Protein AF-0000000078710754 (afdb_homodimer)

Organism: Oryza nivara (NCBI:txid4536)

Radius of gyration: 40.89 Å; Cα contacts (8 Å, |Δi|>4): 1557; chains: 2; bounding box: 171×112×96 Å

Sequence (1038 aa):
MAELRHSTDAHRSSPLLPHHHKRLGLPSPLRSLLALEDPRSPSASSSYRILLALLAFLLLAAAFSATSVWSRLNAPYLCQKDGITLHCPETKEAPSLWENPRAATTSWKPYVPPENETSGYIFIHAEGGLNQQRIAICNAVAIAKIMKATLILPVLKQDQIWKDQTKFEDIFDVDHFINYLKDDVRIVRDIPDWFTEKDELFTSIKRTVKNIPKYASAQFYIDNVLPRIKEKKIMSIKPFVDRLGYDNVPMEINRLRCRVNYHALKFLPDIEEMADKLAARMRNRTGSVNPYMALHLRFEKGMVGLSFCDFAGTREEKEMMAAYRQKEWPRRYKNGSHLWPLALQKRKEGRCPLEPGEIAIILRALGYTRGTQIYVASGQVYGGKNRMAPLRNMFPNLVTKEELASAAEMAPFRKHVTSLAALDFLVCLRSDAFVMTHGGNFAKLIMGARRYGGRHRLKSIKPDKGLMSKSLGDPHMGWAAFSDDVVITHQTRAGLPEPTFPNYDLWENPLTPCMCPTAMAELRHSTDAHRSSPLLPHHHKRLGLPSPLRSLLALEDPRSPSASSSYRILLALLAFLLLAAAFSATSVWSRLNAPYLCQKDGITLHCPETKEAPSLWENPRAATTSWKPYVPPENETSGYIFIHAEGGLNQQRIAICNAVAIAKIMKATLILPVLKQDQIWKDQTKFEDIFDVDHFINYLKDDVRIVRDIPDWFTEKDELFTSIKRTVKNIPKYASAQFYIDNVLPRIKEKKIMSIKPFVDRLGYDNVPMEINRLRCRVNYHALKFLPDIEEMADKLAARMRNRTGSVNPYMALHLRFEKGMVGLSFCDFAGTREEKEMMAAYRQKEWPRRYKNGSHLWPLALQKRKEGRCPLEPGEIAIILRALGYTRGTQIYVASGQVYGGKNRMAPLRNMFPNLVTKEELASAAEMAPFRKHVTSLAALDFLVCLRSDAFVMTHGGNFAKLIMGARRYGGRHRLKSIKPDKGLMSKSLGDPHMGWAAFSDDVVITHQTRAGLPEPTFPNYDLWENPLTPCMCPTA

Structure (mmCIF, N/CA/C/O backbone):
data_AF-0000000078710754-model_v1
#
loop_
_entity.id
_entity.type
_entity.pdbx_description
1 polymer 'O-fucosyltransferase family protein'
#
loop_
_atom_site.group_PDB
_atom_site.id
_atom_site.type_symbol
_atom_site.label_atom_id
_atom_site.label_alt_id
_atom_site.label_comp_id
_atom_site.label_asym_id
_atom_site.label_entity_id
_atom_site.label_seq_id
_atom_site.pdbx_PDB_ins_code
_atom_site.Cartn_x
_atom_site.Cartn_y
_atom_site.Cartn_z
_atom_site.occupancy
_atom_site.B_iso_or_equiv
_atom_site.auth_seq_id
_atom_site.auth_comp_id
_atom_site.auth_asym_id
_atom_site.auth_atom_id
_atom_site.pdbx_PDB_model_num
ATOM 1 N N . MET A 1 1 ? 80.688 53.375 -30.078 1 18.19 1 MET A N 1
ATOM 2 C CA . MET A 1 1 ? 81.688 52.812 -29.188 1 18.19 1 MET A CA 1
ATOM 3 C C . MET A 1 1 ? 81.125 51.531 -28.547 1 18.19 1 MET A C 1
ATOM 5 O O . MET A 1 1 ? 81.812 50.5 -28.562 1 18.19 1 MET A O 1
ATOM 9 N N . ALA A 1 2 ? 80.438 51.594 -27.328 1 20.94 2 ALA A N 1
ATOM 10 C CA . ALA A 1 2 ? 80.812 50.75 -26.219 1 20.94 2 ALA A CA 1
ATOM 11 C C . ALA A 1 2 ? 80.312 49.312 -26.453 1 20.94 2 ALA A C 1
ATOM 13 O O . ALA A 1 2 ? 79.25 49.094 -27.031 1 20.94 2 ALA A O 1
ATOM 14 N N . GLU A 1 3 ? 81.25 48.375 -26.219 1 21.41 3 GLU A N 1
ATOM 15 C CA . GLU A 1 3 ? 81.688 47 -26.344 1 21.41 3 GLU A CA 1
ATOM 16 C C . GLU A 1 3 ? 80.812 46.031 -25.531 1 21.41 3 GLU A C 1
ATOM 18 O O . GLU A 1 3 ? 80.625 46.25 -24.328 1 21.41 3 GLU A O 1
ATOM 23 N N . LEU A 1 4 ? 79.812 45.438 -26.156 1 22.42 4 LEU A N 1
ATOM 24 C CA . LEU A 1 4 ? 78.75 44.5 -25.906 1 22.42 4 LEU A CA 1
ATOM 25 C C . LEU A 1 4 ? 79.25 43.25 -25.234 1 22.42 4 LEU A C 1
ATOM 27 O O . LEU A 1 4 ? 79.688 42.312 -25.906 1 22.42 4 LEU A O 1
ATOM 31 N N . ARG A 1 5 ? 80.125 43.469 -24.078 1 21.38 5 ARG A N 1
ATOM 32 C CA . ARG A 1 5 ? 81.062 42.438 -23.609 1 21.38 5 ARG A CA 1
ATOM 33 C C . ARG A 1 5 ? 80.312 41.188 -23.172 1 21.38 5 ARG A C 1
ATOM 35 O O . ARG A 1 5 ? 79.312 41.281 -22.406 1 21.38 5 ARG A O 1
ATOM 42 N N . HIS A 1 6 ? 80.312 40.125 -23.938 1 22.36 6 HIS A N 1
ATOM 43 C CA . HIS A 1 6 ? 79.688 38.812 -24.062 1 22.36 6 HIS A CA 1
ATOM 44 C C . HIS A 1 6 ? 79.938 37.938 -22.844 1 22.36 6 HIS A C 1
ATOM 46 O O . HIS A 1 6 ? 81.062 37.375 -22.719 1 22.36 6 HIS A O 1
ATOM 52 N N . SER A 1 7 ? 79.812 38.5 -21.578 1 22.91 7 SER A N 1
ATOM 53 C CA . SER A 1 7 ? 80.5 37.906 -20.438 1 22.91 7 SER A CA 1
ATOM 54 C C . SER A 1 7 ? 80.125 36.438 -20.281 1 22.91 7 SER A C 1
ATOM 56 O O . SER A 1 7 ? 79 36.031 -20.531 1 22.91 7 SER A O 1
ATOM 58 N N . THR A 1 8 ? 81.188 35.5 -20.344 1 22.81 8 THR A N 1
ATOM 59 C CA . THR A 1 8 ? 81.5 34.062 -20.359 1 22.81 8 THR A CA 1
ATOM 60 C C . THR A 1 8 ? 80.875 33.375 -19.125 1 22.81 8 THR A C 1
ATOM 62 O O . THR A 1 8 ? 81.312 33.656 -18 1 22.81 8 THR A O 1
ATOM 65 N N . ASP A 1 9 ? 79.562 33.094 -19.047 1 22 9 ASP A N 1
ATOM 66 C CA . ASP A 1 9 ? 78.688 32.625 -17.984 1 22 9 ASP A CA 1
ATOM 67 C C . ASP A 1 9 ? 79.125 31.266 -17.453 1 22 9 ASP A C 1
ATOM 69 O O . ASP A 1 9 ? 79.062 30.266 -18.172 1 22 9 ASP A O 1
ATOM 73 N N . ALA A 1 10 ? 80.375 31.203 -16.812 1 23.48 10 ALA A N 1
ATOM 74 C CA . ALA A 1 10 ? 81.062 29.953 -16.438 1 23.48 10 ALA A CA 1
ATOM 75 C C . ALA A 1 10 ? 80.125 29.078 -15.586 1 23.48 10 ALA A C 1
ATOM 77 O O . ALA A 1 10 ? 79.5 29.562 -14.664 1 23.48 10 ALA A O 1
ATOM 78 N N . HIS A 1 11 ? 79.562 27.953 -16.109 1 22.25 11 HIS A N 1
ATOM 79 C CA . HIS A 1 11 ? 78.625 26.922 -15.781 1 22.25 11 HIS A CA 1
ATOM 80 C C . HIS A 1 11 ? 79.062 26.125 -14.555 1 22.25 11 HIS A C 1
ATOM 82 O O . HIS A 1 11 ? 80.062 25.391 -14.602 1 22.25 11 HIS A O 1
ATOM 88 N N . ARG A 1 12 ? 79.125 26.781 -13.32 1 22.31 12 ARG A N 1
ATOM 89 C CA . ARG A 1 12 ? 79.75 26.172 -12.125 1 22.31 12 ARG A CA 1
ATOM 90 C C . ARG A 1 12 ? 79.062 24.859 -11.789 1 22.31 12 ARG A C 1
ATOM 92 O O . ARG A 1 12 ? 77.812 24.797 -11.719 1 22.31 12 ARG A O 1
ATOM 99 N N . SER A 1 13 ? 79.625 23.703 -12.102 1 23.59 13 SER A N 1
ATOM 100 C CA . SER A 1 13 ? 79.312 22.297 -11.984 1 23.59 13 SER A CA 1
ATOM 101 C C . SER A 1 13 ? 79.062 21.906 -10.531 1 23.59 13 SER A C 1
ATOM 103 O O . SER A 1 13 ? 79.938 21.938 -9.711 1 23.59 13 SER A O 1
ATOM 105 N N . SER A 1 14 ? 78 22.484 -9.883 1 24.83 14 SER A N 1
ATOM 106 C CA . SER A 1 14 ? 77.875 22.266 -8.445 1 24.83 14 SER A CA 1
ATOM 107 C C . SER A 1 14 ? 77.875 20.781 -8.109 1 24.83 14 SER A C 1
ATOM 109 O O . SER A 1 14 ? 77.25 19.969 -8.805 1 24.83 14 SER A O 1
ATOM 111 N N . PRO A 1 15 ? 78.938 20.281 -7.398 1 28.83 15 PRO A N 1
ATOM 112 C CA . PRO A 1 15 ? 79.188 18.891 -7.02 1 28.83 15 PRO A CA 1
ATOM 113 C C . PRO A 1 15 ? 78.062 18.25 -6.25 1 28.83 15 PRO A C 1
ATOM 115 O O . PRO A 1 15 ? 77.438 18.906 -5.406 1 28.83 15 PRO A O 1
ATOM 118 N N . LEU A 1 16 ? 77.25 17.359 -6.879 1 25.81 16 LEU A N 1
ATOM 119 C CA . LEU A 1 16 ? 76.062 16.578 -6.48 1 25.81 16 LEU A CA 1
ATOM 120 C C . LEU A 1 16 ? 76.312 15.789 -5.207 1 25.81 16 LEU A C 1
ATOM 122 O O . LEU A 1 16 ? 77.25 14.93 -5.188 1 25.81 16 LEU A O 1
ATOM 126 N N . LEU A 1 17 ? 76.375 16.484 -4.035 1 27.08 17 LEU A N 1
ATOM 127 C CA . LEU A 1 17 ? 76.688 15.836 -2.777 1 27.08 17 LEU A CA 1
ATOM 128 C C . LEU A 1 17 ? 75.875 14.594 -2.553 1 27.08 17 LEU A C 1
ATOM 130 O O . LEU A 1 17 ? 74.625 14.602 -2.83 1 27.08 17 LEU A O 1
ATOM 134 N N . PRO A 1 18 ? 76.438 13.328 -2.408 1 29.17 18 PRO A N 1
ATOM 135 C CA . PRO A 1 18 ? 75.812 12 -2.311 1 29.17 18 PRO A CA 1
ATOM 136 C C . PRO A 1 18 ? 74.938 11.852 -1.091 1 29.17 18 PRO A C 1
ATOM 138 O O . PRO A 1 18 ? 75.312 12.242 0.017 1 29.17 18 PRO A O 1
ATOM 141 N N . HIS A 1 19 ? 73.688 12.336 -1.139 1 26.75 19 HIS A N 1
ATOM 142 C CA . HIS A 1 19 ? 72.75 12.25 -0.012 1 26.75 19 HIS A CA 1
ATOM 143 C C . HIS A 1 19 ? 72.688 10.82 0.514 1 26.75 19 HIS A C 1
ATOM 145 O O . HIS A 1 19 ? 72.375 9.891 -0.25 1 26.75 19 HIS A O 1
ATOM 151 N N . HIS A 1 20 ? 73.5 10.422 1.547 1 27.75 20 HIS A N 1
ATOM 152 C CA . HIS A 1 20 ? 73.5 9.156 2.277 1 27.75 20 HIS A CA 1
ATOM 153 C C . HIS A 1 20 ? 72.125 8.828 2.846 1 27.75 20 HIS A C 1
ATOM 155 O O . HIS A 1 20 ? 71.562 9.617 3.602 1 27.75 20 HIS A O 1
ATOM 161 N N . HIS A 1 21 ? 71.25 8.195 2.09 1 25.75 21 HIS A N 1
ATOM 162 C CA . HIS A 1 21 ? 69.938 7.742 2.471 1 25.75 21 HIS A CA 1
ATOM 163 C C . HIS A 1 21 ? 70 6.84 3.697 1 25.75 21 HIS A C 1
ATOM 165 O O . HIS A 1 21 ? 70.625 5.805 3.68 1 25.75 21 HIS A O 1
ATOM 171 N N . LYS A 1 22 ? 69.938 7.391 4.918 1 28.55 22 LYS A N 1
ATOM 172 C CA . LYS A 1 22 ? 69.875 6.621 6.156 1 28.55 22 LYS A CA 1
ATOM 173 C C . LYS A 1 22 ? 68.75 5.621 6.109 1 28.55 22 LYS A C 1
ATOM 175 O O . LYS A 1 22 ? 67.562 6.008 5.941 1 28.55 22 LYS A O 1
ATOM 180 N N . ARG A 1 23 ? 69 4.359 5.703 1 32.34 23 ARG A N 1
ATOM 181 C CA . ARG A 1 23 ? 68.125 3.209 5.734 1 32.34 23 ARG A CA 1
ATOM 182 C C . ARG A 1 23 ? 67.438 3.086 7.09 1 32.34 23 ARG A C 1
ATOM 184 O O . ARG A 1 23 ? 68.125 3.021 8.125 1 32.34 23 ARG A O 1
ATOM 191 N N . LEU A 1 24 ? 66.312 3.766 7.254 1 32.66 24 LEU A N 1
ATOM 192 C CA . LEU A 1 24 ? 65.5 3.623 8.453 1 32.66 24 LEU A CA 1
ATOM 193 C C . LEU A 1 24 ? 65.375 2.156 8.844 1 32.66 24 LEU A C 1
ATOM 195 O O . LEU A 1 24 ? 64.812 1.348 8.07 1 32.66 24 LEU A O 1
ATOM 199 N N . GLY A 1 25 ? 66.438 1.593 9.562 1 34.31 25 GLY A N 1
ATOM 200 C CA . GLY A 1 25 ? 66.438 0.254 10.133 1 34.31 25 GLY A CA 1
ATOM 201 C C . GLY A 1 25 ? 65.188 -0.118 10.875 1 34.31 25 GLY A C 1
ATOM 202 O O . GLY A 1 25 ? 64.812 0.524 11.859 1 34.31 25 GLY A O 1
ATOM 203 N N . LEU A 1 26 ? 64.25 -0.663 10.156 1 39.75 26 LEU A N 1
ATOM 204 C CA . LEU A 1 26 ? 63.094 -1.231 10.828 1 39.75 26 LEU A CA 1
ATOM 205 C C . LEU A 1 26 ? 63.5 -2.055 12.039 1 39.75 26 LEU A C 1
ATOM 207 O O . LEU A 1 26 ? 64.562 -2.715 12.016 1 39.75 26 LEU A O 1
ATOM 211 N N . PRO A 1 27 ? 63.094 -1.651 13.234 1 47.09 27 PRO A N 1
ATOM 212 C CA . PRO A 1 27 ? 63.531 -2.365 14.445 1 47.09 27 PRO A CA 1
ATOM 213 C C . PRO A 1 27 ? 63.438 -3.883 14.289 1 47.09 27 PRO A C 1
ATOM 215 O O . PRO A 1 27 ? 62.688 -4.383 13.461 1 47.09 27 PRO A O 1
ATOM 218 N N . SER A 1 28 ? 64.5 -4.609 14.844 1 49.34 28 SER A N 1
ATOM 219 C CA . SER A 1 28 ? 64.875 -6.027 14.742 1 49.34 28 SER A CA 1
ATOM 220 C C . SER A 1 28 ? 63.625 -6.906 14.992 1 49.34 28 SER A C 1
ATOM 222 O O . SER A 1 28 ? 63.469 -7.941 14.344 1 49.34 28 SER A O 1
ATOM 224 N N . PRO A 1 29 ? 62.906 -6.59 16.109 1 50.31 29 PRO A N 1
ATOM 225 C CA . PRO A 1 29 ? 61.844 -7.574 16.375 1 50.31 29 PRO A CA 1
ATOM 226 C C . PRO A 1 29 ? 60.844 -7.676 15.219 1 50.31 29 PRO A C 1
ATOM 228 O O . PRO A 1 29 ? 60.25 -8.742 15 1 50.31 29 PRO A O 1
ATOM 231 N N . LEU A 1 30 ? 60.562 -6.602 14.609 1 47.03 30 LEU A N 1
ATOM 232 C CA . LEU A 1 30 ? 59.594 -6.656 13.508 1 47.03 30 LEU A CA 1
ATOM 233 C C . LEU A 1 30 ? 60.188 -7.371 12.305 1 47.03 30 LEU A C 1
ATOM 235 O O . LEU A 1 30 ? 59.469 -7.973 11.508 1 47.03 30 LEU A O 1
ATOM 239 N N . ARG A 1 31 ? 61.5 -7.207 12.094 1 48.91 31 ARG A N 1
ATOM 240 C CA . ARG A 1 31 ? 62.188 -7.938 11.016 1 48.91 31 ARG A CA 1
ATOM 241 C C . ARG A 1 31 ? 62.094 -9.445 11.242 1 48.91 31 ARG A C 1
ATOM 243 O O . ARG A 1 31 ? 61.938 -10.211 10.297 1 48.91 31 ARG A O 1
ATOM 250 N N . SER A 1 32 ? 62.438 -9.789 12.469 1 48.66 32 SER A N 1
ATOM 251 C CA . SER A 1 32 ? 62.312 -11.211 12.781 1 48.66 32 SER A CA 1
ATOM 252 C C . SER A 1 32 ? 60.906 -11.727 12.555 1 48.66 32 SER A C 1
ATOM 254 O O . SER A 1 32 ? 60.688 -12.906 12.273 1 48.66 32 SER A O 1
ATOM 256 N N . LEU A 1 33 ? 59.938 -10.875 12.922 1 45.53 33 LEU A N 1
ATOM 257 C CA . LEU A 1 33 ? 58.562 -11.281 12.695 1 45.53 33 LEU A CA 1
ATOM 258 C C . LEU A 1 33 ? 58.281 -11.406 11.195 1 45.53 33 LEU A C 1
ATOM 260 O O . LEU A 1 33 ? 57.5 -12.273 10.781 1 45.53 33 LEU A O 1
ATOM 264 N N . LEU A 1 34 ? 58.875 -10.438 10.406 1 46.72 34 LEU A N 1
ATOM 265 C CA . LEU A 1 34 ? 58.688 -10.5 8.961 1 46.72 34 LEU A CA 1
ATOM 266 C C . LEU A 1 34 ? 59.688 -11.492 8.336 1 46.72 34 LEU A C 1
ATOM 268 O O . LEU A 1 34 ? 59.688 -11.672 7.117 1 46.72 34 LEU A O 1
ATOM 272 N N . ALA A 1 35 ? 60.875 -11.734 8.984 1 42.84 35 ALA A N 1
ATOM 273 C CA . ALA A 1 35 ? 61.719 -12.773 8.398 1 42.84 35 ALA A CA 1
ATOM 274 C C . ALA A 1 35 ? 60.938 -14.062 8.18 1 42.84 35 ALA A C 1
ATOM 276 O O . ALA A 1 35 ? 60.594 -14.758 9.141 1 42.84 35 ALA A O 1
ATOM 277 N N . LEU A 1 36 ? 60.062 -13.984 7.203 1 41.47 36 LEU A N 1
ATOM 278 C CA . LEU A 1 36 ? 59.344 -15.148 6.668 1 41.47 36 LEU A CA 1
ATOM 279 C C . LEU A 1 36 ? 60.281 -16.344 6.566 1 41.47 36 LEU A C 1
ATOM 281 O O . LEU A 1 36 ? 61.219 -16.344 5.758 1 41.47 36 LEU A O 1
ATOM 285 N N . GLU A 1 37 ? 60.875 -16.844 7.734 1 43.56 37 GLU A N 1
ATOM 286 C CA . GLU A 1 37 ? 61.5 -18.141 7.602 1 43.56 37 GLU A CA 1
ATOM 287 C C . GLU A 1 37 ? 60.75 -19.016 6.582 1 43.56 37 GLU A C 1
ATOM 289 O O . GLU A 1 37 ? 59.594 -18.75 6.254 1 43.56 37 GLU A O 1
ATOM 294 N N . ASP A 1 38 ? 61.531 -19.953 5.949 1 48.25 38 ASP A N 1
ATOM 295 C CA . ASP A 1 38 ? 61.125 -20.953 4.98 1 48.25 38 ASP A CA 1
ATOM 296 C C . ASP A 1 38 ? 59.75 -21.547 5.344 1 48.25 38 ASP A C 1
ATOM 298 O O . ASP A 1 38 ? 59.562 -22.031 6.461 1 48.25 38 ASP A O 1
ATOM 302 N N . PRO A 1 39 ? 58.656 -21.125 4.668 1 48.19 39 PRO A N 1
ATOM 303 C CA . PRO A 1 39 ? 57.281 -21.531 4.938 1 48.19 39 PRO A CA 1
ATOM 304 C C . PRO A 1 39 ? 57.156 -23.047 5.172 1 48.19 39 PRO A C 1
ATOM 306 O O . PRO A 1 39 ? 56.062 -23.531 5.488 1 48.19 39 PRO A O 1
ATOM 309 N N . ARG A 1 40 ? 58.219 -23.938 4.844 1 52.38 40 ARG A N 1
ATOM 310 C CA . ARG A 1 40 ? 58.094 -25.375 5.012 1 52.38 40 ARG A CA 1
ATOM 311 C C . ARG A 1 40 ? 58.25 -25.781 6.473 1 52.38 40 ARG A C 1
ATOM 313 O O . ARG A 1 40 ? 58.25 -26.969 6.805 1 52.38 40 ARG A O 1
ATOM 320 N N . SER A 1 41 ? 58.812 -24.891 7.387 1 51.38 41 SER A N 1
ATOM 321 C CA . SER A 1 41 ? 58.938 -25.391 8.75 1 51.38 41 SER A CA 1
ATOM 322 C C . SER A 1 41 ? 57.594 -25.266 9.492 1 51.38 41 SER A C 1
ATOM 324 O O . SER A 1 41 ? 56.875 -24.312 9.281 1 51.38 41 SER A O 1
ATOM 326 N N . PRO A 1 42 ? 57.062 -26.391 10.117 1 60.72 42 PRO A N 1
ATOM 327 C CA . PRO A 1 42 ? 55.781 -26.469 10.781 1 60.72 42 PRO A CA 1
ATOM 328 C C . PRO A 1 42 ? 55.469 -25.266 11.656 1 60.72 42 PRO A C 1
ATOM 330 O O . PRO A 1 42 ? 54.312 -24.859 11.781 1 60.72 42 PRO A O 1
ATOM 333 N N . SER A 1 43 ? 56.5 -24.656 12.305 1 58.06 43 SER A N 1
ATOM 334 C CA . SER A 1 43 ? 56.281 -23.516 13.188 1 58.06 43 SER A CA 1
ATOM 335 C C . SER A 1 43 ? 55.969 -22.25 12.391 1 58.06 43 SER A C 1
ATOM 337 O O . SER A 1 43 ? 55.188 -21.406 12.828 1 58.06 43 SER A O 1
ATOM 339 N N . ALA A 1 44 ? 56.562 -22.094 11.273 1 60.31 44 ALA A N 1
ATOM 340 C CA . ALA A 1 44 ? 56.375 -20.938 10.414 1 60.31 44 ALA A CA 1
ATOM 341 C C . ALA A 1 44 ? 54.969 -20.953 9.789 1 60.31 44 ALA A C 1
ATOM 343 O O . ALA A 1 44 ? 54.344 -19.891 9.609 1 60.31 44 ALA A O 1
ATOM 344 N N . SER A 1 45 ? 54.469 -22.203 9.609 1 63.84 45 SER A N 1
ATOM 345 C CA . SER A 1 45 ? 53.125 -22.328 9.031 1 63.84 45 SER A CA 1
ATOM 346 C C . SER A 1 45 ? 52.062 -21.844 10 1 63.84 45 SER A C 1
ATOM 348 O O . SER A 1 45 ? 51.125 -21.156 9.594 1 63.84 45 SER A O 1
ATOM 350 N N . SER A 1 46 ? 52.375 -22.078 11.281 1 69.69 46 SER A N 1
ATOM 351 C CA . SER A 1 46 ? 51.406 -21.625 12.281 1 69.69 46 SER A CA 1
ATOM 352 C C . SER A 1 46 ? 51.438 -20.109 12.438 1 69.69 46 SER A C 1
ATOM 354 O O . SER A 1 46 ? 50.406 -19.469 12.57 1 69.69 46 SER A O 1
ATOM 356 N N . SER A 1 47 ? 52.656 -19.625 12.336 1 65.94 47 SER A N 1
ATOM 357 C CA . SER A 1 47 ? 52.812 -18.172 12.477 1 65.94 47 SER A CA 1
ATOM 358 C C . SER A 1 47 ? 52.219 -17.438 11.281 1 65.94 47 SER A C 1
ATOM 360 O O . SER A 1 47 ? 51.656 -16.359 11.438 1 65.94 47 SER A O 1
ATOM 362 N N . TYR A 1 48 ? 52.344 -18.016 10.18 1 69.25 48 TYR A N 1
ATOM 363 C CA . TYR A 1 48 ? 51.781 -17.438 8.969 1 69.25 48 TYR A CA 1
ATOM 364 C C . TYR A 1 48 ? 50.25 -17.484 9.023 1 69.25 48 TYR A C 1
ATOM 366 O O . TYR A 1 48 ? 49.594 -16.516 8.641 1 69.25 48 TYR A O 1
ATOM 374 N N . ARG A 1 49 ? 49.75 -18.547 9.555 1 75.31 49 ARG A N 1
ATOM 375 C CA . ARG A 1 49 ? 48.312 -18.672 9.695 1 75.31 49 ARG A CA 1
ATOM 376 C C . ARG A 1 49 ? 47.781 -17.656 10.695 1 75.31 49 ARG A C 1
ATOM 378 O O . ARG A 1 49 ? 46.719 -17.047 10.477 1 75.31 49 ARG A O 1
ATOM 385 N N . ILE A 1 50 ? 48.531 -17.516 11.695 1 76.88 50 ILE A N 1
ATOM 386 C CA . ILE A 1 50 ? 48.156 -16.531 12.711 1 76.88 50 ILE A CA 1
ATOM 387 C C . ILE A 1 50 ? 48.219 -15.125 12.125 1 76.88 50 ILE A C 1
ATOM 389 O O . ILE A 1 50 ? 47.312 -14.312 12.336 1 76.88 50 ILE A O 1
ATOM 393 N N . LEU A 1 51 ? 49.219 -14.883 11.328 1 76.06 51 LEU A N 1
ATOM 394 C CA . LEU A 1 51 ? 49.375 -13.578 10.695 1 76.06 51 LEU A CA 1
ATOM 395 C C . LEU A 1 51 ? 48.25 -13.344 9.688 1 76.06 51 LEU A C 1
ATOM 397 O O . LEU A 1 51 ? 47.688 -12.25 9.625 1 76.06 51 LEU A O 1
ATOM 401 N N . LEU A 1 52 ? 47.938 -14.391 9.008 1 77.69 52 LEU A N 1
ATOM 402 C CA . LEU A 1 52 ? 46.844 -14.273 8.031 1 77.69 52 LEU A CA 1
ATOM 403 C C . LEU A 1 52 ? 45.5 -14.086 8.734 1 77.69 52 LEU A C 1
ATOM 405 O O . LEU A 1 52 ? 44.656 -13.32 8.273 1 77.69 52 LEU A O 1
ATOM 409 N N . ALA A 1 53 ? 45.375 -14.781 9.852 1 80.5 53 ALA A N 1
ATOM 410 C CA . ALA A 1 53 ? 44.156 -14.625 10.641 1 80.5 53 ALA A CA 1
ATOM 411 C C . ALA A 1 53 ? 44.062 -13.219 11.227 1 80.5 53 ALA A C 1
ATOM 413 O O . ALA A 1 53 ? 43 -12.617 11.234 1 80.5 53 ALA A O 1
ATOM 414 N N . LEU A 1 54 ? 45.188 -12.711 11.648 1 79.62 54 LEU A N 1
ATOM 415 C CA . LEU A 1 54 ? 45.219 -11.359 12.203 1 79.62 54 LEU A CA 1
ATOM 416 C C . LEU A 1 54 ? 44.938 -10.328 11.109 1 79.62 54 LEU A C 1
ATOM 418 O O . LEU A 1 54 ? 44.219 -9.359 11.336 1 79.62 54 LEU A O 1
ATOM 422 N N . LEU A 1 55 ? 45.5 -10.547 9.969 1 79.19 55 LEU A N 1
ATOM 423 C CA . LEU A 1 55 ? 45.25 -9.641 8.852 1 79.19 55 LEU A CA 1
ATOM 424 C C . LEU A 1 55 ? 43.781 -9.703 8.414 1 79.19 55 LEU A C 1
ATOM 426 O O . LEU A 1 55 ? 43.188 -8.672 8.102 1 79.19 55 LEU A O 1
ATOM 430 N N . ALA A 1 56 ? 43.25 -10.883 8.438 1 80.06 56 ALA A N 1
ATOM 431 C CA . ALA A 1 56 ? 41.844 -11.047 8.117 1 80.06 56 ALA A CA 1
ATOM 432 C C . ALA A 1 56 ? 40.938 -10.367 9.148 1 80.06 56 ALA A C 1
ATOM 434 O O . ALA A 1 56 ? 39.969 -9.719 8.797 1 80.06 56 ALA A O 1
ATOM 435 N N . PHE A 1 57 ? 41.312 -10.484 10.367 1 80.81 57 PHE A N 1
ATOM 436 C CA . PHE A 1 57 ? 40.562 -9.836 11.445 1 80.81 57 PHE A CA 1
ATOM 437 C C . PHE A 1 57 ? 40.656 -8.32 11.32 1 80.81 57 PHE A C 1
ATOM 439 O O . PHE A 1 57 ? 39.656 -7.617 11.516 1 80.81 57 PHE A O 1
ATOM 446 N N . LEU A 1 58 ? 41.812 -7.812 10.977 1 79.12 58 LEU A N 1
ATOM 447 C CA . LEU A 1 58 ? 42 -6.375 10.805 1 79.12 58 LEU A CA 1
ATOM 448 C C . LEU A 1 58 ? 41.219 -5.875 9.586 1 79.12 58 LEU A C 1
ATOM 450 O O . LEU A 1 58 ? 40.625 -4.793 9.617 1 79.12 58 LEU A O 1
ATOM 454 N N . LEU A 1 59 ? 41.156 -6.68 8.578 1 78.88 59 LEU A N 1
ATOM 455 C CA . LEU A 1 59 ? 40.375 -6.332 7.395 1 78.88 59 LEU A CA 1
ATOM 456 C C . LEU A 1 59 ? 38.875 -6.352 7.691 1 78.88 59 LEU A C 1
ATOM 458 O O . LEU A 1 59 ? 38.125 -5.484 7.227 1 78.88 59 LEU A O 1
ATOM 462 N N . LEU A 1 60 ? 38.469 -7.285 8.477 1 77.19 60 LEU A N 1
ATOM 463 C CA . LEU A 1 60 ? 37.062 -7.352 8.875 1 77.19 60 LEU A CA 1
ATOM 464 C C . LEU A 1 60 ? 36.688 -6.184 9.781 1 77.19 60 LEU A C 1
ATOM 466 O O . LEU A 1 60 ? 35.625 -5.586 9.633 1 77.19 60 LEU A O 1
ATOM 470 N N . ALA A 1 61 ? 37.531 -5.938 10.664 1 77.75 61 ALA A N 1
ATOM 471 C CA . ALA A 1 61 ? 37.312 -4.789 11.547 1 77.75 61 ALA A CA 1
ATOM 472 C C . ALA A 1 61 ? 37.312 -3.484 10.758 1 77.75 61 ALA A C 1
ATOM 474 O O . ALA A 1 61 ? 36.469 -2.604 11.016 1 77.75 61 ALA A O 1
ATOM 475 N N . ALA A 1 62 ? 38.094 -3.408 9.82 1 77.12 62 ALA A N 1
ATOM 476 C CA . ALA A 1 62 ? 38.125 -2.24 8.945 1 77.12 62 ALA A CA 1
ATOM 477 C C . ALA A 1 62 ? 36.875 -2.156 8.086 1 77.12 62 ALA A C 1
ATOM 479 O O . ALA A 1 62 ? 36.312 -1.071 7.883 1 77.12 62 ALA A O 1
ATOM 480 N N . ALA A 1 63 ? 36.438 -3.223 7.664 1 74.75 63 ALA A N 1
ATOM 481 C CA . ALA A 1 63 ? 35.219 -3.262 6.855 1 74.75 63 ALA A CA 1
ATOM 482 C C . ALA A 1 63 ? 34 -2.883 7.684 1 74.75 63 ALA A C 1
ATOM 484 O O . ALA A 1 63 ? 33.125 -2.15 7.211 1 74.75 63 ALA A O 1
ATOM 485 N N . PHE A 1 64 ? 33.938 -3.365 8.812 1 71.56 64 PHE A N 1
ATOM 486 C CA . PHE A 1 64 ? 32.844 -3.02 9.711 1 71.56 64 PHE A CA 1
ATOM 487 C C . PHE A 1 64 ? 32.938 -1.55 10.109 1 71.56 64 PHE A C 1
ATOM 489 O O . PHE A 1 64 ? 31.891 -0.877 10.203 1 71.56 64 PHE A O 1
ATOM 496 N N . SER A 1 65 ? 34.031 -1.094 10.32 1 71.38 65 SER A N 1
ATOM 497 C CA . SER A 1 65 ? 34.219 0.303 10.695 1 71.38 65 SER A CA 1
ATOM 498 C C . SER A 1 65 ? 34 1.232 9.508 1 71.38 65 SER A C 1
ATOM 500 O O . SER A 1 65 ? 33.719 2.416 9.688 1 71.38 65 SER A O 1
ATOM 502 N N . ALA A 1 66 ? 34.312 0.674 8.422 1 70.06 66 ALA A N 1
ATOM 503 C CA . ALA A 1 66 ? 34.125 1.486 7.219 1 70.06 66 ALA A CA 1
ATOM 504 C C . ALA A 1 66 ? 32.656 1.858 7.012 1 70.06 66 ALA A C 1
ATOM 506 O O . ALA A 1 66 ? 32.344 2.996 6.652 1 70.06 66 ALA A O 1
ATOM 507 N N . THR A 1 67 ? 31.797 0.974 7.195 1 64.06 67 THR A N 1
ATOM 508 C CA . THR A 1 67 ? 30.375 1.269 7.035 1 64.06 67 THR A CA 1
ATOM 509 C C . THR A 1 67 ? 29.906 2.281 8.078 1 64.06 67 THR A C 1
ATOM 511 O O . THR A 1 67 ? 29.125 3.182 7.773 1 64.06 67 THR A O 1
ATOM 514 N N . SER A 1 68 ? 30.391 2.092 9.234 1 63.94 68 SER A N 1
ATOM 515 C CA . SER A 1 68 ? 30.062 3.035 10.297 1 63.94 68 SER A CA 1
ATOM 516 C C . SER A 1 68 ? 30.656 4.41 10.016 1 63.94 68 SER A C 1
ATOM 518 O O . SER A 1 68 ? 30 5.43 10.219 1 63.94 68 SER A O 1
ATOM 520 N N . VAL A 1 69 ? 31.938 4.324 9.617 1 64.31 69 VAL A N 1
ATOM 521 C CA . VAL A 1 69 ? 32.594 5.586 9.281 1 64.31 69 VAL A CA 1
ATOM 522 C C . VAL A 1 69 ? 31.906 6.215 8.07 1 64.31 69 VAL A C 1
ATOM 524 O O . VAL A 1 69 ? 31.672 7.426 8.047 1 64.31 69 VAL A O 1
ATOM 527 N N . TRP A 1 70 ? 31.625 5.422 7.105 1 62.72 70 TRP A N 1
ATOM 528 C CA . TRP A 1 70 ? 30.922 5.91 5.926 1 62.72 70 TRP A CA 1
ATOM 529 C C . TRP A 1 70 ? 29.547 6.48 6.305 1 62.72 70 TRP A C 1
ATOM 531 O O . TRP A 1 70 ? 29.172 7.551 5.832 1 62.72 70 TRP A O 1
ATOM 541 N N . SER A 1 71 ? 28.875 5.816 7.102 1 62.22 71 SER A N 1
ATOM 542 C CA . SER A 1 71 ? 27.578 6.297 7.551 1 62.22 71 SER A CA 1
ATOM 543 C C . SER A 1 71 ? 27.703 7.609 8.32 1 62.22 71 SER A C 1
ATOM 545 O O . SER A 1 71 ? 26.875 8.5 8.172 1 62.22 71 SER A O 1
ATOM 547 N N . ARG A 1 72 ? 28.734 7.617 9.078 1 63.03 72 ARG A N 1
ATOM 548 C CA . ARG A 1 72 ? 28.969 8.836 9.844 1 63.03 72 ARG A CA 1
ATOM 549 C C . ARG A 1 72 ? 29.359 9.992 8.93 1 63.03 72 ARG A C 1
ATOM 551 O O . ARG A 1 72 ? 28.953 11.133 9.156 1 63.03 72 ARG A O 1
ATOM 558 N N . LEU A 1 73 ? 30.188 9.57 7.93 1 61.88 73 LEU A N 1
ATOM 559 C CA . LEU A 1 73 ? 30.656 10.602 7.016 1 61.88 73 LEU A CA 1
ATOM 560 C C . LEU A 1 73 ? 29.531 11.062 6.094 1 61.88 73 LEU A C 1
ATOM 562 O O . LEU A 1 73 ? 29.531 12.211 5.637 1 61.88 73 LEU A O 1
ATOM 566 N N . ASN A 1 74 ? 28.734 10.133 5.871 1 59.94 74 ASN A N 1
ATOM 567 C CA . ASN A 1 74 ? 27.672 10.461 4.922 1 59.94 74 ASN A CA 1
ATOM 568 C C . ASN A 1 74 ? 26.328 10.609 5.617 1 59.94 74 ASN A C 1
ATOM 570 O O . ASN A 1 74 ? 25.281 10.492 4.977 1 59.94 74 ASN A O 1
ATOM 574 N N . ALA A 1 75 ? 26.516 10.719 6.902 1 63.38 75 ALA A N 1
ATOM 575 C CA . ALA A 1 75 ? 25.266 10.852 7.625 1 63.38 75 ALA A CA 1
ATOM 576 C C . ALA A 1 75 ? 24.609 12.195 7.336 1 63.38 75 ALA A C 1
ATOM 578 O O . ALA A 1 75 ? 25.281 13.227 7.254 1 63.38 75 ALA A O 1
ATOM 579 N N . PRO A 1 76 ? 23.359 12.148 7.066 1 67.25 76 PRO A N 1
ATOM 580 C CA . PRO A 1 76 ? 22.688 13.438 6.906 1 67.25 76 PRO A CA 1
ATOM 581 C C . PRO A 1 76 ? 22.766 14.312 8.156 1 67.25 76 PRO A C 1
ATOM 583 O O . PRO A 1 76 ? 23 13.805 9.25 1 67.25 76 PRO A O 1
ATOM 586 N N . TYR A 1 77 ? 22.984 15.562 7.809 1 72.81 77 TYR A N 1
ATOM 587 C CA . TYR A 1 77 ? 22.953 16.484 8.938 1 72.81 77 TYR A CA 1
ATOM 588 C C . TYR A 1 77 ? 21.609 16.406 9.664 1 72.81 77 TYR A C 1
ATOM 590 O O . TYR A 1 77 ? 20.656 17.094 9.289 1 72.81 77 TYR A O 1
ATOM 598 N N . LEU A 1 78 ? 21.5 15.5 10.586 1 77.88 78 LEU A N 1
ATOM 599 C CA . LEU A 1 78 ? 20.266 15.352 11.352 1 77.88 78 LEU A CA 1
ATOM 600 C C . LEU A 1 78 ? 20.531 15.578 12.836 1 77.88 78 LEU A C 1
ATOM 602 O O . LEU A 1 78 ? 21.469 15.016 13.406 1 77.88 78 LEU A O 1
ATOM 606 N N . CYS A 1 79 ? 19.719 16.547 13.289 1 79 79 CYS A N 1
ATOM 607 C CA . CYS A 1 79 ? 19.75 16.703 14.734 1 79 79 CYS A CA 1
ATOM 608 C C . CYS A 1 79 ? 19.062 15.523 15.422 1 79 79 CYS A C 1
ATOM 610 O O . CYS A 1 79 ? 18.141 14.93 14.875 1 79 79 CYS A O 1
ATOM 612 N N . GLN A 1 80 ? 19.609 15.102 16.578 1 77.31 80 GLN A N 1
ATOM 613 C CA . GLN A 1 80 ? 19.031 14.031 17.375 1 77.31 80 GLN A CA 1
ATOM 614 C C . GLN A 1 80 ? 18.453 14.57 18.672 1 77.31 80 GLN A C 1
ATOM 616 O O . GLN A 1 80 ? 19.062 15.414 19.328 1 77.31 80 GLN A O 1
ATOM 621 N N . LYS A 1 81 ? 17.25 14.156 18.922 1 73.31 81 LYS A N 1
ATOM 622 C CA . LYS A 1 81 ? 16.609 14.594 20.141 1 73.31 81 LYS A CA 1
ATOM 623 C C . LYS A 1 81 ? 16.875 13.617 21.281 1 73.31 81 LYS A C 1
ATOM 625 O O . LYS A 1 81 ? 16.719 12.406 21.125 1 73.31 81 LYS A O 1
ATOM 630 N N . ASP A 1 82 ? 17.391 14.094 22.359 1 72.75 82 ASP A N 1
ATOM 631 C CA . ASP A 1 82 ? 17.578 13.367 23.609 1 72.75 82 ASP A CA 1
ATOM 632 C C . ASP A 1 82 ? 16.781 14.016 24.734 1 72.75 82 ASP A C 1
ATOM 634 O O . ASP A 1 82 ? 17.25 14.969 25.359 1 72.75 82 ASP A O 1
ATOM 638 N N . GLY A 1 83 ? 15.664 13.492 25.078 1 63.56 83 GLY A N 1
ATOM 639 C CA . GLY A 1 83 ? 14.766 14.188 25.984 1 63.56 83 GLY A CA 1
ATOM 640 C C . GLY A 1 83 ? 14.258 15.508 25.438 1 63.56 83 GLY A C 1
ATOM 641 O O . GLY A 1 83 ? 13.609 15.531 24.391 1 63.56 83 GLY A O 1
ATOM 642 N N . ILE A 1 84 ? 14.68 16.562 26.109 1 63.62 84 ILE A N 1
ATOM 643 C CA . ILE A 1 84 ? 14.25 17.891 25.672 1 63.62 84 ILE A CA 1
ATOM 644 C C . ILE A 1 84 ? 15.398 18.578 24.938 1 63.62 84 ILE A C 1
ATOM 646 O O . ILE A 1 84 ? 15.203 19.625 24.312 1 63.62 84 ILE A O 1
ATOM 650 N N . THR A 1 85 ? 16.531 17.875 24.984 1 70.56 85 THR A N 1
ATOM 651 C CA . THR A 1 85 ? 17.734 18.484 24.422 1 70.56 85 THR A CA 1
ATOM 652 C C . THR A 1 85 ? 17.953 18 22.984 1 70.56 85 THR A C 1
ATOM 654 O O . THR A 1 85 ? 17.797 16.812 22.688 1 70.56 85 THR A O 1
ATOM 657 N N . LEU A 1 86 ? 18.188 19.031 22.109 1 77.19 86 LEU A N 1
ATOM 658 C CA . LEU A 1 86 ? 18.516 18.734 20.719 1 77.19 86 LEU A CA 1
ATOM 659 C C . LEU A 1 86 ? 20.031 18.828 20.5 1 77.19 86 LEU A C 1
ATOM 661 O O . LEU A 1 86 ? 20.656 19.828 20.875 1 77.19 86 LEU A O 1
ATOM 665 N N . HIS A 1 87 ? 20.609 17.672 20.047 1 79.06 87 HIS A N 1
ATOM 666 C CA . HIS A 1 87 ? 22.031 17.625 19.688 1 79.06 87 HIS A CA 1
ATOM 667 C C . HIS A 1 87 ? 22.219 17.641 18.188 1 79.06 87 HIS A C 1
ATOM 669 O O . HIS A 1 87 ? 21.781 16.719 17.484 1 79.06 87 HIS A O 1
ATOM 675 N N . CYS A 1 88 ? 22.766 18.781 17.688 1 80 88 CYS A N 1
ATOM 676 C CA . CYS A 1 88 ? 23 18.875 16.25 1 80 88 CYS A CA 1
ATOM 677 C C . CYS A 1 88 ? 24.484 18.797 15.945 1 80 88 CYS A C 1
ATOM 679 O O . CYS A 1 88 ? 25.312 19.266 16.734 1 80 88 CYS A O 1
ATOM 681 N N . PRO A 1 89 ? 24.844 18.125 14.836 1 78.19 89 PRO A N 1
ATOM 682 C CA . PRO A 1 89 ? 26.25 18.109 14.414 1 78.19 89 PRO A CA 1
ATOM 683 C C . PRO A 1 89 ? 26.797 19.516 14.164 1 78.19 89 PRO A C 1
ATOM 685 O O . PRO A 1 89 ? 26.031 20.438 13.898 1 78.19 89 PRO A O 1
ATOM 688 N N . GLU A 1 90 ? 28.141 19.672 14.352 1 75.75 90 GLU A N 1
ATOM 689 C CA . GLU A 1 90 ? 28.781 20.969 14.188 1 75.75 90 GLU A CA 1
ATOM 690 C C . GLU A 1 90 ? 28.75 21.438 12.734 1 75.75 90 GLU A C 1
ATOM 692 O O . GLU A 1 90 ? 28.906 20.625 11.82 1 75.75 90 GLU A O 1
ATOM 697 N N . THR A 1 91 ? 28.375 22.688 12.727 1 73.38 91 THR A N 1
ATOM 698 C CA . THR A 1 91 ? 28.328 23.234 11.383 1 73.38 91 THR A CA 1
ATOM 699 C C . THR A 1 91 ? 29.594 24.031 11.086 1 73.38 91 THR A C 1
ATOM 701 O O . THR A 1 91 ? 30.234 24.547 12 1 73.38 91 THR A O 1
ATOM 704 N N . LYS A 1 92 ? 30.031 23.953 9.812 1 71.06 92 LYS A N 1
ATOM 705 C CA . LYS A 1 92 ? 31.203 24.719 9.375 1 71.06 92 LYS A CA 1
ATOM 706 C C . LYS A 1 92 ? 30.891 26.203 9.32 1 71.06 92 LYS A C 1
ATOM 708 O O . LYS A 1 92 ? 31.766 27.031 9.594 1 71.06 92 LYS A O 1
ATOM 713 N N . GLU A 1 93 ? 29.688 26.609 9.109 1 78.06 93 GLU A N 1
ATOM 714 C CA . GLU A 1 93 ? 29.328 28.016 8.938 1 78.06 93 GLU A CA 1
ATOM 715 C C . GLU A 1 93 ? 28.984 28.656 10.273 1 78.06 93 GLU A C 1
ATOM 717 O O . GLU A 1 93 ? 28.469 28 11.18 1 78.06 93 GLU A O 1
ATOM 722 N N . ALA A 1 94 ? 29.422 29.969 10.328 1 75.5 94 ALA A N 1
ATOM 723 C CA . ALA A 1 94 ? 29.094 30.734 11.523 1 75.5 94 ALA A CA 1
ATOM 724 C C . ALA A 1 94 ? 27.578 30.844 11.695 1 75.5 94 ALA A C 1
ATOM 726 O O . ALA A 1 94 ? 26.844 30.953 10.719 1 75.5 94 ALA A O 1
ATOM 727 N N . PRO A 1 95 ? 27.188 30.828 12.945 1 77.19 95 PRO A N 1
ATOM 728 C CA . PRO A 1 95 ? 25.75 30.969 13.203 1 77.19 95 PRO A CA 1
ATOM 729 C C . PRO A 1 95 ? 25.188 32.312 12.766 1 77.19 95 PRO A C 1
ATOM 731 O O . PRO A 1 95 ? 25.875 33.344 12.867 1 77.19 95 PRO A O 1
ATOM 734 N N . SER A 1 96 ? 24.109 32.281 12.008 1 83.19 96 SER A N 1
ATOM 735 C CA . SER A 1 96 ? 23.391 33.469 11.578 1 83.19 96 SER A CA 1
ATOM 736 C C . SER A 1 96 ? 22.062 33.594 12.328 1 83.19 96 SER A C 1
ATOM 738 O O . SER A 1 96 ? 21.453 32.594 12.711 1 83.19 96 SER A O 1
ATOM 740 N N . LEU A 1 97 ? 21.719 34.906 12.602 1 87.56 97 LEU A N 1
ATOM 741 C CA . LEU A 1 97 ? 20.453 35.156 13.266 1 87.56 97 LEU A CA 1
ATOM 742 C C . LEU A 1 97 ? 19.281 34.875 12.328 1 87.56 97 LEU A C 1
ATOM 744 O O . LEU A 1 97 ? 18.156 34.688 12.781 1 87.56 97 LEU A O 1
ATOM 748 N N . TRP A 1 98 ? 19.609 34.906 11.086 1 88.06 98 TRP A N 1
ATOM 749 C CA . TRP A 1 98 ? 18.5 34.938 10.125 1 88.06 98 TRP A CA 1
ATOM 750 C C . TRP A 1 98 ? 18.453 33.625 9.312 1 88.06 98 TRP A C 1
ATOM 752 O O . TRP A 1 98 ? 17.453 33.344 8.656 1 88.06 98 TRP A O 1
ATOM 762 N N . GLU A 1 99 ? 19.531 32.875 9.305 1 87.31 99 GLU A N 1
ATOM 763 C CA . GLU A 1 99 ? 19.594 31.672 8.477 1 87.31 99 GLU A CA 1
ATOM 764 C C . GLU A 1 99 ? 20.234 30.5 9.219 1 87.31 99 GLU A C 1
ATOM 766 O O . GLU A 1 99 ? 21.109 30.719 10.07 1 87.31 99 GLU A O 1
ATOM 771 N N . ASN A 1 100 ? 19.609 29.375 8.906 1 83.75 100 ASN A N 1
ATOM 772 C CA . ASN A 1 100 ? 20.312 28.156 9.305 1 83.75 100 ASN A CA 1
ATOM 773 C C . ASN A 1 100 ? 21.547 27.922 8.438 1 83.75 100 ASN A C 1
ATOM 775 O O . ASN A 1 100 ? 21.594 28.359 7.289 1 83.75 100 ASN A O 1
ATOM 779 N N . PRO A 1 101 ? 22.469 27.266 9.023 1 76.5 101 PRO A N 1
ATOM 780 C CA . PRO A 1 101 ? 23.641 26.969 8.211 1 76.5 101 PRO A CA 1
ATOM 781 C C . PRO A 1 101 ? 23.328 26.094 7 1 76.5 101 PRO A C 1
ATOM 783 O O . PRO A 1 101 ? 22.453 25.219 7.074 1 76.5 101 PRO A O 1
ATOM 786 N N . ARG A 1 102 ? 23.906 26.344 5.812 1 70.88 102 ARG A N 1
ATOM 787 C CA . ARG A 1 102 ? 23.672 25.641 4.555 1 70.88 102 ARG A CA 1
ATOM 788 C C . ARG A 1 102 ? 23.953 24.156 4.707 1 70.88 102 ARG A C 1
ATOM 790 O O . ARG A 1 102 ? 23.312 23.328 4.062 1 70.88 102 ARG A O 1
ATOM 797 N N . ALA A 1 103 ? 24.984 23.75 5.367 1 62.38 103 ALA A N 1
ATOM 798 C CA . ALA A 1 103 ? 25.422 22.359 5.492 1 62.38 103 ALA A CA 1
ATOM 799 C C . ALA A 1 103 ? 24.312 21.484 6.055 1 62.38 103 ALA A C 1
ATOM 801 O O . ALA A 1 103 ? 24.281 20.281 5.824 1 62.38 103 ALA A O 1
ATOM 802 N N . ALA A 1 104 ? 23.328 21.969 6.676 1 61.38 104 ALA A N 1
ATOM 803 C CA . ALA A 1 104 ? 22.328 21.203 7.402 1 61.38 104 ALA A CA 1
ATOM 804 C C . ALA A 1 104 ? 21.188 20.766 6.484 1 61.38 104 ALA A C 1
ATOM 806 O O . ALA A 1 104 ? 20.422 19.859 6.812 1 61.38 104 ALA A O 1
ATOM 807 N N . THR A 1 105 ? 20.969 21.328 5.324 1 58 105 THR A N 1
ATOM 808 C CA . THR A 1 105 ? 19.672 21.281 4.656 1 58 105 THR A CA 1
ATOM 809 C C . THR A 1 105 ? 19.75 20.484 3.357 1 58 105 THR A C 1
ATOM 811 O O . THR A 1 105 ? 18.719 20.125 2.781 1 58 105 THR A O 1
ATOM 814 N N . THR A 1 106 ? 20.828 20.203 2.836 1 62.06 106 THR A N 1
ATOM 815 C CA . THR A 1 106 ? 20.953 19.875 1.423 1 62.06 106 THR A CA 1
ATOM 816 C C . THR A 1 106 ? 20.734 18.375 1.201 1 62.06 106 THR A C 1
ATOM 818 O O . THR A 1 106 ? 20.625 17.922 0.06 1 62.06 106 THR A O 1
ATOM 821 N N . SER A 1 107 ? 20.344 17.75 2.275 1 66.69 107 SER A N 1
ATOM 822 C CA . SER A 1 107 ? 20.469 16.328 1.992 1 66.69 107 SER A CA 1
ATOM 823 C C . SER A 1 107 ? 19.109 15.68 1.785 1 66.69 107 SER A C 1
ATOM 825 O O . SER A 1 107 ? 19.016 14.492 1.475 1 66.69 107 SER A O 1
ATOM 827 N N . TRP A 1 108 ? 17.969 16.531 1.819 1 70.81 108 TRP A N 1
ATOM 828 C CA . TRP A 1 108 ? 16.672 15.867 1.688 1 70.81 108 TRP A CA 1
ATOM 829 C C . TRP A 1 108 ? 15.781 16.609 0.699 1 70.81 108 TRP A C 1
ATOM 831 O O . TRP A 1 108 ? 15.883 17.828 0.558 1 70.81 108 TRP A O 1
ATOM 841 N N . LYS A 1 109 ? 15.023 15.938 -0.109 1 71.31 109 LYS A N 1
ATOM 842 C CA . LYS A 1 109 ? 14.023 16.5 -1.004 1 71.31 109 LYS A CA 1
ATOM 843 C C . LYS A 1 109 ? 12.672 15.812 -0.823 1 71.31 109 LYS A C 1
ATOM 845 O O . LYS A 1 109 ? 12.609 14.664 -0.385 1 71.31 109 LYS A O 1
ATOM 850 N N . PRO A 1 110 ? 11.578 16.656 -1.023 1 66.62 110 PRO A N 1
ATOM 851 C CA . PRO A 1 110 ? 10.258 16.016 -0.952 1 66.62 110 PRO A CA 1
ATOM 852 C C . PRO A 1 110 ? 10.148 14.781 -1.853 1 66.62 110 PRO A C 1
ATOM 854 O O . PRO A 1 110 ? 10.688 14.781 -2.965 1 66.62 110 PRO A O 1
ATOM 857 N N . TYR A 1 111 ? 9.539 13.836 -1.206 1 58.44 111 TYR A N 1
ATOM 858 C CA . TYR A 1 111 ? 9.305 12.664 -2.045 1 58.44 111 TYR A CA 1
ATOM 859 C C . TYR A 1 111 ? 8.188 12.93 -3.045 1 58.44 111 TYR A C 1
ATOM 861 O O . TYR A 1 111 ? 7.078 13.305 -2.658 1 58.44 111 TYR A O 1
ATOM 869 N N . VAL A 1 112 ? 8.312 13.398 -4.133 1 51.31 112 VAL A N 1
ATOM 870 C CA . VAL A 1 112 ? 7.297 13.508 -5.172 1 51.31 112 VAL A CA 1
ATOM 871 C C . VAL A 1 112 ? 7.105 12.164 -5.859 1 51.31 112 VAL A C 1
ATOM 873 O O . VAL A 1 112 ? 8.055 11.594 -6.406 1 51.31 112 VAL A O 1
ATOM 876 N N . PRO A 1 113 ? 5.871 11.672 -5.297 1 47.84 113 PRO A N 1
ATOM 877 C CA . PRO A 1 113 ? 5.711 10.445 -6.086 1 47.84 113 PRO A CA 1
ATOM 878 C C . PRO A 1 113 ? 5.945 10.672 -7.578 1 47.84 113 PRO A C 1
ATOM 880 O O . PRO A 1 113 ? 5.574 11.719 -8.117 1 47.84 113 PRO A O 1
ATOM 883 N N . PRO A 1 114 ? 6.91 10.258 -8 1 40.66 114 PRO A N 1
ATOM 884 C CA . PRO A 1 114 ? 7.121 10.539 -9.422 1 40.66 114 PRO A CA 1
ATOM 885 C C . PRO A 1 114 ? 5.812 10.648 -10.203 1 40.66 114 PRO A C 1
ATOM 887 O O . PRO A 1 114 ? 4.82 10.008 -9.852 1 40.66 114 PRO A O 1
ATOM 890 N N . GLU A 1 115 ? 5.363 12.039 -10.477 1 40.97 115 GLU A N 1
ATOM 891 C CA . GLU A 1 115 ? 4.406 12.031 -11.578 1 40.97 115 GLU A CA 1
ATOM 892 C C . GLU A 1 115 ? 4.312 10.641 -12.211 1 40.97 115 GLU A C 1
ATOM 894 O O . GLU A 1 115 ? 5.203 9.805 -12.023 1 40.97 115 GLU A O 1
ATOM 899 N N . ASN A 1 116 ? 3.154 10.352 -12.648 1 46.62 116 ASN A N 1
ATOM 900 C CA . ASN A 1 116 ? 3.1 9.188 -13.531 1 46.62 116 ASN A CA 1
ATOM 901 C C . ASN A 1 116 ? 4.48 8.836 -14.078 1 46.62 116 ASN A C 1
ATOM 903 O O . ASN A 1 116 ? 4.594 8.305 -15.18 1 46.62 116 ASN A O 1
ATOM 907 N N . GLU A 1 117 ? 5.422 9.508 -13.406 1 57.59 117 GLU A N 1
ATOM 908 C CA . GLU A 1 117 ? 6.73 9.273 -14.008 1 57.59 117 GLU A CA 1
ATOM 909 C C . GLU A 1 117 ? 7.348 7.973 -13.5 1 57.59 117 GLU A C 1
ATOM 911 O O . GLU A 1 117 ? 7.305 7.688 -12.305 1 57.59 117 GLU A O 1
ATOM 916 N N . THR A 1 118 ? 7.578 7.105 -14.164 1 71.94 118 THR A N 1
ATOM 917 C CA . THR A 1 118 ? 8.172 5.793 -13.945 1 71.94 118 THR A CA 1
ATOM 918 C C . THR A 1 118 ? 9.539 5.922 -13.273 1 71.94 118 THR A C 1
ATOM 920 O O . THR A 1 118 ? 10.289 6.855 -13.562 1 71.94 118 THR A O 1
ATOM 923 N N . SER A 1 119 ? 9.703 5.301 -12.062 1 80.19 119 SER A N 1
ATOM 924 C CA . SER A 1 119 ? 11.023 5.207 -11.453 1 80.19 119 SER A CA 1
ATOM 925 C C . SER A 1 119 ? 12.047 4.637 -12.438 1 80.19 119 SER A C 1
ATOM 927 O O . SER A 1 119 ? 13.25 4.773 -12.234 1 80.19 119 SER A O 1
ATOM 929 N N . GLY A 1 120 ? 11.656 4.148 -13.398 1 90.5 120 GLY A N 1
ATOM 930 C CA . GLY A 1 120 ? 12.43 3.467 -14.422 1 90.5 120 GLY A CA 1
ATOM 931 C C . GLY A 1 120 ? 11.68 2.314 -15.07 1 90.5 120 GLY A C 1
ATOM 932 O O . GLY A 1 120 ? 10.469 2.18 -14.898 1 90.5 120 GLY A O 1
ATOM 933 N N . TYR A 1 121 ? 12.492 1.651 -15.891 1 93.5 121 TYR A N 1
ATOM 934 C CA . TYR A 1 121 ? 11.898 0.545 -16.625 1 93.5 121 TYR A CA 1
ATOM 935 C C . TYR A 1 121 ? 12.508 -0.786 -16.203 1 93.5 121 TYR A C 1
ATOM 937 O O . TYR A 1 121 ? 13.719 -0.879 -15.984 1 93.5 121 TYR A O 1
ATOM 945 N N . ILE A 1 122 ? 11.656 -1.718 -16.062 1 95.25 122 ILE A N 1
ATOM 946 C CA . ILE A 1 122 ? 12.164 -3.053 -15.758 1 95.25 122 ILE A CA 1
ATOM 947 C C . ILE A 1 122 ? 11.789 -4.016 -16.875 1 95.25 122 ILE A C 1
ATOM 949 O O . ILE A 1 122 ? 10.703 -3.928 -17.453 1 95.25 122 ILE A O 1
ATOM 953 N N . PHE A 1 123 ? 12.758 -4.84 -17.203 1 94.19 123 PHE A N 1
ATOM 954 C CA . PHE A 1 123 ? 12.625 -5.863 -18.234 1 94.19 123 PHE A CA 1
ATOM 955 C C . PHE A 1 123 ? 12.93 -7.242 -17.656 1 94.19 123 PHE A C 1
ATOM 957 O O . PHE A 1 123 ? 13.922 -7.422 -16.953 1 94.19 123 PHE A O 1
ATOM 964 N N . ILE A 1 124 ? 12.039 -8.227 -17.922 1 93.69 124 ILE A N 1
ATOM 965 C CA . ILE A 1 124 ? 12.281 -9.562 -17.391 1 93.69 124 ILE A CA 1
ATOM 966 C C . ILE A 1 124 ? 12.125 -10.602 -18.484 1 93.69 124 ILE A C 1
ATOM 968 O O . ILE A 1 124 ? 11.422 -10.367 -19.469 1 93.69 124 ILE A O 1
ATOM 972 N N . HIS A 1 125 ? 12.82 -11.68 -18.25 1 89.81 125 HIS A N 1
ATOM 973 C CA . HIS A 1 125 ? 12.609 -12.906 -19 1 89.81 125 HIS A CA 1
ATOM 974 C C . HIS A 1 125 ? 11.836 -13.938 -18.188 1 89.81 125 HIS A C 1
ATOM 976 O O . HIS A 1 125 ? 12.297 -14.375 -17.125 1 89.81 125 HIS A O 1
ATOM 982 N N . ALA A 1 126 ? 10.688 -14.148 -18.672 1 91.12 126 ALA A N 1
ATOM 983 C CA . ALA A 1 126 ? 9.922 -15.211 -18.031 1 91.12 126 ALA A CA 1
ATOM 984 C C . ALA A 1 126 ? 10.375 -16.594 -18.516 1 91.12 126 ALA A C 1
ATOM 986 O O . ALA A 1 126 ? 10.031 -17.016 -19.609 1 91.12 126 ALA A O 1
ATOM 987 N N . GLU A 1 127 ? 11.047 -17.234 -17.688 1 86.75 127 GLU A N 1
ATOM 988 C CA . GLU A 1 127 ? 11.656 -18.516 -18.047 1 86.75 127 GLU A CA 1
ATOM 989 C C . GLU A 1 127 ? 10.742 -19.688 -17.703 1 86.75 127 GLU A C 1
ATOM 991 O O . GLU A 1 127 ? 9.82 -19.547 -16.891 1 86.75 127 GLU A O 1
ATOM 996 N N . GLY A 1 128 ? 11 -20.875 -18.484 1 85 128 GLY A N 1
ATOM 997 C CA . GLY A 1 128 ? 10.289 -22.109 -18.172 1 85 128 GLY A CA 1
ATOM 998 C C . GLY A 1 128 ? 9.055 -22.312 -19.031 1 85 128 GLY A C 1
ATOM 999 O O . GLY A 1 128 ? 8.992 -21.828 -20.172 1 85 128 GLY A O 1
ATOM 1000 N N . GLY A 1 129 ? 8.18 -23.172 -18.469 1 86.62 129 GLY A N 1
ATOM 1001 C CA . GLY A 1 129 ? 6.938 -23.438 -19.172 1 86.62 129 GLY A CA 1
ATOM 1002 C C . GLY A 1 129 ? 5.883 -22.359 -18.938 1 86.62 129 GLY A C 1
ATOM 1003 O O . GLY A 1 129 ? 6.102 -21.422 -18.188 1 86.62 129 GLY A O 1
ATOM 1004 N N . LEU A 1 130 ? 4.824 -22.578 -19.562 1 89.81 130 LEU A N 1
ATOM 1005 C CA . LEU A 1 130 ? 3.75 -21.594 -19.578 1 89.81 130 LEU A CA 1
ATOM 1006 C C . LEU A 1 130 ? 3.373 -21.172 -18.172 1 89.81 130 LEU A C 1
ATOM 1008 O O . LEU A 1 130 ? 3.262 -19.969 -17.891 1 89.81 130 LEU A O 1
ATOM 1012 N N . ASN A 1 131 ? 3.178 -22.141 -17.328 1 92.31 131 ASN A N 1
ATOM 1013 C CA . ASN A 1 131 ? 2.678 -21.812 -15.992 1 92.31 131 ASN A CA 1
ATOM 1014 C C . ASN A 1 131 ? 3.748 -21.141 -15.141 1 92.31 131 ASN A C 1
ATOM 1016 O O . ASN A 1 131 ? 3.439 -20.297 -14.297 1 92.31 131 ASN A O 1
ATOM 1020 N N . GLN A 1 132 ? 4.934 -21.562 -15.328 1 91.81 132 GLN A N 1
ATOM 1021 C CA . GLN A 1 132 ? 6.027 -20.844 -14.688 1 91.81 132 GLN A CA 1
ATOM 1022 C C . GLN A 1 132 ? 6.133 -19.422 -15.227 1 91.81 132 GLN A C 1
ATOM 1024 O O . GLN A 1 132 ? 6.398 -18.484 -14.469 1 91.81 132 GLN A O 1
ATOM 1029 N N . GLN A 1 133 ? 5.988 -19.266 -16.469 1 92.75 133 GLN A N 1
ATOM 1030 C CA . GLN A 1 133 ? 6.012 -17.953 -17.094 1 92.75 133 GLN A CA 1
ATOM 1031 C C . GLN A 1 133 ? 4.887 -17.062 -16.562 1 92.75 133 GLN A C 1
ATOM 1033 O O . GLN A 1 133 ? 5.09 -15.883 -16.297 1 92.75 133 GLN A O 1
ATOM 1038 N N . ARG A 1 134 ? 3.746 -17.609 -16.422 1 95 134 ARG A N 1
ATOM 1039 C CA . ARG A 1 134 ? 2.611 -16.875 -15.867 1 95 134 ARG A CA 1
ATOM 1040 C C . ARG A 1 134 ? 2.932 -16.328 -14.477 1 95 134 ARG A C 1
ATOM 1042 O O . ARG A 1 134 ? 2.666 -15.164 -14.188 1 95 134 ARG A O 1
ATOM 1049 N N . ILE A 1 135 ? 3.469 -17.156 -13.688 1 95.06 135 ILE A N 1
ATOM 1050 C CA . ILE A 1 135 ? 3.836 -16.75 -12.336 1 95.06 135 ILE A CA 1
ATOM 1051 C C . ILE A 1 135 ? 4.887 -15.641 -12.398 1 95.06 135 ILE A C 1
ATOM 1053 O O . ILE A 1 135 ? 4.809 -14.656 -11.656 1 95.06 135 ILE A O 1
ATOM 1057 N N . ALA A 1 136 ? 5.816 -15.828 -13.312 1 95.06 136 ALA A N 1
ATOM 1058 C CA . ALA A 1 136 ? 6.852 -14.82 -13.484 1 95.06 136 ALA A CA 1
ATOM 1059 C C . ALA A 1 136 ? 6.25 -13.477 -13.898 1 95.06 136 ALA A C 1
ATOM 1061 O O . ALA A 1 136 ? 6.668 -12.43 -13.406 1 95.06 136 ALA A O 1
ATOM 1062 N N . ILE A 1 137 ? 5.344 -13.508 -14.789 1 96.75 137 ILE A N 1
ATOM 1063 C CA . ILE A 1 137 ? 4.688 -12.289 -15.25 1 96.75 137 ILE A CA 1
ATOM 1064 C C . ILE A 1 137 ? 3.949 -11.625 -14.094 1 96.75 137 ILE A C 1
ATOM 1066 O O . ILE A 1 137 ? 4.039 -10.414 -13.906 1 96.75 137 ILE A O 1
ATOM 1070 N N . CYS A 1 138 ? 3.207 -12.438 -13.352 1 96.69 138 CYS A N 1
ATOM 1071 C CA . CYS A 1 138 ? 2.504 -11.914 -12.18 1 96.69 138 CYS A CA 1
ATOM 1072 C C . CYS A 1 138 ? 3.471 -11.234 -11.227 1 96.69 138 CYS A C 1
ATOM 1074 O O . CYS A 1 138 ? 3.188 -10.141 -10.727 1 96.69 138 CYS A O 1
ATOM 1076 N N . ASN A 1 139 ? 4.516 -11.859 -10.984 1 96.38 139 ASN A N 1
ATOM 1077 C CA . ASN A 1 139 ? 5.523 -11.297 -10.094 1 96.38 139 ASN A CA 1
ATOM 1078 C C . ASN A 1 139 ? 6.137 -10.023 -10.672 1 96.38 139 ASN A C 1
ATOM 1080 O O . ASN A 1 139 ? 6.445 -9.086 -9.93 1 96.38 139 ASN A O 1
ATOM 1084 N N . ALA A 1 140 ? 6.352 -10.031 -11.945 1 97.44 140 ALA A N 1
ATOM 1085 C CA . ALA A 1 140 ? 6.918 -8.852 -12.594 1 97.44 140 ALA A CA 1
ATOM 1086 C C . ALA A 1 140 ? 6.023 -7.633 -12.406 1 97.44 140 ALA A C 1
ATOM 1088 O O . ALA A 1 140 ? 6.508 -6.535 -12.109 1 97.44 140 ALA A O 1
ATOM 1089 N N . VAL A 1 141 ? 4.762 -7.848 -12.586 1 96.88 141 VAL A N 1
ATOM 1090 C CA . VAL A 1 141 ? 3.801 -6.766 -12.398 1 96.88 141 VAL A CA 1
ATOM 1091 C C . VAL A 1 141 ? 3.842 -6.285 -10.945 1 96.88 141 VAL A C 1
ATOM 1093 O O . VAL A 1 141 ? 3.859 -5.082 -10.688 1 96.88 141 VAL A O 1
ATOM 1096 N N . ALA A 1 142 ? 3.814 -7.199 -10.047 1 96.06 142 ALA A N 1
ATOM 1097 C CA . ALA A 1 142 ? 3.867 -6.871 -8.625 1 96.06 142 ALA A CA 1
ATOM 1098 C C . ALA A 1 142 ? 5.121 -6.066 -8.289 1 96.06 142 ALA A C 1
ATOM 1100 O O . ALA A 1 142 ? 5.047 -5.055 -7.59 1 96.06 142 ALA A O 1
ATOM 1101 N N . ILE A 1 143 ? 6.207 -6.512 -8.789 1 96.06 143 ILE A N 1
ATOM 1102 C CA . ILE A 1 143 ? 7.484 -5.863 -8.508 1 96.06 143 ILE A CA 1
ATOM 1103 C C . ILE A 1 143 ? 7.492 -4.457 -9.102 1 96.06 143 ILE A C 1
ATOM 1105 O O . ILE A 1 143 ? 7.98 -3.514 -8.477 1 96.06 143 ILE A O 1
ATOM 1109 N N . ALA A 1 144 ? 6.984 -4.352 -10.305 1 95.44 144 ALA A N 1
ATOM 1110 C CA . ALA A 1 144 ? 6.867 -3.031 -10.922 1 95.44 144 ALA A CA 1
ATOM 1111 C C . ALA A 1 144 ? 6.035 -2.094 -10.047 1 95.44 144 ALA A C 1
ATOM 1113 O O . ALA A 1 144 ? 6.383 -0.921 -9.883 1 95.44 144 ALA A O 1
ATOM 1114 N N . LYS A 1 145 ? 4.977 -2.598 -9.547 1 91.5 145 LYS A N 1
ATOM 1115 C CA . LYS A 1 145 ? 4.125 -1.799 -8.672 1 91.5 145 LYS A CA 1
ATOM 1116 C C . LYS A 1 145 ? 4.863 -1.402 -7.398 1 91.5 145 LYS A C 1
ATOM 1118 O O . LYS A 1 145 ? 4.793 -0.25 -6.969 1 91.5 145 LYS A O 1
ATOM 1123 N N . ILE A 1 146 ? 5.516 -2.354 -6.789 1 89.06 146 ILE A N 1
ATOM 1124 C CA . ILE A 1 146 ? 6.266 -2.135 -5.555 1 89.06 146 ILE A CA 1
ATOM 1125 C C . ILE A 1 146 ? 7.27 -1.001 -5.758 1 89.06 146 ILE A C 1
ATOM 1127 O O . ILE A 1 146 ? 7.43 -0.146 -4.883 1 89.06 146 ILE A O 1
ATOM 1131 N N . MET A 1 147 ? 7.895 -1.015 -6.922 1 90.06 147 MET A N 1
ATOM 1132 C CA . MET A 1 147 ? 8.969 -0.058 -7.176 1 90.06 147 MET A CA 1
ATOM 1133 C C . MET A 1 147 ? 8.453 1.146 -7.957 1 90.06 147 MET A C 1
ATOM 1135 O O . MET A 1 147 ? 9.234 2.023 -8.336 1 90.06 147 MET A O 1
ATOM 1139 N N . LYS A 1 148 ? 7.207 1.133 -8.266 1 85.44 148 LYS A N 1
ATOM 1140 C CA . LYS A 1 148 ? 6.613 2.174 -9.094 1 85.44 148 LYS A CA 1
ATOM 1141 C C . LYS A 1 148 ? 7.363 2.318 -10.414 1 85.44 148 LYS A C 1
ATOM 1143 O O . LYS A 1 148 ? 7.676 3.434 -10.844 1 85.44 148 LYS A O 1
ATOM 1148 N N . ALA A 1 149 ? 7.734 1.243 -10.953 1 92.38 149 ALA A N 1
ATOM 1149 C CA . ALA A 1 149 ? 8.453 1.196 -12.219 1 92.38 149 ALA A CA 1
ATOM 1150 C C . ALA A 1 149 ? 7.512 0.858 -13.375 1 92.38 149 ALA A C 1
ATOM 1152 O O . ALA A 1 149 ? 6.391 0.391 -13.148 1 92.38 149 ALA A O 1
ATOM 1153 N N . THR A 1 150 ? 7.93 1.25 -14.539 1 93.12 150 THR A N 1
ATOM 1154 C CA . THR A 1 150 ? 7.234 0.824 -15.75 1 93.12 150 THR A CA 1
ATOM 1155 C C . THR A 1 150 ? 7.715 -0.557 -16.188 1 93.12 150 THR A C 1
ATOM 1157 O O . THR A 1 150 ? 8.914 -0.809 -16.25 1 93.12 150 THR A O 1
ATOM 1160 N N . LEU A 1 151 ? 6.762 -1.396 -16.422 1 96.56 151 LEU A N 1
ATOM 1161 C CA . LEU A 1 151 ? 7.098 -2.744 -16.859 1 96.56 151 LEU A CA 1
ATOM 1162 C C . LEU A 1 151 ? 7.113 -2.828 -18.391 1 96.56 151 LEU A C 1
ATOM 1164 O O . LEU A 1 151 ? 6.152 -2.414 -19.047 1 96.56 151 LEU A O 1
ATOM 1168 N N . ILE A 1 152 ? 8.25 -3.248 -18.891 1 95.56 152 ILE A N 1
ATOM 1169 C CA . ILE A 1 152 ? 8.281 -3.621 -20.297 1 95.56 152 ILE A CA 1
ATOM 1170 C C . ILE A 1 152 ? 7.711 -5.027 -20.469 1 95.56 152 ILE A C 1
ATOM 1172 O O . ILE A 1 152 ? 8.016 -5.93 -19.688 1 95.56 152 ILE A O 1
ATOM 1176 N N . LEU A 1 153 ? 6.902 -5.156 -21.5 1 95.69 153 LEU A N 1
ATOM 1177 C CA . LEU A 1 153 ? 6.262 -6.445 -21.734 1 95.69 153 LEU A CA 1
ATOM 1178 C C . LEU A 1 153 ? 7.273 -7.582 -21.641 1 95.69 153 LEU A C 1
ATOM 1180 O O . LEU A 1 153 ? 8.266 -7.594 -22.375 1 95.69 153 LEU A O 1
ATOM 1184 N N . PRO A 1 154 ? 7.051 -8.531 -20.688 1 94.19 154 PRO A N 1
ATOM 1185 C CA . PRO A 1 154 ? 8.008 -9.625 -20.484 1 94.19 154 PRO A CA 1
ATOM 1186 C C . PRO A 1 154 ? 8.195 -10.469 -21.75 1 94.19 154 PRO A C 1
ATOM 1188 O O . PRO A 1 154 ? 7.254 -10.664 -22.516 1 94.19 154 PRO A O 1
ATOM 1191 N N . VAL A 1 155 ? 9.398 -10.914 -21.844 1 91.31 155 VAL A N 1
ATOM 1192 C CA . VAL A 1 155 ? 9.703 -11.852 -22.922 1 91.31 155 VAL A CA 1
ATOM 1193 C C . VAL A 1 155 ? 9.68 -13.281 -22.391 1 91.31 155 VAL A C 1
ATOM 1195 O O . VAL A 1 155 ? 10.172 -13.547 -21.297 1 91.31 155 VAL A O 1
ATOM 1198 N N . LEU A 1 156 ? 9.016 -14.109 -23.156 1 88.88 156 LEU A N 1
ATOM 1199 C CA . LEU A 1 156 ? 8.945 -15.508 -22.766 1 88.88 156 LEU A CA 1
ATOM 1200 C C . LEU A 1 156 ? 10.164 -16.281 -23.25 1 88.88 156 LEU A C 1
ATOM 1202 O O . LEU A 1 156 ? 10.484 -16.266 -24.453 1 88.88 156 LEU A O 1
ATOM 1206 N N . LYS A 1 157 ? 10.914 -16.641 -22.281 1 81.06 157 LYS A N 1
ATOM 1207 C CA . LYS A 1 157 ? 12.102 -17.422 -22.625 1 81.06 157 LYS A CA 1
ATOM 1208 C C . LYS A 1 157 ? 11.93 -18.891 -22.219 1 81.06 157 LYS A C 1
ATOM 1210 O O . LYS A 1 157 ? 11.75 -19.188 -21.031 1 81.06 157 LYS A O 1
ATOM 1215 N N . GLN A 1 158 ? 11.891 -19.656 -23.125 1 66.69 158 GLN A N 1
ATOM 1216 C CA . GLN A 1 158 ? 11.742 -21.078 -22.812 1 66.69 158 GLN A CA 1
ATOM 1217 C C . GLN A 1 158 ? 13.102 -21.75 -22.688 1 66.69 158 GLN A C 1
ATOM 1219 O O . GLN A 1 158 ? 14.055 -21.391 -23.391 1 66.69 158 GLN A O 1
ATOM 1224 N N . ASP A 1 159 ? 13.273 -22.375 -21.609 1 60.12 159 ASP A N 1
ATOM 1225 C CA . ASP A 1 159 ? 14.516 -23.078 -21.312 1 60.12 159 ASP A CA 1
ATOM 1226 C C . ASP A 1 159 ? 14.812 -24.125 -22.391 1 60.12 159 ASP A C 1
ATOM 1228 O O . ASP A 1 159 ? 14.016 -24.328 -23.312 1 60.12 159 ASP A O 1
ATOM 1232 N N . GLN A 1 160 ? 15.992 -24.609 -22.266 1 51.19 160 GLN A N 1
ATOM 1233 C CA . GLN A 1 160 ? 16.578 -25.625 -23.141 1 51.19 160 GLN A CA 1
ATOM 1234 C C . GLN A 1 160 ? 15.633 -26.812 -23.328 1 51.19 160 GLN A C 1
ATOM 1236 O O . GLN A 1 160 ? 15.688 -27.5 -24.344 1 51.19 160 GLN A O 1
ATOM 1241 N N . ILE A 1 161 ? 14.781 -26.953 -22.406 1 49.34 161 ILE A N 1
ATOM 1242 C CA . ILE A 1 161 ? 13.906 -28.109 -22.484 1 49.34 161 ILE A CA 1
ATOM 1243 C C . ILE A 1 161 ? 12.742 -27.812 -23.438 1 49.34 161 ILE A C 1
ATOM 1245 O O . ILE A 1 161 ? 12.344 -28.672 -24.219 1 49.34 161 ILE A O 1
ATOM 1249 N N . TRP A 1 162 ? 12.266 -26.625 -23.438 1 55 162 TRP A N 1
ATOM 1250 C CA . TRP A 1 162 ? 11.039 -26.328 -24.188 1 55 162 TRP A CA 1
ATOM 1251 C C . TRP A 1 162 ? 11.359 -25.688 -25.531 1 55 162 TRP A C 1
ATOM 1253 O O . TRP A 1 162 ? 10.602 -25.828 -26.5 1 55 162 TRP A O 1
ATOM 1263 N N . LYS A 1 163 ? 12.523 -25.547 -25.984 1 59.34 163 LYS A N 1
ATOM 1264 C CA . LYS A 1 163 ? 13.047 -24.938 -27.203 1 59.34 163 LYS A CA 1
ATOM 1265 C C . LYS A 1 163 ? 11.938 -24.25 -27.984 1 59.34 163 LYS A C 1
ATOM 1267 O O . LYS A 1 163 ? 11.484 -24.766 -29.016 1 59.34 163 LYS A O 1
ATOM 1272 N N . ASP A 1 164 ? 11.133 -23.344 -27.406 1 67.94 164 ASP A N 1
ATOM 1273 C CA . ASP A 1 164 ? 9.992 -22.688 -28.031 1 67.94 164 ASP A CA 1
ATOM 1274 C C . ASP A 1 164 ? 10.219 -21.188 -28.156 1 67.94 164 ASP A C 1
ATOM 1276 O O . ASP A 1 164 ? 10.922 -20.594 -27.328 1 67.94 164 ASP A O 1
ATOM 1280 N N . GLN A 1 165 ? 9.992 -20.625 -29.391 1 77 165 GLN A N 1
ATOM 1281 C CA . GLN A 1 165 ? 10.133 -19.188 -29.641 1 77 165 GLN A CA 1
ATOM 1282 C C . GLN A 1 165 ? 8.812 -18.453 -29.422 1 77 165 GLN A C 1
ATOM 1284 O O . GLN A 1 165 ? 8.516 -17.484 -30.125 1 77 165 GLN A O 1
ATOM 1289 N N . THR A 1 166 ? 8.086 -18.875 -28.469 1 85.5 166 THR A N 1
ATOM 1290 C CA . THR A 1 166 ? 6.773 -18.297 -28.203 1 85.5 166 THR A CA 1
ATOM 1291 C C . THR A 1 166 ? 6.918 -16.891 -27.609 1 85.5 166 THR A C 1
ATOM 1293 O O . THR A 1 166 ? 7.777 -16.656 -26.75 1 85.5 166 THR A O 1
ATOM 1296 N N . LYS A 1 167 ? 6.141 -15.992 -28.234 1 87.88 167 LYS A N 1
ATOM 1297 C CA . LYS A 1 167 ? 6.07 -14.641 -27.688 1 87.88 167 LYS A CA 1
ATOM 1298 C C . LYS A 1 167 ? 4.82 -14.461 -26.828 1 87.88 167 LYS A C 1
ATOM 1300 O O . LYS A 1 167 ? 3.877 -15.25 -26.922 1 87.88 167 LYS A O 1
ATOM 1305 N N . PHE A 1 168 ? 4.863 -13.422 -26.078 1 93.44 168 PHE A N 1
ATOM 1306 C CA . PHE A 1 168 ? 3.746 -13.086 -25.203 1 93.44 168 PHE A CA 1
ATOM 1307 C C . PHE A 1 168 ? 2.449 -12.984 -26 1 93.44 168 PHE A C 1
ATOM 1309 O O . PHE A 1 168 ? 1.417 -13.516 -25.578 1 93.44 168 PHE A O 1
ATOM 1316 N N . GLU A 1 169 ? 2.537 -12.359 -27.172 1 91.38 169 GLU A N 1
ATOM 1317 C CA . GLU A 1 169 ? 1.367 -12.047 -27.984 1 91.38 169 GLU A CA 1
ATOM 1318 C C . GLU A 1 169 ? 0.826 -13.305 -28.672 1 91.38 169 GLU A C 1
ATOM 1320 O O . GLU A 1 169 ? -0.296 -13.305 -29.188 1 91.38 169 GLU A O 1
ATOM 1325 N N . ASP A 1 170 ? 1.591 -14.32 -28.625 1 91.06 170 ASP A N 1
ATOM 1326 C CA . ASP A 1 170 ? 1.152 -15.57 -29.234 1 91.06 170 ASP A CA 1
ATOM 1327 C C . ASP A 1 170 ? 0.222 -16.344 -28.297 1 91.06 170 ASP A C 1
ATOM 1329 O O . ASP A 1 170 ? -0.478 -17.266 -28.734 1 91.06 170 ASP A O 1
ATOM 1333 N N . ILE A 1 171 ? 0.222 -15.961 -27.031 1 93.56 171 ILE A N 1
ATOM 1334 C CA . ILE A 1 171 ? -0.499 -16.75 -26.047 1 93.56 171 ILE A CA 1
ATOM 1335 C C . ILE A 1 171 ? -1.561 -15.891 -25.359 1 93.56 171 ILE A C 1
ATOM 1337 O O . ILE A 1 171 ? -2.676 -16.344 -25.109 1 93.56 171 ILE A O 1
ATOM 1341 N N . PHE A 1 172 ? -1.171 -14.672 -25.062 1 95.62 172 PHE A N 1
ATOM 1342 C CA . PHE A 1 172 ? -2.047 -13.82 -24.281 1 95.62 172 PHE A CA 1
ATOM 1343 C C . PHE A 1 172 ? -2.469 -12.594 -25.062 1 95.62 172 PHE A C 1
ATOM 1345 O O . PHE A 1 172 ? -1.772 -12.18 -26 1 95.62 172 PHE A O 1
ATOM 1352 N N . ASP A 1 173 ? -3.629 -12.047 -24.688 1 92.62 173 ASP A N 1
ATOM 1353 C CA . ASP A 1 173 ? -4.117 -10.781 -25.234 1 92.62 173 ASP A CA 1
ATOM 1354 C C . ASP A 1 173 ? -3.359 -9.602 -24.625 1 92.62 173 ASP A C 1
ATOM 1356 O O . ASP A 1 173 ? -3.689 -9.141 -23.531 1 92.62 173 ASP A O 1
ATOM 1360 N N . VAL A 1 174 ? -2.432 -9.07 -25.406 1 94.44 174 VAL A N 1
ATOM 1361 C CA . VAL A 1 174 ? -1.523 -8.039 -24.922 1 94.44 174 VAL A CA 1
ATOM 1362 C C . VAL A 1 174 ? -2.305 -6.762 -24.625 1 94.44 174 VAL A C 1
ATOM 1364 O O . VAL A 1 174 ? -2.074 -6.113 -23.594 1 94.44 174 VAL A O 1
ATOM 1367 N N . ASP A 1 175 ? -3.193 -6.383 -25.438 1 87.5 175 ASP A N 1
ATOM 1368 C CA . ASP A 1 175 ? -3.963 -5.156 -25.25 1 87.5 175 ASP A CA 1
ATOM 1369 C C . ASP A 1 175 ? -4.816 -5.238 -23.984 1 87.5 175 ASP A C 1
ATOM 1371 O O . ASP A 1 175 ? -4.875 -4.281 -23.203 1 87.5 175 ASP A O 1
ATOM 1375 N N . HIS A 1 176 ? -5.445 -6.309 -23.844 1 87.94 176 HIS A N 1
ATOM 1376 C CA . HIS A 1 176 ? -6.227 -6.496 -22.641 1 87.94 176 HIS A CA 1
ATOM 1377 C C . HIS A 1 176 ? -5.344 -6.422 -21.391 1 87.94 176 HIS A C 1
ATOM 1379 O O . HIS A 1 176 ? -5.719 -5.801 -20.391 1 87.94 176 HIS A O 1
ATOM 1385 N N . PHE A 1 177 ? -4.215 -7.02 -21.484 1 96.06 177 PHE A N 1
ATOM 1386 C CA . PHE A 1 177 ? -3.27 -7.07 -20.375 1 96.06 177 PHE A CA 1
ATOM 1387 C C . PHE A 1 177 ? -2.854 -5.664 -19.953 1 96.06 177 PHE A C 1
ATOM 1389 O O . PHE A 1 177 ? -2.93 -5.316 -18.766 1 96.06 177 PHE A O 1
ATOM 1396 N N . ILE A 1 178 ? -2.469 -4.895 -20.891 1 92.12 178 ILE A N 1
ATOM 1397 C CA . ILE A 1 178 ? -1.973 -3.547 -20.625 1 92.12 178 ILE A CA 1
ATOM 1398 C C . ILE A 1 178 ? -3.117 -2.662 -20.141 1 92.12 178 ILE A C 1
ATOM 1400 O O . ILE A 1 178 ? -2.979 -1.947 -19.156 1 92.12 178 ILE A O 1
ATOM 1404 N N . ASN A 1 179 ? -4.234 -2.764 -20.75 1 80.88 179 ASN A N 1
ATOM 1405 C CA . ASN A 1 179 ? -5.363 -1.898 -20.438 1 80.88 179 ASN A CA 1
ATOM 1406 C C . ASN A 1 179 ? -5.965 -2.244 -19.078 1 80.88 179 ASN A C 1
ATOM 1408 O O . ASN A 1 179 ? -6.367 -1.354 -18.328 1 80.88 179 ASN A O 1
ATOM 1412 N N . TYR A 1 180 ? -6.047 -3.506 -18.828 1 84.75 180 TYR A N 1
ATOM 1413 C CA . TYR A 1 180 ? -6.629 -3.945 -17.562 1 84.75 180 TYR A CA 1
ATOM 1414 C C . TYR A 1 180 ? -5.816 -3.439 -16.375 1 84.75 180 TYR A C 1
ATOM 1416 O O . TYR A 1 180 ? -6.371 -3.121 -15.328 1 84.75 180 TYR A O 1
ATOM 1424 N N . LEU A 1 181 ? -4.496 -3.352 -16.562 1 89.81 181 LEU A N 1
ATOM 1425 C CA . LEU A 1 181 ? -3.598 -3.051 -15.461 1 89.81 181 LEU A CA 1
ATOM 1426 C C . LEU A 1 181 ? -3.164 -1.589 -15.492 1 89.81 181 LEU A C 1
ATOM 1428 O O . LEU A 1 181 ? -2.307 -1.174 -14.703 1 89.81 181 LEU A O 1
ATOM 1432 N N . LYS A 1 182 ? -3.711 -0.772 -16.281 1 81.62 182 LYS A N 1
ATOM 1433 C CA . LYS A 1 182 ? -3.252 0.587 -16.562 1 81.62 182 LYS A CA 1
ATOM 1434 C C . LYS A 1 182 ? -3.264 1.435 -15.289 1 81.62 182 LYS A C 1
ATOM 1436 O O . LYS A 1 182 ? -2.432 2.328 -15.125 1 81.62 182 LYS A O 1
ATOM 1441 N N . ASP A 1 183 ? -4.176 1.099 -14.43 1 74.19 183 ASP A N 1
ATOM 1442 C CA . ASP A 1 183 ? -4.32 1.906 -13.219 1 74.19 183 ASP A CA 1
ATOM 1443 C C . ASP A 1 183 ? -3.422 1.386 -12.102 1 74.19 183 ASP A C 1
ATOM 1445 O O . ASP A 1 183 ? -3.23 2.061 -11.086 1 74.19 183 ASP A O 1
ATOM 1449 N N . ASP A 1 184 ? -2.924 0.283 -12.227 1 81.44 184 ASP A N 1
ATOM 1450 C CA . ASP A 1 184 ? -2.061 -0.32 -11.219 1 81.44 184 ASP A CA 1
ATOM 1451 C C . ASP A 1 184 ? -0.587 -0.11 -11.562 1 81.44 184 ASP A C 1
ATOM 1453 O O . ASP A 1 184 ? 0.202 0.302 -10.711 1 81.44 184 ASP A O 1
ATOM 1457 N N . VAL A 1 185 ? -0.253 -0.471 -12.773 1 88.12 185 VAL A N 1
ATOM 1458 C CA . VAL A 1 185 ? 1.13 -0.435 -13.234 1 88.12 185 VAL A CA 1
ATOM 1459 C C . VAL A 1 185 ? 1.174 -0.008 -14.695 1 88.12 185 VAL A C 1
ATOM 1461 O O . VAL A 1 185 ? 0.344 -0.439 -15.5 1 88.12 185 VAL A O 1
ATOM 1464 N N . ARG A 1 186 ? 2.119 0.887 -14.977 1 89.62 186 ARG A N 1
ATOM 1465 C CA . ARG A 1 186 ? 2.35 1.233 -16.375 1 89.62 186 ARG A CA 1
ATOM 1466 C C . ARG A 1 186 ? 3.129 0.136 -17.094 1 89.62 186 ARG A C 1
ATOM 1468 O O . ARG A 1 186 ? 4.203 -0.265 -16.641 1 89.62 186 ARG A O 1
ATOM 1475 N N . ILE A 1 187 ? 2.582 -0.418 -18.188 1 93.94 187 ILE A N 1
ATOM 1476 C CA . ILE A 1 187 ? 3.207 -1.465 -18.984 1 93.94 187 ILE A CA 1
ATOM 1477 C C . ILE A 1 187 ? 3.369 -0.985 -20.422 1 93.94 187 ILE A C 1
ATOM 1479 O O . ILE A 1 187 ? 2.422 -0.475 -21.031 1 93.94 187 ILE A O 1
ATOM 1483 N N . VAL A 1 188 ? 4.562 -1.077 -20.891 1 92.62 188 VAL A N 1
ATOM 1484 C CA . VAL A 1 188 ? 4.809 -0.699 -22.281 1 92.62 188 VAL A CA 1
ATOM 1485 C C . VAL A 1 188 ? 5.152 -1.939 -23.109 1 92.62 188 VAL A C 1
ATOM 1487 O O . VAL A 1 188 ? 5.758 -2.883 -22.594 1 92.62 188 VAL A O 1
ATOM 1490 N N . ARG A 1 189 ? 4.797 -1.952 -24.344 1 90.88 189 ARG A N 1
ATOM 1491 C CA . ARG A 1 189 ? 4.941 -3.117 -25.219 1 90.88 189 ARG A CA 1
ATOM 1492 C C . ARG A 1 189 ? 6.402 -3.336 -25.594 1 90.88 189 ARG A C 1
ATOM 1494 O O . ARG A 1 189 ? 6.867 -4.477 -25.672 1 90.88 189 ARG A O 1
ATOM 1501 N N . ASP A 1 190 ? 6.977 -2.135 -25.828 1 89.56 190 ASP A N 1
ATOM 1502 C CA . ASP A 1 190 ? 8.328 -2.23 -26.359 1 89.56 190 ASP A CA 1
ATOM 1503 C C . ASP A 1 190 ? 9.312 -1.443 -25.5 1 89.56 190 ASP A C 1
ATOM 1505 O O . ASP A 1 190 ? 8.914 -0.546 -24.75 1 89.56 190 ASP A O 1
ATOM 1509 N N . ILE A 1 191 ? 10.523 -1.917 -25.641 1 91.25 191 ILE A N 1
ATOM 1510 C CA . ILE A 1 191 ? 11.594 -1.121 -25.047 1 91.25 191 ILE A CA 1
ATOM 1511 C C . ILE A 1 191 ? 11.547 0.301 -25.609 1 91.25 191 ILE A C 1
ATOM 1513 O O . ILE A 1 191 ? 11.438 0.497 -26.812 1 91.25 191 ILE A O 1
ATOM 1517 N N . PRO A 1 192 ? 11.617 1.253 -24.703 1 88.19 192 PRO A N 1
ATOM 1518 C CA . PRO A 1 192 ? 11.531 2.635 -25.172 1 88.19 192 PRO A CA 1
ATOM 1519 C C . PRO A 1 192 ? 12.578 2.967 -26.234 1 88.19 192 PRO A C 1
ATOM 1521 O O . PRO A 1 192 ? 13.719 2.506 -26.141 1 88.19 192 PRO A O 1
ATOM 1524 N N . ASP A 1 193 ? 12.266 3.93 -27.141 1 85.75 193 ASP A N 1
ATOM 1525 C CA . ASP A 1 193 ? 13.086 4.246 -28.297 1 85.75 193 ASP A CA 1
ATOM 1526 C C . ASP A 1 193 ? 14.367 4.977 -27.891 1 85.75 193 ASP A C 1
ATOM 1528 O O . ASP A 1 193 ? 15.391 4.887 -28.578 1 85.75 193 ASP A O 1
ATOM 1532 N N . TRP A 1 194 ? 14.227 5.684 -26.828 1 86.69 194 TRP A N 1
ATOM 1533 C CA . TRP A 1 194 ? 15.391 6.449 -26.391 1 86.69 194 TRP A CA 1
ATOM 1534 C C . TRP A 1 194 ? 16.516 5.52 -25.969 1 86.69 194 TRP A C 1
ATOM 1536 O O . TRP A 1 194 ? 17.672 5.938 -25.875 1 86.69 194 TRP A O 1
ATOM 1546 N N . PHE A 1 195 ? 16.141 4.336 -25.609 1 89.12 195 PHE A N 1
ATOM 1547 C CA . PHE A 1 195 ? 17.156 3.354 -25.25 1 89.12 195 PHE A CA 1
ATOM 1548 C C . PHE A 1 195 ? 17.625 2.596 -26.484 1 89.12 195 PHE A C 1
ATOM 1550 O O . PHE A 1 195 ? 17 1.612 -26.891 1 89.12 195 PHE A O 1
ATOM 1557 N N . THR A 1 196 ? 18.734 2.926 -27 1 83.19 196 THR A N 1
ATOM 1558 C CA . THR A 1 196 ? 19.188 2.426 -28.297 1 83.19 196 THR A CA 1
ATOM 1559 C C . THR A 1 196 ? 19.891 1.085 -28.141 1 83.19 196 THR A C 1
ATOM 1561 O O . THR A 1 196 ? 19.906 0.27 -29.078 1 83.19 196 THR A O 1
ATOM 1564 N N . GLU A 1 197 ? 20.469 0.857 -27.031 1 85.25 197 GLU A N 1
ATOM 1565 C CA . GLU A 1 197 ? 21.172 -0.399 -26.812 1 85.25 197 GLU A CA 1
ATOM 1566 C C . GLU A 1 197 ? 20.25 -1.479 -26.281 1 85.25 197 GLU A C 1
ATOM 1568 O O . GLU A 1 197 ? 20.516 -2.072 -25.234 1 85.25 197 GLU A O 1
ATOM 1573 N N . LYS A 1 198 ? 19.359 -1.867 -27.094 1 84.5 198 LYS A N 1
ATOM 1574 C CA . LYS A 1 198 ? 18.312 -2.783 -26.656 1 84.5 198 LYS A CA 1
ATOM 1575 C C . LYS A 1 198 ? 18.891 -4.176 -26.375 1 84.5 198 LYS A C 1
ATOM 1577 O O . LYS A 1 198 ? 18.453 -4.859 -25.453 1 84.5 198 LYS A O 1
ATOM 1582 N N . ASP A 1 199 ? 19.875 -4.547 -27.078 1 83.5 199 ASP A N 1
ATOM 1583 C CA . ASP A 1 199 ? 20.484 -5.867 -26.938 1 83.5 199 ASP A CA 1
ATOM 1584 C C . ASP A 1 199 ? 21.156 -6.027 -25.578 1 83.5 199 ASP A C 1
ATOM 1586 O O . ASP A 1 199 ? 21.312 -7.145 -25.094 1 83.5 199 ASP A O 1
ATOM 1590 N N . GLU A 1 200 ? 21.438 -4.926 -25.031 1 83.38 200 GLU A N 1
ATOM 1591 C CA . GLU A 1 200 ? 22.109 -4.957 -23.734 1 83.38 200 GLU A CA 1
ATOM 1592 C C . GLU A 1 200 ? 21.188 -5.488 -22.641 1 83.38 200 GLU A C 1
ATOM 1594 O O . GLU A 1 200 ? 21.656 -6.027 -21.641 1 83.38 200 GLU A O 1
ATOM 1599 N N . LEU A 1 201 ? 19.984 -5.367 -22.844 1 86.62 201 LEU A N 1
ATOM 1600 C CA . LEU A 1 201 ? 19.047 -5.848 -21.844 1 86.62 201 LEU A CA 1
ATOM 1601 C C . LEU A 1 201 ? 18.984 -7.371 -21.844 1 86.62 201 LEU A C 1
ATOM 1603 O O . LEU A 1 201 ? 18.5 -7.973 -20.875 1 86.62 201 LEU A O 1
ATOM 1607 N N . PHE A 1 202 ? 19.547 -7.945 -22.938 1 81.06 202 PHE A N 1
ATOM 1608 C CA . PHE A 1 202 ? 19.5 -9.398 -23.062 1 81.06 202 PHE A CA 1
ATOM 1609 C C . PHE A 1 202 ? 20.844 -10.016 -22.703 1 81.06 202 PHE A C 1
ATOM 1611 O O . PHE A 1 202 ? 20.906 -11.164 -22.266 1 81.06 202 PHE A O 1
ATOM 1618 N N . THR A 1 203 ? 21.875 -9.203 -22.797 1 77.56 203 THR A N 1
ATOM 1619 C CA . THR A 1 203 ? 23.188 -9.859 -22.734 1 77.56 203 THR A CA 1
ATOM 1620 C C . THR A 1 203 ? 24.078 -9.148 -21.719 1 77.56 203 THR A C 1
ATOM 1622 O O . THR A 1 203 ? 25 -9.758 -21.172 1 77.56 203 THR A O 1
ATOM 1625 N N . SER A 1 204 ? 23.75 -7.961 -21.422 1 78.12 204 SER A N 1
ATOM 1626 C CA . SER A 1 204 ? 24.719 -7.16 -20.672 1 78.12 204 SER A CA 1
ATOM 1627 C C . SER A 1 204 ? 24.562 -7.387 -19.172 1 78.12 204 SER A C 1
ATOM 1629 O O . SER A 1 204 ? 23.453 -7.391 -18.641 1 78.12 204 SER A O 1
ATOM 1631 N N . ILE A 1 205 ? 25.688 -7.551 -18.547 1 78.88 205 ILE A N 1
ATOM 1632 C CA . ILE A 1 205 ? 25.719 -7.703 -17.109 1 78.88 205 ILE A CA 1
ATOM 1633 C C . ILE A 1 205 ? 25.5 -6.344 -16.438 1 78.88 205 ILE A C 1
ATOM 1635 O O . ILE A 1 205 ? 24.906 -6.266 -15.352 1 78.88 205 ILE A O 1
ATOM 1639 N N . LYS A 1 206 ? 25.891 -5.281 -17.125 1 80.5 206 LYS A N 1
ATOM 1640 C CA . LYS A 1 206 ? 25.797 -3.934 -16.578 1 80.5 206 LYS A CA 1
ATOM 1641 C C . LYS A 1 206 ? 24.344 -3.492 -16.438 1 80.5 206 LYS A C 1
ATOM 1643 O O . LYS A 1 206 ? 24.031 -2.652 -15.586 1 80.5 206 LYS A O 1
ATOM 1648 N N . ARG A 1 207 ? 23.516 -4.109 -17.203 1 89.12 207 ARG A N 1
ATOM 1649 C CA . ARG A 1 207 ? 22.109 -3.711 -17.203 1 89.12 207 ARG A CA 1
ATOM 1650 C C . ARG A 1 207 ? 21.25 -4.781 -16.547 1 89.12 207 ARG A C 1
ATOM 1652 O O . ARG A 1 207 ? 20.031 -4.812 -16.766 1 89.12 207 ARG A O 1
ATOM 1659 N N . THR A 1 208 ? 21.844 -5.652 -15.867 1 90.88 208 THR A N 1
ATOM 1660 C CA . THR A 1 208 ? 21.094 -6.754 -15.266 1 90.88 208 THR A CA 1
ATOM 1661 C C . THR A 1 208 ? 21.25 -6.746 -13.75 1 90.88 208 THR A C 1
ATOM 1663 O O . THR A 1 208 ? 22.359 -6.68 -13.234 1 90.88 208 THR A O 1
ATOM 1666 N N . VAL A 1 209 ? 20.094 -6.609 -13.078 1 90 209 VAL A N 1
ATOM 1667 C CA . VAL A 1 209 ? 20.109 -6.832 -11.641 1 90 209 VAL A CA 1
ATOM 1668 C C . VAL A 1 209 ? 20.188 -8.328 -11.352 1 90 209 VAL A C 1
ATOM 1670 O O . VAL A 1 209 ? 19.297 -9.086 -11.727 1 90 209 VAL A O 1
ATOM 1673 N N . LYS A 1 210 ? 21.297 -8.641 -10.703 1 85.31 210 LYS A N 1
ATOM 1674 C CA . LYS A 1 210 ? 21.516 -10.047 -10.367 1 85.31 210 LYS A CA 1
ATOM 1675 C C . LYS A 1 210 ? 21.406 -10.273 -8.859 1 85.31 210 LYS A C 1
ATOM 1677 O O . LYS A 1 210 ? 21.188 -9.336 -8.102 1 85.31 210 LYS A O 1
ATOM 1682 N N . ASN A 1 211 ? 21.266 -11.453 -8.391 1 81 211 ASN A N 1
ATOM 1683 C CA . ASN A 1 211 ? 21.406 -11.914 -7.02 1 81 211 ASN A CA 1
ATOM 1684 C C . ASN A 1 211 ? 20.203 -11.516 -6.164 1 81 211 ASN A C 1
ATOM 1686 O O . ASN A 1 211 ? 20.359 -11.062 -5.035 1 81 211 ASN A O 1
ATOM 1690 N N . ILE A 1 212 ? 19.109 -11.477 -6.75 1 89.19 212 ILE A N 1
ATOM 1691 C CA . ILE A 1 212 ? 17.906 -11.32 -5.938 1 89.19 212 ILE A CA 1
ATOM 1692 C C . ILE A 1 212 ? 17.594 -12.633 -5.223 1 89.19 212 ILE A C 1
ATOM 1694 O O . ILE A 1 212 ? 17.5 -13.688 -5.859 1 89.19 212 ILE A O 1
ATOM 1698 N N . PRO A 1 213 ? 17.484 -12.609 -3.906 1 87.06 213 PRO A N 1
ATOM 1699 C CA . PRO A 1 213 ? 17.172 -13.844 -3.182 1 87.06 213 PRO A CA 1
ATOM 1700 C C . PRO A 1 213 ? 15.836 -14.445 -3.598 1 87.06 213 PRO A C 1
ATOM 1702 O O . PRO A 1 213 ? 14.914 -13.711 -3.961 1 87.06 213 PRO A O 1
ATOM 1705 N N . LYS A 1 214 ? 15.844 -15.797 -3.553 1 88.31 214 LYS A N 1
ATOM 1706 C CA . LYS A 1 214 ? 14.562 -16.453 -3.77 1 88.31 214 LYS A CA 1
ATOM 1707 C C . LYS A 1 214 ? 13.531 -16 -2.738 1 88.31 214 LYS A C 1
ATOM 1709 O O . LYS A 1 214 ? 13.852 -15.859 -1.557 1 88.31 214 LYS A O 1
ATOM 1714 N N . TYR A 1 215 ? 12.328 -15.688 -3.215 1 89.69 215 TYR A N 1
ATOM 1715 C CA . TYR A 1 215 ? 11.203 -15.273 -2.381 1 89.69 215 TYR A CA 1
ATOM 1716 C C . TYR A 1 215 ? 11.555 -14.031 -1.569 1 89.69 215 TYR A C 1
ATOM 1718 O O . TYR A 1 215 ? 11.312 -13.984 -0.361 1 89.69 215 TYR A O 1
ATOM 1726 N N . ALA A 1 216 ? 12.172 -13.117 -2.271 1 91.94 216 ALA A N 1
ATOM 1727 C CA . ALA A 1 216 ? 12.555 -11.844 -1.672 1 91.94 216 ALA A CA 1
ATOM 1728 C C . ALA A 1 216 ? 11.328 -11.07 -1.198 1 91.94 216 ALA A C 1
ATOM 1730 O O . ALA A 1 216 ? 10.234 -11.227 -1.744 1 91.94 216 ALA A O 1
ATOM 1731 N N . SER A 1 217 ? 11.547 -10.242 -0.185 1 87.94 217 SER A N 1
ATOM 1732 C CA . SER A 1 217 ? 10.484 -9.383 0.336 1 87.94 217 SER A CA 1
ATOM 1733 C C . SER A 1 217 ? 10.305 -8.141 -0.523 1 87.94 217 SER A C 1
ATOM 1735 O O . SER A 1 217 ? 11.18 -7.801 -1.326 1 87.94 217 SER A O 1
ATOM 1737 N N . ALA A 1 218 ? 9.086 -7.48 -0.379 1 88.44 218 ALA A N 1
ATOM 1738 C CA . ALA A 1 218 ? 8.867 -6.199 -1.046 1 88.44 218 ALA A CA 1
ATOM 1739 C C . ALA A 1 218 ? 9.93 -5.18 -0.638 1 88.44 218 ALA A C 1
ATOM 1741 O O . ALA A 1 218 ? 10.43 -4.426 -1.477 1 88.44 218 ALA A O 1
ATOM 1742 N N . GLN A 1 219 ? 10.305 -5.227 0.575 1 81.75 219 GLN A N 1
ATOM 1743 C CA . GLN A 1 219 ? 11.289 -4.281 1.102 1 81.75 219 GLN A CA 1
ATOM 1744 C C . GLN A 1 219 ? 12.656 -4.492 0.461 1 81.75 219 GLN A C 1
ATOM 1746 O O . GLN A 1 219 ? 13.406 -3.535 0.256 1 81.75 219 GLN A O 1
ATOM 1751 N N . PHE A 1 220 ? 13.031 -5.715 0.184 1 87.44 220 PHE A N 1
ATOM 1752 C CA . PHE A 1 220 ? 14.297 -6.004 -0.485 1 87.44 220 PHE A CA 1
ATOM 1753 C C . PHE A 1 220 ? 14.391 -5.262 -1.812 1 87.44 220 PHE A C 1
ATOM 1755 O O . PHE A 1 220 ? 15.43 -4.695 -2.139 1 87.44 220 PHE A O 1
ATOM 1762 N N . TYR A 1 221 ? 13.359 -5.27 -2.559 1 92.56 221 TYR A N 1
ATOM 1763 C CA . TYR A 1 221 ? 13.344 -4.609 -3.859 1 92.56 221 TYR A CA 1
ATOM 1764 C C . TYR A 1 221 ? 13.469 -3.1 -3.705 1 92.56 221 TYR A C 1
ATOM 1766 O O . TYR A 1 221 ? 14.156 -2.443 -4.484 1 92.56 221 TYR A O 1
ATOM 1774 N N . ILE A 1 222 ? 12.773 -2.578 -2.754 1 85.94 222 ILE A N 1
ATOM 1775 C CA . ILE A 1 222 ? 12.812 -1.14 -2.508 1 85.94 222 ILE A CA 1
ATOM 1776 C C . ILE A 1 222 ? 14.227 -0.723 -2.105 1 85.94 222 ILE A C 1
ATOM 1778 O O . ILE A 1 222 ? 14.742 0.285 -2.592 1 85.94 222 ILE A O 1
ATOM 1782 N N . ASP A 1 223 ? 14.844 -1.567 -1.335 1 80.5 223 ASP A N 1
ATOM 1783 C CA . ASP A 1 223 ? 16.141 -1.213 -0.756 1 80.5 223 ASP A CA 1
ATOM 1784 C C . ASP A 1 223 ? 17.266 -1.499 -1.735 1 80.5 223 ASP A C 1
ATOM 1786 O O . ASP A 1 223 ? 18.266 -0.76 -1.783 1 80.5 223 ASP A O 1
ATOM 1790 N N . ASN A 1 224 ? 17.156 -2.564 -2.502 1 85.69 224 ASN A N 1
ATOM 1791 C CA . ASN A 1 224 ? 18.328 -3.066 -3.213 1 85.69 224 ASN A CA 1
ATOM 1792 C C . ASN A 1 224 ? 18.172 -2.939 -4.723 1 85.69 224 ASN A C 1
ATOM 1794 O O . ASN A 1 224 ? 19.156 -2.877 -5.457 1 85.69 224 ASN A O 1
ATOM 1798 N N . VAL A 1 225 ? 17.047 -2.912 -5.188 1 92.25 225 VAL A N 1
ATOM 1799 C CA . VAL A 1 225 ? 16.844 -2.951 -6.629 1 92.25 225 VAL A CA 1
ATOM 1800 C C . VAL A 1 225 ? 16.422 -1.57 -7.129 1 92.25 225 VAL A C 1
ATOM 1802 O O . VAL A 1 225 ? 16.938 -1.082 -8.133 1 92.25 225 VAL A O 1
ATOM 1805 N N . LEU A 1 226 ? 15.523 -0.922 -6.43 1 89.62 226 LEU A N 1
ATOM 1806 C CA . LEU A 1 226 ? 14.93 0.351 -6.828 1 89.62 226 LEU A CA 1
ATOM 1807 C C . LEU A 1 226 ? 16.016 1.407 -7.039 1 89.62 226 LEU A C 1
ATOM 1809 O O . LEU A 1 226 ? 16 2.123 -8.039 1 89.62 226 LEU A O 1
ATOM 1813 N N . PRO A 1 227 ? 16.953 1.536 -6.145 1 85.69 227 PRO A N 1
ATOM 1814 C CA . PRO A 1 227 ? 18 2.549 -6.371 1 85.69 227 PRO A CA 1
ATOM 1815 C C . PRO A 1 227 ? 18.75 2.338 -7.684 1 85.69 227 PRO A C 1
ATOM 1817 O O . PRO A 1 227 ? 19.094 3.309 -8.359 1 85.69 227 PRO A O 1
ATOM 1820 N N . ARG A 1 228 ? 18.938 1.095 -8.078 1 89 228 ARG A N 1
ATOM 1821 C CA . ARG A 1 228 ? 19.625 0.786 -9.328 1 89 228 ARG A CA 1
ATOM 1822 C C . ARG A 1 228 ? 18.781 1.153 -10.539 1 89 228 ARG A C 1
ATOM 1824 O O . ARG A 1 228 ? 19.297 1.676 -11.531 1 89 228 ARG A O 1
ATOM 1831 N N . ILE A 1 229 ? 17.562 0.905 -10.438 1 91.19 229 ILE A N 1
ATOM 1832 C CA . ILE A 1 229 ? 16.625 1.22 -11.516 1 91.19 229 ILE A CA 1
ATOM 1833 C C . ILE A 1 229 ? 16.547 2.732 -11.703 1 91.19 229 ILE A C 1
ATOM 1835 O O . ILE A 1 229 ? 16.5 3.221 -12.836 1 91.19 229 ILE A O 1
ATOM 1839 N N . LYS A 1 230 ? 16.562 3.412 -10.648 1 85.94 230 LYS A N 1
ATOM 1840 C CA . LYS A 1 230 ? 16.516 4.867 -10.719 1 85.94 230 LYS A CA 1
ATOM 1841 C C . LYS A 1 230 ? 17.766 5.434 -11.367 1 85.94 230 LYS A C 1
ATOM 1843 O O . LYS A 1 230 ? 17.703 6.398 -12.133 1 85.94 230 LYS A O 1
ATOM 1848 N N . GLU A 1 231 ? 18.828 4.859 -11.055 1 86.06 231 GLU A N 1
ATOM 1849 C CA . GLU A 1 231 ? 20.109 5.305 -11.57 1 86.06 231 GLU A CA 1
ATOM 1850 C C . GLU A 1 231 ? 20.266 4.973 -13.047 1 86.06 231 GLU A C 1
ATOM 1852 O O . GLU A 1 231 ? 20.625 5.832 -13.852 1 86.06 231 GLU A O 1
ATOM 1857 N N . LYS A 1 232 ? 20 3.76 -13.453 1 89.88 232 LYS A N 1
ATOM 1858 C CA . LYS A 1 232 ? 20.266 3.285 -14.805 1 89.88 232 LYS A CA 1
ATOM 1859 C C . LYS A 1 232 ? 19.047 3.469 -15.703 1 89.88 232 LYS A C 1
ATOM 1861 O O . LYS A 1 232 ? 19.141 3.316 -16.922 1 89.88 232 LYS A O 1
ATOM 1866 N N . LYS A 1 233 ? 17.875 3.729 -15.117 1 88.56 233 LYS A N 1
ATOM 1867 C CA . LYS A 1 233 ? 16.625 4.055 -15.797 1 88.56 233 LYS A CA 1
ATOM 1868 C C . LYS A 1 233 ? 15.969 2.799 -16.359 1 88.56 233 LYS A C 1
ATOM 1870 O O . LYS A 1 233 ? 14.742 2.689 -16.375 1 88.56 233 LYS A O 1
ATOM 1875 N N . ILE A 1 234 ? 16.797 1.913 -17 1 93.12 234 ILE A N 1
ATOM 1876 C CA . ILE A 1 234 ? 16.25 0.668 -17.531 1 93.12 234 ILE A CA 1
ATOM 1877 C C . ILE A 1 234 ? 17.172 -0.496 -17.156 1 93.12 234 ILE A C 1
ATOM 1879 O O . ILE A 1 234 ? 18.375 -0.431 -17.344 1 93.12 234 ILE A O 1
ATOM 1883 N N . MET A 1 235 ? 16.594 -1.479 -16.578 1 93.88 235 MET A N 1
ATOM 1884 C CA . MET A 1 235 ? 17.375 -2.643 -16.172 1 93.88 235 MET A CA 1
ATOM 1885 C C . MET A 1 235 ? 16.578 -3.93 -16.391 1 93.88 235 MET A C 1
ATOM 1887 O O . MET A 1 235 ? 15.344 -3.914 -16.406 1 93.88 235 MET A O 1
ATOM 1891 N N . SER A 1 236 ? 17.359 -5 -16.531 1 93.81 236 SER A N 1
ATOM 1892 C CA . SER A 1 236 ? 16.781 -6.34 -16.578 1 93.81 236 SER A CA 1
ATOM 1893 C C . SER A 1 236 ? 17.016 -7.078 -15.258 1 93.81 236 SER A C 1
ATOM 1895 O O . SER A 1 236 ? 18.016 -6.828 -14.57 1 93.81 236 SER A O 1
ATOM 1897 N N . ILE A 1 237 ? 16.031 -7.859 -14.906 1 92.56 237 ILE A N 1
ATOM 1898 C CA . ILE A 1 237 ? 16.203 -8.688 -13.719 1 92.56 237 ILE A CA 1
ATOM 1899 C C . ILE A 1 237 ? 16.312 -10.156 -14.125 1 92.56 237 ILE A C 1
ATOM 1901 O O . ILE A 1 237 ? 15.398 -10.703 -14.75 1 92.56 237 ILE A O 1
ATOM 1905 N N . LYS A 1 238 ? 17.453 -10.797 -13.766 1 87.56 238 LYS A N 1
ATOM 1906 C CA . LYS A 1 238 ? 17.734 -12.188 -14.102 1 87.56 238 LYS A CA 1
ATOM 1907 C C . LYS A 1 238 ? 18.578 -12.859 -13.016 1 87.56 238 LYS A C 1
ATOM 1909 O O . LYS A 1 238 ? 19.516 -12.266 -12.492 1 87.56 238 LYS A O 1
ATOM 1914 N N . PRO A 1 239 ? 18.281 -14.219 -12.742 1 87.44 239 PRO A N 1
ATOM 1915 C CA . PRO A 1 239 ? 17.078 -14.992 -13.039 1 87.44 239 PRO A CA 1
ATOM 1916 C C . PRO A 1 239 ? 15.828 -14.453 -12.344 1 87.44 239 PRO A C 1
ATOM 1918 O O . PRO A 1 239 ? 15.945 -13.719 -11.359 1 87.44 239 PRO A O 1
ATOM 1921 N N . PHE A 1 240 ? 14.688 -14.734 -12.867 1 91.44 240 PHE A N 1
ATOM 1922 C CA . PHE A 1 240 ? 13.492 -14.094 -12.344 1 91.44 240 PHE A CA 1
ATOM 1923 C C . PHE A 1 240 ? 12.562 -15.117 -11.703 1 91.44 240 PHE A C 1
ATOM 1925 O O . PHE A 1 240 ? 11.57 -14.758 -11.062 1 91.44 240 PHE A O 1
ATOM 1932 N N . VAL A 1 241 ? 12.906 -16.328 -11.75 1 88.31 241 VAL A N 1
ATOM 1933 C CA . VAL A 1 241 ? 12.039 -17.375 -11.234 1 88.31 241 VAL A CA 1
ATOM 1934 C C . VAL A 1 241 ? 12.016 -17.328 -9.703 1 88.31 241 VAL A C 1
ATOM 1936 O O . VAL A 1 241 ? 13.07 -17.344 -9.062 1 88.31 241 VAL A O 1
ATOM 1939 N N . ASP A 1 242 ? 10.844 -17.203 -9.117 1 88 242 ASP A N 1
ATOM 1940 C CA . ASP A 1 242 ? 10.609 -17.297 -7.676 1 88 242 ASP A CA 1
ATOM 1941 C C . ASP A 1 242 ? 11.367 -16.203 -6.926 1 88 242 ASP A C 1
ATOM 1943 O O . ASP A 1 242 ? 11.977 -16.469 -5.887 1 88 242 ASP A O 1
ATOM 1947 N N . ARG A 1 243 ? 11.234 -15.07 -7.449 1 91.69 243 ARG A N 1
ATOM 1948 C CA . ARG A 1 243 ? 12.055 -14.023 -6.848 1 91.69 243 ARG A CA 1
ATOM 1949 C C . ARG A 1 243 ? 11.211 -13.078 -6.008 1 91.69 243 ARG A C 1
ATOM 1951 O O . ARG A 1 243 ? 11.688 -12.031 -5.555 1 91.69 243 ARG A O 1
ATOM 1958 N N . LEU A 1 244 ? 10.016 -13.352 -5.832 1 92.75 244 LEU A N 1
ATOM 1959 C CA . LEU A 1 244 ? 9.156 -12.578 -4.938 1 92.75 244 LEU A CA 1
ATOM 1960 C C . LEU A 1 244 ? 8.406 -13.492 -3.979 1 92.75 244 LEU A C 1
ATOM 1962 O O . LEU A 1 244 ? 7.766 -14.453 -4.406 1 92.75 244 LEU A O 1
ATOM 1966 N N . GLY A 1 245 ? 8.461 -13.133 -2.75 1 87.94 245 GLY A N 1
ATOM 1967 C CA . GLY A 1 245 ? 7.82 -13.961 -1.737 1 87.94 245 GLY A CA 1
ATOM 1968 C C . GLY A 1 245 ? 6.332 -13.695 -1.61 1 87.94 245 GLY A C 1
ATOM 1969 O O . GLY A 1 245 ? 5.758 -12.945 -2.4 1 87.94 245 GLY A O 1
ATOM 1970 N N . TYR A 1 246 ? 5.703 -14.383 -0.626 1 84.06 246 TYR A N 1
ATOM 1971 C CA . TYR A 1 246 ? 4.258 -14.305 -0.445 1 84.06 246 TYR A CA 1
ATOM 1972 C C . TYR A 1 246 ? 3.908 -13.625 0.874 1 84.06 246 TYR A C 1
ATOM 1974 O O . TYR A 1 246 ? 3.275 -12.57 0.885 1 84.06 246 TYR A O 1
ATOM 1982 N N . ASP A 1 247 ? 4.395 -14.117 1.974 1 75.62 247 ASP A N 1
ATOM 1983 C CA . ASP A 1 247 ? 4.055 -13.656 3.316 1 75.62 247 ASP A CA 1
ATOM 1984 C C . ASP A 1 247 ? 4.707 -12.312 3.619 1 75.62 247 ASP A C 1
ATOM 1986 O O . ASP A 1 247 ? 4.188 -11.523 4.418 1 75.62 247 ASP A O 1
ATOM 1990 N N . ASN A 1 248 ? 5.746 -12.094 2.994 1 78.62 248 ASN A N 1
ATOM 1991 C CA . ASN A 1 248 ? 6.523 -10.883 3.25 1 78.62 248 ASN A CA 1
ATOM 1992 C C . ASN A 1 248 ? 6.207 -9.789 2.236 1 78.62 248 ASN A C 1
ATOM 1994 O O . ASN A 1 248 ? 7.023 -8.898 2.002 1 78.62 248 ASN A O 1
ATOM 1998 N N . VAL A 1 249 ? 5.113 -9.945 1.647 1 83.44 249 VAL A N 1
ATOM 1999 C CA . VAL A 1 249 ? 4.598 -8.969 0.694 1 83.44 249 VAL A CA 1
ATOM 2000 C C . VAL A 1 249 ? 3.229 -8.477 1.15 1 83.44 249 VAL A C 1
ATOM 2002 O O . VAL A 1 249 ? 2.426 -9.25 1.679 1 83.44 249 VAL A O 1
ATOM 2005 N N . PRO A 1 250 ? 3.008 -7.188 1.015 1 76.38 250 PRO A N 1
ATOM 2006 C CA . PRO A 1 250 ? 1.707 -6.66 1.434 1 76.38 250 PRO A CA 1
ATOM 2007 C C . PRO A 1 250 ? 0.537 -7.363 0.75 1 76.38 250 PRO A C 1
ATOM 2009 O O . PRO A 1 250 ? 0.649 -7.773 -0.408 1 76.38 250 PRO A O 1
ATOM 2012 N N . MET A 1 251 ? -0.555 -7.363 1.423 1 76.12 251 MET A N 1
ATOM 2013 C CA . MET A 1 251 ? -1.743 -8.07 0.957 1 76.12 251 MET A CA 1
ATOM 2014 C C . MET A 1 251 ? -2.252 -7.48 -0.353 1 76.12 251 MET A C 1
ATOM 2016 O O . MET A 1 251 ? -2.713 -8.211 -1.232 1 76.12 251 MET A O 1
ATOM 2020 N N . GLU A 1 252 ? -2.094 -6.211 -0.48 1 76.31 252 GLU A N 1
ATOM 2021 C CA . GLU A 1 252 ? -2.562 -5.547 -1.691 1 76.31 252 GLU A CA 1
ATOM 2022 C C . GLU A 1 252 ? -1.785 -6.016 -2.916 1 76.31 252 GLU A C 1
ATOM 2024 O O . GLU A 1 252 ? -2.336 -6.094 -4.016 1 76.31 252 GLU A O 1
ATOM 2029 N N . ILE A 1 253 ? -0.568 -6.301 -2.705 1 88.19 253 ILE A N 1
ATOM 2030 C CA . ILE A 1 253 ? 0.28 -6.773 -3.793 1 88.19 253 ILE A CA 1
ATOM 2031 C C . ILE A 1 253 ? -0.1 -8.203 -4.16 1 88.19 253 ILE A C 1
ATOM 2033 O O . ILE A 1 253 ? -0.128 -8.57 -5.336 1 88.19 253 ILE A O 1
ATOM 2037 N N . ASN A 1 254 ? -0.369 -8.992 -3.197 1 88 254 ASN A N 1
ATOM 2038 C CA . ASN A 1 254 ? -0.825 -10.352 -3.471 1 88 254 ASN A CA 1
ATOM 2039 C C . ASN A 1 254 ? -2.172 -10.352 -4.188 1 88 254 ASN A C 1
ATOM 2041 O O . ASN A 1 254 ? -2.396 -11.164 -5.094 1 88 254 ASN A O 1
ATOM 2045 N N . ARG A 1 255 ? -3.002 -9.477 -3.789 1 84.38 255 ARG A N 1
ATOM 2046 C CA . ARG A 1 255 ? -4.281 -9.352 -4.48 1 84.38 255 ARG A CA 1
ATOM 2047 C C . ARG A 1 255 ? -4.078 -8.945 -5.938 1 84.38 255 ARG A C 1
ATOM 2049 O O . ARG A 1 255 ? -4.785 -9.43 -6.828 1 84.38 255 ARG A O 1
ATOM 2056 N N . LEU A 1 256 ? -3.121 -8.055 -6.137 1 89.75 256 LEU A N 1
ATOM 2057 C CA . LEU A 1 256 ? -2.791 -7.668 -7.504 1 89.75 256 LEU A CA 1
ATOM 2058 C C . LEU A 1 256 ? -2.268 -8.859 -8.297 1 89.75 256 LEU A C 1
ATOM 2060 O O . LEU A 1 256 ? -2.66 -9.07 -9.445 1 89.75 256 LEU A O 1
ATOM 2064 N N . ARG A 1 257 ? -1.431 -9.672 -7.75 1 94.06 257 ARG A N 1
ATOM 2065 C CA . ARG A 1 257 ? -0.903 -10.859 -8.422 1 94.06 257 ARG A CA 1
ATOM 2066 C C . ARG A 1 257 ? -2.031 -11.781 -8.859 1 94.06 257 ARG A C 1
ATOM 2068 O O . ARG A 1 257 ? -2 -12.32 -9.969 1 94.06 257 ARG A O 1
ATOM 2075 N N . CYS A 1 258 ? -2.947 -11.953 -7.977 1 91.44 258 CYS A N 1
ATOM 2076 C CA . CYS A 1 258 ? -4.082 -12.797 -8.328 1 91.44 258 CYS A CA 1
ATOM 2077 C C . CYS A 1 258 ? -4.914 -12.164 -9.43 1 91.44 258 CYS A C 1
ATOM 2079 O O . CYS A 1 258 ? -5.383 -12.859 -10.336 1 91.44 258 CYS A O 1
ATOM 2081 N N . ARG A 1 259 ? -5.07 -10.875 -9.398 1 90.31 259 ARG A N 1
ATOM 2082 C CA . ARG A 1 259 ? -5.809 -10.203 -10.461 1 90.31 259 ARG A CA 1
ATOM 2083 C C . ARG A 1 259 ? -5.086 -10.328 -11.797 1 90.31 259 ARG A C 1
ATOM 2085 O O . ARG A 1 259 ? -5.723 -10.461 -12.844 1 90.31 259 ARG A O 1
ATOM 2092 N N . VAL A 1 260 ? -3.818 -10.227 -11.727 1 95.06 260 VAL A N 1
ATOM 2093 C CA . VAL A 1 260 ? -3.035 -10.414 -12.945 1 95.06 260 VAL A CA 1
ATOM 2094 C C . VAL A 1 260 ? -3.248 -11.82 -13.484 1 95.06 260 VAL A C 1
ATOM 2096 O O . VAL A 1 260 ? -3.58 -12 -14.656 1 95.06 260 VAL A O 1
ATOM 2099 N N . ASN A 1 261 ? -3.135 -12.758 -12.664 1 94.69 261 ASN A N 1
ATOM 2100 C CA . ASN A 1 261 ? -3.184 -14.164 -13.062 1 94.69 261 ASN A CA 1
ATOM 2101 C C . ASN A 1 261 ? -4.555 -14.539 -13.609 1 94.69 261 ASN A C 1
ATOM 2103 O O . ASN A 1 261 ? -4.656 -15.281 -14.586 1 94.69 261 ASN A O 1
ATOM 2107 N N . TYR A 1 262 ? -5.562 -14.047 -12.977 1 90.44 262 TYR A N 1
ATOM 2108 C CA . TYR A 1 262 ? -6.871 -14.633 -13.258 1 90.44 262 TYR A CA 1
ATOM 2109 C C . TYR A 1 262 ? -7.707 -13.695 -14.125 1 90.44 262 TYR A C 1
ATOM 2111 O O . TYR A 1 262 ? -8.719 -14.109 -14.695 1 90.44 262 TYR A O 1
ATOM 2119 N N . HIS A 1 263 ? -7.289 -12.469 -14.188 1 88.62 263 HIS A N 1
ATOM 2120 C CA . HIS A 1 263 ? -8.086 -11.523 -14.961 1 88.62 263 HIS A CA 1
ATOM 2121 C C . HIS A 1 263 ? -7.258 -10.891 -16.078 1 88.62 263 HIS A C 1
ATOM 2123 O O . HIS A 1 263 ? -7.684 -10.852 -17.234 1 88.62 263 HIS A O 1
ATOM 2129 N N . ALA A 1 264 ? -6.117 -10.414 -15.766 1 93.31 264 ALA A N 1
ATOM 2130 C CA . ALA A 1 264 ? -5.328 -9.664 -16.734 1 93.31 264 ALA A CA 1
ATOM 2131 C C . ALA A 1 264 ? -4.723 -10.586 -17.797 1 93.31 264 ALA A C 1
ATOM 2133 O O . ALA A 1 264 ? -4.625 -10.227 -18.969 1 93.31 264 ALA A O 1
ATOM 2134 N N . LEU A 1 265 ? -4.242 -11.75 -17.391 1 96 265 LEU A N 1
ATOM 2135 C CA . LEU A 1 265 ? -3.668 -12.711 -18.328 1 96 265 LEU A CA 1
ATOM 2136 C C . LEU A 1 265 ? -4.762 -13.539 -19 1 96 265 LEU A C 1
ATOM 2138 O O . LEU A 1 265 ? -5.027 -14.672 -18.594 1 96 265 LEU A O 1
ATOM 2142 N N . LYS A 1 266 ? -5.258 -12.93 -20 1 92.81 266 LYS A N 1
ATOM 2143 C CA . LYS A 1 266 ? -6.277 -13.609 -20.797 1 92.81 266 LYS A CA 1
ATOM 2144 C C . LYS A 1 266 ? -5.664 -14.289 -22.016 1 92.81 266 LYS A C 1
ATOM 2146 O O . LYS A 1 266 ? -4.898 -13.672 -22.75 1 92.81 266 LYS A O 1
ATOM 2151 N N . PHE A 1 267 ? -5.988 -15.547 -22.172 1 95.38 267 PHE A N 1
ATOM 2152 C CA . PHE A 1 267 ? -5.52 -16.266 -23.359 1 95.38 267 PHE A CA 1
ATOM 2153 C C . PHE A 1 267 ? -6.164 -15.688 -24.609 1 95.38 267 PHE A C 1
ATOM 2155 O O . PHE A 1 267 ? -7.25 -15.109 -24.562 1 95.38 267 PHE A O 1
ATOM 2162 N N . LEU A 1 268 ? -5.508 -15.852 -25.688 1 92.12 268 LEU A N 1
ATOM 2163 C CA . LEU A 1 268 ? -6.055 -15.43 -26.969 1 92.12 268 LEU A CA 1
ATOM 2164 C C . LEU A 1 268 ? -7.379 -16.125 -27.25 1 92.12 268 LEU A C 1
ATOM 2166 O O . LEU A 1 268 ? -7.57 -17.281 -26.859 1 92.12 268 LEU A O 1
ATOM 2170 N N . PRO A 1 269 ? -8.289 -15.469 -27.969 1 87.75 269 PRO A N 1
ATOM 2171 C CA . PRO A 1 269 ? -9.633 -16.016 -28.203 1 87.75 269 PRO A CA 1
ATOM 2172 C C . PRO A 1 269 ? -9.594 -17.359 -28.938 1 87.75 269 PRO A C 1
ATOM 2174 O O . PRO A 1 269 ? -10.406 -18.25 -28.641 1 87.75 269 PRO A O 1
ATOM 2177 N N . ASP A 1 270 ? -8.688 -17.484 -29.844 1 92.44 270 ASP A N 1
ATOM 2178 C CA . ASP A 1 270 ? -8.625 -18.734 -30.578 1 92.44 270 ASP A CA 1
ATOM 2179 C C . ASP A 1 270 ? -8.266 -19.906 -29.656 1 92.44 270 ASP A C 1
ATOM 2181 O O . ASP A 1 270 ? -8.742 -21.031 -29.859 1 92.44 270 ASP A O 1
ATOM 2185 N N . ILE A 1 271 ? -7.406 -19.656 -28.734 1 94.31 271 ILE A N 1
ATOM 2186 C CA . ILE A 1 271 ? -7.02 -20.688 -27.781 1 94.31 271 ILE A CA 1
ATOM 2187 C C . ILE A 1 271 ? -8.219 -21.031 -26.891 1 94.31 271 ILE A C 1
ATOM 2189 O O . ILE A 1 271 ? -8.5 -22.219 -26.656 1 94.31 271 ILE A O 1
ATOM 2193 N N . GLU A 1 272 ? -8.945 -20.062 -26.516 1 93 272 GLU A N 1
ATOM 2194 C CA . GLU A 1 272 ? -10.125 -20.266 -25.672 1 93 272 GLU A CA 1
ATOM 2195 C C . GLU A 1 272 ? -11.203 -21.047 -26.422 1 93 272 GLU A C 1
ATOM 2197 O O . GLU A 1 272 ? -11.805 -21.969 -25.859 1 93 272 GLU A O 1
ATOM 2202 N N . GLU A 1 273 ? -11.406 -20.672 -27.609 1 91.75 273 GLU A N 1
ATOM 2203 C CA . GLU A 1 273 ? -12.43 -21.328 -28.422 1 91.75 273 GLU A CA 1
ATOM 2204 C C . GLU A 1 273 ? -12.086 -22.797 -28.641 1 91.75 273 GLU A C 1
ATOM 2206 O O . GLU A 1 273 ? -12.961 -23.672 -28.547 1 91.75 273 GLU A O 1
ATOM 2211 N N . MET A 1 274 ? -10.859 -23.016 -28.969 1 96.25 274 MET A N 1
ATOM 2212 C CA . MET A 1 274 ? -10.445 -24.391 -29.188 1 96.25 274 MET A CA 1
ATOM 2213 C C . MET A 1 274 ? -10.578 -25.219 -27.906 1 96.25 274 MET A C 1
ATOM 2215 O O . MET A 1 274 ? -10.992 -26.375 -27.938 1 96.25 274 MET A O 1
ATOM 2219 N N . ALA A 1 275 ? -10.211 -24.656 -26.812 1 95.75 275 ALA A N 1
ATOM 2220 C CA . ALA A 1 275 ? -10.352 -25.344 -25.531 1 95.75 275 ALA A CA 1
ATOM 2221 C C . ALA A 1 275 ? -11.82 -25.672 -25.234 1 95.75 275 ALA A C 1
ATOM 2223 O O . ALA A 1 275 ? -12.133 -26.75 -24.75 1 95.75 275 ALA A O 1
ATOM 2224 N N . ASP A 1 276 ? -12.695 -24.781 -25.578 1 92.75 276 ASP A N 1
ATOM 2225 C CA . ASP A 1 276 ? -14.125 -25 -25.391 1 92.75 276 ASP A CA 1
ATOM 2226 C C . ASP A 1 276 ? -14.617 -26.172 -26.25 1 92.75 276 ASP A C 1
ATOM 2228 O O . ASP A 1 276 ? -15.422 -26.984 -25.797 1 92.75 276 ASP A O 1
ATOM 2232 N N . LYS A 1 277 ? -14.125 -26.172 -27.391 1 95.25 277 LYS A N 1
ATOM 2233 C CA . LYS A 1 277 ? -14.484 -27.266 -28.297 1 95.25 277 LYS A CA 1
ATOM 2234 C C . LYS A 1 277 ? -14.023 -28.609 -27.734 1 95.25 277 LYS A C 1
ATOM 2236 O O . LYS A 1 277 ? -14.781 -29.594 -27.75 1 95.25 277 LYS A O 1
ATOM 2241 N N . LEU A 1 278 ? -12.82 -28.609 -27.281 1 96.62 278 LEU A N 1
ATOM 2242 C CA . LEU A 1 278 ? -12.281 -29.844 -26.734 1 96.62 278 LEU A CA 1
ATOM 2243 C C . LEU A 1 278 ? -13.062 -30.281 -25.5 1 96.62 278 LEU A C 1
ATOM 2245 O O . LEU A 1 278 ? -13.383 -31.453 -25.344 1 96.62 278 LEU A O 1
ATOM 2249 N N . ALA A 1 279 ? -13.383 -29.391 -24.672 1 95 279 ALA A N 1
ATOM 2250 C CA . ALA A 1 279 ? -14.141 -29.703 -23.469 1 95 279 ALA A CA 1
ATOM 2251 C C . ALA A 1 279 ? -15.539 -30.203 -23.812 1 95 279 ALA A C 1
ATOM 2253 O O . ALA A 1 279 ? -16.047 -31.141 -23.188 1 95 279 ALA A O 1
ATOM 2254 N N . ALA A 1 280 ? -16.141 -29.578 -24.766 1 92.12 280 ALA A N 1
ATOM 2255 C CA . ALA A 1 280 ? -17.469 -30.016 -25.203 1 92.12 280 ALA A CA 1
ATOM 2256 C C . ALA A 1 280 ? -17.422 -31.422 -25.766 1 92.12 280 ALA A C 1
ATOM 2258 O O . ALA A 1 280 ? -18.328 -32.219 -25.531 1 92.12 280 ALA A O 1
ATOM 2259 N N . ARG A 1 281 ? -16.422 -31.719 -26.531 1 95.06 281 ARG A N 1
ATOM 2260 C CA . ARG A 1 281 ? -16.25 -33.062 -27.094 1 95.06 281 ARG A CA 1
ATOM 2261 C C . ARG A 1 281 ? -16.062 -34.094 -25.984 1 95.06 281 ARG A C 1
ATOM 2263 O O . ARG A 1 281 ? -16.562 -35.219 -26.078 1 95.06 281 ARG A O 1
ATOM 2270 N N . MET A 1 282 ? -15.312 -33.688 -24.953 1 95.19 282 MET A N 1
ATOM 2271 C CA . MET A 1 282 ? -15.125 -34.562 -23.812 1 95.19 282 MET A CA 1
ATOM 2272 C C . MET A 1 282 ? -16.469 -34.906 -23.156 1 95.19 282 MET A C 1
ATOM 2274 O O . MET A 1 282 ? -16.703 -36.062 -22.766 1 95.19 282 MET A O 1
ATOM 2278 N N . ARG A 1 283 ? -17.281 -33.969 -23.109 1 91 283 ARG A N 1
ATOM 2279 C CA . ARG A 1 283 ? -18.562 -34.125 -22.422 1 91 283 ARG A CA 1
ATOM 2280 C C . ARG A 1 283 ? -19.547 -34.906 -23.297 1 91 283 ARG A C 1
ATOM 2282 O O . ARG A 1 283 ? -20.453 -35.594 -22.781 1 91 283 ARG A O 1
ATOM 2289 N N . ASN A 1 284 ? -19.375 -34.875 -24.562 1 88.62 284 ASN A N 1
ATOM 2290 C CA . ASN A 1 284 ? -20.344 -35.469 -25.484 1 88.62 284 ASN A CA 1
ATOM 2291 C C . ASN A 1 284 ? -19.797 -36.75 -26.141 1 88.62 284 ASN A C 1
ATOM 2293 O O . ASN A 1 284 ? -20.297 -37.188 -27.156 1 88.62 284 ASN A O 1
ATOM 2297 N N . ARG A 1 285 ? -18.797 -37.281 -25.641 1 87 285 ARG A N 1
ATOM 2298 C CA . ARG A 1 285 ? -18.141 -38.406 -26.266 1 87 285 ARG A CA 1
ATOM 2299 C C . ARG A 1 285 ? -19.078 -39.625 -26.344 1 87 285 ARG A C 1
ATOM 2301 O O . ARG A 1 285 ? -18.953 -40.438 -27.266 1 87 285 ARG A O 1
ATOM 2308 N N . THR A 1 286 ? -19.938 -39.812 -25.359 1 80.56 286 THR A N 1
ATOM 2309 C CA . THR A 1 286 ? -20.797 -40.969 -25.328 1 80.56 286 THR A CA 1
ATOM 2310 C C . THR A 1 286 ? -22.219 -40.625 -25.75 1 80.56 286 THR A C 1
ATOM 2312 O O . THR A 1 286 ? -23.156 -41.406 -25.562 1 80.56 286 THR A O 1
ATOM 2315 N N . GLY A 1 287 ? -22.484 -39.5 -26.375 1 70.75 287 GLY A N 1
ATOM 2316 C CA . GLY A 1 287 ? -23.812 -39.094 -26.797 1 70.75 287 GLY A CA 1
ATOM 2317 C C . GLY A 1 287 ? -24.594 -38.406 -25.703 1 70.75 287 GLY A C 1
ATOM 2318 O O . GLY A 1 287 ? -25.5 -37.625 -25.984 1 70.75 287 GLY A O 1
ATOM 2319 N N . SER A 1 288 ? -24.375 -38.75 -24.422 1 71.75 288 SER A N 1
ATOM 2320 C CA . SER A 1 288 ? -24.984 -38.062 -23.297 1 71.75 288 SER A CA 1
ATOM 2321 C C . SER A 1 288 ? -23.969 -37.188 -22.562 1 71.75 288 SER A C 1
ATOM 2323 O O . SER A 1 288 ? -22.766 -37.469 -22.609 1 71.75 288 SER A O 1
ATOM 2325 N N . VAL A 1 289 ? -24.484 -36.094 -22.016 1 74.12 289 VAL A N 1
ATOM 2326 C CA . VAL A 1 289 ? -23.609 -35.188 -21.281 1 74.12 289 VAL A CA 1
ATOM 2327 C C . VAL A 1 289 ? -23.125 -35.875 -20.016 1 74.12 289 VAL A C 1
ATOM 2329 O O . VAL A 1 289 ? -23.906 -36.188 -19.125 1 74.12 289 VAL A O 1
ATOM 2332 N N . ASN A 1 290 ? -21.844 -36.156 -20.078 1 85.06 290 ASN A N 1
ATOM 2333 C CA . ASN A 1 290 ? -21.219 -36.812 -18.953 1 85.06 290 ASN A CA 1
ATOM 2334 C C . ASN A 1 290 ? -20.078 -36 -18.359 1 85.06 290 ASN A C 1
ATOM 2336 O O . ASN A 1 290 ? -19.438 -35.219 -19.078 1 85.06 290 ASN A O 1
ATOM 2340 N N . PRO A 1 291 ? -19.953 -36.125 -17.062 1 92.06 291 PRO A N 1
ATOM 2341 C CA . PRO A 1 291 ? -18.766 -35.5 -16.453 1 92.06 291 PRO A CA 1
ATOM 2342 C C . PRO A 1 291 ? -17.469 -36.156 -16.906 1 92.06 291 PRO A C 1
ATOM 2344 O O . PRO A 1 291 ? -17.484 -37.312 -17.344 1 92.06 291 PRO A O 1
ATOM 2347 N N . TYR A 1 292 ? -16.422 -35.406 -17 1 95.06 292 TYR A N 1
ATOM 2348 C CA . TYR A 1 292 ? -15.133 -36 -17.328 1 95.06 292 TYR A CA 1
ATOM 2349 C C . TYR A 1 292 ? -14.055 -35.562 -16.359 1 95.06 292 TYR A C 1
ATOM 2351 O O . TYR A 1 292 ? -14.195 -34.531 -15.688 1 95.06 292 TYR A O 1
ATOM 2359 N N . MET A 1 293 ? -13.039 -36.438 -16.266 1 96.5 293 MET A N 1
ATOM 2360 C CA . MET A 1 293 ? -11.875 -36.188 -15.43 1 96.5 293 MET A CA 1
ATOM 2361 C C . MET A 1 293 ? -10.68 -35.75 -16.266 1 96.5 293 MET A C 1
ATOM 2363 O O . MET A 1 293 ? -10.453 -36.25 -17.359 1 96.5 293 MET A O 1
ATOM 2367 N N . ALA A 1 294 ? -10.055 -34.688 -15.797 1 97.69 294 ALA A N 1
ATOM 2368 C CA . ALA A 1 294 ? -8.766 -34.344 -16.375 1 97.69 294 ALA A CA 1
ATOM 2369 C C . ALA A 1 294 ? -7.613 -34.875 -15.516 1 97.69 294 ALA A C 1
ATOM 2371 O O . ALA A 1 294 ? -7.559 -34.625 -14.312 1 97.69 294 ALA A O 1
ATOM 2372 N N . LEU A 1 295 ? -6.766 -35.594 -16.125 1 97.75 295 LEU A N 1
ATOM 2373 C CA . LEU A 1 295 ? -5.633 -36.219 -15.453 1 97.75 295 LEU A CA 1
ATOM 2374 C C . LEU A 1 295 ? -4.316 -35.625 -15.93 1 97.75 295 LEU A C 1
ATOM 2376 O O . LEU A 1 295 ? -3.975 -35.719 -17.109 1 97.75 295 LEU A O 1
ATOM 2380 N N . HIS A 1 296 ? -3.688 -35.031 -15.031 1 96.44 296 HIS A N 1
ATOM 2381 C CA . HIS A 1 296 ? -2.346 -34.562 -15.32 1 96.44 296 HIS A CA 1
ATOM 2382 C C . HIS A 1 296 ? -1.286 -35.562 -14.906 1 96.44 296 HIS A C 1
ATOM 2384 O O . HIS A 1 296 ? -0.838 -35.562 -13.758 1 96.44 296 HIS A O 1
ATOM 2390 N N . LEU A 1 297 ? -0.812 -36.469 -15.734 1 91.94 297 LEU A N 1
ATOM 2391 C CA . LEU A 1 297 ? 0.019 -37.656 -15.469 1 91.94 297 LEU A CA 1
ATOM 2392 C C . LEU A 1 297 ? 1.469 -37.219 -15.227 1 91.94 297 LEU A C 1
ATOM 2394 O O . LEU A 1 297 ? 2.195 -37.906 -14.492 1 91.94 297 LEU A O 1
ATOM 2398 N N . ARG A 1 298 ? 1.99 -36.156 -15.344 1 90.69 298 ARG A N 1
ATOM 2399 C CA . ARG A 1 298 ? 3.34 -35.625 -15.195 1 90.69 298 ARG A CA 1
ATOM 2400 C C . ARG A 1 298 ? 4.367 -36.75 -15.117 1 90.69 298 ARG A C 1
ATOM 2402 O O . ARG A 1 298 ? 5.16 -36.812 -14.172 1 90.69 298 ARG A O 1
ATOM 2409 N N . PHE A 1 299 ? 4.441 -37.625 -16.062 1 92.69 299 PHE A N 1
ATOM 2410 C CA . PHE A 1 299 ? 5.352 -38.75 -16.125 1 92.69 299 PHE A CA 1
ATOM 2411 C C . PHE A 1 299 ? 6.145 -38.719 -17.422 1 92.69 299 PHE A C 1
ATOM 2413 O O . PHE A 1 299 ? 6.27 -39.75 -18.094 1 92.69 299 PHE A O 1
ATOM 2420 N N . GLU A 1 300 ? 6.566 -37.562 -17.75 1 89.06 300 GLU A N 1
ATOM 2421 C CA . GLU A 1 300 ? 7.438 -37.375 -18.906 1 89.06 300 GLU A CA 1
ATOM 2422 C C . GLU A 1 300 ? 8.891 -37.656 -18.562 1 89.06 300 GLU A C 1
ATOM 2424 O O . GLU A 1 300 ? 9.273 -37.656 -17.391 1 89.06 300 GLU A O 1
ATOM 2429 N N . LYS A 1 301 ? 9.633 -37.844 -19.594 1 87.69 301 LYS A N 1
ATOM 2430 C CA . LYS A 1 301 ? 11.039 -38.188 -19.422 1 87.69 301 LYS A CA 1
ATOM 2431 C C . LYS A 1 301 ? 11.75 -37.188 -18.547 1 87.69 301 LYS A C 1
ATOM 2433 O O . LYS A 1 301 ? 12.516 -37.531 -17.641 1 87.69 301 LYS A O 1
ATOM 2438 N N . GLY A 1 302 ? 11.445 -36 -18.797 1 85.5 302 GLY A N 1
ATOM 2439 C CA . GLY A 1 302 ? 12.078 -34.938 -18.031 1 85.5 302 GLY A CA 1
ATOM 2440 C C . GLY A 1 302 ? 11.734 -35 -16.547 1 85.5 302 GLY A C 1
ATOM 2441 O O . GLY A 1 302 ? 12.609 -34.844 -15.695 1 85.5 302 GLY A O 1
ATOM 2442 N N . MET A 1 303 ? 10.562 -35.156 -16.25 1 88.12 303 MET A N 1
ATOM 2443 C CA . MET A 1 303 ? 10.109 -35.219 -14.859 1 88.12 303 MET A CA 1
ATOM 2444 C C . MET A 1 303 ? 10.641 -36.469 -14.164 1 88.12 303 MET A C 1
ATOM 2446 O O . MET A 1 303 ? 11.062 -36.406 -13.008 1 88.12 303 MET A O 1
ATOM 2450 N N . VAL A 1 304 ? 10.594 -37.5 -14.844 1 90 304 VAL A N 1
ATOM 2451 C CA . VAL A 1 304 ? 11.109 -38.781 -14.297 1 90 304 VAL A CA 1
ATOM 2452 C C . VAL A 1 304 ? 12.594 -38.625 -13.992 1 90 304 VAL A C 1
ATOM 2454 O O . VAL A 1 304 ? 13.062 -39.062 -12.938 1 90 304 VAL A O 1
ATOM 2457 N N . GLY A 1 305 ? 13.234 -38.062 -14.914 1 88.56 305 GLY A N 1
ATOM 2458 C CA . GLY A 1 305 ? 14.656 -37.844 -14.711 1 88.56 305 GLY A CA 1
ATOM 2459 C C . GLY A 1 305 ? 14.945 -36.938 -13.539 1 88.56 305 GLY A C 1
ATOM 2460 O O . GLY A 1 305 ? 15.781 -37.25 -12.688 1 88.56 305 GLY A O 1
ATOM 2461 N N . LEU A 1 306 ? 14.258 -35.875 -13.453 1 88.19 306 LEU A N 1
ATOM 2462 C CA . LEU A 1 306 ? 14.484 -34.844 -12.461 1 88.19 306 LEU A CA 1
ATOM 2463 C C . LEU A 1 306 ? 14.109 -35.344 -11.062 1 88.19 306 LEU A C 1
ATOM 2465 O O . LEU A 1 306 ? 14.672 -34.875 -10.07 1 88.19 306 LEU A O 1
ATOM 2469 N N . SER A 1 307 ? 13.203 -36.188 -10.969 1 89.06 307 SER A N 1
ATOM 2470 C CA . SER A 1 307 ? 12.711 -36.656 -9.672 1 89.06 307 SER A CA 1
ATOM 2471 C C . SER A 1 307 ? 13.758 -37.5 -8.945 1 89.06 307 SER A C 1
ATOM 2473 O O . SER A 1 307 ? 13.711 -37.625 -7.723 1 89.06 307 SER A O 1
ATOM 2475 N N . PHE A 1 308 ? 14.602 -38.125 -9.672 1 89.31 308 PHE A N 1
ATOM 2476 C CA . PHE A 1 308 ? 15.609 -39.031 -9.141 1 89.31 308 PHE A CA 1
ATOM 2477 C C . PHE A 1 308 ? 14.969 -40.125 -8.336 1 89.31 308 PHE A C 1
ATOM 2479 O O . PHE A 1 308 ? 15.555 -40.625 -7.367 1 89.31 308 PHE A O 1
ATOM 2486 N N . CYS A 1 309 ? 13.742 -40.375 -8.703 1 88.88 309 CYS A N 1
ATOM 2487 C CA . CYS A 1 309 ? 13.055 -41.562 -8.164 1 88.88 309 CYS A CA 1
ATOM 2488 C C . CYS A 1 309 ? 13.328 -42.781 -9.023 1 88.88 309 CYS A C 1
ATOM 2490 O O . CYS A 1 309 ? 13.805 -42.688 -10.148 1 88.88 309 CYS A O 1
ATOM 2492 N N . ASP A 1 310 ? 13.078 -43.938 -8.336 1 84.38 310 ASP A N 1
ATOM 2493 C CA . ASP A 1 310 ? 13.227 -45.188 -9.07 1 84.38 310 ASP A CA 1
ATOM 2494 C C . ASP A 1 310 ? 11.859 -45.719 -9.492 1 84.38 310 ASP A C 1
ATOM 2496 O O . ASP A 1 310 ? 10.938 -45.812 -8.672 1 84.38 310 ASP A O 1
ATOM 2500 N N . PHE A 1 311 ? 11.781 -45.969 -10.773 1 84.81 311 PHE A N 1
ATOM 2501 C CA . PHE A 1 311 ? 10.531 -46.5 -11.305 1 84.81 311 PHE A CA 1
ATOM 2502 C C . PHE A 1 311 ? 10.758 -47.875 -11.938 1 84.81 311 PHE A C 1
ATOM 2504 O O . PHE A 1 311 ? 11.891 -48.25 -12.242 1 84.81 311 PHE A O 1
ATOM 2511 N N . ALA A 1 312 ? 9.617 -48.656 -11.984 1 75.12 312 ALA A N 1
ATOM 2512 C CA . ALA A 1 312 ? 9.719 -49.969 -12.594 1 75.12 312 ALA A CA 1
ATOM 2513 C C . ALA A 1 312 ? 10.141 -49.875 -14.055 1 75.12 312 ALA A C 1
ATOM 2515 O O . ALA A 1 312 ? 9.773 -48.938 -14.75 1 75.12 312 ALA A O 1
ATOM 2516 N N . GLY A 1 313 ? 11.156 -50.812 -14.469 1 79.69 313 GLY A N 1
ATOM 2517 C CA . GLY A 1 313 ? 11.641 -50.812 -15.844 1 79.69 313 GLY A CA 1
ATOM 2518 C C . GLY A 1 313 ? 12.703 -51.875 -16.094 1 79.69 313 GLY A C 1
ATOM 2519 O O . GLY A 1 313 ? 13.211 -52.469 -15.156 1 79.69 313 GLY A O 1
ATOM 2520 N N . THR A 1 314 ? 12.883 -52 -17.375 1 83.44 314 THR A N 1
ATOM 2521 C CA . THR A 1 314 ? 13.914 -52.969 -17.766 1 83.44 314 THR A CA 1
ATOM 2522 C C . THR A 1 314 ? 15.305 -52.438 -17.422 1 83.44 314 THR A C 1
ATOM 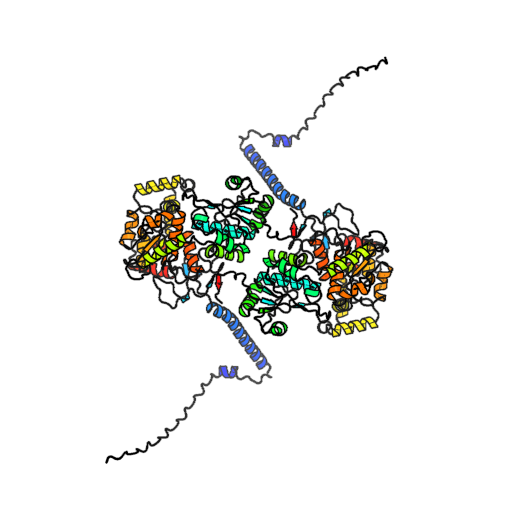2524 O O . THR A 1 314 ? 15.453 -51.25 -17.078 1 83.44 314 THR A O 1
ATOM 2527 N N . ARG A 1 315 ? 16.203 -53.375 -17.438 1 87.25 315 ARG A N 1
ATOM 2528 C CA . ARG A 1 315 ? 17.594 -52.969 -17.188 1 87.25 315 ARG A CA 1
ATOM 2529 C C . ARG A 1 315 ? 18.047 -51.938 -18.188 1 87.25 315 ARG A C 1
ATOM 2531 O O . ARG A 1 315 ? 18.766 -51 -17.812 1 87.25 315 ARG A O 1
ATOM 2538 N N . GLU A 1 316 ? 17.656 -52.125 -19.359 1 88.12 316 GLU A N 1
ATOM 2539 C CA . GLU A 1 316 ? 18.016 -51.188 -20.422 1 88.12 316 GLU A CA 1
ATOM 2540 C C . GLU A 1 316 ? 17.422 -49.781 -20.156 1 88.12 316 GLU A C 1
ATOM 2542 O O . GLU A 1 316 ? 18.094 -48.781 -20.344 1 88.12 316 GLU A O 1
ATOM 2547 N N . GLU A 1 317 ? 16.219 -49.75 -19.734 1 87.19 317 GLU A N 1
ATOM 2548 C CA . GLU A 1 317 ? 15.531 -48.5 -19.438 1 87.19 317 GLU A CA 1
ATOM 2549 C C . GLU A 1 317 ? 16.203 -47.75 -18.281 1 87.19 317 GLU A C 1
ATOM 2551 O O . GLU A 1 317 ? 16.328 -46.531 -18.312 1 87.19 317 GLU A O 1
ATOM 2556 N N . LYS A 1 318 ? 16.609 -48.5 -17.359 1 87.38 318 LYS A N 1
ATOM 2557 C CA . LYS A 1 318 ? 17.266 -47.906 -16.188 1 87.38 318 LYS A CA 1
ATOM 2558 C C . LYS A 1 318 ? 18.625 -47.344 -16.547 1 87.38 318 LYS A C 1
ATOM 2560 O O . LYS A 1 318 ? 19.016 -46.281 -16.016 1 87.38 318 LYS A O 1
ATOM 2565 N N . GLU A 1 319 ? 19.312 -48.062 -17.375 1 88.5 319 GLU A N 1
ATOM 2566 C CA . GLU A 1 319 ? 20.609 -47.562 -17.828 1 88.5 319 GLU A CA 1
ATOM 2567 C C . GLU A 1 319 ? 20.438 -46.281 -18.641 1 88.5 319 GLU A C 1
ATOM 2569 O O . GLU A 1 319 ? 21.234 -45.344 -18.516 1 88.5 319 GLU A O 1
ATOM 2574 N N . MET A 1 320 ? 19.453 -46.281 -19.438 1 90.75 320 MET A N 1
ATOM 2575 C CA . MET A 1 320 ? 19.172 -45.094 -20.25 1 90.75 320 MET A CA 1
ATOM 2576 C C . MET A 1 320 ? 18.844 -43.906 -19.359 1 90.75 320 MET A C 1
ATOM 2578 O O . MET A 1 320 ? 19.281 -42.781 -19.641 1 90.75 320 MET A O 1
ATOM 2582 N N . MET A 1 321 ? 18.094 -44.094 -18.375 1 90.19 321 MET A N 1
ATOM 2583 C CA . MET A 1 321 ? 17.719 -43 -17.453 1 90.19 321 MET A CA 1
ATOM 2584 C C . MET A 1 321 ? 18.922 -42.531 -16.656 1 90.19 321 MET A C 1
ATOM 2586 O O . MET A 1 321 ? 19.047 -41.344 -16.375 1 90.19 321 MET A O 1
ATOM 2590 N N . ALA A 1 322 ? 19.719 -43.438 -16.297 1 89.31 322 ALA A N 1
ATOM 2591 C CA . ALA A 1 322 ? 20.938 -43.062 -15.602 1 89.31 322 ALA A CA 1
ATOM 2592 C C . ALA A 1 322 ? 21.812 -42.156 -16.469 1 89.31 322 ALA A C 1
ATOM 2594 O O . ALA A 1 322 ? 22.359 -41.156 -15.992 1 89.31 322 ALA A O 1
ATOM 2595 N N . ALA A 1 323 ? 21.906 -42.562 -17.688 1 91.56 323 ALA A N 1
ATOM 2596 C CA . ALA A 1 323 ? 22.688 -41.75 -18.625 1 91.56 323 ALA A CA 1
ATOM 2597 C C . ALA A 1 323 ? 22.062 -40.375 -18.828 1 91.56 323 ALA A C 1
ATOM 2599 O O . ALA A 1 323 ? 22.781 -39.375 -18.938 1 91.56 323 ALA A O 1
ATOM 2600 N N . TYR A 1 324 ? 20.812 -40.375 -18.938 1 90.25 324 TYR A N 1
ATOM 2601 C CA . TYR A 1 324 ? 20.078 -39.125 -19.109 1 90.25 324 TYR A CA 1
ATOM 2602 C C . TYR A 1 324 ? 20.297 -38.219 -17.906 1 90.25 324 TYR A C 1
ATOM 2604 O O . TYR A 1 324 ? 20.516 -37 -18.062 1 90.25 324 TYR A O 1
ATOM 2612 N N . ARG A 1 325 ? 20.234 -38.656 -16.703 1 89.5 325 ARG A N 1
ATOM 2613 C CA . ARG A 1 325 ? 20.438 -37.906 -15.461 1 89.5 325 ARG A CA 1
ATOM 2614 C C . ARG A 1 325 ? 21.859 -37.375 -15.367 1 89.5 325 ARG A C 1
ATOM 2616 O O . ARG A 1 325 ? 22.094 -36.25 -14.93 1 89.5 325 ARG A O 1
ATOM 2623 N N . GLN A 1 326 ? 22.75 -38.188 -15.734 1 90.25 326 GLN A N 1
ATOM 2624 C CA . GLN A 1 326 ? 24.141 -37.781 -15.711 1 90.25 326 GLN A CA 1
ATOM 2625 C C . GLN A 1 326 ? 24.391 -36.625 -16.656 1 90.25 326 GLN A C 1
ATOM 2627 O O . GLN A 1 326 ? 25.172 -35.719 -16.359 1 90.25 326 GLN A O 1
ATOM 2632 N N . LYS A 1 327 ? 23.75 -36.688 -17.688 1 88.44 327 LYS A N 1
ATOM 2633 C CA . LYS A 1 327 ? 23.938 -35.656 -18.703 1 88.44 327 LYS A CA 1
ATOM 2634 C C . LYS A 1 327 ? 23.266 -34.344 -18.281 1 88.44 327 LYS A C 1
ATOM 2636 O O . LYS A 1 327 ? 23.859 -33.281 -18.375 1 88.44 327 LYS A O 1
ATOM 2641 N N . GLU A 1 328 ? 22.016 -34.469 -17.859 1 84.94 328 GLU A N 1
ATOM 2642 C CA . GLU A 1 328 ? 21.219 -33.25 -17.625 1 84.94 328 GLU A CA 1
ATOM 2643 C C . GLU A 1 328 ? 21.516 -32.688 -16.25 1 84.94 328 GLU A C 1
ATOM 2645 O O . GLU A 1 328 ? 21.422 -31.453 -16.047 1 84.94 328 GLU A O 1
ATOM 2650 N N . TRP A 1 329 ? 21.797 -33.531 -15.273 1 86.62 329 TRP A N 1
ATOM 2651 C CA . TRP A 1 329 ? 22.047 -33.062 -13.906 1 86.62 329 TRP A CA 1
ATOM 2652 C C . TRP A 1 329 ? 23.297 -33.719 -13.336 1 86.62 329 TRP A C 1
ATOM 2654 O O . TRP A 1 329 ? 23.234 -34.406 -12.305 1 86.62 329 TRP A O 1
ATOM 2664 N N . PRO A 1 330 ? 24.344 -33.312 -13.859 1 87.69 330 PRO A N 1
ATOM 2665 C CA . PRO A 1 330 ? 25.578 -34 -13.453 1 87.69 330 PRO A CA 1
ATOM 2666 C C . PRO A 1 330 ? 25.953 -33.719 -12 1 87.69 330 PRO A C 1
ATOM 2668 O O . PRO A 1 330 ? 26.453 -34.625 -11.312 1 87.69 330 PRO A O 1
ATOM 2671 N N . ARG A 1 331 ? 25.672 -32.594 -11.492 1 85.56 331 ARG A N 1
ATOM 2672 C CA . ARG A 1 331 ? 26.047 -32.25 -10.125 1 85.56 331 ARG A CA 1
ATOM 2673 C C . ARG A 1 331 ? 25.219 -33.031 -9.109 1 85.56 331 ARG A C 1
ATOM 2675 O O . ARG A 1 331 ? 25.719 -33.375 -8.039 1 85.56 331 ARG A O 1
ATOM 2682 N N . ARG A 1 332 ? 24.016 -33.219 -9.477 1 82.56 332 ARG A N 1
ATOM 2683 C CA . ARG A 1 332 ? 23.141 -33.938 -8.555 1 82.56 332 ARG A CA 1
ATOM 2684 C C . ARG A 1 332 ? 23.312 -35.469 -8.688 1 82.56 332 ARG A C 1
ATOM 2686 O O . ARG A 1 332 ? 23.188 -36.188 -7.703 1 82.56 332 ARG A O 1
ATOM 2693 N N . TYR A 1 333 ? 23.562 -35.844 -9.922 1 86.88 333 TYR A N 1
ATOM 2694 C CA . TYR A 1 333 ? 23.703 -37.25 -10.188 1 86.88 333 TYR A CA 1
ATOM 2695 C C . TYR A 1 333 ? 24.984 -37.812 -9.586 1 86.88 333 TYR A C 1
ATOM 2697 O O . TYR A 1 333 ? 25.016 -38.938 -9.086 1 86.88 333 TYR A O 1
ATOM 2705 N N . LYS A 1 334 ? 25.953 -37 -9.578 1 81.44 334 LYS A N 1
ATOM 2706 C CA . LYS A 1 334 ? 27.281 -37.438 -9.141 1 81.44 334 LYS A CA 1
ATOM 2707 C C . LYS A 1 334 ? 27.672 -38.75 -9.773 1 81.44 334 LYS A C 1
ATOM 2709 O O . LYS A 1 334 ? 27.891 -38.844 -10.984 1 81.44 334 LYS A O 1
ATOM 2714 N N . ASN A 1 335 ? 27.859 -39.906 -8.938 1 78.25 335 ASN A N 1
ATOM 2715 C CA . ASN A 1 335 ? 28.156 -41.219 -9.5 1 78.25 335 ASN A CA 1
ATOM 2716 C C . ASN A 1 335 ? 26.953 -42.156 -9.414 1 78.25 335 ASN A C 1
ATOM 2718 O O . ASN A 1 335 ? 27.062 -43.344 -9.781 1 78.25 335 ASN A O 1
ATOM 2722 N N . GLY A 1 336 ? 25.906 -41.656 -9.023 1 78.19 336 GLY A N 1
ATOM 2723 C CA . GLY A 1 336 ? 24.656 -42.406 -8.992 1 78.19 336 GLY A CA 1
ATOM 2724 C C . GLY A 1 336 ? 24.547 -43.375 -7.824 1 78.19 336 GLY A C 1
ATOM 2725 O O . GLY A 1 336 ? 23.516 -44 -7.637 1 78.19 336 GLY A O 1
ATOM 2726 N N . SER A 1 337 ? 25.531 -43.562 -7.059 1 72.56 337 SER A N 1
ATOM 2727 C CA . SER A 1 337 ? 25.562 -44.594 -6.012 1 72.56 337 SER A CA 1
ATOM 2728 C C . SER A 1 337 ? 24.578 -44.281 -4.898 1 72.56 337 SER A C 1
ATOM 2730 O O . SER A 1 337 ? 24.047 -45.188 -4.258 1 72.56 337 SER A O 1
ATOM 2732 N N . HIS A 1 338 ? 24.375 -43.094 -4.648 1 72.44 338 HIS A N 1
ATOM 2733 C CA . HIS A 1 338 ? 23.5 -42.688 -3.545 1 72.44 338 HIS A CA 1
ATOM 2734 C C . HIS A 1 338 ? 22.047 -42.656 -3.977 1 72.44 338 HIS A C 1
ATOM 2736 O O . HIS A 1 338 ? 21.156 -42.469 -3.145 1 72.44 338 HIS A O 1
ATOM 2742 N N . LEU A 1 339 ? 21.812 -42.938 -5.164 1 76.12 339 LEU A N 1
ATOM 2743 C CA . LEU A 1 339 ? 20.5 -42.656 -5.746 1 76.12 339 LEU A CA 1
ATOM 2744 C C . LEU A 1 339 ? 19.453 -43.656 -5.281 1 76.12 339 LEU A C 1
ATOM 2746 O O . LEU A 1 339 ? 18.312 -43.281 -5.004 1 76.12 339 LEU A O 1
ATOM 2750 N N . TRP A 1 340 ? 19.938 -44.875 -5.121 1 77.19 340 TRP A N 1
ATOM 2751 C CA . TRP A 1 340 ? 18.953 -45.906 -4.789 1 77.19 340 TRP A CA 1
ATOM 2752 C C . TRP A 1 340 ? 18.375 -45.656 -3.391 1 77.19 340 TRP A C 1
ATOM 2754 O O . TRP A 1 340 ? 17.156 -45.594 -3.213 1 77.19 340 TRP A O 1
ATOM 2764 N N . PRO A 1 341 ? 19.156 -45.562 -2.352 1 78.69 341 PRO A N 1
ATOM 2765 C CA . PRO A 1 341 ? 18.609 -45.312 -1.019 1 78.69 341 PRO A CA 1
ATOM 2766 C C . PRO A 1 341 ? 17.781 -44.031 -0.964 1 78.69 341 PRO A C 1
ATOM 2768 O O . PRO A 1 341 ? 16.766 -43.969 -0.273 1 78.69 341 PRO A O 1
ATOM 2771 N N . LEU A 1 342 ? 18.203 -43.094 -1.709 1 84.25 342 LEU A N 1
ATOM 2772 C CA . LEU A 1 342 ? 17.484 -41.844 -1.738 1 84.25 342 LEU A CA 1
ATOM 2773 C C . LEU A 1 342 ? 16.141 -41.969 -2.436 1 84.25 342 LEU A C 1
ATOM 2775 O O . LEU A 1 342 ? 15.148 -41.375 -2.014 1 84.25 342 LEU A O 1
ATOM 2779 N N . ALA A 1 343 ? 16.188 -42.75 -3.418 1 85.31 343 ALA A N 1
ATOM 2780 C CA . ALA A 1 343 ? 14.953 -42.969 -4.156 1 85.31 343 ALA A CA 1
ATOM 2781 C C . ALA A 1 343 ? 13.914 -43.688 -3.289 1 85.31 343 ALA A C 1
ATOM 2783 O O . ALA A 1 343 ? 12.727 -43.375 -3.34 1 85.31 343 ALA A O 1
ATOM 2784 N N . LEU A 1 344 ? 14.383 -44.625 -2.541 1 81.62 344 LEU A N 1
ATOM 2785 C CA . LEU A 1 344 ? 13.484 -45.375 -1.65 1 81.62 344 LEU A CA 1
ATOM 2786 C C . LEU A 1 344 ? 12.914 -44.438 -0.583 1 81.62 344 LEU A C 1
ATOM 2788 O O . LEU A 1 344 ? 11.727 -44.531 -0.255 1 81.62 344 LEU A O 1
ATOM 2792 N N . GLN A 1 345 ? 13.75 -43.688 -0.066 1 84.12 345 GLN A N 1
ATOM 2793 C CA . GLN A 1 345 ? 13.312 -42.75 0.943 1 84.12 345 GLN A CA 1
ATOM 2794 C C . GLN A 1 345 ? 12.312 -41.75 0.362 1 84.12 345 GLN A C 1
ATOM 2796 O O . GLN A 1 345 ? 11.297 -41.438 0.99 1 84.12 345 GLN A O 1
ATOM 2801 N N . LYS A 1 346 ? 12.578 -41.312 -0.819 1 86.94 346 LYS A N 1
ATOM 2802 C CA . LYS A 1 346 ? 11.695 -40.344 -1.479 1 86.94 346 LYS A CA 1
ATOM 2803 C C . LYS A 1 346 ? 10.32 -40.969 -1.731 1 86.94 346 LYS A C 1
ATOM 2805 O O . LYS A 1 346 ? 9.297 -40.281 -1.578 1 86.94 346 LYS A O 1
ATOM 2810 N N . ARG A 1 347 ? 10.367 -42.125 -2.096 1 84.94 347 ARG A N 1
ATOM 2811 C CA . ARG A 1 347 ? 9.109 -42.844 -2.357 1 84.94 347 ARG A CA 1
ATOM 2812 C C . ARG A 1 347 ? 8.289 -42.969 -1.082 1 84.94 347 ARG A C 1
ATOM 2814 O O . ARG A 1 347 ? 7.07 -42.75 -1.097 1 84.94 347 ARG A O 1
ATOM 2821 N N . LYS A 1 348 ? 8.875 -43.25 -0.031 1 80.44 348 LYS A N 1
ATOM 2822 C CA . LYS A 1 348 ? 8.195 -43.406 1.256 1 80.44 348 LYS A CA 1
ATOM 2823 C C . LYS A 1 348 ? 7.617 -42.062 1.736 1 80.44 348 LYS A C 1
ATOM 2825 O O . LYS A 1 348 ? 6.57 -42.062 2.393 1 80.44 348 LYS A O 1
ATOM 2830 N N . GLU A 1 349 ? 8.289 -41.094 1.316 1 82.5 349 GLU A N 1
ATOM 2831 C CA . GLU A 1 349 ? 7.879 -39.781 1.753 1 82.5 349 GLU A CA 1
ATOM 2832 C C . GLU A 1 349 ? 6.844 -39.188 0.805 1 82.5 349 GLU A C 1
ATOM 2834 O O . GLU A 1 349 ? 6.367 -38.062 1.021 1 82.5 349 GLU A O 1
ATOM 2839 N N . GLY A 1 350 ? 6.543 -39.906 -0.221 1 83.06 350 GLY A N 1
ATOM 2840 C CA . GLY A 1 350 ? 5.543 -39.438 -1.16 1 83.06 350 GLY A CA 1
ATOM 2841 C C . GLY A 1 350 ? 6.059 -38.344 -2.074 1 83.06 350 GLY A C 1
ATOM 2842 O O . GLY A 1 350 ? 5.293 -37.469 -2.506 1 83.06 350 GLY A O 1
ATOM 2843 N N . ARG A 1 351 ? 7.324 -38.344 -2.389 1 87.5 351 ARG A N 1
ATOM 2844 C CA . ARG A 1 351 ? 7.938 -37.281 -3.176 1 87.5 351 ARG A CA 1
ATOM 2845 C C . ARG A 1 351 ? 8.148 -37.719 -4.621 1 87.5 351 ARG A C 1
ATOM 2847 O O . ARG A 1 351 ? 8.703 -36.969 -5.426 1 87.5 351 ARG A O 1
ATOM 2854 N N . CYS A 1 352 ? 7.75 -38.906 -4.957 1 88.69 352 CYS A N 1
ATOM 2855 C CA . CYS A 1 352 ? 7.906 -39.406 -6.316 1 88.69 352 CYS A CA 1
ATOM 2856 C C . CYS A 1 352 ? 6.602 -39.281 -7.094 1 88.69 352 CYS A C 1
ATOM 2858 O O . CYS A 1 352 ? 5.52 -39.5 -6.539 1 88.69 352 CYS A O 1
ATOM 2860 N N . PRO A 1 353 ? 6.715 -38.969 -8.406 1 90.94 353 PRO A N 1
ATOM 2861 C CA . PRO A 1 353 ? 5.504 -38.969 -9.227 1 90.94 353 PRO A CA 1
ATOM 2862 C C . PRO A 1 353 ? 4.859 -40.375 -9.297 1 90.94 353 PRO A C 1
ATOM 2864 O O . PRO A 1 353 ? 5.562 -41.375 -9.242 1 90.94 353 PRO A O 1
ATOM 2867 N N . LEU A 1 354 ? 3.539 -40.344 -9.422 1 92.06 354 LEU A N 1
ATOM 2868 C CA . LEU A 1 354 ? 2.834 -41.625 -9.57 1 92.06 354 LEU A CA 1
ATOM 2869 C C . LEU A 1 354 ? 2.957 -42.156 -11 1 92.06 354 LEU A C 1
ATOM 2871 O O . LEU A 1 354 ? 2.877 -41.375 -11.961 1 92.06 354 LEU A O 1
ATOM 2875 N N . GLU A 1 355 ? 3.23 -43.438 -11.117 1 90.75 355 GLU A N 1
ATOM 2876 C CA . GLU A 1 355 ? 3.174 -44.094 -12.422 1 90.75 355 GLU A CA 1
ATOM 2877 C C . GLU A 1 355 ? 1.736 -44.188 -12.922 1 90.75 355 GLU A C 1
ATOM 2879 O O . GLU A 1 355 ? 0.796 -44.219 -12.125 1 90.75 355 GLU A O 1
ATOM 2884 N N . PRO A 1 356 ? 1.613 -44.344 -14.258 1 93.06 356 PRO A N 1
ATOM 2885 C CA . PRO A 1 356 ? 0.262 -44.5 -14.797 1 93.06 356 PRO A CA 1
ATOM 2886 C C . PRO A 1 356 ? -0.495 -45.656 -14.164 1 93.06 356 PRO A C 1
ATOM 2888 O O . PRO A 1 356 ? -1.691 -45.531 -13.883 1 93.06 356 PRO A O 1
ATOM 2891 N N . GLY A 1 357 ? 0.142 -46.688 -13.906 1 91.31 357 GLY A N 1
ATOM 2892 C CA . GLY A 1 357 ? -0.517 -47.812 -13.258 1 91.31 357 GLY A CA 1
ATOM 2893 C C . GLY A 1 357 ? -0.939 -47.531 -11.828 1 91.31 357 GLY A C 1
ATOM 2894 O O . GLY A 1 357 ? -1.988 -48 -11.383 1 91.31 357 GLY A O 1
ATOM 2895 N N . GLU A 1 358 ? -0.165 -46.781 -11.141 1 90.19 358 GLU A N 1
ATOM 2896 C CA . GLU A 1 358 ? -0.447 -46.469 -9.742 1 90.19 358 GLU A CA 1
ATOM 2897 C C . GLU A 1 358 ? -1.671 -45.562 -9.625 1 90.19 358 GLU A C 1
ATOM 2899 O O . GLU A 1 358 ? -2.523 -45.781 -8.758 1 90.19 358 GLU A O 1
ATOM 2904 N N . ILE A 1 359 ? -1.749 -44.625 -10.484 1 93.56 359 ILE A N 1
ATOM 2905 C CA . ILE A 1 359 ? -2.887 -43.688 -10.406 1 93.56 359 ILE A CA 1
ATOM 2906 C C . ILE A 1 359 ? -4.16 -44.438 -10.844 1 93.56 359 ILE A C 1
ATOM 2908 O O . ILE A 1 359 ? -5.242 -44.156 -10.305 1 93.56 359 ILE A O 1
ATOM 2912 N N . ALA A 1 360 ? -3.98 -45.375 -11.727 1 93.94 360 ALA A N 1
ATOM 2913 C CA . ALA A 1 360 ? -5.133 -46.156 -12.141 1 93.94 360 ALA A CA 1
ATOM 2914 C C . ALA A 1 360 ? -5.742 -46.906 -10.953 1 93.94 360 ALA A C 1
ATOM 2916 O O . ALA A 1 360 ? -6.961 -46.906 -10.781 1 93.94 360 ALA A O 1
ATOM 2917 N N . ILE A 1 361 ? -4.918 -47.469 -10.172 1 90.81 361 ILE A N 1
ATOM 2918 C CA . ILE A 1 361 ? -5.359 -48.25 -9.016 1 90.81 361 ILE A CA 1
ATOM 2919 C C . ILE A 1 361 ? -6.004 -47.344 -7.988 1 90.81 361 ILE A C 1
ATOM 2921 O O . ILE A 1 361 ? -7.008 -47.688 -7.367 1 90.81 361 ILE A O 1
ATOM 2925 N N . ILE A 1 362 ? -5.473 -46.219 -7.793 1 91.38 362 ILE A N 1
ATOM 2926 C CA . ILE A 1 362 ? -6.004 -45.25 -6.824 1 91.38 362 ILE A CA 1
ATOM 2927 C C . ILE A 1 362 ? -7.387 -44.781 -7.273 1 91.38 362 ILE A C 1
ATOM 2929 O O . ILE A 1 362 ? -8.32 -44.719 -6.469 1 91.38 362 ILE A O 1
ATOM 2933 N N . LEU A 1 363 ? -7.477 -44.469 -8.531 1 94.12 363 LEU A N 1
ATOM 2934 C CA . LEU A 1 363 ? -8.75 -44 -9.055 1 94.12 363 LEU A CA 1
ATOM 2935 C C . LEU A 1 363 ? -9.82 -45.094 -8.938 1 94.12 363 LEU A C 1
ATOM 2937 O O . LEU A 1 363 ? -10.969 -44.781 -8.578 1 94.12 363 LEU A O 1
ATOM 2941 N N . ARG A 1 364 ? -9.43 -46.281 -9.195 1 93.56 364 ARG A N 1
ATOM 2942 C CA . ARG A 1 364 ? -10.367 -47.375 -9.023 1 93.56 364 ARG A CA 1
ATOM 2943 C C . ARG A 1 364 ? -10.789 -47.5 -7.566 1 93.56 364 ARG A C 1
ATOM 2945 O O . ARG A 1 364 ? -11.961 -47.781 -7.277 1 93.56 364 ARG A O 1
ATOM 2952 N N . ALA A 1 365 ? -9.859 -47.406 -6.723 1 90.94 365 ALA A N 1
ATOM 2953 C CA . ALA A 1 365 ? -10.141 -47.5 -5.293 1 90.94 365 ALA A CA 1
ATOM 2954 C C . ALA A 1 365 ? -11.086 -46.406 -4.836 1 90.94 365 ALA A C 1
ATOM 2956 O O . ALA A 1 365 ? -11.898 -46.594 -3.926 1 90.94 365 ALA A O 1
ATOM 2957 N N . LEU A 1 366 ? -10.992 -45.25 -5.434 1 91.31 366 LEU A N 1
ATOM 2958 C CA . LEU A 1 366 ? -11.836 -44.125 -5.078 1 91.31 366 LEU A CA 1
ATOM 2959 C C . LEU A 1 366 ? -13.266 -44.312 -5.559 1 91.31 366 LEU A C 1
ATOM 2961 O O . LEU A 1 366 ? -14.188 -43.656 -5.086 1 91.31 366 LEU A O 1
ATOM 2965 N N . GLY A 1 367 ? -13.445 -45.188 -6.559 1 91.5 367 GLY A N 1
ATOM 2966 C CA . GLY A 1 367 ? -14.797 -45.531 -6.988 1 91.5 367 GLY A CA 1
ATOM 2967 C C . GLY A 1 367 ? -15.055 -45.188 -8.445 1 91.5 367 GLY A C 1
ATOM 2968 O O . GLY A 1 367 ? -16.172 -45.406 -8.938 1 91.5 367 GLY A O 1
ATOM 2969 N N . TYR A 1 368 ? -14.039 -44.75 -9.133 1 94.31 368 TYR A N 1
ATOM 2970 C CA . TYR A 1 368 ? -14.227 -44.469 -10.555 1 94.31 368 TYR A CA 1
ATOM 2971 C C . TYR A 1 368 ? -14.297 -45.781 -11.344 1 94.31 368 TYR A C 1
ATOM 2973 O O . TYR A 1 368 ? -13.562 -46.719 -11.07 1 94.31 368 TYR A O 1
ATOM 2981 N N . THR A 1 369 ? -15.141 -45.75 -12.359 1 94.56 369 THR A N 1
ATOM 2982 C CA . THR A 1 369 ? -15.406 -47 -13.078 1 94.56 369 THR A CA 1
ATOM 2983 C C . THR A 1 369 ? -14.703 -47 -14.438 1 94.56 369 THR A C 1
ATOM 2985 O O . THR A 1 369 ? -14.156 -45.969 -14.859 1 94.56 369 THR A O 1
ATOM 2988 N N . ARG A 1 370 ? -14.805 -48.125 -15.07 1 94.19 370 ARG A N 1
ATOM 2989 C CA . ARG A 1 370 ? -14.195 -48.312 -16.375 1 94.19 370 ARG A CA 1
ATOM 2990 C C . ARG A 1 370 ? -14.781 -47.375 -17.422 1 94.19 370 ARG A C 1
ATOM 2992 O O . ARG A 1 370 ? -14.125 -47.062 -18.406 1 94.19 370 ARG A O 1
ATOM 2999 N N . GLY A 1 371 ? -15.992 -46.938 -17.188 1 91.31 371 GLY A N 1
ATOM 3000 C CA . GLY A 1 371 ? -16.672 -46.062 -18.125 1 91.31 371 GLY A CA 1
ATOM 3001 C C . GLY A 1 371 ? -16.312 -44.594 -17.938 1 91.31 371 GLY A C 1
ATOM 3002 O O . GLY A 1 371 ? -16.75 -43.75 -18.719 1 91.31 371 GLY A O 1
ATOM 3003 N N . THR A 1 372 ? -15.445 -44.312 -17 1 94.19 372 THR A N 1
ATOM 3004 C CA . THR A 1 372 ? -15.062 -42.938 -16.703 1 94.19 372 THR A CA 1
ATOM 3005 C C . THR A 1 372 ? -14.336 -42.312 -17.891 1 94.19 372 THR A C 1
ATOM 3007 O O . THR A 1 372 ? -13.445 -42.906 -18.484 1 94.19 372 THR A O 1
ATOM 3010 N N . GLN A 1 373 ? -14.789 -41.094 -18.312 1 95.06 373 GLN A N 1
ATOM 3011 C CA . GLN A 1 373 ? -14.117 -40.344 -19.359 1 95.06 373 GLN A CA 1
ATOM 3012 C C . GLN A 1 373 ? -12.945 -39.562 -18.797 1 95.06 373 GLN A C 1
ATOM 3014 O O . GLN A 1 373 ? -13.125 -38.719 -17.891 1 95.06 373 GLN A O 1
ATOM 3019 N N . ILE A 1 374 ? -11.727 -39.812 -19.391 1 96.38 374 ILE A N 1
ATOM 3020 C CA . ILE A 1 374 ? -10.539 -39.188 -18.828 1 96.38 374 ILE A CA 1
ATOM 3021 C C . ILE A 1 374 ? -9.781 -38.438 -19.922 1 96.38 374 ILE A C 1
ATOM 3023 O O . ILE A 1 374 ? -9.445 -39 -20.953 1 96.38 374 ILE A O 1
ATOM 3027 N N . TYR A 1 375 ? -9.609 -37.125 -19.766 1 97.38 375 TYR A N 1
ATOM 3028 C CA . TYR A 1 375 ? -8.703 -36.312 -20.562 1 97.38 375 TYR A CA 1
ATOM 3029 C C . TYR A 1 375 ? -7.297 -36.344 -19.984 1 97.38 375 TYR A C 1
ATOM 3031 O O . TYR A 1 375 ? -7.082 -35.969 -18.828 1 97.38 375 TYR A O 1
ATOM 3039 N N . VAL A 1 376 ? -6.352 -36.781 -20.734 1 96.25 376 VAL A N 1
ATOM 3040 C CA . VAL A 1 376 ? -4.977 -36.875 -20.25 1 96.25 376 VAL A CA 1
ATOM 3041 C C . VAL A 1 376 ? -4.18 -35.656 -20.734 1 96.25 376 VAL A C 1
ATOM 3043 O O . VAL A 1 376 ? -3.953 -35.5 -21.922 1 96.25 376 VAL A O 1
ATOM 3046 N N . ALA A 1 377 ? -3.861 -34.875 -19.75 1 95.19 377 ALA A N 1
ATOM 3047 C CA . ALA A 1 377 ? -2.982 -33.75 -20.031 1 95.19 377 ALA A CA 1
ATOM 3048 C C . ALA A 1 377 ? -1.524 -34.094 -19.75 1 95.19 377 ALA A C 1
ATOM 3050 O O . ALA A 1 377 ? -1.084 -34.094 -18.594 1 95.19 377 ALA A O 1
ATOM 3051 N N . SER A 1 378 ? -0.814 -34.406 -20.719 1 87.31 378 SER A N 1
ATOM 3052 C CA . SER A 1 378 ? 0.577 -34.812 -20.562 1 87.31 378 SER A CA 1
ATOM 3053 C C . SER A 1 378 ? 1.332 -34.719 -21.891 1 87.31 378 SER A C 1
ATOM 3055 O O . SER A 1 378 ? 0.721 -34.719 -22.953 1 87.31 378 SER A O 1
ATOM 3057 N N . GLY A 1 379 ? 2.572 -34.531 -21.719 1 81.81 379 GLY A N 1
ATOM 3058 C CA . GLY A 1 379 ? 3.428 -34.781 -22.875 1 81.81 379 GLY A CA 1
ATOM 3059 C C . GLY A 1 379 ? 3.664 -36.25 -23.156 1 81.81 379 GLY A C 1
ATOM 3060 O O . GLY A 1 379 ? 2.824 -37.094 -22.828 1 81.81 379 GLY A O 1
ATOM 3061 N N . GLN A 1 380 ? 4.77 -36.469 -23.812 1 84.69 380 GLN A N 1
ATOM 3062 C CA . GLN A 1 380 ? 5.105 -37.875 -24.078 1 84.69 380 GLN A CA 1
ATOM 3063 C C . GLN A 1 380 ? 5.477 -38.625 -22.797 1 84.69 380 GLN A C 1
ATOM 3065 O O . GLN A 1 380 ? 6.418 -38.219 -22.109 1 84.69 380 GLN A O 1
ATOM 3070 N N . VAL A 1 381 ? 4.73 -39.656 -22.547 1 90.12 381 VAL A N 1
ATOM 3071 C CA . VAL A 1 381 ? 4.914 -40.406 -21.312 1 90.12 381 VAL A CA 1
ATOM 3072 C C . VAL A 1 381 ? 6.176 -41.25 -21.406 1 90.12 381 VAL A C 1
ATOM 3074 O O . VAL A 1 381 ? 6.445 -41.844 -22.453 1 90.12 381 VAL A O 1
ATOM 3077 N N . TYR A 1 382 ? 6.918 -41.219 -20.359 1 90.88 382 TYR A N 1
ATOM 3078 C CA . TYR A 1 382 ? 8.094 -42.094 -20.281 1 90.88 382 TYR A CA 1
ATOM 3079 C C . TYR A 1 382 ? 7.699 -43.562 -20.297 1 90.88 382 TYR A C 1
ATOM 3081 O O . TYR A 1 382 ? 6.848 -44 -19.516 1 90.88 382 TYR A O 1
ATOM 3089 N N . GLY A 1 383 ? 8.258 -44.281 -21.234 1 88.31 383 GLY A N 1
ATOM 3090 C CA . GLY A 1 383 ? 7.93 -45.688 -21.391 1 88.31 383 GLY A CA 1
ATOM 3091 C C . GLY A 1 383 ? 6.859 -45.938 -22.438 1 88.31 383 GLY A C 1
ATOM 3092 O O . GLY A 1 383 ? 6.566 -47.094 -22.766 1 88.31 383 GLY A O 1
ATOM 3093 N N . GLY A 1 384 ? 6.246 -44.969 -22.828 1 87.38 384 GLY A N 1
ATOM 3094 C CA . GLY A 1 384 ? 5.336 -45.031 -23.969 1 87.38 384 GLY A CA 1
ATOM 3095 C C . GLY A 1 384 ? 4.078 -45.812 -23.688 1 87.38 384 GLY A C 1
ATOM 3096 O O . GLY A 1 384 ? 3.504 -45.719 -22.609 1 87.38 384 GLY A O 1
ATOM 3097 N N . LYS A 1 385 ? 3.736 -46.594 -24.625 1 89 385 LYS A N 1
ATOM 3098 C CA . LYS A 1 385 ? 2.479 -47.344 -24.594 1 89 385 LYS A CA 1
ATOM 3099 C C . LYS A 1 385 ? 2.523 -48.438 -23.531 1 89 385 LYS A C 1
ATOM 3101 O O . LYS A 1 385 ? 1.512 -48.719 -22.891 1 89 385 LYS A O 1
ATOM 3106 N N . ASN A 1 386 ? 3.646 -48.969 -23.359 1 88.62 386 ASN A N 1
ATOM 3107 C CA . ASN A 1 386 ? 3.771 -50.031 -22.375 1 88.62 386 ASN A CA 1
ATOM 3108 C C . ASN A 1 386 ? 3.523 -49.531 -20.969 1 88.62 386 ASN A C 1
ATOM 3110 O O . ASN A 1 386 ? 2.877 -50.188 -20.156 1 88.62 386 ASN A O 1
ATOM 3114 N N . ARG A 1 387 ? 4.023 -48.406 -20.766 1 90.62 387 ARG A N 1
ATOM 3115 C CA . ARG A 1 387 ? 3.861 -47.812 -19.438 1 90.62 387 ARG A CA 1
ATOM 3116 C C . ARG A 1 387 ? 2.428 -47.344 -19.219 1 90.62 387 ARG A C 1
ATOM 3118 O O . ARG A 1 387 ? 1.925 -47.375 -18.094 1 90.62 387 ARG A O 1
ATOM 3125 N N . MET A 1 388 ? 1.789 -47 -20.297 1 93.94 388 MET A N 1
ATOM 3126 C CA . MET A 1 388 ? 0.427 -46.5 -20.234 1 93.94 388 MET A CA 1
ATOM 3127 C C . MET A 1 388 ? -0.592 -47.625 -20.188 1 93.94 388 MET A C 1
ATOM 3129 O O . MET A 1 388 ? -1.75 -47.406 -19.828 1 93.94 388 MET A O 1
ATOM 3133 N N . ALA A 1 389 ? -0.166 -48.781 -20.469 1 94.56 389 ALA A N 1
ATOM 3134 C CA . ALA A 1 389 ? -1.064 -49.906 -20.688 1 94.56 389 ALA A CA 1
ATOM 3135 C C . ALA A 1 389 ? -1.916 -50.188 -19.453 1 94.56 389 ALA A C 1
ATOM 3137 O O . ALA A 1 389 ? -3.133 -50.375 -19.562 1 94.56 389 ALA A O 1
ATOM 3138 N N . PRO A 1 390 ? -1.305 -50.219 -18.266 1 92.81 390 PRO A N 1
ATOM 3139 C CA . PRO A 1 390 ? -2.141 -50.5 -17.094 1 92.81 390 PRO A CA 1
ATOM 3140 C C . PRO A 1 390 ? -3.256 -49.469 -16.922 1 92.81 390 PRO A C 1
ATOM 3142 O O . PRO A 1 390 ? -4.383 -49.812 -16.578 1 92.81 390 PRO A O 1
ATOM 3145 N N . LEU A 1 391 ? -2.979 -48.25 -17.156 1 95.88 391 LEU A N 1
ATOM 3146 C CA . LEU A 1 391 ? -3.975 -47.188 -17.047 1 95.88 391 LEU A CA 1
ATOM 3147 C C . LEU A 1 391 ? -5.043 -47.344 -18.125 1 95.88 391 LEU A C 1
ATOM 3149 O O . LEU A 1 391 ? -6.238 -47.219 -17.844 1 95.88 391 LEU A O 1
ATOM 3153 N N . ARG A 1 392 ? -4.617 -47.625 -19.297 1 95.94 392 ARG A N 1
ATOM 3154 C CA . ARG A 1 392 ? -5.547 -47.781 -20.406 1 95.94 392 ARG A CA 1
ATOM 3155 C C . ARG A 1 392 ? -6.445 -49 -20.203 1 95.94 392 ARG A C 1
ATOM 3157 O O . ARG A 1 392 ? -7.613 -48.969 -20.609 1 95.94 392 ARG A O 1
ATOM 3164 N N . ASN A 1 393 ? -5.887 -49.969 -19.656 1 96.06 393 ASN A N 1
ATOM 3165 C CA . ASN A 1 393 ? -6.656 -51.188 -19.406 1 96.06 393 ASN A CA 1
ATOM 3166 C C . ASN A 1 393 ? -7.746 -50.969 -18.359 1 96.06 393 ASN A C 1
ATOM 3168 O O . ASN A 1 393 ? -8.852 -51.5 -18.484 1 96.06 393 ASN A O 1
ATOM 3172 N N . MET A 1 394 ? -7.449 -50.25 -17.375 1 95.69 394 MET A N 1
ATOM 3173 C CA . MET A 1 394 ? -8.414 -50 -16.312 1 95.69 394 MET A CA 1
ATOM 3174 C C . MET A 1 394 ? -9.406 -48.906 -16.719 1 95.69 394 MET A C 1
ATOM 3176 O O . MET A 1 394 ? -10.562 -48.906 -16.297 1 95.69 394 MET A O 1
ATOM 3180 N N . PHE A 1 395 ? -8.922 -48 -17.516 1 96.44 395 PHE A N 1
ATOM 3181 C CA . PHE A 1 395 ? -9.75 -46.906 -18.016 1 96.44 395 PHE A CA 1
ATOM 3182 C C . PHE A 1 395 ? -9.586 -46.75 -19.516 1 96.44 395 PHE A C 1
ATOM 3184 O O . PHE A 1 395 ? -8.812 -45.906 -19.984 1 96.44 395 PHE A O 1
ATOM 3191 N N . PRO A 1 396 ? -10.344 -47.406 -20.297 1 95.12 396 PRO A N 1
ATOM 3192 C CA . PRO A 1 396 ? -10.156 -47.438 -21.75 1 95.12 396 PRO A CA 1
ATOM 3193 C C . PRO A 1 396 ? -10.578 -46.125 -22.406 1 95.12 396 PRO A C 1
ATOM 3195 O O . PRO A 1 396 ? -10.195 -45.844 -23.562 1 95.12 396 PRO A O 1
ATOM 3198 N N . ASN A 1 397 ? -11.383 -45.312 -21.734 1 93.81 397 ASN A N 1
ATOM 3199 C CA . ASN A 1 397 ? -11.852 -44.062 -22.312 1 93.81 397 ASN A CA 1
ATOM 3200 C C . ASN A 1 397 ? -10.906 -42.906 -22 1 93.81 397 ASN A C 1
ATOM 3202 O O . ASN A 1 397 ? -11.336 -41.844 -21.547 1 93.81 397 ASN A O 1
ATOM 3206 N N . LEU A 1 398 ? -9.625 -43.188 -22.281 1 94.12 398 LEU A N 1
ATOM 3207 C CA . LEU A 1 398 ? -8.57 -42.156 -22.156 1 94.12 398 LEU A CA 1
ATOM 3208 C C . LEU A 1 398 ? -8.336 -41.469 -23.484 1 94.12 398 LEU A C 1
ATOM 3210 O O . LEU A 1 398 ? -8.195 -42.094 -24.531 1 94.12 398 LEU A O 1
ATOM 3214 N N . VAL A 1 399 ? -8.344 -40.125 -23.406 1 94.44 399 VAL A N 1
ATOM 3215 C CA . VAL A 1 399 ? -8.125 -39.406 -24.656 1 94.44 399 VAL A CA 1
ATOM 3216 C C . VAL A 1 399 ? -7.211 -38.219 -24.406 1 94.44 399 VAL A C 1
ATOM 3218 O O . VAL A 1 399 ? -7.172 -37.688 -23.297 1 94.44 399 VAL A O 1
ATOM 3221 N N . THR A 1 400 ? -6.41 -37.906 -25.359 1 92.5 400 THR A N 1
ATOM 3222 C CA . THR A 1 400 ? -5.574 -36.688 -25.359 1 92.5 400 THR A CA 1
ATOM 3223 C C . THR A 1 400 ? -6.133 -35.656 -26.328 1 92.5 400 THR A C 1
ATOM 3225 O O . THR A 1 400 ? -7.086 -35.938 -27.062 1 92.5 400 THR A O 1
ATOM 3228 N N . LYS A 1 401 ? -5.547 -34.5 -26.312 1 92.75 401 LYS A N 1
ATOM 3229 C CA . LYS A 1 401 ? -6.008 -33.438 -27.203 1 92.75 401 LYS A CA 1
ATOM 3230 C C . LYS A 1 401 ? -5.82 -33.812 -28.672 1 92.75 401 LYS A C 1
ATOM 3232 O O . LYS A 1 401 ? -6.637 -33.438 -29.516 1 92.75 401 LYS A O 1
ATOM 3237 N N . GLU A 1 402 ? -4.816 -34.594 -28.938 1 90.75 402 GLU A N 1
ATOM 3238 C CA . GLU A 1 402 ? -4.535 -34.969 -30.328 1 90.75 402 GLU A CA 1
ATOM 3239 C C . GLU A 1 402 ? -5.57 -36 -30.828 1 90.75 402 GLU A C 1
ATOM 3241 O O . GLU A 1 402 ? -5.766 -36.125 -32.031 1 90.75 402 GLU A O 1
ATOM 3246 N N . GLU A 1 403 ? -6.211 -36.625 -29.906 1 91.56 403 GLU A N 1
ATOM 3247 C CA . GLU A 1 403 ? -7.23 -37.594 -30.281 1 91.56 403 GLU A CA 1
ATOM 3248 C C . GLU A 1 403 ? -8.609 -36.938 -30.375 1 91.56 403 GLU A C 1
ATOM 3250 O O . GLU A 1 403 ? -9.5 -37.469 -31.047 1 91.56 403 GLU A O 1
ATOM 3255 N N . LEU A 1 404 ? -8.82 -35.906 -29.656 1 93.75 404 LEU A N 1
ATOM 3256 C CA . LEU A 1 404 ? -10.109 -35.219 -29.609 1 93.75 404 LEU A CA 1
ATOM 3257 C C . LEU A 1 404 ? -10.266 -34.25 -30.797 1 93.75 404 LEU A C 1
ATOM 3259 O O . LEU A 1 404 ? -11.383 -33.875 -31.156 1 93.75 404 LEU A O 1
ATOM 3263 N N . ALA A 1 405 ? -9.148 -33.844 -31.344 1 93.94 405 ALA A N 1
ATOM 3264 C CA . ALA A 1 405 ? -9.188 -32.875 -32.438 1 93.94 405 ALA A CA 1
ATOM 3265 C C . ALA A 1 405 ? -8.422 -33.375 -33.656 1 93.94 405 ALA A C 1
ATOM 3267 O O . ALA A 1 405 ? -7.453 -34.125 -33.531 1 93.94 405 ALA A O 1
ATOM 3268 N N . SER A 1 406 ? -8.836 -32.906 -34.812 1 93.88 406 SER A N 1
ATOM 3269 C CA . SER A 1 406 ? -8.148 -33.281 -36.062 1 93.88 406 SER A CA 1
ATOM 3270 C C . SER A 1 406 ? -6.809 -32.562 -36.156 1 93.88 406 SER A C 1
ATOM 3272 O O . SER A 1 406 ? -6.566 -31.578 -35.469 1 93.88 406 SER A O 1
ATOM 3274 N N . ALA A 1 407 ? -6.043 -33.125 -37 1 92.94 407 ALA A N 1
ATOM 3275 C CA . ALA A 1 407 ? -4.742 -32.5 -37.25 1 92.94 407 ALA A CA 1
ATOM 3276 C C . ALA A 1 407 ? -4.898 -31.094 -37.812 1 92.94 407 ALA A C 1
ATOM 3278 O O . ALA A 1 407 ? -4.105 -30.203 -37.469 1 92.94 407 ALA A O 1
ATOM 3279 N N . ALA A 1 408 ? -5.906 -30.891 -38.594 1 92.75 408 ALA A N 1
ATOM 3280 C CA . ALA A 1 408 ? -6.168 -29.594 -39.188 1 92.75 408 ALA A CA 1
ATOM 3281 C C . ALA A 1 408 ? -6.586 -28.578 -38.125 1 92.75 408 ALA A C 1
ATOM 3283 O O . ALA A 1 408 ? -6.176 -27.406 -38.188 1 92.75 408 ALA A O 1
ATOM 3284 N N . GLU A 1 409 ? -7.363 -29.016 -37.188 1 93.5 409 GLU A N 1
ATOM 3285 C CA . GLU A 1 409 ? -7.82 -28.141 -36.094 1 93.5 409 GLU A CA 1
ATOM 3286 C C . GLU A 1 409 ? -6.668 -27.75 -35.188 1 93.5 409 GLU A C 1
ATOM 3288 O O . GLU A 1 409 ? -6.648 -26.641 -34.625 1 93.5 409 GLU A O 1
ATOM 3293 N N . MET 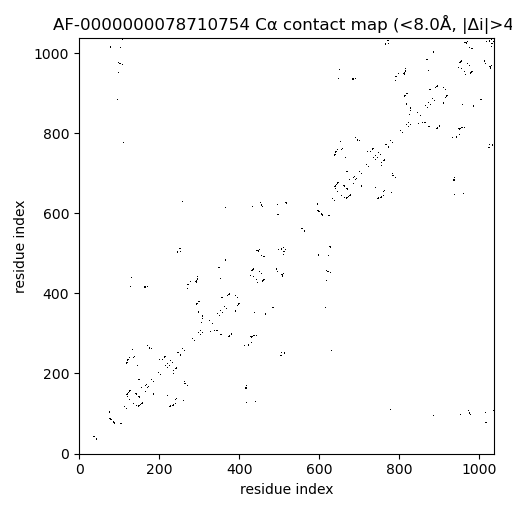A 1 410 ? -5.684 -28.672 -35.062 1 93.88 410 MET A N 1
ATOM 3294 C CA . MET A 1 410 ? -4.605 -28.484 -34.094 1 93.88 410 MET A CA 1
ATOM 3295 C C . MET A 1 410 ? -3.43 -27.75 -34.719 1 93.88 410 MET A C 1
ATOM 3297 O O . MET A 1 410 ? -2.572 -27.219 -34 1 93.88 410 MET A O 1
ATOM 3301 N N . ALA A 1 411 ? -3.393 -27.641 -35.969 1 92.31 411 ALA A N 1
ATOM 3302 C CA . ALA A 1 411 ? -2.25 -27.141 -36.719 1 92.31 411 ALA A CA 1
ATOM 3303 C C . ALA A 1 411 ? -1.854 -25.734 -36.25 1 92.31 411 ALA A C 1
ATOM 3305 O O . ALA A 1 411 ? -0.672 -25.469 -36.031 1 92.31 411 ALA A O 1
ATOM 3306 N N . PRO A 1 412 ? -2.773 -24.875 -36.094 1 88.06 412 PRO A N 1
ATOM 3307 C CA . PRO A 1 412 ? -2.385 -23.531 -35.656 1 88.06 412 PRO A CA 1
ATOM 3308 C C . PRO A 1 412 ? -1.734 -23.5 -34.281 1 88.06 412 PRO A C 1
ATOM 3310 O O . PRO A 1 412 ? -0.967 -22.594 -33.969 1 88.06 412 PRO A O 1
ATOM 3313 N N . PHE A 1 413 ? -1.983 -24.453 -33.5 1 90.94 413 PHE A N 1
ATOM 3314 C CA . PHE A 1 413 ? -1.523 -24.453 -32.125 1 90.94 413 PHE A CA 1
ATOM 3315 C C . PHE A 1 413 ? -0.22 -25.234 -31.984 1 90.94 413 PHE A C 1
ATOM 3317 O O . PHE A 1 413 ? 0.486 -25.094 -30.984 1 90.94 413 PHE A O 1
ATOM 3324 N N . ARG A 1 414 ? 0.101 -26 -32.969 1 87.5 414 ARG A N 1
ATOM 3325 C CA . ARG A 1 414 ? 1.289 -26.844 -32.906 1 87.5 414 ARG A CA 1
ATOM 3326 C C . ARG A 1 414 ? 2.551 -26.031 -33.188 1 87.5 414 ARG A C 1
ATOM 3328 O O . ARG A 1 414 ? 3.662 -26.484 -32.906 1 87.5 414 ARG A O 1
ATOM 3335 N N . LYS A 1 415 ? 2.332 -24.844 -33.562 1 80 415 LYS A N 1
ATOM 3336 C CA . LYS A 1 415 ? 3.479 -23.984 -33.812 1 80 415 LYS A CA 1
ATOM 3337 C C . LYS A 1 415 ? 4.246 -23.688 -32.531 1 80 415 LYS A C 1
ATOM 3339 O O . LYS A 1 415 ? 5.461 -23.484 -32.562 1 80 415 LYS A O 1
ATOM 3344 N N . HIS A 1 416 ? 3.516 -23.656 -31.453 1 81.81 416 HIS A N 1
ATOM 3345 C CA . HIS A 1 416 ? 4.105 -23.328 -30.156 1 81.81 416 HIS A CA 1
ATOM 3346 C C . HIS A 1 416 ? 3.705 -24.344 -29.094 1 81.81 416 HIS A C 1
ATOM 3348 O O . HIS A 1 416 ? 2.516 -24.562 -28.859 1 81.81 416 HIS A O 1
ATOM 3354 N N . VAL A 1 417 ? 4.723 -24.891 -28.5 1 83.38 417 VAL A N 1
ATOM 3355 C CA . VAL A 1 417 ? 4.477 -25.844 -27.422 1 83.38 417 VAL A CA 1
ATOM 3356 C C . VAL A 1 417 ? 3.68 -25.188 -26.312 1 83.38 417 VAL A C 1
ATOM 3358 O O . VAL A 1 417 ? 2.844 -25.812 -25.672 1 83.38 417 VAL A O 1
ATOM 3361 N N . THR A 1 418 ? 3.842 -23.984 -26.188 1 88.12 418 THR A N 1
ATOM 3362 C CA . THR A 1 418 ? 3.168 -23.234 -25.141 1 88.12 418 THR A CA 1
ATOM 3363 C C . THR A 1 418 ? 1.674 -23.125 -25.438 1 88.12 418 THR A C 1
ATOM 3365 O O . THR A 1 418 ? 0.856 -23.094 -24.516 1 88.12 418 THR A O 1
ATOM 3368 N N . SER A 1 419 ? 1.369 -23.031 -26.672 1 89.31 419 SER A N 1
ATOM 3369 C CA . SER A 1 419 ? -0.045 -23 -27.031 1 89.31 419 SER A CA 1
ATOM 3370 C C . SER A 1 419 ? -0.733 -24.312 -26.688 1 89.31 419 SER A C 1
ATOM 3372 O O . SER A 1 419 ? -1.887 -24.328 -26.266 1 89.31 419 SER A O 1
ATOM 3374 N N . LEU A 1 420 ? -0.027 -25.344 -26.906 1 91.44 420 LEU A N 1
ATOM 3375 C CA . LEU A 1 420 ? -0.563 -26.656 -26.562 1 91.44 420 LEU A CA 1
ATOM 3376 C C . LEU A 1 420 ? -0.747 -26.797 -25.047 1 91.44 420 LEU A C 1
ATOM 3378 O O . LEU A 1 420 ? -1.733 -27.359 -24.594 1 91.44 420 LEU A O 1
ATOM 3382 N N . ALA A 1 421 ? 0.202 -26.266 -24.359 1 91.88 421 ALA A N 1
ATOM 3383 C CA . ALA A 1 421 ? 0.1 -26.266 -22.906 1 91.88 421 ALA A CA 1
ATOM 3384 C C . ALA A 1 421 ? -1.096 -25.438 -22.438 1 91.88 421 ALA A C 1
ATOM 3386 O O . ALA A 1 421 ? -1.758 -25.781 -21.469 1 91.88 421 ALA A O 1
ATOM 3387 N N . ALA A 1 422 ? -1.325 -24.359 -23.141 1 94.56 422 ALA A N 1
ATOM 3388 C CA . ALA A 1 422 ? -2.471 -23.516 -22.812 1 94.56 422 ALA A CA 1
ATOM 3389 C C . ALA A 1 422 ? -3.783 -24.266 -23.016 1 94.56 422 ALA A C 1
ATOM 3391 O O . ALA A 1 422 ? -4.707 -24.156 -22.219 1 94.56 422 ALA A O 1
ATOM 3392 N N . LEU A 1 423 ? -3.854 -25 -24.078 1 95.75 423 LEU A N 1
ATOM 3393 C CA . LEU A 1 423 ? -5.039 -25.812 -24.344 1 95.75 423 LEU A CA 1
ATOM 3394 C C . LEU A 1 423 ? -5.25 -26.844 -23.234 1 95.75 423 LEU A C 1
ATOM 3396 O O . LEU A 1 423 ? -6.359 -26.969 -22.703 1 95.75 423 LEU A O 1
ATOM 3400 N N . ASP A 1 424 ? -4.219 -27.516 -22.875 1 96.06 424 ASP A N 1
ATOM 3401 C CA . ASP A 1 424 ? -4.316 -28.484 -21.797 1 96.06 424 ASP A CA 1
ATOM 3402 C C . ASP A 1 424 ? -4.809 -27.812 -20.516 1 96.06 424 ASP A C 1
ATOM 3404 O O . ASP A 1 424 ? -5.66 -28.359 -19.812 1 96.06 424 ASP A O 1
ATOM 3408 N N . PHE A 1 425 ? -4.25 -26.719 -20.266 1 96.5 425 PHE A N 1
ATOM 3409 C CA . PHE A 1 425 ? -4.621 -26 -19.062 1 96.5 425 PHE A CA 1
ATOM 3410 C C . PHE A 1 425 ? -6.117 -25.719 -19.031 1 96.5 425 PHE A C 1
ATOM 3412 O O . PHE A 1 425 ? -6.797 -25.984 -18.047 1 96.5 425 PHE A O 1
ATOM 3419 N N . LEU A 1 426 ? -6.594 -25.141 -20.094 1 96.12 426 LEU A N 1
ATOM 3420 C CA . LEU A 1 426 ? -7.98 -24.688 -20.156 1 96.12 426 LEU A CA 1
ATOM 3421 C C . LEU A 1 426 ? -8.93 -25.891 -20.141 1 96.12 426 LEU A C 1
ATOM 3423 O O . LEU A 1 426 ? -9.984 -25.844 -19.5 1 96.12 426 LEU A O 1
ATOM 3427 N N . VAL A 1 427 ? -8.57 -26.938 -20.781 1 97.06 427 VAL A N 1
ATOM 3428 C CA . VAL A 1 427 ? -9.414 -28.125 -20.812 1 97.06 427 VAL A CA 1
ATOM 3429 C C . VAL A 1 427 ? -9.469 -28.75 -19.422 1 97.06 427 VAL A C 1
ATOM 3431 O O . VAL A 1 427 ? -10.516 -29.234 -18.984 1 97.06 427 VAL A O 1
ATOM 3434 N N . CYS A 1 428 ? -8.32 -28.75 -18.75 1 97.19 428 CYS A N 1
ATOM 3435 C CA . CYS A 1 428 ? -8.281 -29.25 -17.375 1 97.19 428 CYS A CA 1
ATOM 3436 C C . CYS A 1 428 ? -9.117 -28.375 -16.453 1 97.19 428 CYS A C 1
ATOM 3438 O O . CYS A 1 428 ? -9.82 -28.891 -15.586 1 97.19 428 CYS A O 1
ATOM 3440 N N . LEU A 1 429 ? -9.047 -27.156 -16.656 1 94.94 429 LEU A N 1
ATOM 3441 C CA . LEU A 1 429 ? -9.781 -26.203 -15.828 1 94.94 429 LEU A CA 1
ATOM 3442 C C . LEU A 1 429 ? -11.289 -26.438 -15.953 1 94.94 429 LEU A C 1
ATOM 3444 O O . LEU A 1 429 ? -12.031 -26.25 -14.984 1 94.94 429 LEU A O 1
ATOM 3448 N N . ARG A 1 430 ? -11.727 -26.859 -17.062 1 92.38 430 ARG A N 1
ATOM 3449 C CA . ARG A 1 430 ? -13.148 -27 -17.359 1 92.38 430 ARG A CA 1
ATOM 3450 C C . ARG A 1 430 ? -13.641 -28.391 -16.953 1 92.38 430 ARG A C 1
ATOM 3452 O O . ARG A 1 430 ? -14.844 -28.672 -17.016 1 92.38 430 ARG A O 1
ATOM 3459 N N . SER A 1 431 ? -12.797 -29.219 -16.484 1 95.88 431 SER A N 1
ATOM 3460 C CA . SER A 1 431 ? -13.164 -30.578 -16.109 1 95.88 431 SER A CA 1
ATOM 3461 C C . SER A 1 431 ? -13.961 -30.594 -14.805 1 95.88 431 SER A C 1
ATOM 3463 O O . SER A 1 431 ? -13.938 -29.641 -14.039 1 95.88 431 SER A O 1
ATOM 3465 N N . ASP A 1 432 ? -14.633 -31.641 -14.594 1 93.44 432 ASP A N 1
ATOM 3466 C CA . ASP A 1 432 ? -15.383 -31.828 -13.359 1 93.44 432 ASP A CA 1
ATOM 3467 C C . ASP A 1 432 ? -14.477 -32.281 -12.227 1 93.44 432 ASP A C 1
ATOM 3469 O O . ASP A 1 432 ? -14.648 -31.859 -11.078 1 93.44 432 ASP A O 1
ATOM 3473 N N . ALA A 1 433 ? -13.625 -33.125 -12.562 1 94.56 433 ALA A N 1
ATOM 3474 C CA . ALA A 1 433 ? -12.609 -33.562 -11.609 1 94.56 433 ALA A CA 1
ATOM 3475 C C . ALA A 1 433 ? -11.211 -33.438 -12.203 1 94.56 433 ALA A C 1
ATOM 3477 O O . ALA A 1 433 ? -10.953 -33.906 -13.32 1 94.56 433 ALA A O 1
ATOM 3478 N N . PHE A 1 434 ? -10.359 -32.812 -11.484 1 96.12 434 PHE A N 1
ATOM 3479 C CA . PHE A 1 434 ? -8.961 -32.688 -11.875 1 96.12 434 PHE A CA 1
ATOM 3480 C C . PHE A 1 434 ? -8.062 -33.5 -10.961 1 96.12 434 PHE A C 1
ATOM 3482 O O . PHE A 1 434 ? -8.141 -33.375 -9.734 1 96.12 434 PHE A O 1
ATOM 3489 N N . VAL A 1 435 ? -7.246 -34.312 -11.57 1 95.75 435 VAL A N 1
ATOM 3490 C CA . VAL A 1 435 ? -6.348 -35.188 -10.812 1 95.75 435 VAL A CA 1
ATOM 3491 C C . VAL A 1 435 ? -4.898 -34.875 -11.195 1 95.75 435 VAL A C 1
ATOM 3493 O O . VAL A 1 435 ? -4.566 -34.844 -12.383 1 95.75 435 VAL A O 1
ATOM 3496 N N . MET A 1 436 ? -4.168 -34.688 -10.211 1 93.94 436 MET A N 1
ATOM 3497 C CA . MET A 1 436 ? -2.736 -34.531 -10.453 1 93.94 436 MET A CA 1
ATOM 3498 C C . MET A 1 436 ? -1.959 -35.719 -9.922 1 93.94 436 MET A C 1
ATOM 3500 O O . MET A 1 436 ? -2.307 -36.281 -8.875 1 93.94 436 MET A O 1
ATOM 3504 N N . THR A 1 437 ? -0.947 -36.094 -10.633 1 93.31 437 THR A N 1
ATOM 3505 C CA . THR A 1 437 ? -0.146 -37.219 -10.18 1 93.31 437 THR A CA 1
ATOM 3506 C C . THR A 1 437 ? 1.093 -36.75 -9.43 1 93.31 437 THR A C 1
ATOM 3508 O O . THR A 1 437 ? 1.736 -37.5 -8.719 1 93.31 437 THR A O 1
ATOM 3511 N N . HIS A 1 438 ? 1.424 -35.531 -9.711 1 91.38 438 HIS A N 1
ATOM 3512 C CA . HIS A 1 438 ? 2.547 -34.906 -9.039 1 91.38 438 HIS A CA 1
ATOM 3513 C C . HIS A 1 438 ? 2.375 -33.375 -8.992 1 91.38 438 HIS A C 1
ATOM 3515 O O . HIS A 1 438 ? 1.727 -32.812 -9.867 1 91.38 438 HIS A O 1
ATOM 3521 N N . GLY A 1 439 ? 2.953 -32.875 -7.973 1 86.94 439 GLY A N 1
ATOM 3522 C CA . GLY A 1 439 ? 2.822 -31.422 -7.797 1 86.94 439 GLY A CA 1
ATOM 3523 C C . GLY A 1 439 ? 3.562 -30.625 -8.852 1 86.94 439 GLY A C 1
ATOM 3524 O O . GLY A 1 439 ? 4.422 -31.156 -9.555 1 86.94 439 GLY A O 1
ATOM 3525 N N . GLY A 1 440 ? 3.252 -29.328 -8.992 1 89.31 440 GLY A N 1
ATOM 3526 C CA . GLY A 1 440 ? 3.836 -28.375 -9.922 1 89.31 440 GLY A CA 1
ATOM 3527 C C . GLY A 1 440 ? 2.977 -27.141 -10.125 1 89.31 440 GLY A C 1
ATOM 3528 O O . GLY A 1 440 ? 1.86 -27.062 -9.609 1 89.31 440 GLY A O 1
ATOM 3529 N N . ASN A 1 441 ? 3.562 -26.297 -10.945 1 91.5 441 ASN A N 1
ATOM 3530 C CA . ASN A 1 441 ? 2.871 -25.031 -11.141 1 91.5 441 ASN A CA 1
ATOM 3531 C C . ASN A 1 441 ? 1.565 -25.219 -11.914 1 91.5 441 ASN A C 1
ATOM 3533 O O . ASN A 1 441 ? 0.585 -24.516 -11.656 1 91.5 441 ASN A O 1
ATOM 3537 N N . PHE A 1 442 ? 1.562 -26.203 -12.789 1 94 442 PHE A N 1
ATOM 3538 C CA . PHE A 1 442 ? 0.359 -26.5 -13.555 1 94 442 PHE A CA 1
ATOM 3539 C C . PHE A 1 442 ? -0.801 -26.844 -12.633 1 94 442 PHE A C 1
ATOM 3541 O O . PHE A 1 442 ? -1.862 -26.219 -12.695 1 94 442 PHE A O 1
ATOM 3548 N N . ALA A 1 443 ? -0.577 -27.766 -11.844 1 93.38 443 ALA A N 1
ATOM 3549 C CA . ALA A 1 443 ? -1.613 -28.219 -10.93 1 93.38 443 ALA A CA 1
ATOM 3550 C C . ALA A 1 443 ? -1.994 -27.125 -9.93 1 93.38 443 ALA A C 1
ATOM 3552 O O . ALA A 1 443 ? -3.174 -26.953 -9.625 1 93.38 443 ALA A O 1
ATOM 3553 N N . LYS A 1 444 ? -1.025 -26.438 -9.508 1 91.44 444 LYS A N 1
ATOM 3554 C CA . LYS A 1 444 ? -1.275 -25.359 -8.555 1 91.44 444 LYS A CA 1
ATOM 3555 C C . LYS A 1 444 ? -2.217 -24.312 -9.141 1 91.44 444 LYS A C 1
ATOM 3557 O O . LYS A 1 444 ? -3.164 -23.891 -8.484 1 91.44 444 LYS A O 1
ATOM 3562 N N . LEU A 1 445 ? -1.904 -23.969 -10.305 1 94.38 445 LEU A N 1
ATOM 3563 C CA . LEU A 1 445 ? -2.674 -22.891 -10.93 1 94.38 445 LEU A CA 1
ATOM 3564 C C . LEU A 1 445 ? -4.086 -23.359 -11.266 1 94.38 445 LEU A C 1
ATOM 3566 O O . LEU A 1 445 ? -5.035 -22.578 -11.203 1 94.38 445 LEU A O 1
ATOM 3570 N N . ILE A 1 446 ? -4.242 -24.625 -11.594 1 94 446 ILE A N 1
ATOM 3571 C CA . ILE A 1 446 ? -5.574 -25.156 -11.852 1 94 446 ILE A CA 1
ATOM 3572 C C . ILE A 1 446 ? -6.395 -25.125 -10.562 1 94 446 ILE A C 1
ATOM 3574 O O . ILE A 1 446 ? -7.523 -24.625 -10.547 1 94 446 ILE A O 1
ATOM 3578 N N . MET A 1 447 ? -5.84 -25.625 -9.539 1 89.94 447 MET A N 1
ATOM 3579 C CA . MET A 1 447 ? -6.539 -25.672 -8.258 1 89.94 447 MET A CA 1
ATOM 3580 C C . MET A 1 447 ? -6.84 -24.25 -7.762 1 89.94 447 MET A C 1
ATOM 3582 O O . MET A 1 447 ? -7.945 -23.984 -7.285 1 89.94 447 MET A O 1
ATOM 3586 N N . GLY A 1 448 ? -5.84 -23.469 -7.898 1 90.06 448 GLY A N 1
ATOM 3587 C CA . GLY A 1 448 ? -6.047 -22.078 -7.5 1 90.06 448 GLY A CA 1
ATOM 3588 C C . GLY A 1 448 ? -7.133 -21.375 -8.297 1 90.06 448 GLY A C 1
ATOM 3589 O O . GLY A 1 448 ? -7.926 -20.625 -7.746 1 90.06 448 GLY A O 1
ATOM 3590 N N . ALA A 1 449 ? -7.133 -21.578 -9.578 1 90.31 449 ALA A N 1
ATOM 3591 C CA . ALA A 1 449 ? -8.141 -20.969 -10.445 1 90.31 449 ALA A CA 1
ATOM 3592 C C . ALA A 1 449 ? -9.547 -21.438 -10.062 1 90.31 449 ALA A C 1
ATOM 3594 O O . ALA A 1 449 ? -10.484 -20.641 -10.055 1 90.31 449 ALA A O 1
ATOM 3595 N N . ARG A 1 450 ? -9.648 -22.641 -9.781 1 88.88 450 ARG A N 1
ATOM 3596 C CA . ARG A 1 450 ? -10.938 -23.188 -9.375 1 88.88 450 ARG A CA 1
ATOM 3597 C C . ARG A 1 450 ? -11.406 -22.578 -8.062 1 88.88 450 ARG A C 1
ATOM 3599 O O . ARG A 1 450 ? -12.586 -22.266 -7.902 1 88.88 450 ARG A O 1
ATOM 3606 N N . ARG A 1 451 ? -10.492 -22.422 -7.211 1 83.75 451 ARG A N 1
ATOM 3607 C CA . ARG A 1 451 ? -10.828 -21.828 -5.922 1 83.75 451 ARG A CA 1
ATOM 3608 C C . ARG A 1 451 ? -11.156 -20.344 -6.074 1 83.75 451 ARG A C 1
ATOM 3610 O O . ARG A 1 451 ? -12.148 -19.859 -5.527 1 83.75 451 ARG A O 1
ATOM 3617 N N . TYR A 1 452 ? -10.375 -19.641 -6.797 1 85.56 452 TYR A N 1
ATOM 3618 C CA . TYR A 1 452 ? -10.531 -18.203 -6.98 1 85.56 452 TYR A CA 1
ATOM 3619 C C . TYR A 1 452 ? -11.805 -17.891 -7.758 1 85.56 452 TYR A C 1
ATOM 3621 O O . TYR A 1 452 ? -12.5 -16.922 -7.461 1 85.56 452 TYR A O 1
ATOM 3629 N N . GLY A 1 453 ? -12.062 -18.672 -8.711 1 78.5 453 GLY A N 1
ATOM 3630 C CA . GLY A 1 453 ? -13.188 -18.422 -9.594 1 78.5 453 GLY A CA 1
ATOM 3631 C C . GLY A 1 453 ? -14.516 -18.875 -9.008 1 78.5 453 GLY A C 1
ATOM 3632 O O . GLY A 1 453 ? -15.555 -18.797 -9.672 1 78.5 453 GLY A O 1
ATOM 3633 N N . GLY A 1 454 ? -14.531 -19.312 -7.828 1 71.44 454 GLY A N 1
ATOM 3634 C CA . GLY A 1 454 ? -15.766 -19.734 -7.176 1 71.44 454 GLY A CA 1
ATOM 3635 C C . GLY A 1 454 ? -16.281 -21.062 -7.672 1 71.44 454 GLY A C 1
ATOM 3636 O O . GLY A 1 454 ? -17.484 -21.344 -7.574 1 71.44 454 GLY A O 1
ATOM 3637 N N . ARG A 1 455 ? -15.453 -21.734 -8.328 1 75.44 455 ARG A N 1
ATOM 3638 C CA . ARG A 1 455 ? -15.828 -23.062 -8.812 1 75.44 455 ARG A CA 1
ATOM 3639 C C . ARG A 1 455 ? -15.406 -24.141 -7.832 1 75.44 455 ARG A C 1
ATOM 3641 O O . ARG A 1 455 ? -14.773 -25.125 -8.219 1 75.44 455 ARG A O 1
ATOM 3648 N N . HIS A 1 456 ? -15.805 -23.906 -6.613 1 71.31 456 HIS A N 1
ATOM 3649 C CA . HIS A 1 456 ? -15.359 -24.734 -5.504 1 71.31 456 HIS A CA 1
ATOM 3650 C C . HIS A 1 456 ? -16 -26.125 -5.574 1 71.31 456 HIS A C 1
ATOM 3652 O O . HIS A 1 456 ? -15.508 -27.062 -4.957 1 71.31 456 HIS A O 1
ATOM 3658 N N . ARG A 1 457 ? -17 -26.156 -6.422 1 77.69 457 ARG A N 1
ATOM 3659 C CA . ARG A 1 457 ? -17.672 -27.438 -6.523 1 77.69 457 ARG A CA 1
ATOM 3660 C C . ARG A 1 457 ? -16.875 -28.406 -7.395 1 77.69 457 ARG A C 1
ATOM 3662 O O . ARG A 1 457 ? -17.047 -29.625 -7.281 1 77.69 457 ARG A O 1
ATOM 3669 N N . LEU A 1 458 ? -16.062 -27.812 -8.188 1 86.12 458 LEU A N 1
ATOM 3670 C CA . LEU A 1 458 ? -15.219 -28.672 -9.016 1 86.12 458 LEU A CA 1
ATOM 3671 C C . LEU A 1 458 ? -14.156 -29.359 -8.18 1 86.12 458 LEU A C 1
ATOM 3673 O O . LEU A 1 458 ? -13.484 -28.719 -7.363 1 86.12 458 LEU A O 1
ATOM 3677 N N . LYS A 1 459 ? -14.047 -30.594 -8.398 1 89.44 459 LYS A N 1
ATOM 3678 C CA . LYS A 1 459 ? -13.195 -31.422 -7.551 1 89.44 459 LYS A CA 1
ATOM 3679 C C . LYS A 1 459 ? -11.758 -31.438 -8.07 1 89.44 459 LYS A C 1
ATOM 3681 O O . LYS A 1 459 ? -11.531 -31.516 -9.281 1 89.44 459 LYS A O 1
ATOM 3686 N N . SER A 1 460 ? -10.852 -31.328 -7.141 1 90.06 460 SER A N 1
ATOM 3687 C CA . SER A 1 460 ? -9.43 -31.5 -7.398 1 90.06 460 SER A CA 1
ATOM 3688 C C . SER A 1 460 ? -8.828 -32.562 -6.469 1 90.06 460 SER A C 1
ATOM 3690 O O . SER A 1 460 ? -8.891 -32.406 -5.246 1 90.06 460 SER A O 1
ATOM 3692 N N . ILE A 1 461 ? -8.258 -33.562 -7.047 1 91.06 461 ILE A N 1
ATOM 3693 C CA . ILE A 1 461 ? -7.762 -34.688 -6.262 1 91.06 461 ILE A CA 1
ATOM 3694 C C . ILE A 1 461 ? -6.234 -34.688 -6.27 1 91.06 461 ILE A C 1
ATOM 3696 O O . ILE A 1 461 ? -5.613 -34.75 -7.332 1 91.06 461 ILE A O 1
ATOM 3700 N N . LYS A 1 462 ? -5.758 -34.625 -5.082 1 87.81 462 LYS A N 1
ATOM 3701 C CA . LYS A 1 462 ? -4.328 -34.812 -4.855 1 87.81 462 LYS A CA 1
ATOM 3702 C C . LYS A 1 462 ? -4.062 -36.156 -4.164 1 87.81 462 LYS A C 1
ATOM 3704 O O . LYS A 1 462 ? -4.152 -36.25 -2.939 1 87.81 462 LYS A O 1
ATOM 3709 N N . PRO A 1 463 ? -3.66 -37 -4.93 1 88.56 463 PRO A N 1
ATOM 3710 C CA . PRO A 1 463 ? -3.463 -38.312 -4.316 1 88.56 463 PRO A CA 1
ATOM 3711 C C . PRO A 1 463 ? -2.361 -38.312 -3.26 1 88.56 463 PRO A C 1
ATOM 3713 O O . PRO A 1 463 ? -1.352 -37.625 -3.416 1 88.56 463 PRO A O 1
ATOM 3716 N N . ASP A 1 464 ? -2.627 -39.062 -2.25 1 83.19 464 ASP A N 1
ATOM 3717 C CA . ASP A 1 464 ? -1.577 -39.312 -1.266 1 83.19 464 ASP A CA 1
ATOM 3718 C C . ASP A 1 464 ? -0.552 -40.312 -1.796 1 83.19 464 ASP A C 1
ATOM 3720 O O . ASP A 1 464 ? -0.773 -41.531 -1.743 1 83.19 464 ASP A O 1
ATOM 3724 N N . LYS A 1 465 ? 0.559 -39.875 -2.082 1 85 465 LYS A N 1
ATOM 3725 C CA . LYS A 1 465 ? 1.567 -40.688 -2.74 1 85 465 LYS A CA 1
ATOM 3726 C C . LYS A 1 465 ? 2.264 -41.594 -1.739 1 85 465 LYS A C 1
ATOM 3728 O O . LYS A 1 465 ? 2.861 -42.625 -2.125 1 85 465 LYS A O 1
ATOM 3733 N N . GLY A 1 466 ? 2.199 -41.25 -0.477 1 78.12 466 GLY A N 1
ATOM 3734 C CA . GLY A 1 466 ? 2.791 -42.094 0.548 1 78.12 466 GLY A CA 1
ATOM 3735 C C . GLY A 1 466 ? 2.021 -43.375 0.779 1 78.12 466 GLY A C 1
ATOM 3736 O O . GLY A 1 466 ? 2.596 -44.375 1.197 1 78.12 466 GLY A O 1
ATOM 3737 N N . LEU A 1 467 ? 0.751 -43.312 0.524 1 76 467 LEU A N 1
ATOM 3738 C CA . LEU A 1 467 ? -0.09 -44.469 0.699 1 76 467 LEU A CA 1
ATOM 3739 C C . LEU A 1 467 ? 0.319 -45.594 -0.267 1 76 467 LEU A C 1
ATOM 3741 O O . LEU A 1 467 ? 0.267 -46.781 0.079 1 76 467 LEU A O 1
ATOM 3745 N N . MET A 1 468 ? 0.673 -45.156 -1.466 1 75.75 468 MET A N 1
ATOM 3746 C CA . MET A 1 468 ? 1.083 -46.156 -2.451 1 75.75 468 MET A CA 1
ATOM 3747 C C . MET A 1 468 ? 2.34 -46.906 -1.992 1 75.75 468 MET A C 1
ATOM 3749 O O . MET A 1 468 ? 2.459 -48.094 -2.18 1 75.75 468 MET A O 1
ATOM 3753 N N . SER A 1 469 ? 3.168 -46.062 -1.379 1 73.06 469 SER A N 1
ATOM 3754 C CA . SER A 1 469 ? 4.387 -46.719 -0.886 1 73.06 469 SER A CA 1
ATOM 3755 C C . SER A 1 469 ? 4.07 -47.75 0.188 1 73.06 469 SER A C 1
ATOM 3757 O O . SER A 1 469 ? 4.695 -48.812 0.234 1 73.06 469 SER A O 1
ATOM 3759 N N . LYS A 1 470 ? 3.166 -47.406 1.043 1 72.5 470 LYS A N 1
ATOM 3760 C CA . LYS A 1 470 ? 2.777 -48.312 2.105 1 72.5 470 LYS A CA 1
ATOM 3761 C C . LYS A 1 470 ? 2.1 -49.562 1.535 1 72.5 470 LYS A C 1
ATOM 3763 O O . LYS A 1 470 ? 2.365 -50.688 1.979 1 72.5 470 LYS A O 1
ATOM 3768 N N . SER A 1 471 ? 1.306 -49.375 0.579 1 70.81 471 SER A N 1
ATOM 3769 C CA . SER A 1 471 ? 0.547 -50.469 0.001 1 70.81 471 SER A CA 1
ATOM 3770 C C . SER A 1 471 ? 1.444 -51.375 -0.828 1 70.81 471 SER A C 1
ATOM 3772 O O . SER A 1 471 ? 1.281 -52.594 -0.811 1 70.81 471 SER A O 1
ATOM 3774 N N . LEU A 1 472 ? 2.314 -50.719 -1.544 1 63.81 472 LEU A N 1
ATOM 3775 C CA . LEU A 1 472 ? 3.225 -51.5 -2.367 1 63.81 472 LEU A CA 1
ATOM 3776 C C . LEU A 1 472 ? 4.207 -52.281 -1.497 1 63.81 472 LEU A C 1
ATOM 3778 O O . LEU A 1 472 ? 4.688 -53.344 -1.896 1 63.81 472 LEU A O 1
ATOM 3782 N N . GLY A 1 473 ? 4.426 -51.75 -0.366 1 60.47 473 GLY A N 1
ATOM 3783 C CA . GLY A 1 473 ? 5.375 -52.406 0.528 1 60.47 473 GLY A CA 1
ATOM 3784 C C . GLY A 1 473 ? 4.762 -53.5 1.354 1 60.47 473 GLY A C 1
ATOM 3785 O O . GLY A 1 473 ? 5.477 -54.312 1.956 1 60.47 473 GLY A O 1
ATOM 3786 N N . ASP A 1 474 ? 3.432 -53.5 1.421 1 67.69 474 ASP A N 1
ATOM 3787 C CA . ASP A 1 474 ? 2.787 -54.531 2.213 1 67.69 474 ASP A CA 1
ATOM 3788 C C . ASP A 1 474 ? 2.143 -55.594 1.312 1 67.69 474 ASP A C 1
ATOM 3790 O O . ASP A 1 47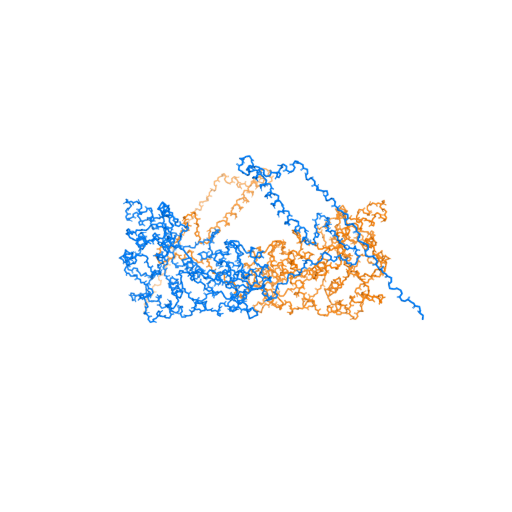4 ? 1.023 -55.406 0.833 1 67.69 474 ASP A O 1
ATOM 3794 N N . PRO A 1 475 ? 2.902 -56.656 1.035 1 67.31 475 PRO A N 1
ATOM 3795 C CA . PRO A 1 475 ? 2.383 -57.688 0.143 1 67.31 475 PRO A CA 1
ATOM 3796 C C . PRO A 1 475 ? 1.102 -58.344 0.668 1 67.31 475 PRO A C 1
ATOM 3798 O O . PRO A 1 475 ? 0.393 -59.031 -0.082 1 67.31 475 PRO A O 1
ATOM 3801 N N . HIS A 1 476 ? 0.814 -58.125 1.913 1 74.31 476 HIS A N 1
ATOM 3802 C CA . HIS A 1 476 ? -0.34 -58.781 2.514 1 74.31 476 HIS A CA 1
ATOM 3803 C C . HIS A 1 476 ? -1.564 -57.875 2.498 1 74.31 476 HIS A C 1
ATOM 3805 O O . HIS A 1 476 ? -2.65 -58.281 2.916 1 74.31 476 HIS A O 1
ATOM 3811 N N . MET A 1 477 ? -1.403 -56.75 1.955 1 78.06 477 MET A N 1
ATOM 3812 C CA . MET A 1 477 ? -2.551 -55.875 1.934 1 78.06 477 MET A CA 1
ATOM 3813 C C . MET A 1 477 ? -3.516 -56.219 0.813 1 78.06 477 MET A C 1
ATOM 3815 O O . MET A 1 477 ? -3.143 -56.219 -0.361 1 78.06 477 MET A O 1
ATOM 3819 N N . GLY A 1 478 ? -4.75 -56.688 1.262 1 80.69 478 GLY A N 1
ATOM 3820 C CA . GLY A 1 478 ? -5.785 -57 0.289 1 80.69 478 GLY A CA 1
ATOM 3821 C C . GLY A 1 478 ? -6.422 -55.781 -0.326 1 80.69 478 GLY A C 1
ATOM 3822 O O . GLY A 1 478 ? -6.246 -54.656 0.179 1 80.69 478 GLY A O 1
ATOM 3823 N N . TRP A 1 479 ? -7.051 -55.969 -1.466 1 86.06 479 TRP A N 1
ATOM 3824 C CA . TRP A 1 479 ? -7.688 -54.875 -2.205 1 86.06 479 TRP A CA 1
ATOM 3825 C C . TRP A 1 479 ? -8.672 -54.125 -1.318 1 86.06 479 TRP A C 1
ATOM 3827 O O . TRP A 1 479 ? -8.711 -52.875 -1.333 1 86.06 479 TRP A O 1
ATOM 3837 N N . ALA A 1 480 ? -9.484 -54.812 -0.575 1 87.88 480 ALA A N 1
ATOM 3838 C CA . ALA A 1 480 ? -10.516 -54.188 0.256 1 87.88 480 ALA A CA 1
ATOM 3839 C C . ALA A 1 480 ? -9.898 -53.25 1.278 1 87.88 480 ALA A C 1
ATOM 3841 O O . ALA A 1 480 ? -10.398 -52.125 1.482 1 87.88 480 ALA A O 1
ATOM 3842 N N . ALA A 1 481 ? -8.867 -53.719 1.866 1 85.19 481 ALA A N 1
ATOM 3843 C CA . ALA A 1 481 ? -8.188 -52.875 2.857 1 85.19 481 ALA A CA 1
ATOM 3844 C C . ALA A 1 481 ? -7.543 -51.656 2.203 1 85.19 481 ALA A C 1
ATOM 3846 O O . ALA A 1 481 ? -7.609 -50.562 2.744 1 85.19 481 ALA A O 1
ATOM 3847 N N . PHE A 1 482 ? -6.918 -51.875 1.065 1 87.25 482 PHE A N 1
ATOM 3848 C CA . PHE A 1 482 ? -6.297 -50.781 0.334 1 87.25 482 PHE A CA 1
ATOM 3849 C C . PHE A 1 482 ? -7.336 -49.75 -0.077 1 87.25 482 PHE A C 1
ATOM 3851 O O . PHE A 1 482 ? -7.129 -48.562 0.102 1 87.25 482 PHE A O 1
ATOM 3858 N N . SER A 1 483 ? -8.375 -50.25 -0.609 1 89.12 483 SER A N 1
ATOM 3859 C CA . SER A 1 483 ? -9.445 -49.375 -1.072 1 89.12 483 SER A CA 1
ATOM 3860 C C . SER A 1 483 ? -10.016 -48.531 0.075 1 89.12 483 SER A C 1
ATOM 3862 O O . SER A 1 483 ? -10.266 -47.344 -0.08 1 89.12 483 SER A O 1
ATOM 3864 N N . ASP A 1 484 ? -10.188 -49.156 1.16 1 86.88 484 ASP A N 1
ATOM 3865 C CA . ASP A 1 484 ? -10.695 -48.438 2.332 1 86.88 484 ASP A CA 1
ATOM 3866 C C . ASP A 1 484 ? -9.727 -47.344 2.77 1 86.88 484 ASP A C 1
ATOM 3868 O O . ASP A 1 484 ? -10.148 -46.25 3.113 1 86.88 484 ASP A O 1
ATOM 3872 N N . ASP A 1 485 ? -8.492 -47.688 2.705 1 84.75 485 ASP A N 1
ATOM 3873 C CA . ASP A 1 485 ? -7.477 -46.719 3.09 1 84.75 485 ASP A CA 1
ATOM 3874 C C . ASP A 1 485 ? -7.477 -45.531 2.143 1 84.75 485 ASP A C 1
ATOM 3876 O O . ASP A 1 485 ? -7.324 -44.375 2.58 1 84.75 485 ASP A O 1
ATOM 3880 N N . VAL A 1 486 ? -7.562 -45.781 0.85 1 88.12 486 VAL A N 1
ATOM 3881 C CA . VAL A 1 486 ? -7.562 -44.75 -0.16 1 88.12 486 VAL A CA 1
ATOM 3882 C C . VAL A 1 486 ? -8.766 -43.812 0.05 1 88.12 486 VAL A C 1
ATOM 3884 O O . VAL A 1 486 ? -8.633 -42.594 0.042 1 88.12 486 VAL A O 1
ATOM 3887 N N . VAL A 1 487 ? -9.883 -44.375 0.271 1 86.06 487 VAL A N 1
ATOM 3888 C CA . VAL A 1 487 ? -11.117 -43.625 0.429 1 86.06 487 VAL A CA 1
ATOM 3889 C C . VAL A 1 487 ? -11.039 -42.75 1.686 1 86.06 487 VAL A C 1
ATOM 3891 O O . VAL A 1 487 ? -11.352 -41.562 1.649 1 86.06 487 VAL A O 1
ATOM 3894 N N . ILE A 1 488 ? -10.602 -43.25 2.74 1 79.88 488 ILE A N 1
ATOM 3895 C CA . ILE A 1 488 ? -10.523 -42.562 4.016 1 79.88 488 ILE A CA 1
ATOM 3896 C C . ILE A 1 488 ? -9.516 -41.406 3.912 1 79.88 488 ILE A C 1
ATOM 3898 O O . ILE A 1 488 ? -9.789 -40.281 4.355 1 79.88 488 ILE A O 1
ATOM 3902 N N . THR A 1 489 ? -8.43 -41.688 3.256 1 79 489 THR A N 1
ATOM 3903 C CA . THR A 1 489 ? -7.359 -40.719 3.174 1 79 489 THR A CA 1
ATOM 3904 C C . THR A 1 489 ? -7.762 -39.531 2.268 1 79 489 THR A C 1
ATOM 3906 O O . THR A 1 489 ? -7.387 -38.406 2.516 1 79 489 THR A O 1
ATOM 3909 N N . HIS A 1 490 ? -8.523 -39.812 1.229 1 82.88 490 HIS A N 1
ATOM 3910 C CA . HIS A 1 490 ? -8.781 -38.781 0.215 1 82.88 490 HIS A CA 1
ATOM 3911 C C . HIS A 1 490 ? -10.102 -38.062 0.482 1 82.88 490 HIS A C 1
ATOM 3913 O O . HIS A 1 490 ? -10.484 -37.156 -0.261 1 82.88 490 HIS A O 1
ATOM 3919 N N . GLN A 1 491 ? -10.758 -38.438 1.509 1 75.06 491 GLN A N 1
ATOM 3920 C CA . GLN A 1 491 ? -12.008 -37.781 1.869 1 75.06 491 GLN A CA 1
ATOM 3921 C C . GLN A 1 491 ? -11.805 -36.281 2.049 1 75.06 491 GLN A C 1
ATOM 3923 O O . GLN A 1 491 ? -12.656 -35.469 1.648 1 75.06 491 GLN A O 1
ATOM 3928 N N . THR A 1 492 ? -10.625 -35.938 2.527 1 71.25 492 THR A N 1
ATOM 3929 C CA . THR A 1 492 ? -10.375 -34.531 2.836 1 71.25 492 THR A CA 1
ATOM 3930 C C . THR A 1 492 ? -9.406 -33.938 1.828 1 71.25 492 THR A C 1
ATOM 3932 O O . THR A 1 492 ? -9.141 -32.719 1.866 1 71.25 492 THR A O 1
ATOM 3935 N N . ARG A 1 493 ? -8.922 -34.719 0.897 1 72.44 493 ARG A N 1
ATOM 3936 C CA . ARG A 1 493 ? -7.879 -34.25 -0.01 1 72.44 493 ARG A CA 1
ATOM 3937 C C . ARG A 1 493 ? -8.445 -33.969 -1.398 1 72.44 493 ARG A C 1
ATOM 3939 O O . ARG A 1 493 ? -7.707 -33.969 -2.385 1 72.44 493 ARG A O 1
ATOM 3946 N N . ALA A 1 494 ? -9.734 -33.812 -1.439 1 76.44 494 ALA A N 1
ATOM 3947 C CA . ALA A 1 494 ? -10.383 -33.688 -2.738 1 76.44 494 ALA A CA 1
ATOM 3948 C C . ALA A 1 494 ? -10.648 -32.219 -3.053 1 76.44 494 ALA A C 1
ATOM 3950 O O . ALA A 1 494 ? -11.703 -31.859 -3.586 1 76.44 494 ALA A O 1
ATOM 3951 N N . GLY A 1 495 ? -9.602 -31.359 -2.666 1 74.62 495 GLY A N 1
ATOM 3952 C CA . GLY A 1 495 ? -9.609 -29.984 -3.115 1 74.62 495 GLY A CA 1
ATOM 3953 C C . GLY A 1 495 ? -10.492 -29.078 -2.27 1 74.62 495 GLY A C 1
ATOM 3954 O O . GLY A 1 495 ? -10.883 -28 -2.703 1 74.62 495 GLY A O 1
ATOM 3955 N N . LEU A 1 496 ? -10.82 -29.453 -1.122 1 78 496 LEU A N 1
ATOM 3956 C CA . LEU A 1 496 ? -11.602 -28.625 -0.219 1 78 496 LEU A CA 1
ATOM 3957 C C . LEU A 1 496 ? -10.836 -27.375 0.17 1 78 496 LEU A C 1
ATOM 3959 O O . LEU A 1 496 ? -9.602 -27.359 0.141 1 78 496 LEU A O 1
ATOM 3963 N N . PRO A 1 497 ? -11.625 -26.328 0.402 1 76.19 497 PRO A N 1
ATOM 3964 C CA . PRO A 1 497 ? -10.969 -25.047 0.691 1 76.19 497 PRO A CA 1
ATOM 3965 C C . PRO A 1 497 ? -10.062 -25.125 1.923 1 76.19 497 PRO A C 1
ATOM 3967 O O . PRO A 1 497 ? -10.422 -25.766 2.918 1 76.19 497 PRO A O 1
ATOM 3970 N N . GLU A 1 498 ? -8.883 -24.578 1.654 1 76.81 498 GLU A N 1
ATOM 3971 C CA . GLU A 1 498 ? -7.898 -24.484 2.734 1 76.81 498 GLU A CA 1
ATOM 3972 C C . GLU A 1 498 ? -7.398 -23.062 2.908 1 76.81 498 GLU A C 1
ATOM 3974 O O . GLU A 1 498 ? -7.336 -22.297 1.941 1 76.81 498 GLU A O 1
ATOM 3979 N N . PRO A 1 499 ? -7.16 -22.672 4.176 1 71.69 499 PRO A N 1
ATOM 3980 C CA . PRO A 1 499 ? -6.465 -21.406 4.336 1 71.69 499 PRO A CA 1
ATOM 3981 C C . PRO A 1 499 ? -5.008 -21.453 3.883 1 71.69 499 PRO A C 1
ATOM 3983 O O . PRO A 1 499 ? -4.402 -22.531 3.883 1 71.69 499 PRO A O 1
ATOM 3986 N N . THR A 1 500 ? -4.668 -20.297 3.354 1 69.94 500 THR A N 1
ATOM 3987 C CA . THR A 1 500 ? -3.242 -20.25 3.057 1 69.94 500 THR A CA 1
ATOM 3988 C C . THR A 1 500 ? -2.42 -20.312 4.34 1 69.94 500 THR A C 1
ATOM 3990 O O . THR A 1 500 ? -2.768 -19.672 5.336 1 69.94 500 THR A O 1
ATOM 3993 N N . PHE A 1 501 ? -1.533 -21.234 4.391 1 67.69 501 PHE A N 1
ATOM 3994 C CA . PHE A 1 501 ? -0.638 -21.328 5.535 1 67.69 501 PHE A CA 1
ATOM 3995 C C . PHE A 1 501 ? 0.662 -20.578 5.277 1 67.69 501 PHE A C 1
ATOM 3997 O O . PHE A 1 501 ? 0.993 -20.281 4.129 1 67.69 501 PHE A O 1
ATOM 4004 N N . PRO A 1 502 ? 1.266 -20.203 6.402 1 61.38 502 PRO A N 1
ATOM 4005 C CA . PRO A 1 502 ? 2.553 -19.547 6.203 1 61.38 502 PRO A CA 1
ATOM 4006 C C . PRO A 1 502 ? 3.48 -20.312 5.266 1 61.38 502 PRO A C 1
ATOM 4008 O O . PRO A 1 502 ? 3.535 -21.547 5.316 1 61.38 502 PRO A O 1
ATOM 4011 N N . ASN A 1 503 ? 4.078 -19.641 4.352 1 60.19 503 ASN A N 1
ATOM 4012 C CA . ASN A 1 503 ? 5.051 -20.156 3.395 1 60.19 503 ASN A CA 1
ATOM 4013 C C . ASN A 1 503 ? 4.371 -20.922 2.266 1 60.19 503 ASN A C 1
ATOM 4015 O O . ASN A 1 503 ? 5.027 -21.672 1.535 1 60.19 503 ASN A O 1
ATOM 4019 N N . TYR A 1 504 ? 3.078 -20.75 2.355 1 67.31 504 TYR A N 1
ATOM 4020 C CA . TYR A 1 504 ? 2.348 -21.406 1.275 1 67.31 504 TYR A CA 1
ATOM 4021 C C . TYR A 1 504 ? 2.148 -20.469 0.099 1 67.31 504 TYR A C 1
ATOM 4023 O O . TYR A 1 504 ? 1.947 -19.266 0.291 1 67.31 504 TYR A O 1
ATOM 4031 N N . ASP A 1 505 ? 2.229 -21.062 -1.008 1 78.31 505 ASP A N 1
ATOM 4032 C CA . ASP A 1 505 ? 2.135 -20.25 -2.215 1 78.31 505 ASP A CA 1
ATOM 4033 C C . ASP A 1 505 ? 0.699 -19.781 -2.459 1 78.31 505 ASP A C 1
ATOM 4035 O O . ASP A 1 505 ? -0.249 -20.516 -2.178 1 78.31 505 ASP A O 1
ATOM 4039 N N . LEU A 1 506 ? 0.449 -18.688 -2.828 1 86.94 506 LEU A N 1
ATOM 4040 C CA . LEU A 1 506 ? -0.858 -18.078 -3.055 1 86.94 506 LEU A CA 1
ATOM 4041 C C . LEU A 1 506 ? -1.5 -18.641 -4.324 1 86.94 506 LEU A C 1
ATOM 4043 O O . LEU A 1 506 ? -2.701 -18.469 -4.539 1 86.94 506 LEU A O 1
ATOM 4047 N N . TRP A 1 507 ? -0.717 -19.422 -5.129 1 90.38 507 TRP A N 1
ATOM 4048 C CA . TRP A 1 507 ? -1.208 -19.891 -6.422 1 90.38 507 TRP A CA 1
ATOM 4049 C C . TRP A 1 507 ? -2.148 -21.078 -6.258 1 90.38 507 TRP A C 1
ATOM 4051 O O . TRP A 1 507 ? -3.158 -21.188 -6.957 1 90.38 507 TRP A O 1
ATOM 4061 N N . GLU A 1 508 ? -1.812 -21.906 -5.312 1 87.75 508 GLU A N 1
ATOM 4062 C CA . GLU A 1 508 ? -2.662 -23.062 -5.051 1 87.75 508 GLU A CA 1
ATOM 4063 C C . GLU A 1 508 ? -3.834 -22.703 -4.145 1 87.75 508 GLU A C 1
ATOM 4065 O O . GLU A 1 508 ? -4.926 -23.25 -4.273 1 87.75 508 GLU A O 1
ATOM 4070 N N . ASN A 1 509 ? -3.555 -21.859 -3.203 1 84.25 509 ASN A N 1
ATOM 4071 C CA . ASN A 1 509 ? -4.578 -21.469 -2.236 1 84.25 509 ASN A CA 1
ATOM 4072 C C . ASN A 1 509 ? -4.688 -19.953 -2.111 1 84.25 509 ASN A C 1
ATOM 4074 O O . ASN A 1 509 ? -4.238 -19.375 -1.119 1 84.25 509 ASN A O 1
ATOM 4078 N N . PRO A 1 510 ? -5.418 -19.391 -3.008 1 85.44 510 PRO A N 1
ATOM 4079 C CA . PRO A 1 510 ? -5.535 -17.922 -3.012 1 85.44 510 PRO A CA 1
ATOM 4080 C C . PRO A 1 510 ? -6.559 -17.422 -2.002 1 85.44 510 PRO A C 1
ATOM 4082 O O . PRO A 1 510 ? -6.812 -16.203 -1.937 1 85.44 510 PRO A O 1
ATOM 4085 N N . LEU A 1 511 ? -7.125 -18.109 -1.184 1 78.5 511 LEU A N 1
ATOM 4086 C CA . LEU A 1 511 ? -8.258 -17.734 -0.349 1 78.5 511 LEU A CA 1
ATOM 4087 C C . LEU A 1 511 ? -7.883 -16.578 0.583 1 78.5 511 LEU A C 1
ATOM 4089 O O . LEU A 1 511 ? -8.414 -15.477 0.458 1 78.5 511 LEU A O 1
ATOM 4093 N N . THR A 1 512 ? -6.941 -16.641 1.425 1 73.25 512 THR A N 1
ATOM 4094 C CA . THR A 1 512 ? -6.641 -15.633 2.441 1 73.25 512 THR A CA 1
ATOM 4095 C C . THR A 1 512 ? -5.859 -14.469 1.841 1 73.25 512 THR A C 1
ATOM 4097 O O . THR A 1 512 ? -6.094 -13.312 2.193 1 73.25 512 THR A O 1
ATOM 4100 N N . PRO A 1 513 ? -5.078 -14.852 0.878 1 76.25 513 PRO A N 1
ATOM 4101 C CA . PRO A 1 513 ? -4.293 -13.727 0.372 1 76.25 513 PRO A CA 1
ATOM 4102 C C . PRO A 1 513 ? -5.023 -12.938 -0.712 1 76.25 513 PRO A C 1
ATOM 4104 O O . PRO A 1 513 ? -4.727 -11.758 -0.926 1 76.25 513 PRO A O 1
ATOM 4107 N N . CYS A 1 514 ? -5.914 -13.594 -1.386 1 81.44 514 CYS A N 1
ATOM 4108 C CA . CYS A 1 514 ? -6.43 -12.961 -2.598 1 81.44 514 CYS A CA 1
ATOM 4109 C C . CYS A 1 514 ? -7.941 -12.773 -2.512 1 81.44 514 CYS A C 1
ATOM 4111 O O . CYS A 1 514 ? -8.516 -12.008 -3.283 1 81.44 514 CYS A O 1
ATOM 4113 N N . MET A 1 515 ? -8.562 -13.531 -1.686 1 75.19 515 MET A N 1
ATOM 4114 C CA . MET A 1 515 ? -10.016 -13.562 -1.654 1 75.19 515 MET A CA 1
ATOM 4115 C C . MET A 1 515 ? -10.547 -12.953 -0.36 1 75.19 515 MET A C 1
ATOM 4117 O O . MET A 1 515 ? -9.773 -12.68 0.562 1 75.19 515 MET A O 1
ATOM 4121 N N . CYS A 1 516 ? -11.789 -12.469 -0.374 1 66 516 CYS A N 1
ATOM 4122 C CA . CYS A 1 516 ? -12.469 -11.938 0.798 1 66 516 CYS A CA 1
ATOM 4123 C C . CYS A 1 516 ? -13.758 -12.711 1.078 1 66 516 CYS A C 1
ATOM 4125 O O . CYS A 1 516 ? -14.305 -13.352 0.183 1 66 516 CYS A O 1
ATOM 4127 N N . PRO A 1 517 ? -14.109 -12.797 2.389 1 63.44 517 PRO A N 1
ATOM 4128 C CA . PRO A 1 517 ? -15.367 -13.484 2.701 1 63.44 517 PRO A CA 1
ATOM 4129 C C . PRO A 1 517 ? -16.562 -12.844 2.01 1 63.44 517 PRO A C 1
ATOM 4131 O O . PRO A 1 517 ? -16.609 -11.625 1.835 1 63.44 517 PRO A O 1
ATOM 4134 N N . THR A 1 518 ? -17.312 -13.75 1.454 1 56.22 518 THR A N 1
ATOM 4135 C CA . THR A 1 518 ? -18.547 -13.242 0.865 1 56.22 518 THR A CA 1
ATOM 4136 C C . THR A 1 518 ? -19.422 -12.594 1.93 1 56.22 518 THR A C 1
ATOM 4138 O O . THR A 1 518 ? -19.594 -13.141 3.023 1 56.22 518 THR A O 1
ATOM 4141 N N . ALA A 1 519 ? -19.578 -11.258 1.985 1 50.19 519 ALA A N 1
ATOM 4142 C CA . ALA A 1 519 ? -20.484 -10.602 2.926 1 50.19 519 ALA A CA 1
ATOM 4143 C C . ALA A 1 519 ? -21.875 -11.242 2.896 1 50.19 519 ALA A C 1
ATOM 4145 O O . ALA A 1 519 ? -22.312 -11.711 1.852 1 50.19 519 ALA A O 1
ATOM 4146 N N . MET B 1 1 ? -89.5 -30.453 -2.844 1 19.53 1 MET B N 1
ATOM 4147 C CA . MET B 1 1 ? -89.188 -29.531 -1.768 1 19.53 1 MET B CA 1
ATOM 4148 C C . MET B 1 1 ? -88.062 -30.078 -0.902 1 19.53 1 MET B C 1
ATOM 4150 O O . MET B 1 1 ? -88.25 -30.531 0.222 1 19.53 1 MET B O 1
ATOM 4154 N N . ALA B 1 2 ? -87.062 -30.812 -1.385 1 21.02 2 ALA B N 1
ATOM 4155 C CA . ALA B 1 2 ? -86.625 -31.844 -0.44 1 21.02 2 ALA B CA 1
ATOM 4156 C C . ALA B 1 2 ? -86 -31.219 0.814 1 21.02 2 ALA B C 1
ATOM 4158 O O . ALA B 1 2 ? -85.438 -30.125 0.762 1 21.02 2 ALA B O 1
ATOM 4159 N N . GLU B 1 3 ? -86.438 -31.719 1.95 1 21.31 3 GLU B N 1
ATOM 4160 C CA . GLU B 1 3 ? -86.562 -31.375 3.363 1 21.31 3 GLU B CA 1
ATOM 4161 C C . GLU B 1 3 ? -85.188 -31.391 4.059 1 21.31 3 GLU B C 1
ATOM 4163 O O . GLU B 1 3 ? -84.562 -32.469 4.215 1 21.31 3 GLU B O 1
ATOM 4168 N N . LEU B 1 4 ? -84.25 -30.484 3.568 1 23.7 4 LEU B N 1
ATOM 4169 C CA . LEU B 1 4 ? -82.812 -30.328 3.828 1 23.7 4 LEU B CA 1
ATOM 4170 C C . LEU B 1 4 ? -82.5 -30.203 5.324 1 23.7 4 LEU B C 1
ATOM 4172 O O . LEU B 1 4 ? -82.938 -29.219 5.949 1 23.7 4 LEU B O 1
ATOM 4176 N N . ARG B 1 5 ? -82.688 -31.344 6.062 1 22.7 5 ARG B N 1
ATOM 4177 C CA . ARG B 1 5 ? -82.875 -31.625 7.484 1 22.7 5 ARG B CA 1
ATOM 4178 C C . ARG B 1 5 ? -81.688 -31.094 8.297 1 22.7 5 ARG B C 1
ATOM 4180 O O . ARG B 1 5 ? -80.562 -31.5 8.062 1 22.7 5 ARG B O 1
ATOM 4187 N N . HIS B 1 6 ? -81.625 -29.797 8.57 1 22.19 6 HIS B N 1
ATOM 4188 C CA . HIS B 1 6 ? -80.625 -28.891 9.148 1 22.19 6 HIS B CA 1
ATOM 4189 C C . HIS B 1 6 ? -80.25 -29.328 10.547 1 22.19 6 HIS B C 1
ATOM 4191 O O . HIS B 1 6 ? -81 -29.172 11.5 1 22.19 6 HIS B O 1
ATOM 4197 N N . SER B 1 7 ? -79.75 -30.594 10.648 1 23.38 7 SER B N 1
ATOM 4198 C CA . SER B 1 7 ? -79.688 -31.234 11.953 1 23.38 7 SER B CA 1
ATOM 4199 C C . SER B 1 7 ? -78.812 -30.422 12.914 1 23.38 7 SER B C 1
ATOM 4201 O O . SER B 1 7 ? -77.812 -29.844 12.508 1 23.38 7 SER B O 1
ATOM 4203 N N . THR B 1 8 ? -79.375 -29.828 13.992 1 23.27 8 THR B N 1
ATOM 4204 C CA . THR B 1 8 ? -79.125 -28.922 15.109 1 23.27 8 THR B CA 1
ATOM 4205 C C . THR B 1 8 ? -78 -29.469 15.977 1 23.27 8 THR B C 1
ATOM 4207 O O . THR B 1 8 ? -78.125 -30.5 16.625 1 23.27 8 THR B O 1
ATOM 4210 N N . ASP B 1 9 ? -76.75 -29.562 15.469 1 21.11 9 ASP B N 1
ATOM 4211 C CA . ASP B 1 9 ? -75.625 -30.25 16.078 1 21.11 9 ASP B CA 1
ATOM 4212 C C . ASP B 1 9 ? -75.312 -29.688 17.469 1 21.11 9 ASP B C 1
ATOM 4214 O O . ASP B 1 9 ? -75.125 -28.469 17.625 1 21.11 9 ASP B O 1
ATOM 4218 N N . ALA B 1 10 ? -75.938 -30.281 18.562 1 24.17 10 ALA B N 1
ATOM 4219 C CA . ALA B 1 10 ? -75.938 -30.031 20 1 24.17 10 ALA B CA 1
ATOM 4220 C C . ALA B 1 10 ? -74.562 -29.844 20.578 1 24.17 10 ALA B C 1
ATOM 4222 O O . ALA B 1 10 ? -73.625 -30.609 20.266 1 24.17 10 ALA B O 1
ATOM 4223 N N . HIS B 1 11 ? -74.188 -28.656 21.016 1 21.52 11 HIS B N 1
ATOM 4224 C CA . HIS B 1 11 ? -73 -27.953 21.547 1 21.52 11 HIS B CA 1
ATOM 4225 C C . HIS B 1 11 ? -72.5 -28.625 22.812 1 21.52 11 HIS B C 1
ATOM 4227 O O . HIS B 1 11 ? -73.062 -28.453 23.891 1 21.52 11 HIS B O 1
ATOM 4233 N N . ARG B 1 12 ? -72.312 -29.984 22.781 1 23.69 12 ARG B N 1
ATOM 4234 C CA . ARG B 1 12 ? -72 -30.703 24.016 1 23.69 12 ARG B CA 1
ATOM 4235 C C . ARG B 1 12 ? -70.812 -30.031 24.766 1 23.69 12 ARG B C 1
ATOM 4237 O O . ARG B 1 12 ? -69.75 -29.734 24.172 1 23.69 12 ARG B O 1
ATOM 4244 N N . SER B 1 13 ? -71.125 -29.312 25.828 1 22.84 13 SER B N 1
ATOM 4245 C CA . SER B 1 13 ? -70.375 -28.5 26.797 1 22.84 13 SER B CA 1
ATOM 4246 C C . SER B 1 13 ? -69.25 -29.297 27.484 1 22.84 13 SER B C 1
ATOM 4248 O O . SER B 1 13 ? -69.562 -30.219 28.25 1 22.84 13 SER B O 1
ATOM 4250 N N . SER B 1 14 ? -68.375 -29.953 26.719 1 24.42 14 SER B N 1
ATOM 4251 C CA . SER B 1 14 ? -67.5 -30.859 27.422 1 24.42 14 SER B CA 1
ATOM 4252 C C . SER B 1 14 ? -66.812 -30.172 28.625 1 24.42 14 SER B C 1
ATOM 4254 O O . SER B 1 14 ? -66.5 -28.984 28.562 1 24.42 14 SER B O 1
ATOM 4256 N N . PRO B 1 15 ? -67 -30.734 29.875 1 28.28 15 PRO B N 1
ATOM 4257 C CA . PRO B 1 15 ? -66.625 -30.312 31.203 1 28.28 15 PRO B CA 1
ATOM 4258 C C . PRO B 1 15 ? -65.125 -30.062 31.297 1 28.28 15 PRO B C 1
ATOM 4260 O O . PRO B 1 15 ? -64.312 -30.781 30.672 1 28.28 15 PRO B O 1
ATOM 4263 N N . LEU B 1 16 ? -64.625 -28.781 31.453 1 25.12 16 LEU B N 1
ATOM 4264 C CA . LEU B 1 16 ? -63.344 -28.125 31.578 1 25.12 16 LEU B CA 1
ATOM 4265 C C . LEU B 1 16 ? -62.5 -28.734 32.719 1 25.12 16 LEU B C 1
ATOM 4267 O O . LEU B 1 16 ? -62.906 -28.625 33.875 1 25.12 16 LEU B O 1
ATOM 4271 N N . LEU B 1 17 ? -62.062 -30.031 32.562 1 27.23 17 LEU B N 1
ATOM 4272 C CA . LEU B 1 17 ? -61.375 -30.656 33.656 1 27.23 17 LEU B CA 1
ATOM 4273 C C . LEU B 1 17 ? -60.219 -29.781 34.156 1 27.23 17 LEU B C 1
ATOM 4275 O O . LEU B 1 17 ? -59.5 -29.188 33.344 1 27.23 17 LEU B O 1
ATOM 4279 N N . PRO B 1 18 ? -60.188 -29.344 35.5 1 28.64 18 PRO B N 1
ATOM 4280 C CA . PRO B 1 18 ? -59.281 -28.406 36.156 1 28.64 18 PRO B CA 1
ATOM 4281 C C . PRO B 1 18 ? -57.812 -28.859 36.125 1 28.64 18 PRO B C 1
ATOM 4283 O O . PRO B 1 18 ? -57.531 -30.031 36.375 1 28.64 18 PRO B O 1
ATOM 4286 N N . HIS B 1 19 ? -57.062 -28.562 35.062 1 26.02 19 HIS B N 1
ATOM 4287 C CA . HIS B 1 19 ? -55.656 -28.922 34.938 1 26.02 19 HIS B CA 1
ATOM 4288 C C . HIS B 1 19 ? -54.875 -28.453 36.156 1 26.02 19 HIS B C 1
ATOM 4290 O O . HIS B 1 19 ? -54.906 -27.266 36.5 1 26.02 19 HIS B O 1
ATOM 4296 N N . HIS B 1 20 ? -54.781 -29.266 37.25 1 28.03 20 HIS B N 1
ATOM 4297 C CA . HIS B 1 20 ? -54 -29.047 38.469 1 28.03 20 HIS B CA 1
ATOM 4298 C C . HIS B 1 20 ? -52.531 -28.766 38.125 1 28.03 20 HIS B C 1
ATOM 4300 O O . HIS B 1 20 ? -51.875 -29.594 37.469 1 28.03 20 HIS B O 1
ATOM 4306 N N . HIS B 1 21 ? -52.188 -27.578 37.812 1 25.77 21 HIS B N 1
ATOM 4307 C CA . HIS B 1 21 ? -50.844 -27.125 37.531 1 25.77 21 HIS B CA 1
ATOM 4308 C C . HIS B 1 21 ? -49.906 -27.453 38.688 1 25.77 21 HIS B C 1
ATOM 4310 O O . HIS B 1 21 ? -50.156 -27.031 39.812 1 25.77 21 HIS B O 1
ATOM 4316 N N . LYS B 1 22 ? -49.344 -28.656 38.719 1 29.05 22 LYS B N 1
ATOM 4317 C CA . LYS B 1 22 ? -48.312 -29.031 39.688 1 29.05 22 LYS B CA 1
ATOM 4318 C C . LYS B 1 22 ? -47.219 -27.984 39.781 1 29.05 22 LYS B C 1
ATOM 4320 O O . LYS B 1 22 ? -46.531 -27.703 38.781 1 29.05 22 LYS B O 1
ATOM 4325 N N . ARG B 1 23 ? -47.344 -27.047 40.75 1 33.31 23 ARG B N 1
ATOM 4326 C CA . ARG B 1 23 ? -46.344 -26.047 41.094 1 33.31 23 ARG B CA 1
ATOM 4327 C C . ARG B 1 23 ? -44.969 -26.703 41.312 1 33.31 23 ARG B C 1
ATOM 4329 O O . ARG B 1 23 ? -44.844 -27.625 42.094 1 33.31 23 ARG B O 1
ATOM 4336 N N . LEU B 1 24 ? -44.219 -26.859 40.188 1 32.41 24 LEU B N 1
ATOM 4337 C CA . LEU B 1 24 ? -42.844 -27.344 40.281 1 32.41 24 LEU B CA 1
ATOM 4338 C C . LEU B 1 24 ? -42.094 -26.672 41.438 1 32.41 24 LEU B C 1
ATOM 4340 O O . LEU B 1 24 ? -41.938 -25.453 41.438 1 32.41 24 LEU B O 1
ATOM 4344 N N . GLY B 1 25 ? -42.344 -27.188 42.719 1 34.22 25 GLY B N 1
ATOM 4345 C CA . GLY B 1 25 ? -41.625 -26.781 43.906 1 34.22 25 GLY B CA 1
ATOM 4346 C C . GLY B 1 25 ? -40.125 -26.703 43.75 1 34.22 25 GLY B C 1
ATOM 4347 O O . GLY B 1 25 ? -39.5 -27.703 43.438 1 34.22 25 GLY B O 1
ATOM 4348 N N . LEU B 1 26 ? -39.688 -25.562 43.281 1 39.38 26 LEU B N 1
ATOM 4349 C CA . LEU B 1 26 ? -38.219 -25.359 43.281 1 39.38 26 LEU B CA 1
ATOM 4350 C C . LEU B 1 26 ? -37.625 -25.844 44.594 1 39.38 26 LEU B C 1
ATOM 4352 O O . LEU B 1 26 ? -38.219 -25.703 45.656 1 39.38 26 LEU B O 1
ATOM 4356 N N . PRO B 1 27 ? -36.75 -26.844 44.531 1 46.56 27 PRO B N 1
ATOM 4357 C CA . PRO B 1 27 ? -36.156 -27.391 45.75 1 46.56 27 PRO B CA 1
ATOM 4358 C C . PRO B 1 27 ? -35.719 -26.312 46.75 1 46.56 27 PRO B C 1
ATOM 4360 O O . PRO B 1 27 ? -35.5 -25.172 46.344 1 46.56 27 PRO B O 1
ATOM 4363 N N . SER B 1 28 ? -35.969 -26.578 48.094 1 48.72 28 SER B N 1
ATOM 4364 C CA . SER B 1 28 ? -35.844 -25.734 49.25 1 48.72 28 SER B CA 1
ATOM 4365 C C . SER B 1 28 ? -34.5 -24.969 49.25 1 48.72 28 SER B C 1
ATOM 4367 O O . SER B 1 28 ? -34.438 -23.812 49.656 1 48.72 28 SER B O 1
ATOM 4369 N N . PRO B 1 29 ? -33.406 -25.75 49 1 49.5 29 PRO B N 1
ATOM 4370 C CA . PRO B 1 29 ? -32.156 -24.984 49.156 1 49.5 29 PRO B CA 1
ATOM 4371 C C . PRO B 1 29 ? -32.094 -23.797 48.219 1 49.5 29 PRO B C 1
ATOM 4373 O O . PRO B 1 29 ? -31.453 -22.781 48.531 1 49.5 29 PRO B O 1
ATOM 4376 N N . LEU B 1 30 ? -32.562 -23.953 47.031 1 46.25 30 LEU B N 1
ATOM 4377 C CA . LEU B 1 30 ? -32.5 -22.844 46.094 1 46.25 30 LEU B CA 1
ATOM 4378 C C . LEU B 1 30 ? -33.438 -21.719 46.5 1 46.25 30 LEU B C 1
ATOM 4380 O O . LEU B 1 30 ? -33.188 -20.547 46.219 1 46.25 30 LEU B O 1
ATOM 4384 N N . ARG B 1 31 ? -34.594 -22.047 47.094 1 48.09 31 ARG B N 1
ATOM 4385 C CA . ARG B 1 31 ? -35.469 -21.031 47.625 1 48.09 31 ARG B CA 1
ATOM 4386 C C . ARG B 1 31 ? -34.812 -20.219 48.719 1 48.09 31 ARG B C 1
ATOM 4388 O O . ARG B 1 31 ? -35 -19.016 48.844 1 48.09 31 ARG B O 1
ATOM 4395 N N . SER B 1 32 ? -34.25 -21 49.656 1 48.12 32 SER B N 1
ATOM 4396 C CA . SER B 1 32 ? -33.531 -20.312 50.719 1 48.12 32 SER B CA 1
ATOM 4397 C C . SER B 1 32 ? -32.438 -19.406 50.156 1 48.12 32 SER B C 1
ATOM 4399 O O . SER B 1 32 ? -32.062 -18.406 50.75 1 48.12 32 SER B O 1
ATOM 4401 N N . LEU B 1 33 ? -31.781 -19.906 49.094 1 45.19 33 LEU B N 1
ATOM 4402 C CA . LEU B 1 33 ? -30.75 -19.078 48.469 1 45.19 33 LEU B CA 1
ATOM 4403 C C . LEU B 1 33 ? -31.375 -17.844 47.844 1 45.19 33 LEU B C 1
ATOM 4405 O O . LEU B 1 33 ? -30.766 -16.766 47.844 1 45.19 33 LEU B O 1
ATOM 4409 N N . LEU B 1 34 ? -32.594 -18.031 47.219 1 46.38 34 LEU B N 1
ATOM 4410 C CA . LEU B 1 34 ? -33.281 -16.891 46.625 1 46.38 34 LEU B CA 1
ATOM 4411 C C . LEU B 1 34 ? -34.062 -16.109 47.656 1 46.38 34 LEU B C 1
ATOM 4413 O O . LEU B 1 34 ? -34.719 -15.125 47.344 1 46.38 34 LEU B O 1
ATOM 4417 N N . ALA B 1 35 ? -34.5 -16.781 48.781 1 43.38 35 ALA B N 1
ATOM 4418 C CA . ALA B 1 35 ? -35.125 -15.969 49.812 1 43.38 35 ALA B CA 1
ATOM 4419 C C . ALA B 1 35 ? -34.25 -14.781 50.219 1 43.38 35 ALA B C 1
ATOM 4421 O O . ALA B 1 35 ? -33.188 -14.961 50.844 1 43.38 35 ALA B O 1
ATOM 4422 N N . LEU B 1 36 ? -34.188 -13.828 49.281 1 41.53 36 LEU B N 1
ATOM 4423 C CA . LEU B 1 36 ? -33.625 -12.492 49.5 1 41.53 36 LEU B CA 1
ATOM 4424 C C . LEU B 1 36 ? -34 -11.969 50.875 1 41.53 36 LEU B C 1
ATOM 4426 O O . LEU B 1 36 ? -35.188 -11.703 51.156 1 41.53 36 LEU B O 1
ATOM 4430 N N . GLU B 1 37 ? -33.5 -12.602 51.969 1 43.28 37 GLU B N 1
ATOM 4431 C CA . GLU B 1 37 ? -33.625 -11.859 53.219 1 43.28 37 GLU B CA 1
ATOM 4432 C C . GLU B 1 37 ? -33.406 -10.367 53 1 43.28 37 GLU B C 1
ATOM 4434 O O . GLU B 1 37 ? -32.875 -9.953 51.969 1 43.28 37 GLU B O 1
ATOM 4439 N N . ASP B 1 38 ? -34.031 -9.547 53.906 1 48.84 38 ASP B N 1
ATOM 4440 C CA . ASP B 1 38 ? -34 -8.094 53.969 1 48.84 38 ASP B CA 1
ATOM 4441 C C . ASP B 1 38 ? -32.594 -7.57 53.625 1 48.84 38 ASP B C 1
ATOM 4443 O O . ASP B 1 38 ? -31.609 -7.98 54.219 1 48.84 38 ASP B O 1
ATOM 4447 N N . PRO B 1 39 ? -32.406 -7.02 52.375 1 47.72 39 PRO B N 1
ATOM 4448 C CA . PRO B 1 39 ? -31.109 -6.578 51.906 1 47.72 39 PRO B CA 1
ATOM 4449 C C . PRO B 1 39 ? -30.328 -5.773 52.938 1 47.72 39 PRO B C 1
ATOM 4451 O O . PRO B 1 39 ? -29.219 -5.32 52.656 1 47.72 39 PRO B O 1
ATOM 4454 N N . ARG B 1 40 ? -31.078 -5.379 54.125 1 49.78 40 ARG B N 1
ATOM 4455 C CA . ARG B 1 40 ? -30.391 -4.539 55.094 1 49.78 40 ARG B CA 1
ATOM 4456 C C . ARG B 1 40 ? -29.484 -5.375 56 1 49.78 40 ARG B C 1
ATOM 4458 O O . ARG B 1 40 ? -28.891 -4.855 56.938 1 49.78 40 ARG B O 1
ATOM 4465 N N . SER B 1 41 ? -29.688 -6.727 56.062 1 50.03 41 SER B N 1
ATOM 4466 C CA . SER B 1 41 ? -28.75 -7.387 56.969 1 50.03 41 SER B CA 1
ATOM 4467 C C . SER B 1 41 ? -27.375 -7.547 56.344 1 50.03 41 SER B C 1
ATOM 4469 O O . SER B 1 41 ? -27.266 -7.762 55.125 1 50.03 41 SER B O 1
ATOM 4471 N N . PRO B 1 42 ? -26.219 -7.133 57 1 59 42 PRO B N 1
ATOM 4472 C CA . PRO B 1 42 ? -24.844 -7.125 56.469 1 59 42 PRO B CA 1
ATOM 4473 C C . PRO B 1 42 ? -24.484 -8.422 55.75 1 59 42 PRO B C 1
ATOM 4475 O O . PRO B 1 42 ? -23.703 -8.398 54.812 1 59 42 PRO B O 1
ATOM 4478 N N . SER B 1 43 ? -24.984 -9.586 56.219 1 57.28 43 SER B N 1
ATOM 4479 C CA . SER B 1 43 ? -24.656 -10.867 55.594 1 57.28 43 SER B CA 1
ATOM 4480 C C . SER B 1 43 ? -25.359 -11.031 54.25 1 57.28 43 SER B C 1
ATOM 4482 O O . SER B 1 43 ? -24.828 -11.68 53.344 1 57.28 43 SER B O 1
ATOM 4484 N N . ALA B 1 44 ? -26.516 -10.523 54.125 1 59.75 44 ALA B N 1
ATOM 4485 C CA . ALA B 1 44 ? -27.281 -10.609 52.875 1 59.75 44 ALA B CA 1
ATOM 4486 C C . ALA B 1 44 ? -26.656 -9.758 51.781 1 59.75 44 ALA B C 1
ATOM 4488 O O . ALA B 1 44 ? -26.672 -10.133 50.594 1 59.75 44 ALA B O 1
ATOM 4489 N N . SER B 1 45 ? -26.031 -8.656 52.219 1 63.72 45 SER B N 1
ATOM 4490 C CA . SER B 1 45 ? -25.375 -7.762 51.281 1 63.72 45 SER B CA 1
ATOM 4491 C C . SER B 1 45 ? -24.156 -8.43 50.625 1 63.72 45 SER B C 1
ATOM 4493 O O . SER B 1 45 ? -23.938 -8.305 49.438 1 63.72 45 SER B O 1
ATOM 4495 N N . SER B 1 46 ? -23.531 -9.266 51.438 1 68.38 46 SER B N 1
ATOM 4496 C CA . SER B 1 46 ? -22.375 -9.961 50.906 1 68.38 46 SER B CA 1
ATOM 4497 C C . SER B 1 46 ? -22.781 -11.07 49.969 1 68.38 46 SER B C 1
ATOM 4499 O O . SER B 1 46 ? -22.141 -11.273 48.938 1 68.38 46 SER B O 1
ATOM 4501 N N . SER B 1 47 ? -23.891 -11.656 50.344 1 66.12 47 SER B N 1
ATOM 4502 C CA . SER B 1 47 ? -24.375 -12.75 49.5 1 66.12 47 SER B CA 1
ATOM 4503 C C . SER B 1 47 ? -24.922 -12.234 48.156 1 66.12 47 SER B C 1
ATOM 4505 O O . SER B 1 47 ? -24.734 -12.875 47.125 1 66.12 47 SER B O 1
ATOM 4507 N N . TYR B 1 48 ? -25.5 -11.133 48.25 1 68.75 48 TYR B N 1
ATOM 4508 C CA . TYR B 1 48 ? -26.016 -10.508 47.031 1 68.75 48 TYR B CA 1
ATOM 4509 C C . TYR B 1 48 ? -24.875 -10.047 46.125 1 68.75 48 TYR B C 1
ATOM 4511 O O . TYR B 1 48 ? -24.922 -10.219 44.906 1 68.75 48 TYR B O 1
ATOM 4519 N N . ARG B 1 49 ? -23.859 -9.555 46.75 1 75.31 49 ARG B N 1
ATOM 4520 C CA . ARG B 1 49 ? -22.688 -9.133 45.969 1 75.31 49 ARG B CA 1
ATOM 4521 C C . ARG B 1 49 ? -22 -10.328 45.312 1 75.31 49 ARG B C 1
ATOM 4523 O O . ARG B 1 49 ? -21.562 -10.258 44.156 1 75.31 49 ARG B O 1
ATOM 4530 N N . ILE B 1 50 ? -21.969 -11.352 46.094 1 77.06 50 ILE B N 1
ATOM 4531 C CA . ILE B 1 50 ? -21.359 -12.57 45.562 1 77.06 50 ILE B CA 1
ATOM 4532 C C . ILE B 1 50 ? -22.203 -13.125 44.438 1 77.06 50 ILE B C 1
ATOM 4534 O O . ILE B 1 50 ? -21.672 -13.539 43.406 1 77.06 50 ILE B O 1
ATOM 4538 N N . LEU B 1 51 ? -23.5 -13.031 44.594 1 76.19 51 LEU B N 1
ATOM 4539 C CA . LEU B 1 51 ? -24.406 -13.5 43.531 1 76.19 51 LEU B CA 1
ATOM 4540 C C . LEU B 1 51 ? -24.297 -12.633 42.312 1 76.19 51 LEU B C 1
ATOM 4542 O O . LEU B 1 51 ? -24.266 -13.141 41.188 1 76.19 51 LEU B O 1
ATOM 4546 N N . LEU B 1 52 ? -24.203 -11.367 42.562 1 77.69 52 LEU B N 1
ATOM 4547 C CA . LEU B 1 52 ? -24.062 -10.453 41.438 1 77.69 52 LEU B CA 1
ATOM 4548 C C . LEU B 1 52 ? -22.719 -10.648 40.719 1 77.69 52 LEU B C 1
ATOM 4550 O O . LEU B 1 52 ? -22.625 -10.578 39.5 1 77.69 52 LEU B O 1
ATOM 4554 N N . ALA B 1 53 ? -21.719 -10.922 41.562 1 80.69 53 ALA B N 1
ATOM 4555 C CA . ALA B 1 53 ? -20.391 -11.195 41 1 80.69 53 ALA B CA 1
ATOM 4556 C C . ALA B 1 53 ? -20.391 -12.5 40.188 1 80.69 53 ALA B C 1
ATOM 4558 O O . ALA B 1 53 ? -19.797 -12.578 39.125 1 80.69 53 ALA B O 1
ATOM 4559 N N . LEU B 1 54 ? -21.094 -13.469 40.719 1 79.62 54 LEU B N 1
ATOM 4560 C CA . LEU B 1 54 ? -21.188 -14.75 40.031 1 79.62 54 LEU B CA 1
ATOM 4561 C C . LEU B 1 54 ? -21.984 -14.609 38.719 1 79.62 54 LEU B C 1
ATOM 4563 O O . LEU B 1 54 ? -21.625 -15.188 37.719 1 79.62 54 LEU B O 1
ATOM 4567 N N . LEU B 1 55 ? -23.016 -13.828 38.781 1 78.94 55 LEU B N 1
ATOM 4568 C CA . LEU B 1 55 ? -23.812 -13.586 37.594 1 78.94 55 LEU B CA 1
ATOM 4569 C C . LEU B 1 55 ? -23 -12.805 36.531 1 78.94 55 LEU B C 1
ATOM 4571 O O . LEU B 1 55 ? -23.078 -13.094 35.344 1 78.94 55 LEU B O 1
ATOM 4575 N N . ALA B 1 56 ? -22.234 -11.867 37.031 1 80.19 56 ALA B N 1
ATOM 4576 C CA . ALA B 1 56 ? -21.375 -11.109 36.125 1 80.19 56 ALA B CA 1
ATOM 4577 C C . ALA B 1 56 ? -20.297 -12.008 35.531 1 80.19 56 ALA B C 1
ATOM 4579 O O . ALA B 1 56 ? -20 -11.898 34.312 1 80.19 56 ALA B O 1
ATOM 4580 N N . PHE B 1 57 ? -19.781 -12.891 36.281 1 80.69 57 PHE B N 1
ATOM 4581 C CA . PHE B 1 57 ? -18.781 -13.836 35.812 1 80.69 57 PHE B CA 1
ATOM 4582 C C . PHE B 1 57 ? -19.391 -14.781 34.781 1 80.69 57 PHE B C 1
ATOM 4584 O O . PHE B 1 57 ? -18.75 -15.086 33.75 1 80.69 57 PHE B O 1
ATOM 4591 N N . LEU B 1 58 ? -20.578 -15.227 35.031 1 78.62 58 LEU B N 1
ATOM 4592 C CA . LEU B 1 58 ? -21.25 -16.109 34.094 1 78.62 58 LEU B CA 1
ATOM 4593 C C . LEU B 1 58 ? -21.594 -15.375 32.781 1 78.62 58 LEU B C 1
ATOM 4595 O O . LEU B 1 58 ? -21.484 -15.938 31.703 1 78.62 58 LEU B O 1
ATOM 4599 N N . LEU B 1 59 ? -21.938 -14.141 32.906 1 78.56 59 LEU B N 1
ATOM 4600 C CA . LEU B 1 59 ? -22.219 -13.328 31.719 1 78.56 59 LEU B CA 1
ATOM 4601 C C . LEU B 1 59 ? -20.938 -13.062 30.922 1 78.56 59 LEU B C 1
ATOM 4603 O O . LEU B 1 59 ? -20.953 -13.102 29.688 1 78.56 59 LEU B O 1
ATOM 4607 N N . LEU B 1 60 ? -19.859 -12.859 31.594 1 76.75 60 LEU B N 1
ATOM 4608 C CA . LEU B 1 60 ? -18.578 -12.664 30.938 1 76.75 60 LEU B CA 1
ATOM 4609 C C . LEU B 1 60 ? -18.109 -13.953 30.266 1 76.75 60 LEU B C 1
ATOM 4611 O O . LEU B 1 60 ? -17.609 -13.922 29.141 1 76.75 60 LEU B O 1
ATOM 4615 N N . ALA B 1 61 ? -18.234 -14.977 30.969 1 77.5 61 ALA B N 1
ATOM 4616 C CA . ALA B 1 61 ? -17.891 -16.281 30.391 1 77.5 61 ALA B CA 1
ATOM 4617 C C . ALA B 1 61 ? -18.781 -16.594 29.188 1 77.5 61 ALA B C 1
ATOM 4619 O O . ALA B 1 61 ? -18.297 -17.125 28.188 1 77.5 61 ALA B O 1
ATOM 4620 N N . ALA B 1 62 ? -19.953 -16.266 29.266 1 76.56 62 ALA B N 1
ATOM 4621 C CA . ALA B 1 62 ? -20.891 -16.469 28.156 1 76.56 62 ALA B CA 1
ATOM 4622 C C . ALA B 1 62 ? -20.531 -15.555 26.984 1 76.56 62 ALA B C 1
ATOM 4624 O O . ALA B 1 62 ? -20.594 -15.977 25.828 1 76.56 62 ALA B O 1
ATOM 4625 N N . ALA B 1 63 ? -20.156 -14.406 27.266 1 74.75 63 ALA B N 1
ATOM 4626 C CA . ALA B 1 63 ? -19.766 -13.461 26.219 1 74.75 63 ALA B CA 1
ATOM 4627 C C . ALA B 1 63 ? -18.484 -13.914 25.531 1 74.75 63 ALA B C 1
ATOM 4629 O O . ALA B 1 63 ? -18.375 -13.82 24.297 1 74.75 63 ALA B O 1
ATOM 4630 N N . PHE B 1 64 ? -17.609 -14.344 26.281 1 71.56 64 PHE B N 1
ATOM 4631 C CA . PHE B 1 64 ? -16.359 -14.859 25.719 1 71.56 64 PHE B CA 1
ATOM 4632 C C . PHE B 1 64 ? -16.609 -16.125 24.922 1 71.56 64 PHE B C 1
ATOM 4634 O O . PHE B 1 64 ? -16.016 -16.328 23.859 1 71.56 64 PHE B O 1
ATOM 4641 N N . SER B 1 65 ? -17.438 -16.922 25.359 1 71.19 65 SER B N 1
ATOM 4642 C CA . SER B 1 65 ? -17.766 -18.172 24.672 1 71.19 65 SER B CA 1
ATOM 4643 C C . SER B 1 65 ? -18.625 -17.906 23.438 1 71.19 65 SER B C 1
ATOM 4645 O O . SER B 1 65 ? -18.672 -18.734 22.516 1 71.19 65 SER B O 1
ATOM 4647 N N . ALA B 1 66 ? -19.328 -16.891 23.562 1 69.94 66 ALA B N 1
ATOM 4648 C CA . ALA B 1 66 ? -20.219 -16.562 22.438 1 69.94 66 ALA B CA 1
ATOM 4649 C C . ALA B 1 66 ? -19.406 -16.219 21.188 1 69.94 66 ALA B C 1
ATOM 4651 O O . ALA B 1 66 ? -19.75 -16.625 20.078 1 69.94 66 ALA B O 1
ATOM 4652 N N . THR B 1 67 ? -18.391 -15.492 21.328 1 64.06 67 THR B N 1
ATOM 4653 C CA . THR B 1 67 ? -17.547 -15.148 20.188 1 64.06 67 THR B CA 1
ATOM 4654 C C . THR B 1 67 ? -16.891 -16.391 19.609 1 64.06 67 THR B C 1
ATOM 4656 O O . THR B 1 67 ? -16.781 -16.547 18.391 1 64.06 67 THR B O 1
ATOM 4659 N N . SER B 1 68 ? -16.453 -17.188 20.484 1 63.62 68 SER B N 1
ATOM 4660 C CA . SER B 1 68 ? -15.844 -18.438 20.047 1 63.62 68 SER B CA 1
ATOM 4661 C C . SER B 1 68 ? -16.875 -19.344 19.375 1 63.62 68 SER B C 1
ATOM 4663 O O . SER B 1 68 ? -16.578 -19.953 18.344 1 63.62 68 SER B O 1
ATOM 4665 N N . VAL B 1 69 ? -18.016 -19.406 20.062 1 63.94 69 VAL B N 1
ATOM 4666 C CA . VAL B 1 69 ? -19.078 -20.219 19.469 1 63.94 69 VAL B CA 1
ATOM 4667 C C . VAL B 1 69 ? -19.531 -19.594 18.156 1 63.94 69 VAL B C 1
ATOM 4669 O O . VAL B 1 69 ? -19.75 -20.312 17.172 1 63.94 69 VAL B O 1
ATOM 4672 N N . TRP B 1 70 ? -19.703 -18.344 18.125 1 62.41 70 TRP B N 1
ATOM 4673 C CA . TRP B 1 70 ? -20.078 -17.656 16.891 1 62.41 70 TRP B CA 1
ATOM 4674 C C . TRP B 1 70 ? -19.031 -17.859 15.812 1 62.41 70 TRP B C 1
ATOM 4676 O O . TRP B 1 70 ? -19.375 -18.141 14.656 1 62.41 70 TRP B O 1
ATOM 4686 N N . SER B 1 71 ? -17.844 -17.75 16.172 1 62.28 71 SER B N 1
ATOM 4687 C CA . SER B 1 71 ? -16.781 -17.984 15.211 1 62.28 71 SER B CA 1
ATOM 4688 C C . SER B 1 71 ? -16.797 -19.422 14.695 1 62.28 71 SER B C 1
ATOM 4690 O O . SER B 1 71 ? -16.562 -19.656 13.508 1 62.28 71 SER B O 1
ATOM 4692 N N . ARG B 1 72 ? -17.078 -20.266 15.648 1 62.78 72 ARG B N 1
ATOM 4693 C CA . ARG B 1 72 ? -17.141 -21.672 15.266 1 62.78 72 ARG B CA 1
ATOM 4694 C C . ARG B 1 72 ? -18.344 -21.938 14.367 1 62.78 72 ARG B C 1
ATOM 4696 O O . ARG B 1 72 ? -18.25 -22.734 13.422 1 62.78 72 ARG B O 1
ATOM 4703 N N . LEU B 1 73 ? -19.438 -21.219 14.758 1 62.25 73 LEU B N 1
ATOM 4704 C CA . LEU B 1 73 ? -20.641 -21.438 13.984 1 62.25 73 LEU B CA 1
ATOM 4705 C C . LEU B 1 73 ? -20.547 -20.766 12.617 1 62.25 73 LEU B C 1
ATOM 4707 O O . LEU B 1 73 ? -21.172 -21.203 11.656 1 62.25 73 LEU B O 1
ATOM 4711 N N . ASN B 1 74 ? -19.828 -19.766 12.672 1 60.31 74 ASN B N 1
ATOM 4712 C CA . ASN B 1 74 ? -19.75 -19.016 11.422 1 60.31 74 ASN B CA 1
ATOM 4713 C C . ASN B 1 74 ? -18.375 -19.172 10.758 1 60.31 74 ASN B C 1
ATOM 4715 O O . ASN B 1 74 ? -17.984 -18.344 9.938 1 60.31 74 ASN B O 1
ATOM 4719 N N . ALA B 1 75 ? -17.766 -20.156 11.312 1 63.47 75 ALA B N 1
ATOM 4720 C CA . ALA B 1 75 ? -16.438 -20.359 10.727 1 63.47 75 ALA B CA 1
ATOM 4721 C C . ALA B 1 75 ? -16.547 -20.875 9.289 1 63.47 75 ALA B C 1
ATOM 4723 O O . ALA B 1 75 ? -17.391 -21.719 8.992 1 63.47 75 ALA B O 1
ATOM 4724 N N . PRO B 1 76 ? -15.812 -20.266 8.422 1 67.38 76 PRO B N 1
ATOM 4725 C CA . PRO B 1 76 ? -15.812 -20.828 7.066 1 67.38 76 PRO B CA 1
ATOM 4726 C C . PRO B 1 76 ? -15.336 -22.281 7.023 1 67.38 76 PRO B C 1
ATOM 4728 O O . PRO B 1 76 ? -14.68 -22.75 7.961 1 67.38 76 PRO B O 1
ATOM 4731 N N . TYR B 1 77 ? -16.047 -22.953 6.156 1 73.31 77 TYR B N 1
ATOM 4732 C CA . TYR B 1 77 ? -15.57 -24.328 5.953 1 73.31 77 TYR B CA 1
ATOM 4733 C C . TYR B 1 77 ? -14.117 -24.328 5.48 1 73.31 77 TYR B C 1
ATOM 4735 O O . TYR B 1 77 ? -13.852 -24.172 4.289 1 73.31 77 TYR B O 1
ATOM 4743 N N . LEU B 1 78 ? -13.219 -24.312 6.418 1 78.12 78 LEU B N 1
ATOM 4744 C CA . LEU B 1 78 ? -11.797 -24.359 6.07 1 78.12 78 LEU B CA 1
ATOM 4745 C C . LEU B 1 78 ? -11.133 -25.609 6.641 1 78.12 78 LEU B C 1
ATOM 4747 O O . LEU B 1 78 ? -11.305 -25.922 7.82 1 78.12 78 LEU B O 1
ATOM 4751 N N . CYS B 1 79 ? -10.531 -26.312 5.672 1 79.44 79 CYS B N 1
ATOM 4752 C CA . CYS B 1 79 ? -9.703 -27.422 6.129 1 79.44 79 CYS B CA 1
ATOM 4753 C C . CYS B 1 79 ? -8.438 -26.922 6.816 1 79.44 79 CYS B C 1
ATOM 4755 O O . CYS B 1 79 ? -7.953 -25.828 6.504 1 79.44 79 CYS B O 1
ATOM 4757 N N . GLN B 1 80 ? -8.023 -27.641 7.871 1 77.06 80 GLN B N 1
ATOM 4758 C CA . GLN B 1 80 ? -6.785 -27.328 8.57 1 77.06 80 GLN B CA 1
ATOM 4759 C C . GLN B 1 80 ? -5.719 -28.391 8.312 1 77.06 80 GLN B C 1
ATOM 4761 O O . GLN B 1 80 ? -6.016 -29.578 8.328 1 77.06 80 GLN B O 1
ATOM 4766 N N . LYS B 1 81 ? -4.59 -27.891 7.961 1 73.5 81 LYS B N 1
ATOM 4767 C CA . LYS B 1 81 ? -3.49 -28.828 7.699 1 73.5 81 LYS B CA 1
ATOM 4768 C C . LYS B 1 81 ? -2.684 -29.094 8.969 1 73.5 81 LYS B C 1
ATOM 4770 O O . LYS B 1 81 ? -2.297 -28.156 9.672 1 73.5 81 LYS B O 1
ATOM 4775 N N . ASP B 1 82 ? -2.576 -30.297 9.359 1 72.69 82 ASP B N 1
ATOM 4776 C CA . ASP B 1 82 ? -1.718 -30.766 10.445 1 72.69 82 ASP B CA 1
ATOM 4777 C C . ASP B 1 82 ? -0.642 -31.719 9.922 1 72.69 82 ASP B C 1
ATOM 4779 O O . ASP B 1 82 ? -0.894 -32.906 9.734 1 72.69 82 ASP B O 1
ATOM 4783 N N . GLY B 1 83 ? 0.539 -31.266 9.766 1 62.97 83 GLY B N 1
ATOM 4784 C CA . GLY B 1 83 ? 1.545 -32.062 9.07 1 62.97 83 GLY B CA 1
ATOM 4785 C C . GLY B 1 83 ? 1.19 -32.312 7.625 1 62.97 83 GLY B C 1
ATOM 4786 O O . GLY B 1 83 ? 1.026 -31.391 6.832 1 62.97 83 GLY B O 1
ATOM 4787 N N . ILE B 1 84 ? 0.985 -33.594 7.371 1 63.19 84 ILE B N 1
ATOM 4788 C CA . ILE B 1 84 ? 0.633 -34 6.008 1 63.19 84 ILE B CA 1
ATOM 4789 C C . ILE B 1 84 ? -0.86 -34.281 5.93 1 63.19 84 ILE B C 1
ATOM 4791 O O . ILE B 1 84 ? -1.402 -34.5 4.836 1 63.19 84 ILE B O 1
ATOM 4795 N N . THR B 1 85 ? -1.461 -34.25 7.129 1 70.19 85 THR B N 1
ATOM 4796 C CA . THR B 1 85 ? -2.865 -34.625 7.195 1 70.19 85 THR B CA 1
ATOM 4797 C C . THR B 1 85 ? -3.77 -33.406 7.152 1 70.19 85 THR B C 1
ATOM 4799 O O . THR B 1 85 ? -3.477 -32.406 7.789 1 70.19 85 THR B O 1
ATOM 4802 N N . LEU B 1 86 ? -4.785 -33.531 6.246 1 77.06 86 LEU B N 1
ATOM 4803 C CA . LEU B 1 86 ? -5.797 -32.5 6.148 1 77.06 86 LEU B CA 1
ATOM 4804 C C . LEU B 1 86 ? -7.055 -32.875 6.918 1 77.06 86 LEU B C 1
ATOM 4806 O O . LEU B 1 86 ? -7.578 -33.969 6.75 1 77.06 86 LEU B O 1
ATOM 4810 N N . HIS B 1 87 ? -7.395 -32 7.918 1 79.12 87 HIS B N 1
ATOM 4811 C CA . HIS B 1 87 ? -8.625 -32.188 8.68 1 79.12 87 HIS B CA 1
ATOM 4812 C C . HIS B 1 87 ? -9.703 -31.203 8.234 1 79.12 87 HIS B C 1
ATOM 4814 O O . HIS B 1 87 ? -9.531 -29.984 8.375 1 79.12 87 HIS B O 1
ATOM 4820 N N . CYS B 1 88 ? -10.711 -31.766 7.566 1 80.69 88 CYS B N 1
ATOM 4821 C CA . CYS B 1 88 ? -11.797 -30.906 7.117 1 80.69 88 CYS B CA 1
ATOM 4822 C C . CYS B 1 88 ? -13.047 -31.109 7.961 1 80.69 88 CYS B C 1
ATOM 4824 O O . CYS B 1 88 ? -13.312 -32.219 8.422 1 80.69 88 CYS B O 1
ATOM 4826 N N . PRO B 1 89 ? -13.797 -30.031 8.266 1 78.56 89 PRO B N 1
ATOM 4827 C CA . PRO B 1 89 ? -15.078 -30.188 8.953 1 78.56 89 PRO B CA 1
ATOM 4828 C C . PRO B 1 89 ? -16.047 -31.078 8.188 1 78.56 89 PRO B C 1
ATOM 4830 O O . PRO B 1 89 ? -15.93 -31.234 6.969 1 78.56 89 PRO B O 1
ATOM 4833 N N . GLU B 1 90 ? -16.953 -31.75 8.961 1 76.38 90 GLU B N 1
ATOM 4834 C CA . GLU B 1 90 ? -17.906 -32.688 8.352 1 76.38 90 GLU B CA 1
ATOM 4835 C C . GLU B 1 90 ? -18.938 -31.938 7.5 1 76.38 90 GLU B C 1
ATOM 4837 O O . GLU B 1 90 ? -19.375 -30.844 7.863 1 76.38 90 GLU B O 1
ATOM 4842 N N . THR B 1 91 ? -19.031 -32.594 6.363 1 74.62 91 THR B N 1
ATOM 4843 C CA . THR B 1 91 ? -20.031 -31.984 5.473 1 74.62 91 THR B CA 1
ATOM 4844 C C . THR B 1 91 ? -21.359 -32.719 5.59 1 74.62 91 THR B C 1
ATOM 4846 O O . THR B 1 91 ? -21.406 -33.906 5.938 1 74.62 91 THR B O 1
ATOM 4849 N N . LYS B 1 92 ? -22.453 -31.938 5.457 1 71.44 92 LYS B N 1
ATOM 4850 C CA . LYS B 1 92 ? -23.797 -32.5 5.504 1 71.44 92 LYS B CA 1
ATOM 4851 C C . LYS B 1 92 ? -24.094 -33.312 4.246 1 71.44 92 LYS B C 1
ATOM 4853 O O . LYS B 1 92 ? -24.844 -34.281 4.297 1 71.44 92 LYS B O 1
ATOM 4858 N N . GLU B 1 93 ? -23.484 -33.031 3.141 1 78.5 93 GLU B N 1
ATOM 4859 C CA . GLU B 1 93 ? -23.781 -33.656 1.864 1 78.5 93 GLU B CA 1
ATOM 4860 C C . GLU B 1 93 ? -22.938 -34.938 1.668 1 78.5 93 GLU B C 1
ATOM 4862 O O . GLU B 1 93 ? -21.797 -35 2.135 1 78.5 93 GLU B O 1
ATOM 4867 N N . ALA B 1 94 ? -23.641 -35.938 1.025 1 76.38 94 ALA B N 1
ATOM 4868 C CA . ALA B 1 94 ? -22.922 -37.156 0.699 1 76.38 94 ALA B CA 1
ATOM 4869 C C . ALA B 1 94 ? -21.766 -36.875 -0.241 1 76.38 94 ALA B C 1
ATOM 4871 O O . ALA B 1 94 ? -21.859 -36.031 -1.119 1 76.38 94 ALA B O 1
ATOM 4872 N N . PRO B 1 95 ? -20.703 -37.625 -0.031 1 77.94 95 PRO B N 1
ATOM 4873 C CA . PRO B 1 95 ? -19.547 -37.438 -0.897 1 77.94 95 PRO B CA 1
ATOM 4874 C C . PRO B 1 95 ? -19.828 -37.812 -2.352 1 77.94 95 PRO B C 1
ATOM 4876 O O . PRO B 1 95 ? -20.594 -38.75 -2.619 1 77.94 95 PRO B O 1
ATOM 4879 N N . SER B 1 96 ? -19.484 -36.938 -3.25 1 83.5 96 SER B N 1
ATOM 4880 C CA . SER B 1 96 ? -19.594 -37.156 -4.688 1 83.5 96 SER B CA 1
ATOM 4881 C C . SER B 1 96 ? -18.219 -37.375 -5.316 1 83.5 96 SER B C 1
ATOM 4883 O O . SER B 1 96 ? -17.234 -36.812 -4.852 1 83.5 96 SER B O 1
ATOM 4885 N N . LEU B 1 97 ? -18.203 -38.281 -6.336 1 87.81 97 LEU B N 1
ATOM 4886 C CA . LEU B 1 97 ? -16.969 -38.531 -7.059 1 87.81 97 LEU B CA 1
ATOM 4887 C C . LEU B 1 97 ? -16.609 -37.344 -7.938 1 87.81 97 LEU B C 1
ATOM 4889 O O . LEU B 1 97 ? -15.445 -37.188 -8.32 1 87.81 97 LEU B O 1
ATOM 4893 N N . TRP B 1 98 ? -17.609 -36.562 -8.188 1 88.25 98 TRP B N 1
ATOM 4894 C CA . TRP B 1 98 ? -17.406 -35.562 -9.242 1 88.25 98 TRP B CA 1
ATOM 4895 C C . TRP B 1 98 ? -17.453 -34.156 -8.672 1 88.25 98 TRP B C 1
ATOM 4897 O O . TRP B 1 98 ? -17.047 -33.188 -9.336 1 88.25 98 TRP B O 1
ATOM 4907 N N . GLU B 1 99 ? -18 -34 -7.48 1 87.75 99 GLU B N 1
ATOM 4908 C CA . GLU B 1 99 ? -18.172 -32.656 -6.926 1 87.75 99 GLU B CA 1
ATOM 4909 C C . GLU B 1 99 ? -17.812 -32.625 -5.441 1 87.75 99 GLU B C 1
ATOM 4911 O O . GLU B 1 99 ? -18 -33.594 -4.73 1 87.75 99 GLU B O 1
ATOM 4916 N N . ASN B 1 100 ? -17.172 -31.469 -5.168 1 84.69 100 ASN B N 1
ATOM 4917 C CA . ASN B 1 100 ? -17.078 -31.188 -3.742 1 84.69 100 ASN B CA 1
ATOM 4918 C C . ASN B 1 100 ? -18.438 -30.828 -3.148 1 84.69 100 ASN B C 1
ATOM 4920 O O . ASN B 1 100 ? -19.312 -30.328 -3.855 1 84.69 100 ASN B O 1
ATOM 4924 N N . PRO B 1 101 ? -18.531 -31.094 -1.896 1 77.75 101 PRO B N 1
ATOM 4925 C CA . PRO B 1 101 ? -19.812 -30.719 -1.288 1 77.75 101 PRO B CA 1
ATOM 4926 C C . PRO B 1 101 ? -20.062 -29.203 -1.314 1 77.75 101 PRO B C 1
ATOM 4928 O O . PRO B 1 101 ? -19.125 -28.422 -1.169 1 77.75 101 PRO B O 1
ATOM 4931 N N . ARG B 1 102 ? -21.266 -28.75 -1.613 1 73 102 ARG B N 1
ATOM 4932 C CA . ARG B 1 102 ? -21.656 -27.344 -1.728 1 73 102 ARG B CA 1
ATOM 4933 C C . ARG B 1 102 ? -21.344 -26.594 -0.44 1 73 102 ARG B C 1
ATOM 4935 O O . ARG B 1 102 ? -20.969 -25.422 -0.48 1 73 102 ARG B O 1
ATOM 4942 N N . ALA B 1 103 ? -21.625 -27.156 0.69 1 64.5 103 ALA B N 1
ATOM 4943 C CA . ALA B 1 103 ? -21.516 -26.5 1.991 1 64.5 103 ALA B CA 1
ATOM 4944 C C . ALA B 1 103 ? -20.078 -26.031 2.24 1 64.5 103 ALA B C 1
ATOM 4946 O O . ALA B 1 103 ? -19.859 -25.094 3.008 1 64.5 103 ALA B O 1
ATOM 4947 N N . ALA B 1 104 ? -19.125 -26.484 1.596 1 63.72 104 ALA B N 1
ATOM 4948 C CA . ALA B 1 104 ? -17.719 -26.219 1.884 1 63.72 104 ALA B CA 1
ATOM 4949 C C . ALA B 1 104 ? -17.203 -25.031 1.075 1 63.72 104 ALA B C 1
ATOM 4951 O O . ALA B 1 104 ? -16.172 -24.453 1.395 1 63.72 104 ALA B O 1
ATOM 4952 N N . THR B 1 105 ? -17.891 -24.562 0.054 1 60.16 105 THR B N 1
ATOM 4953 C CA . THR B 1 105 ? -17.234 -23.781 -0.986 1 60.16 105 THR B CA 1
ATOM 4954 C C . THR B 1 105 ? -17.781 -22.359 -1.033 1 60.16 105 THR B C 1
ATOM 4956 O O . THR B 1 105 ? -17.203 -21.484 -1.679 1 60.16 105 THR B O 1
ATOM 4959 N N . THR B 1 106 ? -18.812 -22.016 -0.438 1 63.03 106 THR B N 1
ATOM 4960 C CA . THR B 1 106 ? -19.594 -20.844 -0.818 1 63.03 106 THR B CA 1
ATOM 4961 C C . THR B 1 106 ? -19.141 -19.625 -0.019 1 63.03 106 THR B C 1
ATOM 4963 O O . THR B 1 106 ? -19.578 -18.5 -0.298 1 63.03 106 THR B O 1
ATOM 4966 N N . SER B 1 107 ? -18.062 -19.766 0.688 1 67.75 107 SER B N 1
ATOM 4967 C CA . SER B 1 107 ? -17.969 -18.641 1.615 1 67.75 107 SER B CA 1
ATOM 4968 C C . SER B 1 107 ? -16.906 -17.641 1.169 1 67.75 107 SER B C 1
ATOM 4970 O O . SER B 1 107 ? -16.672 -16.641 1.838 1 67.75 107 SER B O 1
ATOM 4972 N N . TRP B 1 108 ? -16.328 -17.812 -0.082 1 71 108 TRP B N 1
ATOM 4973 C CA . TRP B 1 108 ? -15.266 -16.875 -0.457 1 71 108 TRP B CA 1
ATOM 4974 C C . TRP B 1 108 ? -15.445 -16.406 -1.894 1 71 108 TRP B C 1
ATOM 4976 O O . TRP B 1 108 ? -15.977 -17.141 -2.736 1 71 108 TRP B O 1
ATOM 4986 N N . LYS B 1 109 ? -15.203 -15.164 -2.166 1 71.12 109 LYS B N 1
ATOM 4987 C CA . LYS B 1 109 ? -15.203 -14.594 -3.514 1 71.12 109 LYS B CA 1
ATOM 4988 C C . LYS B 1 109 ? -13.898 -13.852 -3.791 1 71.12 109 LYS B C 1
ATOM 4990 O O . LYS B 1 109 ? -13.234 -13.383 -2.863 1 71.12 109 LYS B O 1
ATOM 4995 N N . PRO B 1 110 ? -13.469 -13.922 -5.086 1 67.25 110 PRO B N 1
ATOM 4996 C CA . PRO B 1 110 ? -12.273 -13.141 -5.418 1 67.25 110 PRO B CA 1
ATOM 4997 C C . PRO B 1 110 ? -12.375 -11.688 -4.969 1 67.25 110 PRO B C 1
ATOM 4999 O O . PRO B 1 110 ? -13.445 -11.078 -5.059 1 67.25 110 PRO B O 1
ATOM 5002 N N . TYR B 1 111 ? -11.242 -11.328 -4.465 1 56.38 111 TYR B N 1
ATOM 5003 C CA . TYR B 1 111 ? -11.234 -9.914 -4.117 1 56.38 111 TYR B CA 1
ATOM 5004 C C . TYR B 1 111 ? -11.125 -9.047 -5.367 1 56.38 111 TYR B C 1
ATOM 5006 O O . TYR B 1 111 ? -10.195 -9.203 -6.156 1 56.38 111 TYR B O 1
ATOM 5014 N N . VAL B 1 112 ? -12.062 -8.664 -6.016 1 49.72 112 VAL B N 1
ATOM 5015 C CA . VAL B 1 112 ? -12.008 -7.699 -7.109 1 49.72 112 VAL B CA 1
ATOM 5016 C C . VAL B 1 112 ? -11.867 -6.285 -6.547 1 49.72 112 VAL B C 1
ATOM 5018 O O . VAL B 1 112 ? -12.719 -5.832 -5.773 1 49.72 112 VAL B O 1
ATOM 5021 N N . PRO B 1 113 ? -10.492 -5.957 -6.77 1 47.5 113 PRO B N 1
ATOM 5022 C CA . PRO B 1 113 ? -10.492 -4.566 -6.312 1 47.5 113 PRO B CA 1
ATOM 5023 C C . PRO B 1 113 ? -11.656 -3.754 -6.875 1 47.5 113 PRO B C 1
ATOM 5025 O O . PRO B 1 113 ? -12.039 -3.945 -8.031 1 47.5 113 PRO B O 1
ATOM 5028 N N . PRO B 1 114 ? -12.469 -3.504 -6.137 1 40.69 114 PRO B N 1
ATOM 5029 C CA . PRO B 1 114 ? -13.594 -2.77 -6.73 1 40.69 114 PRO B CA 1
ATOM 5030 C C . PRO B 1 114 ? -13.164 -1.902 -7.914 1 40.69 114 PRO B C 1
ATOM 5032 O O . PRO B 1 114 ? -12.031 -1.42 -7.957 1 40.69 114 PRO B O 1
ATOM 5035 N N . GLU B 1 115 ? -13.461 -2.484 -9.258 1 40.62 115 GLU B N 1
ATOM 5036 C CA . GLU B 1 115 ? -13.445 -1.419 -10.258 1 40.62 115 GLU B CA 1
ATOM 5037 C C . GLU B 1 115 ? -13.32 -0.048 -9.602 1 40.62 115 GLU B C 1
ATOM 5039 O O . GLU B 1 115 ? -13.578 0.099 -8.406 1 40.62 115 GLU B O 1
ATOM 5044 N N . ASN B 1 116 ? -12.648 0.785 -10.32 1 46.75 116 ASN B N 1
ATOM 5045 C CA . ASN B 1 116 ? -12.773 2.178 -9.906 1 46.75 116 ASN B CA 1
ATOM 5046 C C . ASN B 1 116 ? -13.992 2.387 -9.016 1 46.75 116 ASN B C 1
ATOM 5048 O O . ASN B 1 116 ? -14.547 3.49 -8.961 1 46.75 116 ASN B O 1
ATOM 5052 N N . GLU B 1 117 ? -14.492 1.199 -8.656 1 57.06 117 GLU B N 1
ATOM 5053 C CA . GLU B 1 117 ? -15.734 1.397 -7.914 1 57.06 117 GLU B CA 1
ATOM 5054 C C . GLU B 1 117 ? -15.461 1.705 -6.445 1 57.06 117 GLU B C 1
ATOM 5056 O O . GLU B 1 117 ? -14.609 1.068 -5.82 1 57.06 117 GLU B O 1
ATOM 5061 N N . THR B 1 118 ? -15.734 2.65 -5.965 1 71.69 118 THR B N 1
ATOM 5062 C CA . THR B 1 118 ? -15.609 3.172 -4.605 1 71.69 118 THR B CA 1
ATOM 5063 C C . THR B 1 118 ? -16.234 2.207 -3.602 1 71.69 118 THR B C 1
ATOM 5065 O O . THR B 1 118 ? -17.25 1.573 -3.891 1 71.69 118 THR B O 1
ATOM 5068 N N . SER B 1 119 ? -15.43 1.696 -2.611 1 80.25 119 SER B N 1
ATOM 5069 C CA . SER B 1 119 ? -15.992 0.931 -1.502 1 80.25 119 SER B CA 1
ATOM 5070 C C . SER B 1 119 ? -17.156 1.67 -0.854 1 80.25 119 SER B C 1
ATOM 5072 O O . SER B 1 119 ? -17.953 1.068 -0.133 1 80.25 119 SER B O 1
ATOM 5074 N N . GLY B 1 120 ? -17.312 2.766 -1.124 1 90.56 120 GLY B N 1
ATOM 5075 C CA . GLY B 1 120 ? -18.297 3.684 -0.567 1 90.56 120 GLY B CA 1
ATOM 5076 C C . GLY B 1 120 ? -17.781 5.109 -0.473 1 90.56 120 GLY B C 1
ATOM 5077 O O . GLY B 1 120 ? -16.766 5.453 -1.062 1 90.56 120 GLY B O 1
ATOM 5078 N N . TYR B 1 121 ? -18.672 5.863 0.165 1 93.5 121 TYR B N 1
ATOM 5079 C CA . TYR B 1 121 ? -18.359 7.281 0.289 1 93.5 121 TYR B CA 1
ATOM 5080 C C . TYR B 1 121 ? -18.125 7.664 1.747 1 93.5 121 TYR B C 1
ATOM 5082 O O . TYR B 1 121 ? -18.844 7.195 2.637 1 93.5 121 TYR B O 1
ATOM 5090 N N . ILE B 1 122 ? -17.141 8.438 1.936 1 95.25 122 ILE B N 1
ATOM 5091 C CA . ILE B 1 122 ? -16.906 8.938 3.287 1 95.25 122 ILE B CA 1
ATOM 5092 C C . ILE B 1 122 ? -17.031 10.453 3.301 1 95.25 122 ILE B C 1
ATOM 5094 O O . ILE B 1 122 ? -16.625 11.133 2.355 1 95.25 122 ILE B O 1
ATOM 5098 N N . PHE B 1 123 ? -17.688 10.922 4.328 1 94.25 123 PHE B N 1
ATOM 5099 C CA . PHE B 1 123 ? -17.922 12.344 4.57 1 94.25 123 PHE B CA 1
ATOM 5100 C C . PHE B 1 123 ? -17.359 12.758 5.93 1 94.25 123 PHE B C 1
ATOM 5102 O O . PHE B 1 123 ? -17.594 12.078 6.93 1 94.25 123 PHE B O 1
ATOM 5109 N N . ILE B 1 124 ? -16.562 13.852 5.969 1 93.56 124 ILE B N 1
ATOM 5110 C CA . ILE B 1 124 ? -16 14.266 7.246 1 93.56 124 ILE B CA 1
ATOM 5111 C C . ILE B 1 124 ? -16.234 15.758 7.453 1 93.56 124 ILE B C 1
ATOM 5113 O O . ILE B 1 124 ? -16.406 16.516 6.488 1 93.56 124 ILE B O 1
ATOM 5117 N N . HIS B 1 125 ? -16.266 16.078 8.711 1 89.69 125 HIS B N 1
ATOM 5118 C CA . HIS B 1 125 ? -16.203 17.469 9.148 1 89.69 125 HIS B CA 1
ATOM 5119 C C . HIS B 1 125 ? -14.82 17.812 9.695 1 89.69 125 HIS B C 1
ATOM 5121 O O . HIS B 1 125 ? -14.375 17.234 10.695 1 89.69 125 HIS B O 1
ATOM 5127 N N . ALA B 1 126 ? -14.219 18.641 8.953 1 91.12 126 ALA B N 1
ATOM 5128 C CA . ALA B 1 126 ? -12.938 19.125 9.461 1 91.12 126 ALA B CA 1
ATOM 5129 C C . ALA B 1 126 ? -13.141 20.219 10.508 1 91.12 126 ALA B C 1
ATOM 5131 O O . ALA B 1 126 ? -13.438 21.359 10.164 1 91.12 126 ALA B O 1
ATOM 5132 N N . GLU B 1 127 ? -12.938 19.875 11.688 1 86.56 127 GLU B N 1
ATOM 5133 C CA . GLU B 1 127 ? -13.211 20.766 12.797 1 86.56 127 GLU B CA 1
ATOM 5134 C C . GLU B 1 127 ? -11.977 21.578 13.18 1 86.56 127 GLU B C 1
ATOM 5136 O O . GLU B 1 127 ? -10.852 21.219 12.82 1 86.56 127 GLU B O 1
ATOM 5141 N N . GLY B 1 128 ? -12.258 22.812 13.883 1 85.06 128 GLY B N 1
ATOM 5142 C CA . GLY B 1 128 ? -11.172 23.609 14.414 1 85.06 128 GLY B CA 1
ATOM 5143 C C . GLY B 1 128 ? -10.75 24.734 13.484 1 85.06 128 GLY B C 1
ATOM 5144 O O . GLY B 1 128 ? -11.555 25.219 12.688 1 85.06 128 GLY B O 1
ATOM 5145 N N . GLY B 1 129 ? -9.508 25.172 13.75 1 86.69 129 GLY B N 1
ATOM 5146 C CA . GLY B 1 129 ? -8.961 26.234 12.906 1 86.69 129 GLY B CA 1
ATOM 5147 C C . GLY B 1 129 ? -8.383 25.703 11.602 1 86.69 129 GLY B C 1
ATOM 5148 O O . GLY B 1 129 ? -8.375 24.5 11.367 1 86.69 129 GLY B O 1
ATOM 5149 N N . LEU B 1 130 ? -7.941 26.609 10.859 1 89.81 130 LEU B N 1
ATOM 5150 C CA . LEU B 1 130 ? -7.48 26.312 9.508 1 89.81 130 LEU B CA 1
ATOM 5151 C C . LEU B 1 130 ? -6.465 25.172 9.508 1 89.81 130 LEU B C 1
ATOM 5153 O O . LEU B 1 130 ? -6.578 24.234 8.719 1 89.81 130 LEU B O 1
ATOM 5157 N N . ASN B 1 131 ? -5.496 25.266 10.367 1 92.31 131 ASN B N 1
ATOM 5158 C CA . ASN B 1 131 ? -4.41 24.297 10.336 1 92.31 131 ASN B CA 1
ATOM 5159 C C . ASN B 1 131 ? -4.863 22.938 10.859 1 92.31 131 ASN B C 1
ATOM 5161 O O . ASN B 1 131 ? -4.383 21.891 10.406 1 92.31 131 ASN B O 1
ATOM 5165 N N . GLN B 1 132 ? -5.719 22.984 11.812 1 91.81 132 GLN B N 1
ATOM 5166 C CA . GLN B 1 132 ? -6.336 21.719 12.227 1 91.81 132 GLN B CA 1
ATOM 5167 C C . GLN B 1 132 ? -7.18 21.125 11.102 1 91.81 132 GLN B C 1
ATOM 5169 O O . GLN B 1 132 ? -7.191 19.906 10.906 1 91.81 132 GLN B O 1
ATOM 5174 N N . GLN B 1 133 ? -7.891 21.938 10.445 1 92.75 133 GLN B N 1
ATOM 5175 C CA . GLN B 1 133 ? -8.703 21.5 9.312 1 92.75 133 GLN B CA 1
ATOM 5176 C C . GLN B 1 133 ? -7.824 20.906 8.211 1 92.75 133 GLN B C 1
ATOM 5178 O O . GLN B 1 133 ? -8.18 19.891 7.613 1 92.75 133 GLN B O 1
ATOM 5183 N N . ARG B 1 134 ? -6.742 21.516 7.934 1 94.94 134 ARG B N 1
ATOM 5184 C CA . ARG B 1 134 ? -5.805 21 6.938 1 94.94 134 ARG B CA 1
ATOM 5185 C C . ARG B 1 134 ? -5.348 19.594 7.285 1 94.94 134 ARG B C 1
ATOM 5187 O O . ARG B 1 134 ? -5.336 18.703 6.426 1 94.94 134 ARG B O 1
ATOM 5194 N N . ILE B 1 135 ? -5.008 19.406 8.477 1 94.88 135 ILE B N 1
ATOM 5195 C CA . ILE B 1 135 ? -4.566 18.094 8.93 1 94.88 135 ILE B CA 1
ATOM 5196 C C . ILE B 1 135 ? -5.707 17.094 8.781 1 94.88 135 ILE B C 1
ATOM 5198 O O . ILE B 1 135 ? -5.496 15.961 8.344 1 94.88 135 ILE B O 1
ATOM 5202 N N . ALA B 1 136 ? -6.875 17.562 9.156 1 94.88 136 ALA B N 1
ATOM 5203 C CA . ALA B 1 136 ? -8.047 16.703 9.023 1 94.88 136 ALA B CA 1
ATOM 5204 C C . ALA B 1 136 ? -8.273 16.297 7.574 1 94.88 136 ALA B C 1
ATOM 5206 O O . ALA B 1 136 ? -8.602 15.141 7.289 1 94.88 136 ALA B O 1
ATOM 5207 N N . ILE B 1 137 ? -8.156 17.203 6.695 1 96.62 137 ILE B N 1
ATOM 5208 C CA . ILE B 1 137 ? -8.344 16.938 5.273 1 96.62 137 ILE B CA 1
ATOM 5209 C C . ILE B 1 137 ? -7.297 15.938 4.797 1 96.62 137 ILE B C 1
ATOM 5211 O O . ILE B 1 137 ? -7.617 14.984 4.078 1 96.62 137 ILE B O 1
ATOM 5215 N N . CYS B 1 138 ? -6.043 16.172 5.184 1 96.56 138 CYS B N 1
ATOM 5216 C CA . CYS B 1 138 ? -4.977 15.25 4.828 1 96.56 138 CYS B CA 1
ATOM 5217 C C . CYS B 1 138 ? -5.297 13.836 5.309 1 96.56 138 CYS B C 1
ATOM 5219 O O . CYS B 1 138 ? -5.121 12.867 4.566 1 96.56 138 CYS B O 1
ATOM 5221 N N . ASN B 1 139 ? -5.715 13.758 6.48 1 96.25 139 ASN B N 1
ATOM 5222 C CA . ASN B 1 139 ? -6.066 12.461 7.043 1 96.25 139 ASN B CA 1
ATOM 5223 C C . ASN B 1 139 ? -7.258 11.836 6.32 1 96.25 139 ASN B C 1
ATOM 5225 O O . ASN B 1 139 ? -7.316 10.617 6.148 1 96.25 139 ASN B O 1
ATOM 5229 N N . ALA B 1 140 ? -8.203 12.656 5.98 1 97.38 140 ALA B N 1
ATOM 5230 C CA . ALA B 1 140 ? -9.375 12.164 5.266 1 97.38 140 ALA B CA 1
ATOM 5231 C C . ALA B 1 140 ? -8.984 11.516 3.943 1 97.38 140 ALA B C 1
ATOM 5233 O O . ALA B 1 140 ? -9.492 10.453 3.588 1 97.38 140 ALA B O 1
ATOM 5234 N N . VAL B 1 141 ? -8.125 12.188 3.246 1 96.75 141 VAL B N 1
ATOM 5235 C CA . VAL B 1 141 ? -7.645 11.648 1.979 1 96.75 141 VAL B CA 1
ATOM 5236 C C . VAL B 1 141 ? -6.93 10.32 2.219 1 96.75 141 VAL B C 1
ATOM 5238 O O . VAL B 1 141 ? -7.148 9.344 1.488 1 96.75 141 VAL B O 1
ATOM 5241 N N . ALA B 1 142 ? -6.059 10.289 3.178 1 96.12 142 ALA B N 1
ATOM 5242 C CA . ALA B 1 142 ? -5.32 9.078 3.516 1 96.12 142 ALA B CA 1
ATOM 5243 C C . ALA B 1 142 ? -6.27 7.934 3.852 1 96.12 142 ALA B C 1
ATOM 5245 O O . ALA B 1 142 ? -6.094 6.809 3.373 1 96.12 142 ALA B O 1
ATOM 5246 N N . ILE B 1 143 ? -7.234 8.234 4.645 1 95.94 143 ILE B N 1
ATOM 5247 C CA . ILE B 1 143 ? -8.188 7.223 5.082 1 95.94 143 ILE B CA 1
ATOM 5248 C C . ILE B 1 143 ? -8.992 6.719 3.889 1 95.94 143 ILE B C 1
ATOM 5250 O O . ILE B 1 143 ? -9.25 5.516 3.77 1 95.94 143 ILE B O 1
ATOM 5254 N N . ALA B 1 144 ? -9.398 7.625 3.051 1 95.44 144 ALA B N 1
ATOM 5255 C CA . ALA B 1 144 ? -10.102 7.227 1.834 1 95.44 144 ALA B CA 1
ATOM 5256 C C . ALA B 1 144 ? -9.25 6.27 1.001 1 95.44 144 ALA B C 1
ATOM 5258 O O . ALA B 1 144 ? -9.758 5.281 0.467 1 95.44 144 ALA B O 1
ATOM 5259 N N . LYS B 1 145 ? -8.008 6.586 0.886 1 91.25 145 LYS B N 1
ATOM 5260 C CA . LYS B 1 145 ? -7.102 5.719 0.137 1 91.25 145 LYS B CA 1
ATOM 5261 C C . LYS B 1 145 ? -6.977 4.352 0.799 1 91.25 145 LYS B C 1
ATOM 5263 O O . LYS B 1 145 ? -7.012 3.322 0.12 1 91.25 145 LYS B O 1
ATOM 5268 N N . ILE B 1 146 ? -6.777 4.344 2.086 1 89.06 146 ILE B N 1
ATOM 5269 C CA . ILE B 1 146 ? -6.633 3.117 2.859 1 89.06 146 ILE B CA 1
ATOM 5270 C C . ILE B 1 146 ? -7.832 2.207 2.613 1 89.06 146 ILE B C 1
ATOM 5272 O O . ILE B 1 146 ? -7.676 0.995 2.445 1 89.06 146 ILE B O 1
ATOM 5276 N N . MET B 1 147 ? -9 2.826 2.57 1 90 147 MET B N 1
ATOM 5277 C CA . MET B 1 147 ? -10.234 2.043 2.471 1 90 147 MET B CA 1
ATOM 5278 C C . MET B 1 147 ? -10.703 1.958 1.025 1 90 147 MET B C 1
ATOM 5280 O O . MET B 1 147 ? -11.773 1.405 0.749 1 90 147 MET B O 1
ATOM 5284 N N . LYS B 1 148 ? -9.992 2.572 0.158 1 85.19 148 LYS B N 1
ATOM 5285 C CA . LYS B 1 148 ? -10.391 2.656 -1.244 1 85.19 148 LYS B CA 1
ATOM 5286 C C . LYS B 1 148 ? -11.797 3.24 -1.38 1 85.19 148 LYS B C 1
ATOM 5288 O O . LYS B 1 148 ? -12.625 2.711 -2.121 1 85.19 148 LYS B O 1
ATOM 5293 N N . ALA B 1 149 ? -12.07 4.191 -0.62 1 92.38 149 ALA B N 1
ATOM 5294 C CA . ALA B 1 149 ? -13.359 4.879 -0.626 1 92.38 149 ALA B CA 1
ATOM 5295 C C . ALA B 1 149 ? -13.273 6.188 -1.405 1 92.38 149 ALA B C 1
ATOM 5297 O O . ALA B 1 149 ? -12.18 6.684 -1.685 1 92.38 149 ALA B O 1
ATOM 5298 N N . THR B 1 150 ? -14.414 6.605 -1.851 1 93.06 150 THR B N 1
ATOM 5299 C CA . THR B 1 150 ? -14.516 7.938 -2.438 1 93.06 150 THR B CA 1
ATOM 5300 C C . THR B 1 150 ? -14.711 8.992 -1.351 1 93.06 150 THR B C 1
ATOM 5302 O O . THR B 1 150 ? -15.555 8.836 -0.465 1 93.06 150 THR B O 1
ATOM 5305 N N . LEU B 1 151 ? -13.914 10 -1.438 1 96.5 151 LEU B N 1
ATOM 5306 C CA . LEU B 1 151 ? -14.023 11.078 -0.462 1 96.5 151 LEU B CA 1
ATOM 5307 C C . LEU B 1 151 ? -14.938 12.188 -0.972 1 96.5 151 LEU B C 1
ATOM 5309 O O . LEU B 1 151 ? -14.773 12.672 -2.096 1 96.5 151 LEU B O 1
ATOM 5313 N N . ILE B 1 152 ? -15.945 12.453 -0.184 1 95.44 152 ILE B N 1
ATOM 5314 C CA . ILE B 1 152 ? -16.719 13.664 -0.438 1 95.44 152 ILE B CA 1
ATOM 5315 C C . ILE B 1 152 ? -15.984 14.875 0.119 1 95.44 152 ILE B C 1
ATOM 5317 O O . ILE B 1 152 ? -15.445 14.828 1.227 1 95.44 152 ILE B O 1
ATOM 5321 N N . LEU B 1 153 ? -15.992 15.922 -0.68 1 95.56 153 LEU B N 1
ATOM 5322 C CA . LEU B 1 153 ? -15.266 17.125 -0.264 1 95.56 153 LEU B CA 1
ATOM 5323 C C . LEU B 1 153 ? -15.602 17.484 1.179 1 95.56 153 LEU B C 1
ATOM 5325 O O . LEU B 1 153 ? -16.766 17.688 1.517 1 95.56 153 LEU B O 1
ATOM 5329 N N . PRO B 1 154 ? -14.562 17.5 2.068 1 94.06 154 PRO B N 1
ATOM 5330 C CA . PRO B 1 154 ? -14.797 17.781 3.486 1 94.06 154 PRO B CA 1
ATOM 5331 C C . PRO B 1 154 ? -15.453 19.141 3.721 1 94.06 154 PRO B C 1
ATOM 5333 O O . PRO B 1 154 ? -15.172 20.094 2.992 1 94.06 154 PRO B O 1
ATOM 5336 N N . VAL B 1 155 ? -16.25 19.125 4.719 1 91.06 155 VAL B N 1
ATOM 5337 C CA . VAL B 1 155 ? -16.844 20.391 5.156 1 91.06 155 VAL B CA 1
ATOM 5338 C C . VAL B 1 155 ? -16.047 20.953 6.324 1 91.06 155 VAL B C 1
ATOM 5340 O O . VAL B 1 155 ? -15.633 20.219 7.219 1 91.06 155 VAL B O 1
ATOM 5343 N N . LEU B 1 156 ? -15.797 22.234 6.203 1 88.75 156 LEU B N 1
ATOM 5344 C CA . LEU B 1 156 ? -15.062 22.891 7.273 1 88.75 156 LEU B CA 1
ATOM 5345 C C . LEU B 1 156 ? -16.016 23.359 8.375 1 88.75 156 LEU B C 1
ATOM 5347 O O . LEU B 1 156 ? -16.969 24.078 8.109 1 88.75 156 LEU B O 1
ATOM 5351 N N . LYS B 1 157 ? -15.867 22.688 9.445 1 80.69 157 LYS B N 1
ATOM 5352 C CA . LYS B 1 157 ? -16.688 23.078 10.586 1 80.69 157 LYS B CA 1
ATOM 5353 C C . LYS B 1 157 ? -15.859 23.797 11.641 1 80.69 157 LYS B C 1
ATOM 5355 O O . LYS B 1 157 ? -14.906 23.234 12.18 1 80.69 157 LYS B O 1
ATOM 5360 N N . GLN B 1 158 ? -16.172 24.922 11.797 1 66.31 158 GLN B N 1
ATOM 5361 C CA . GLN B 1 158 ? -15.438 25.703 12.797 1 66.31 158 GLN B CA 1
ATOM 5362 C C . GLN B 1 158 ? -16.125 25.625 14.156 1 66.31 158 GLN B C 1
ATOM 5364 O O . GLN B 1 158 ? -17.359 25.578 14.227 1 66.31 158 GLN B O 1
ATOM 5369 N N . ASP B 1 159 ? -15.398 25.219 15.086 1 60.25 159 ASP B N 1
ATOM 5370 C CA . ASP B 1 159 ? -15.898 25.094 16.453 1 60.25 159 ASP B CA 1
ATOM 5371 C C . ASP B 1 159 ? -16.469 26.406 16.969 1 60.25 159 ASP B C 1
ATOM 5373 O O . ASP B 1 159 ? -16.391 27.438 16.266 1 60.25 159 ASP B O 1
ATOM 5377 N N . GLN B 1 160 ? -17.062 26.281 18.062 1 50.69 160 GLN B N 1
ATOM 5378 C CA . GLN B 1 160 ? -17.719 27.375 18.797 1 50.69 160 GLN B CA 1
ATOM 5379 C C . GLN B 1 160 ? -16.781 28.562 18.984 1 50.69 160 GLN B C 1
ATOM 5381 O O . GLN B 1 160 ? -17.234 29.688 19.125 1 50.69 160 GLN B O 1
ATOM 5386 N N . ILE B 1 161 ? -15.57 28.266 18.891 1 48.78 161 ILE B N 1
ATOM 5387 C CA . ILE B 1 161 ? -14.617 29.344 19.141 1 48.78 161 ILE B CA 1
ATOM 5388 C C . ILE B 1 161 ? -14.445 30.188 17.875 1 48.78 161 ILE B C 1
ATOM 5390 O O . ILE B 1 161 ? -14.383 31.422 17.938 1 48.78 161 ILE B O 1
ATOM 5394 N N . TRP B 1 162 ? -14.477 29.594 16.75 1 54.62 162 TRP B N 1
ATOM 5395 C CA . TRP B 1 162 ? -14.125 30.312 15.523 1 54.62 162 TRP B CA 1
ATOM 5396 C C . TRP B 1 162 ? -15.383 30.75 14.773 1 54.62 162 TRP B C 1
ATOM 5398 O O . TRP B 1 162 ? -15.352 31.719 14.016 1 54.62 162 TRP B O 1
ATOM 5408 N N . LYS B 1 163 ? -16.531 30.516 15.234 1 59.38 163 LYS B N 1
ATOM 5409 C CA . LYS B 1 163 ? -17.844 30.844 14.672 1 59.38 163 LYS B CA 1
ATOM 5410 C C . LYS B 1 163 ? -17.719 31.281 13.219 1 59.38 163 LYS B C 1
ATOM 5412 O O . LYS B 1 163 ? -17.875 32.469 12.906 1 59.38 163 LYS B O 1
ATOM 5417 N N . ASP B 1 164 ? -17.109 30.531 12.305 1 68.75 164 ASP B N 1
ATOM 5418 C CA . ASP B 1 164 ? -16.844 30.875 10.914 1 68.75 164 ASP B CA 1
ATOM 5419 C C . ASP B 1 164 ? -17.562 29.922 9.961 1 68.75 164 ASP B C 1
ATOM 5421 O O . ASP B 1 164 ? -17.797 28.766 10.305 1 68.75 164 ASP B O 1
ATOM 5425 N N . GLN B 1 165 ? -18.312 30.484 8.945 1 77.12 165 GLN B N 1
ATOM 5426 C CA . GLN B 1 165 ? -19.016 29.688 7.953 1 77.12 165 GLN B CA 1
ATOM 5427 C C . GLN B 1 165 ? -18.156 29.469 6.711 1 77.12 165 GLN B C 1
ATOM 5429 O O . GLN B 1 165 ? -18.688 29.375 5.598 1 77.12 165 GLN B O 1
ATOM 5434 N N . THR B 1 166 ? -16.938 29.312 6.898 1 85.56 166 THR B N 1
ATOM 5435 C CA . THR B 1 166 ? -16 29.141 5.793 1 85.56 166 THR B CA 1
ATOM 5436 C C . THR B 1 166 ? -16.172 27.781 5.145 1 85.56 166 THR B C 1
ATOM 5438 O O . THR B 1 166 ? -16.344 26.766 5.84 1 85.56 166 THR B O 1
ATOM 5441 N N . LYS B 1 167 ? -16.266 27.859 3.818 1 87.81 167 LYS B N 1
ATOM 5442 C CA . LYS B 1 167 ? -16.281 26.609 3.045 1 87.81 167 LYS B CA 1
ATOM 5443 C C . LYS B 1 167 ? -14.906 26.297 2.475 1 87.81 167 LYS B C 1
ATOM 5445 O O . LYS B 1 167 ? -14.039 27.172 2.404 1 87.81 167 LYS B O 1
ATOM 5450 N N . PHE B 1 168 ? -14.797 25.094 2.059 1 93.38 168 PHE B N 1
ATOM 5451 C CA . PHE B 1 168 ? -13.547 24.625 1.464 1 93.38 168 PHE B CA 1
ATOM 5452 C C . PHE B 1 168 ? -13.133 25.5 0.298 1 93.38 168 PHE B C 1
ATOM 5454 O O . PHE B 1 168 ? -11.969 25.875 0.18 1 93.38 168 PHE B O 1
ATOM 5461 N N . GLU B 1 169 ? -14.109 25.875 -0.516 1 91.31 169 GLU B N 1
ATOM 5462 C CA . GLU B 1 169 ? -13.859 26.609 -1.755 1 91.31 169 GLU B CA 1
ATOM 5463 C C . GLU B 1 169 ? -13.508 28.062 -1.477 1 91.31 169 GLU B C 1
ATOM 5465 O O . GLU B 1 169 ? -13 28.766 -2.355 1 91.31 169 GLU B O 1
ATOM 5470 N N . ASP B 1 170 ? -13.727 28.453 -0.281 1 90.75 170 ASP B N 1
ATOM 5471 C CA . ASP B 1 170 ? -13.406 29.828 0.086 1 90.75 170 ASP B CA 1
ATOM 5472 C C . ASP B 1 170 ? -11.914 29.984 0.4 1 90.75 170 ASP B C 1
ATOM 5474 O O . ASP B 1 170 ? -11.391 31.094 0.444 1 90.75 170 ASP B O 1
ATOM 5478 N N . ILE B 1 171 ? -11.242 28.859 0.602 1 93.56 171 ILE B N 1
ATOM 5479 C CA . ILE B 1 171 ? -9.867 28.922 1.079 1 93.56 171 ILE B CA 1
ATOM 5480 C C . ILE B 1 171 ? -8.945 28.219 0.088 1 93.56 171 ILE B C 1
ATOM 5482 O O . ILE B 1 171 ? -7.836 28.688 -0.182 1 93.56 171 ILE B O 1
ATOM 5486 N N . PHE B 1 172 ? -9.422 27.109 -0.396 1 95.56 172 PHE B N 1
ATOM 5487 C CA . PHE B 1 172 ? -8.562 26.266 -1.226 1 95.56 172 PHE B CA 1
ATOM 5488 C C . PHE B 1 172 ? -9.125 26.141 -2.637 1 95.56 172 PHE B C 1
ATOM 5490 O O . PHE B 1 172 ? -10.328 26.297 -2.846 1 95.56 172 PHE B O 1
ATOM 5497 N N . ASP B 1 173 ? -8.203 25.891 -3.578 1 92.44 173 ASP B N 1
ATOM 5498 C CA . ASP B 1 173 ? -8.578 25.594 -4.957 1 92.44 173 ASP B CA 1
ATOM 5499 C C . ASP B 1 173 ? -9.117 24.172 -5.086 1 92.44 173 ASP B C 1
ATOM 5501 O O . ASP B 1 173 ? -8.344 23.219 -5.219 1 92.44 173 ASP B O 1
ATOM 5505 N N . VAL B 1 174 ? -10.445 24.078 -5.172 1 94.38 174 VAL B N 1
ATOM 5506 C CA . VAL B 1 174 ? -11.109 22.781 -5.141 1 94.38 174 VAL B CA 1
ATOM 5507 C C . VAL B 1 174 ? -10.758 21.984 -6.395 1 94.38 174 VAL B C 1
ATOM 5509 O O . VAL B 1 174 ? -10.492 20.781 -6.324 1 94.38 174 VAL B O 1
ATOM 5512 N N . ASP B 1 175 ? -10.734 22.578 -7.52 1 87.69 175 ASP B N 1
ATOM 5513 C CA . ASP B 1 175 ? -10.43 21.891 -8.773 1 87.69 175 ASP B CA 1
ATOM 5514 C C . ASP B 1 175 ? -9.016 21.328 -8.766 1 87.69 175 ASP B C 1
ATOM 5516 O O . ASP B 1 175 ? -8.789 20.188 -9.172 1 87.69 175 ASP B O 1
ATOM 5520 N N . HIS B 1 176 ? -8.133 22.109 -8.352 1 87.56 176 HIS B N 1
ATOM 5521 C CA . HIS B 1 176 ? -6.754 21.641 -8.242 1 87.56 176 HIS B CA 1
ATOM 5522 C C . HIS B 1 176 ? -6.656 20.453 -7.285 1 87.56 176 HIS B C 1
ATOM 5524 O O . HIS B 1 176 ? -5.961 19.484 -7.57 1 87.56 176 HIS B O 1
ATOM 5530 N N . PHE B 1 177 ? -7.359 20.562 -6.211 1 96.12 177 PHE B N 1
ATOM 5531 C CA . PHE B 1 177 ? -7.344 19.531 -5.18 1 96.12 1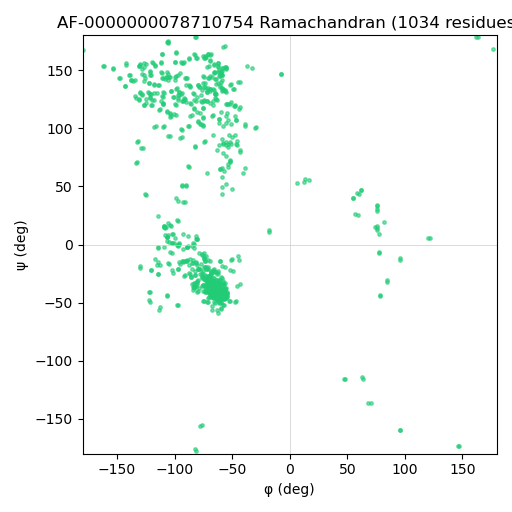77 PHE B CA 1
ATOM 5532 C C . PHE B 1 177 ? -7.816 18.203 -5.738 1 96.12 177 PHE B C 1
ATOM 5534 O O . PHE B 1 177 ? -7.141 17.188 -5.582 1 96.12 177 PHE B O 1
ATOM 5541 N N . ILE B 1 178 ? -8.906 18.234 -6.391 1 92.06 178 ILE B N 1
ATOM 5542 C CA . ILE B 1 178 ? -9.516 17.031 -6.93 1 92.06 178 ILE B CA 1
ATOM 5543 C C . ILE B 1 178 ? -8.656 16.469 -8.055 1 92.06 178 ILE B C 1
ATOM 5545 O O . ILE B 1 178 ? -8.359 15.273 -8.094 1 92.06 178 ILE B O 1
ATOM 5549 N N . ASN B 1 179 ? -8.188 17.312 -8.898 1 80.81 179 ASN B N 1
ATOM 5550 C CA . ASN B 1 179 ? -7.438 16.875 -10.07 1 80.81 179 ASN B CA 1
ATOM 5551 C C . ASN B 1 179 ? -6.059 16.344 -9.688 1 80.81 179 ASN B C 1
ATOM 5553 O O . ASN B 1 179 ? -5.574 15.375 -10.273 1 80.81 179 ASN B O 1
ATOM 5557 N N . TYR B 1 180 ? -5.457 17.016 -8.766 1 84.56 180 TYR B N 1
ATOM 5558 C CA . TYR B 1 180 ? -4.121 16.609 -8.344 1 84.56 180 TYR B CA 1
ATOM 5559 C C . TYR B 1 180 ? -4.141 15.219 -7.742 1 84.56 180 TYR B C 1
ATOM 5561 O O . TYR B 1 180 ? -3.182 14.453 -7.902 1 84.56 180 TYR B O 1
ATOM 5569 N N . LEU B 1 181 ? -5.238 14.867 -7.07 1 89.75 181 LEU B N 1
ATOM 5570 C CA . LEU B 1 181 ? -5.301 13.625 -6.305 1 89.75 181 LEU B CA 1
ATOM 5571 C C . LEU B 1 181 ? -6.082 12.562 -7.066 1 89.75 181 LEU B C 1
ATOM 5573 O O . LEU B 1 181 ? -6.348 11.484 -6.531 1 89.75 181 LEU B O 1
ATOM 5577 N N . LYS B 1 182 ? -6.422 12.758 -8.266 1 81.31 182 LYS B N 1
ATOM 5578 C CA . LYS B 1 182 ? -7.336 11.914 -9.031 1 81.31 182 LYS B CA 1
ATOM 5579 C C . LYS B 1 182 ? -6.805 10.484 -9.148 1 81.31 182 LYS B C 1
ATOM 5581 O O . LYS B 1 182 ? -7.582 9.531 -9.195 1 81.31 182 LYS B O 1
ATOM 5586 N N . ASP B 1 183 ? -5.504 10.391 -9.148 1 73.88 183 ASP B N 1
ATOM 5587 C CA . ASP B 1 183 ? -4.902 9.078 -9.344 1 73.88 183 ASP B CA 1
ATOM 5588 C C . ASP B 1 183 ? -4.711 8.359 -8.008 1 73.88 183 ASP B C 1
ATOM 5590 O O . ASP B 1 183 ? -4.438 7.16 -7.973 1 73.88 183 ASP B O 1
ATOM 5594 N N . ASP B 1 184 ? -4.824 9.008 -6.984 1 81.38 184 ASP B N 1
ATOM 5595 C CA . ASP B 1 184 ? -4.645 8.438 -5.652 1 81.38 184 ASP B CA 1
ATOM 5596 C C . ASP B 1 184 ? -5.988 8.078 -5.023 1 81.38 184 ASP B C 1
ATOM 5598 O O . ASP B 1 184 ? -6.168 6.973 -4.508 1 81.38 184 ASP B O 1
ATOM 5602 N N . VAL B 1 185 ? -6.863 9.047 -5.02 1 87.81 185 VAL B N 1
ATOM 5603 C CA . VAL B 1 185 ? -8.164 8.922 -4.371 1 87.81 185 VAL B CA 1
ATOM 5604 C C . VAL B 1 185 ? -9.227 9.641 -5.199 1 87.81 185 VAL B C 1
ATOM 5606 O O . VAL B 1 185 ? -8.992 10.734 -5.715 1 87.81 185 VAL B O 1
ATOM 5609 N N . ARG B 1 186 ? -10.359 8.961 -5.332 1 89.56 186 ARG B N 1
ATOM 5610 C CA . ARG B 1 186 ? -11.492 9.625 -5.961 1 89.56 186 ARG B CA 1
ATOM 5611 C C . ARG B 1 186 ? -12.156 10.602 -4.992 1 89.56 186 ARG B C 1
ATOM 5613 O O . ARG B 1 186 ? -12.539 10.211 -3.885 1 89.56 186 ARG B O 1
ATOM 5620 N N . ILE B 1 187 ? -12.266 11.875 -5.355 1 93.75 187 ILE B N 1
ATOM 5621 C CA . ILE B 1 187 ? -12.891 12.922 -4.547 1 93.75 187 ILE B CA 1
ATOM 5622 C C . ILE B 1 187 ? -14.039 13.555 -5.324 1 93.75 187 ILE B C 1
ATOM 5624 O O . ILE B 1 187 ? -13.883 13.922 -6.488 1 93.75 187 ILE B O 1
ATOM 5628 N N . VAL B 1 188 ? -15.164 13.578 -4.715 1 92.5 188 VAL B N 1
ATOM 5629 C CA . VAL B 1 188 ? -16.312 14.219 -5.352 1 92.5 188 VAL B CA 1
ATOM 5630 C C . VAL B 1 188 ? -16.688 15.484 -4.594 1 92.5 188 VAL B C 1
ATOM 5632 O O . VAL B 1 188 ? -16.516 15.562 -3.373 1 92.5 188 VAL B O 1
ATOM 5635 N N . ARG B 1 189 ? -17.188 16.453 -5.273 1 90.88 189 ARG B N 1
ATOM 5636 C CA . ARG B 1 189 ? -17.484 17.766 -4.707 1 90.88 189 ARG B CA 1
ATOM 5637 C C . ARG B 1 189 ? -18.703 17.719 -3.801 1 90.88 189 ARG B C 1
ATOM 5639 O O . ARG B 1 189 ? -18.75 18.391 -2.768 1 90.88 189 ARG B O 1
ATOM 5646 N N . ASP B 1 190 ? -19.625 16.906 -4.355 1 89.5 190 ASP B N 1
ATOM 5647 C CA . ASP B 1 190 ? -20.906 16.922 -3.654 1 89.5 190 ASP B CA 1
ATOM 5648 C C . ASP B 1 190 ? -21.344 15.5 -3.273 1 89.5 190 ASP B C 1
ATOM 5650 O O . ASP B 1 190 ? -20.859 14.523 -3.863 1 89.5 190 ASP B O 1
ATOM 5654 N N . ILE B 1 191 ? -22.172 15.539 -2.244 1 91.06 191 ILE B N 1
ATOM 5655 C CA . ILE B 1 191 ? -22.828 14.281 -1.916 1 91.06 191 ILE B CA 1
ATOM 5656 C C . ILE B 1 191 ? -23.562 13.75 -3.139 1 91.06 191 ILE B C 1
ATOM 5658 O O . ILE B 1 191 ? -24.297 14.5 -3.793 1 91.06 191 ILE B O 1
ATOM 5662 N N . PRO B 1 192 ? -23.359 12.5 -3.43 1 87.94 192 PRO B N 1
ATOM 5663 C CA . PRO B 1 192 ? -24.016 11.953 -4.621 1 87.94 192 PRO B CA 1
ATOM 5664 C C . PRO B 1 192 ? -25.531 12.141 -4.602 1 87.94 192 PRO B C 1
ATOM 5666 O O . PRO B 1 192 ? -26.156 12.023 -3.549 1 87.94 192 PRO B O 1
ATOM 5669 N N . ASP B 1 193 ? -26.141 12.234 -5.797 1 85.56 193 ASP B N 1
ATOM 5670 C CA . ASP B 1 193 ? -27.562 12.586 -5.945 1 85.56 193 ASP B CA 1
ATOM 5671 C C . ASP B 1 193 ? -28.453 11.422 -5.512 1 85.56 193 ASP B C 1
ATOM 5673 O O . ASP B 1 193 ? -29.578 11.641 -5.074 1 85.56 193 ASP B O 1
ATOM 5677 N N . TRP B 1 194 ? -27.922 10.266 -5.691 1 86.75 194 TRP B N 1
ATOM 5678 C CA . TRP B 1 194 ? -28.734 9.109 -5.34 1 86.75 194 TRP B CA 1
ATOM 5679 C C . TRP B 1 194 ? -29 9.07 -3.838 1 86.75 194 TRP B C 1
ATOM 5681 O O . TRP B 1 194 ? -29.922 8.383 -3.385 1 86.75 194 TRP B O 1
ATOM 5691 N N . PHE B 1 195 ? -28.141 9.711 -3.109 1 88.75 195 PHE B N 1
ATOM 5692 C CA . PHE B 1 195 ? -28.359 9.789 -1.671 1 88.75 195 PHE B CA 1
ATOM 5693 C C . PHE B 1 195 ? -29.234 10.992 -1.319 1 88.75 195 PHE B C 1
ATOM 5695 O O . PHE B 1 195 ? -28.719 12.102 -1.172 1 88.75 195 PHE B O 1
ATOM 5702 N N . THR B 1 196 ? -30.438 10.797 -1.058 1 83.06 196 THR B N 1
ATOM 5703 C CA . THR B 1 196 ? -31.406 11.883 -0.922 1 83.06 196 THR B CA 1
ATOM 5704 C C . THR B 1 196 ? -31.406 12.43 0.502 1 83.06 196 THR B C 1
ATOM 5706 O O . THR B 1 196 ? -31.734 13.594 0.723 1 83.06 196 THR B O 1
ATOM 5709 N N . GLU B 1 197 ? -31.078 11.633 1.437 1 85.31 197 GLU B N 1
ATOM 5710 C CA . GLU B 1 197 ? -31.078 12.086 2.824 1 85.31 197 GLU B CA 1
ATOM 5711 C C . GLU B 1 197 ? -29.734 12.703 3.199 1 85.31 197 GLU B C 1
ATOM 5713 O O . GLU B 1 197 ? -29.109 12.281 4.168 1 85.31 197 GLU B O 1
ATOM 5718 N N . LYS B 1 198 ? -29.484 13.789 2.613 1 84.62 198 LYS B N 1
ATOM 5719 C CA . LYS B 1 198 ? -28.172 14.406 2.775 1 84.62 198 LYS B CA 1
ATOM 5720 C C . LYS B 1 198 ? -27.984 14.938 4.191 1 84.62 198 LYS B C 1
ATOM 5722 O O . LYS B 1 198 ? -26.875 14.875 4.746 1 84.62 198 LYS B O 1
ATOM 5727 N N . ASP B 1 199 ? -29.016 15.344 4.805 1 83.38 199 ASP B N 1
ATOM 5728 C CA . ASP B 1 199 ? -28.969 15.922 6.148 1 83.38 199 ASP B CA 1
ATOM 5729 C C . ASP B 1 199 ? -28.562 14.875 7.18 1 83.38 199 ASP B C 1
ATOM 5731 O O . ASP B 1 199 ? -28.016 15.203 8.234 1 83.38 199 ASP B O 1
ATOM 5735 N N . GLU B 1 200 ? -28.766 13.688 6.793 1 83.44 200 GLU B N 1
ATOM 5736 C CA . GLU B 1 200 ? -28.438 12.602 7.715 1 83.44 200 GLU B CA 1
ATOM 5737 C C . GLU B 1 200 ? -26.938 12.477 7.93 1 83.44 200 GLU B C 1
ATOM 5739 O O . GLU B 1 200 ? -26.484 11.992 8.969 1 83.44 200 GLU B O 1
ATOM 5744 N N . LEU B 1 201 ? -26.234 12.914 7.031 1 86.62 201 LEU B N 1
ATOM 5745 C CA . LEU B 1 201 ? -24.781 12.828 7.148 1 86.62 201 LEU B CA 1
ATOM 5746 C C . LEU B 1 201 ? -24.266 13.844 8.164 1 86.62 201 LEU B C 1
ATOM 5748 O O . LEU B 1 201 ? -23.141 13.711 8.648 1 86.62 201 LEU B O 1
ATOM 5752 N N . PHE B 1 202 ? -25.156 14.797 8.508 1 81.06 202 PHE B N 1
ATOM 5753 C CA . PHE B 1 202 ? -24.766 15.852 9.438 1 81.06 202 PHE B CA 1
ATOM 5754 C C . PHE B 1 202 ? -25.312 15.578 10.828 1 81.06 202 PHE B C 1
ATOM 5756 O O . PHE B 1 202 ? -24.734 16.016 11.828 1 81.06 202 PHE B O 1
ATOM 5763 N N . THR B 1 203 ? -26.391 14.797 10.867 1 77.62 203 THR B N 1
ATOM 5764 C CA . THR B 1 203 ? -27.078 14.766 12.156 1 77.62 203 THR B CA 1
ATOM 5765 C C . THR B 1 203 ? -27.328 13.328 12.602 1 77.62 203 THR B C 1
ATOM 5767 O O . THR B 1 203 ? -27.469 13.055 13.797 1 77.62 203 THR B O 1
ATOM 5770 N N . SER B 1 204 ? -27.266 12.461 11.688 1 78 204 SER B N 1
ATOM 5771 C CA . SER B 1 204 ? -27.75 11.117 12 1 78 204 SER B CA 1
ATOM 5772 C C . SER B 1 204 ? -26.641 10.273 12.641 1 78 204 SER B C 1
ATOM 5774 O O . SER B 1 204 ? -25.516 10.266 12.156 1 78 204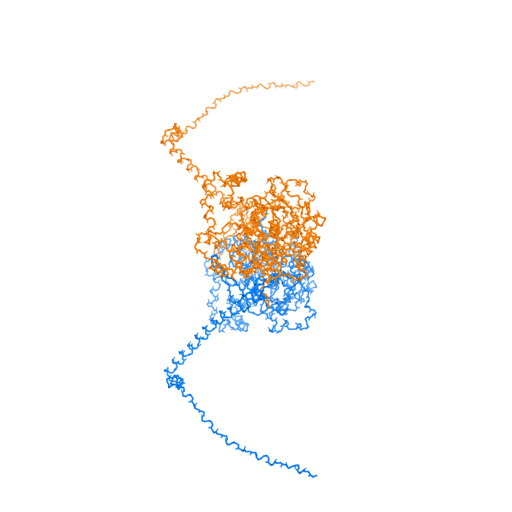 SER B O 1
ATOM 5776 N N . ILE B 1 205 ? -27.031 9.594 13.648 1 79.06 205 ILE B N 1
ATOM 5777 C CA . ILE B 1 205 ? -26.125 8.68 14.32 1 79.06 205 ILE B CA 1
ATOM 5778 C C . ILE B 1 205 ? -25.969 7.406 13.492 1 79.06 205 ILE B C 1
ATOM 5780 O O . ILE B 1 205 ? -24.906 6.781 13.492 1 79.06 205 ILE B O 1
ATOM 5784 N N . LYS B 1 206 ? -27.016 7.078 12.742 1 80.69 206 LYS B N 1
ATOM 5785 C CA . LYS B 1 206 ? -27.016 5.844 11.961 1 80.69 206 LYS B CA 1
ATOM 5786 C C . LYS B 1 206 ? -26.016 5.91 10.812 1 80.69 206 LYS B C 1
ATOM 5788 O O . LYS B 1 206 ? -25.516 4.879 10.359 1 80.69 206 LYS B O 1
ATOM 5793 N N . ARG B 1 207 ? -25.719 7.109 10.438 1 89.31 207 ARG B N 1
ATOM 5794 C CA . ARG B 1 207 ? -24.812 7.281 9.297 1 89.31 207 ARG B CA 1
ATOM 5795 C C . ARG B 1 207 ? -23.453 7.805 9.742 1 89.31 207 ARG B C 1
ATOM 5797 O O . ARG B 1 207 ? -22.688 8.328 8.93 1 89.31 207 ARG B O 1
ATOM 5804 N N . THR B 1 208 ? -23.203 7.719 10.977 1 90.88 208 THR B N 1
ATOM 5805 C CA . THR B 1 208 ? -21.953 8.258 11.5 1 90.88 208 THR B CA 1
ATOM 5806 C C . THR B 1 208 ? -21.125 7.156 12.164 1 90.88 208 THR B C 1
ATOM 5808 O O . THR B 1 208 ? -21.641 6.41 13 1 90.88 208 THR B O 1
ATOM 5811 N N . VAL B 1 209 ? -19.922 6.961 11.617 1 90.12 209 VAL B N 1
ATOM 5812 C CA . VAL B 1 209 ? -18.969 6.102 12.328 1 90.12 209 VAL B CA 1
ATOM 5813 C C . VAL B 1 209 ? -18.391 6.855 13.523 1 90.12 209 VAL B C 1
ATOM 5815 O O . VAL B 1 209 ? -17.734 7.887 13.352 1 90.12 209 VAL B O 1
ATOM 5818 N N . LYS B 1 210 ? -18.703 6.27 14.664 1 85.38 210 LYS B N 1
ATOM 5819 C CA . LYS B 1 210 ? -18.203 6.883 15.898 1 85.38 210 LYS B CA 1
ATOM 5820 C C . LYS B 1 210 ? -17.141 6.02 16.562 1 85.38 210 LYS B C 1
ATOM 5822 O O . LYS B 1 210 ? -16.781 4.957 16.047 1 85.38 210 LYS B O 1
ATOM 5827 N N . ASN B 1 211 ? -16.391 6.512 17.453 1 81 211 ASN B N 1
ATOM 5828 C CA . ASN B 1 211 ? -15.492 5.82 18.391 1 81 211 ASN B CA 1
ATOM 5829 C C . ASN B 1 211 ? -14.219 5.344 17.688 1 81 211 ASN B C 1
ATOM 5831 O O . ASN B 1 211 ? -13.781 4.211 17.891 1 81 211 ASN B O 1
ATOM 5835 N N . ILE B 1 212 ? -13.797 6.051 16.781 1 89.19 212 ILE B N 1
ATOM 5836 C CA . ILE B 1 212 ? -12.469 5.758 16.234 1 89.19 212 ILE B CA 1
ATOM 5837 C C . ILE B 1 212 ? -11.398 6.211 17.234 1 89.19 212 ILE B C 1
ATOM 5839 O O . ILE B 1 212 ? -11.398 7.363 17.672 1 89.19 212 ILE B O 1
ATOM 5843 N N . PRO B 1 213 ? -10.531 5.312 17.641 1 87 213 PRO B N 1
ATOM 5844 C CA . PRO B 1 213 ? -9.477 5.707 18.562 1 87 213 PRO B CA 1
ATOM 5845 C C . PRO B 1 213 ? -8.578 6.805 18.016 1 87 213 PRO B C 1
ATOM 5847 O O . PRO B 1 213 ? -8.359 6.871 16.797 1 87 213 PRO B O 1
ATOM 5850 N N . LYS B 1 214 ? -8.141 7.656 18.984 1 87.88 214 LYS B N 1
ATOM 5851 C CA . LYS B 1 214 ? -7.137 8.641 18.578 1 87.88 214 LYS B CA 1
ATOM 5852 C C . LYS B 1 214 ? -5.895 7.953 18.016 1 87.88 214 LYS B C 1
ATOM 5854 O O . LYS B 1 214 ? -5.441 6.938 18.547 1 87.88 214 LYS B O 1
ATOM 5859 N N . TYR B 1 215 ? -5.418 8.438 16.875 1 89.25 215 TYR B N 1
ATOM 5860 C CA . TYR B 1 215 ? -4.219 7.945 16.219 1 89.25 215 TYR B CA 1
ATOM 5861 C C . TYR B 1 215 ? -4.355 6.469 15.867 1 89.25 215 TYR B C 1
ATOM 5863 O O . TYR B 1 215 ? -3.453 5.676 16.141 1 89.25 215 TYR B O 1
ATOM 5871 N N . ALA B 1 216 ? -5.516 6.18 15.352 1 91.81 216 ALA B N 1
ATOM 5872 C CA . ALA B 1 216 ? -5.82 4.812 14.93 1 91.81 216 ALA B CA 1
ATOM 5873 C C . ALA B 1 216 ? -4.879 4.363 13.82 1 91.81 216 ALA B C 1
ATOM 5875 O O . ALA B 1 216 ? -4.367 5.188 13.055 1 91.81 216 ALA B O 1
ATOM 5876 N N . SER B 1 217 ? -4.672 3.041 13.742 1 87.94 217 SER B N 1
ATOM 5877 C CA . SER B 1 217 ? -3.846 2.455 12.695 1 87.94 217 SER B CA 1
ATOM 5878 C C . SER B 1 217 ? -4.633 2.293 11.398 1 87.94 217 SER B C 1
ATOM 5880 O O . SER B 1 217 ? -5.863 2.352 11.398 1 87.94 217 SER B O 1
ATOM 5882 N N . ALA B 1 218 ? -3.861 2.145 10.258 1 88.31 218 ALA B N 1
ATOM 5883 C CA . ALA B 1 218 ? -4.508 1.837 8.984 1 88.31 218 ALA B CA 1
ATOM 5884 C C . ALA B 1 218 ? -5.34 0.562 9.086 1 88.31 218 ALA B C 1
ATOM 5886 O O . ALA B 1 218 ? -6.453 0.495 8.555 1 88.31 218 ALA B O 1
ATOM 5887 N N . GLN B 1 219 ? -4.844 -0.372 9.797 1 82.19 219 GLN B N 1
ATOM 5888 C CA . GLN B 1 219 ? -5.523 -1.655 9.945 1 82.19 219 GLN B CA 1
ATOM 5889 C C . GLN B 1 219 ? -6.844 -1.498 10.688 1 82.19 219 GLN B C 1
ATOM 5891 O O . GLN B 1 219 ? -7.809 -2.213 10.414 1 82.19 219 GLN B O 1
ATOM 5896 N N . PHE B 1 220 ? -6.891 -0.615 11.656 1 87.25 220 PHE B N 1
ATOM 5897 C CA . PHE B 1 220 ? -8.125 -0.354 12.375 1 87.25 220 PHE B CA 1
ATOM 5898 C C . PHE B 1 220 ? -9.242 0.05 11.422 1 87.25 220 PHE B C 1
ATOM 5900 O O . PHE B 1 220 ? -10.375 -0.417 11.547 1 87.25 220 PHE B O 1
ATOM 5907 N N . TYR B 1 221 ? -8.969 0.889 10.523 1 92.75 221 TYR B N 1
ATOM 5908 C CA . TYR B 1 221 ? -9.953 1.366 9.562 1 92.75 221 TYR B CA 1
ATOM 5909 C C . TYR B 1 221 ? -10.422 0.237 8.648 1 92.75 221 TYR B C 1
ATOM 5911 O O . TYR B 1 221 ? -11.609 0.138 8.328 1 92.75 221 TYR B O 1
ATOM 5919 N N . ILE B 1 222 ? -9.5 -0.546 8.219 1 86.12 222 ILE B N 1
ATOM 5920 C CA . ILE B 1 222 ? -9.82 -1.663 7.34 1 86.12 222 ILE B CA 1
ATOM 5921 C C . ILE B 1 222 ? -10.719 -2.654 8.07 1 86.12 222 ILE B C 1
ATOM 5923 O O . ILE B 1 222 ? -11.703 -3.137 7.504 1 86.12 222 ILE B O 1
ATOM 5927 N N . ASP B 1 223 ? -10.43 -2.836 9.32 1 81 223 ASP B N 1
ATOM 5928 C CA . ASP B 1 223 ? -11.125 -3.867 10.086 1 81 223 ASP B CA 1
ATOM 5929 C C . ASP B 1 223 ? -12.469 -3.355 10.609 1 81 223 ASP B C 1
ATOM 5931 O O . ASP B 1 223 ? -13.438 -4.109 10.688 1 81 223 ASP B O 1
ATOM 5935 N N . ASN B 1 224 ? -12.531 -2.088 11 1 85.75 224 ASN B N 1
ATOM 5936 C CA . ASN B 1 224 ? -13.664 -1.631 11.797 1 85.75 224 ASN B CA 1
ATOM 5937 C C . ASN B 1 224 ? -14.516 -0.618 11.039 1 85.75 224 ASN B C 1
ATOM 5939 O O . ASN B 1 224 ? -15.703 -0.453 11.328 1 85.75 224 ASN B O 1
ATOM 5943 N N . VAL B 1 225 ? -13.992 0.035 10.156 1 92.25 225 VAL B N 1
ATOM 5944 C CA . VAL B 1 225 ? -14.719 1.122 9.508 1 92.25 225 VAL B CA 1
ATOM 5945 C C . VAL B 1 225 ? -15.141 0.698 8.109 1 92.25 225 VAL B C 1
ATOM 5947 O O . VAL B 1 225 ? -16.281 0.918 7.703 1 92.25 225 VAL B O 1
ATOM 5950 N N . LEU B 1 226 ? -14.258 0.068 7.379 1 89.56 226 LEU B N 1
ATOM 5951 C CA . LEU B 1 226 ? -14.469 -0.305 5.988 1 89.56 226 LEU B CA 1
ATOM 5952 C C . LEU B 1 226 ? -15.703 -1.186 5.84 1 89.56 226 LEU B C 1
ATOM 5954 O O . LEU B 1 226 ? -16.531 -0.961 4.953 1 89.56 226 LEU B O 1
ATOM 5958 N N . PRO B 1 227 ? -15.883 -2.186 6.656 1 86.12 227 PRO B N 1
ATOM 5959 C CA . PRO B 1 227 ? -17.078 -3.01 6.504 1 86.12 227 PRO B CA 1
ATOM 5960 C C . PRO B 1 227 ? -18.375 -2.199 6.613 1 86.12 227 PRO B C 1
ATOM 5962 O O . PRO B 1 227 ? -19.344 -2.475 5.906 1 86.12 227 PRO B O 1
ATOM 5965 N N . ARG B 1 228 ? -18.375 -1.178 7.445 1 89.12 228 ARG B N 1
ATOM 5966 C CA . ARG B 1 228 ? -19.547 -0.33 7.613 1 89.12 228 ARG B CA 1
ATOM 5967 C C . ARG B 1 228 ? -19.781 0.533 6.379 1 89.12 228 ARG B C 1
ATOM 5969 O O . ARG B 1 228 ? -20.938 0.722 5.957 1 89.12 228 ARG B O 1
ATOM 5976 N N . ILE B 1 229 ? -18.766 1.013 5.848 1 91.19 229 ILE B N 1
ATOM 5977 C CA . ILE B 1 229 ? -18.844 1.843 4.648 1 91.19 229 ILE B CA 1
ATOM 5978 C C . ILE B 1 229 ? -19.375 1.013 3.482 1 91.19 229 ILE B C 1
ATOM 5980 O O . ILE B 1 229 ? -20.188 1.494 2.686 1 91.19 229 ILE B O 1
ATOM 5984 N N . LYS B 1 230 ? -18.953 -0.166 3.412 1 86.19 230 LYS B N 1
ATOM 5985 C CA . LYS B 1 230 ? -19.406 -1.053 2.346 1 86.19 230 LYS B CA 1
ATOM 5986 C C . LYS B 1 230 ? -20.891 -1.363 2.484 1 86.19 230 LYS B C 1
ATOM 5988 O O . LYS B 1 230 ? -21.609 -1.443 1.487 1 86.19 230 LYS B O 1
ATOM 5993 N N . GLU B 1 231 ? -21.266 -1.541 3.652 1 86.38 231 GLU B N 1
ATOM 5994 C CA . GLU B 1 231 ? -22.656 -1.877 3.941 1 86.38 231 GLU B CA 1
ATOM 5995 C C . GLU B 1 231 ? -23.578 -0.68 3.705 1 86.38 231 GLU B C 1
ATOM 5997 O O . GLU B 1 231 ? -24.609 -0.799 3.029 1 86.38 231 GLU B O 1
ATOM 6002 N N . LYS B 1 232 ? -23.266 0.472 4.23 1 90.12 232 LYS B N 1
ATOM 6003 C CA . LYS B 1 232 ? -24.156 1.635 4.215 1 90.12 232 LYS B CA 1
ATOM 6004 C C . LYS B 1 232 ? -23.891 2.516 3 1 90.12 232 LYS B C 1
ATOM 6006 O O . LYS B 1 232 ? -24.656 3.422 2.697 1 90.12 232 LYS B O 1
ATOM 6011 N N . LYS B 1 233 ? -22.75 2.299 2.33 1 88.56 233 LYS B N 1
ATOM 6012 C CA . LYS B 1 233 ? -22.359 2.943 1.078 1 88.56 233 LYS B CA 1
ATOM 6013 C C . LYS B 1 233 ? -21.844 4.359 1.324 1 88.56 233 LYS B C 1
ATOM 6015 O O . LYS B 1 233 ? -20.969 4.84 0.608 1 88.56 233 LYS B O 1
ATOM 6020 N N . ILE B 1 234 ? -22.562 5.129 2.201 1 93.06 234 ILE B N 1
ATOM 6021 C CA . ILE B 1 234 ? -22.125 6.477 2.529 1 93.06 234 ILE B CA 1
ATOM 6022 C C . ILE B 1 234 ? -22.188 6.691 4.039 1 93.06 234 ILE B C 1
ATOM 6024 O O . ILE B 1 234 ? -23.219 6.418 4.668 1 93.06 234 ILE B O 1
ATOM 6028 N N . MET B 1 235 ? -21.109 7.105 4.586 1 93.88 235 MET B N 1
ATOM 6029 C CA . MET B 1 235 ? -21.062 7.34 6.027 1 93.88 235 MET B CA 1
ATOM 6030 C C . MET B 1 235 ? -20.219 8.57 6.355 1 93.88 235 MET B C 1
ATOM 6032 O O . MET B 1 235 ? -19.344 8.953 5.582 1 93.88 235 MET B O 1
ATOM 6036 N N . SER B 1 236 ? -20.562 9.133 7.516 1 93.69 236 SER B N 1
ATOM 6037 C CA . SER B 1 236 ? -19.75 10.203 8.078 1 93.69 236 SER B CA 1
ATOM 6038 C C . SER B 1 236 ? -18.891 9.703 9.234 1 93.69 236 SER B C 1
ATOM 6040 O O . SER B 1 236 ? -19.266 8.758 9.93 1 93.69 236 SER B O 1
ATOM 6042 N N . ILE B 1 237 ? -17.719 10.266 9.297 1 92.56 237 ILE B N 1
ATOM 6043 C CA . ILE B 1 237 ? -16.859 9.93 10.422 1 92.56 237 ILE B CA 1
ATOM 6044 C C . ILE B 1 237 ? -16.734 11.133 11.352 1 92.56 237 ILE B C 1
ATOM 6046 O O . ILE B 1 237 ? -16.281 12.211 10.938 1 92.56 237 ILE B O 1
ATOM 6050 N N . LYS B 1 238 ? -17.141 10.961 12.641 1 87.62 238 LYS B N 1
ATOM 6051 C CA . LYS B 1 238 ? -17.125 12.016 13.656 1 87.62 238 LYS B CA 1
ATOM 6052 C C . LYS B 1 238 ? -16.844 11.445 15.039 1 87.62 238 LYS B C 1
ATOM 6054 O O . LYS B 1 238 ? -17.391 10.398 15.406 1 87.62 238 LYS B O 1
ATOM 6059 N N . PRO B 1 239 ? -16.062 12.211 15.898 1 87.31 239 PRO B N 1
ATOM 6060 C CA . PRO B 1 239 ? -15.125 13.305 15.586 1 87.31 239 PRO B CA 1
ATOM 6061 C C . PRO B 1 239 ? -13.961 12.852 14.711 1 87.31 239 PRO B C 1
ATOM 6063 O O . PRO B 1 239 ? -13.656 11.656 14.641 1 87.31 239 PRO B O 1
ATOM 6066 N N . PHE B 1 240 ? -13.367 13.75 14 1 91.25 240 PHE B N 1
ATOM 6067 C CA . PHE B 1 240 ? -12.375 13.344 13.016 1 91.25 240 PHE B CA 1
ATOM 6068 C C . PHE B 1 240 ? -10.992 13.859 13.406 1 91.25 240 PHE B C 1
ATOM 6070 O O . PHE B 1 240 ? -9.992 13.477 12.797 1 91.25 240 PHE B O 1
ATOM 6077 N N . VAL B 1 241 ? -10.898 14.578 14.43 1 88 241 VAL B N 1
ATOM 6078 C CA . VAL B 1 241 ? -9.625 15.18 14.82 1 88 241 VAL B CA 1
ATOM 6079 C C . VAL B 1 241 ? -8.68 14.102 15.344 1 88 241 VAL B C 1
ATOM 6081 O O . VAL B 1 241 ? -9.039 13.344 16.25 1 88 241 VAL B O 1
ATOM 6084 N N . ASP B 1 242 ? -7.523 13.969 14.773 1 87.56 242 ASP B N 1
ATOM 6085 C CA . ASP B 1 242 ? -6.434 13.117 15.234 1 87.56 242 ASP B CA 1
ATOM 6086 C C . ASP B 1 242 ? -6.855 11.648 15.242 1 87.56 242 ASP B C 1
ATOM 6088 O O . ASP B 1 242 ? -6.578 10.922 16.188 1 87.56 242 ASP B O 1
ATOM 6092 N N . ARG B 1 243 ? -7.426 11.305 14.188 1 91.44 243 ARG B N 1
ATOM 6093 C CA . ARG B 1 243 ? -7.969 9.953 14.195 1 91.44 243 ARG B CA 1
ATOM 6094 C C . ARG B 1 243 ? -7.129 9.016 13.328 1 91.44 243 ARG B C 1
ATOM 6096 O O . ARG B 1 243 ? -7.527 7.883 13.062 1 91.44 243 ARG B O 1
ATOM 6103 N N . LEU B 1 244 ? -6.07 9.445 12.852 1 92.56 244 LEU B N 1
ATOM 6104 C CA . LEU B 1 244 ? -5.141 8.594 12.117 1 92.56 244 LEU B CA 1
ATOM 6105 C C . LEU B 1 244 ? -3.721 8.758 12.648 1 92.56 244 LEU B C 1
ATOM 6107 O O . LEU B 1 244 ? -3.225 9.883 12.766 1 92.56 244 LEU B O 1
ATOM 6111 N N . GLY B 1 245 ? -3.125 7.672 12.906 1 87.81 245 GLY B N 1
ATOM 6112 C CA . GLY B 1 245 ? -1.782 7.703 13.461 1 87.81 245 GLY B CA 1
ATOM 6113 C C . GLY B 1 245 ? -0.704 7.902 12.414 1 87.81 245 GLY B C 1
ATOM 6114 O O . GLY B 1 245 ? -1.006 8.086 11.234 1 87.81 245 GLY B O 1
ATOM 6115 N N . TYR B 1 246 ? 0.559 7.895 12.867 1 83.44 246 TYR B N 1
ATOM 6116 C CA . TYR B 1 246 ? 1.694 8.164 11.992 1 83.44 246 TYR B CA 1
ATOM 6117 C C . TYR B 1 246 ? 2.553 6.922 11.805 1 83.44 246 TYR B C 1
ATOM 6119 O O . TYR B 1 246 ? 2.744 6.453 10.68 1 83.44 246 TYR B O 1
ATOM 6127 N N . ASP B 1 247 ? 2.994 6.309 12.852 1 74.81 247 ASP B N 1
ATOM 6128 C CA . ASP B 1 247 ? 3.932 5.188 12.836 1 74.81 247 ASP B CA 1
ATOM 6129 C C . ASP B 1 247 ? 3.234 3.895 12.422 1 74.81 247 ASP B C 1
ATOM 6131 O O . ASP B 1 247 ? 3.865 2.998 11.859 1 74.81 247 ASP B O 1
ATOM 6135 N N . ASN B 1 248 ? 2.031 3.846 12.656 1 78.19 248 ASN B N 1
ATOM 6136 C CA . ASN B 1 248 ? 1.263 2.635 12.383 1 78.19 248 ASN B CA 1
ATOM 6137 C C . ASN B 1 248 ? 0.536 2.719 11.047 1 78.19 248 ASN B C 1
ATOM 6139 O O . ASN B 1 248 ? -0.482 2.055 10.844 1 78.19 248 ASN B O 1
ATOM 6143 N N . VAL B 1 249 ? 1.018 3.561 10.266 1 82.88 249 VAL B N 1
ATOM 6144 C CA . VAL B 1 249 ? 0.509 3.744 8.914 1 82.88 249 VAL B CA 1
ATOM 6145 C C . VAL B 1 249 ? 1.637 3.535 7.902 1 82.88 249 VAL B C 1
ATOM 6147 O O . VAL B 1 249 ? 2.781 3.924 8.156 1 82.88 249 VAL B O 1
ATOM 6150 N N . PRO B 1 250 ? 1.325 2.879 6.836 1 75.94 250 PRO B N 1
ATOM 6151 C CA . PRO B 1 250 ? 2.367 2.656 5.832 1 75.94 250 PRO B CA 1
ATOM 6152 C C . PRO B 1 250 ? 3.008 3.953 5.348 1 75.94 250 PRO B C 1
ATOM 6154 O O . PRO B 1 250 ? 2.336 4.984 5.262 1 75.94 250 PRO B O 1
ATOM 6157 N N . MET B 1 251 ? 4.219 3.824 4.93 1 76 251 MET B N 1
ATOM 6158 C CA . MET B 1 251 ? 5.008 4.984 4.52 1 76 251 MET B CA 1
ATOM 6159 C C . MET B 1 251 ? 4.383 5.66 3.303 1 76 251 MET B C 1
ATOM 6161 O O . MET B 1 251 ? 4.402 6.887 3.193 1 76 251 MET B O 1
ATOM 6165 N N . GLU B 1 252 ? 3.811 4.871 2.469 1 76.31 252 GLU B N 1
ATOM 6166 C CA . GLU B 1 252 ? 3.197 5.414 1.261 1 76.31 252 GLU B CA 1
ATOM 6167 C C . GLU B 1 252 ? 2.021 6.328 1.601 1 76.31 252 GLU B C 1
ATOM 6169 O O . GLU B 1 252 ? 1.766 7.305 0.898 1 76.31 252 GLU B O 1
ATOM 6174 N N . ILE B 1 253 ? 1.35 5.984 2.637 1 88.06 253 ILE B N 1
ATOM 6175 C CA . ILE B 1 253 ? 0.21 6.781 3.076 1 88.06 253 ILE B CA 1
ATOM 6176 C C . ILE B 1 253 ? 0.702 8.086 3.695 1 88.06 253 ILE B C 1
ATOM 6178 O O . ILE B 1 253 ? 0.101 9.148 3.486 1 88.06 253 ILE B O 1
ATOM 6182 N N . ASN B 1 254 ? 1.734 8.023 4.426 1 87.88 254 ASN B N 1
ATOM 6183 C CA . ASN B 1 254 ? 2.316 9.242 4.98 1 87.88 254 ASN B CA 1
ATOM 6184 C C . ASN B 1 254 ? 2.85 10.156 3.885 1 87.88 254 ASN B C 1
ATOM 6186 O O . ASN B 1 254 ? 2.709 11.375 3.969 1 87.88 254 ASN B O 1
ATOM 6190 N N . ARG B 1 255 ? 3.432 9.57 2.918 1 84.19 255 ARG B N 1
ATOM 6191 C CA . ARG B 1 255 ? 3.891 10.359 1.781 1 84.19 255 ARG B CA 1
ATOM 6192 C C . ARG B 1 255 ? 2.721 11.039 1.077 1 84.19 255 ARG B C 1
ATOM 6194 O O . ARG B 1 255 ? 2.834 12.18 0.633 1 84.19 255 ARG B O 1
ATOM 6201 N N . LEU B 1 256 ? 1.631 10.305 0.974 1 89.56 256 LEU B N 1
ATOM 6202 C CA . LEU B 1 256 ? 0.428 10.898 0.396 1 89.56 256 LEU B CA 1
ATOM 6203 C C . LEU B 1 256 ? -0.07 12.062 1.247 1 89.56 256 LEU B C 1
ATOM 6205 O O . LEU B 1 256 ? -0.437 13.109 0.715 1 89.56 256 LEU B O 1
ATOM 6209 N N . ARG B 1 257 ? -0.084 11.945 2.531 1 93.81 257 ARG B N 1
ATOM 6210 C CA . ARG B 1 257 ? -0.513 13.016 3.426 1 93.81 257 ARG B CA 1
ATOM 6211 C C . ARG B 1 257 ? 0.321 14.281 3.213 1 93.81 257 ARG B C 1
ATOM 6213 O O . ARG B 1 257 ? -0.215 15.391 3.193 1 93.81 257 ARG B O 1
ATOM 6220 N N . CYS B 1 258 ? 1.576 14.062 3.082 1 91.44 258 CYS B N 1
ATOM 6221 C CA . CYS B 1 258 ? 2.447 15.211 2.84 1 91.44 258 CYS B CA 1
ATOM 6222 C C . CYS B 1 258 ? 2.174 15.82 1.474 1 91.44 258 CYS B C 1
ATOM 6224 O O . CYS B 1 258 ? 2.17 17.047 1.329 1 91.44 258 CYS B O 1
ATOM 6226 N N . ARG B 1 259 ? 1.902 15.008 0.497 1 90.12 259 ARG B N 1
ATOM 6227 C CA . ARG B 1 259 ? 1.575 15.531 -0.825 1 90.12 259 ARG B CA 1
ATOM 6228 C C . ARG B 1 259 ? 0.266 16.312 -0.795 1 90.12 259 ARG B C 1
ATOM 6230 O O . ARG B 1 259 ? 0.122 17.312 -1.492 1 90.12 259 ARG B O 1
ATOM 6237 N N . VAL B 1 260 ? -0.641 15.805 -0.052 1 94.94 260 VAL B N 1
ATOM 6238 C CA . VAL B 1 260 ? -1.902 16.531 0.098 1 94.94 260 VAL B CA 1
ATOM 6239 C C . VAL B 1 260 ? -1.649 17.891 0.742 1 94.94 260 VAL B C 1
ATOM 6241 O O . VAL B 1 260 ? -2.096 18.906 0.229 1 94.94 260 VAL B O 1
ATOM 6244 N N . ASN B 1 261 ? -0.928 17.891 1.764 1 94.62 261 ASN B N 1
ATOM 6245 C CA . ASN B 1 261 ? -0.701 19.094 2.557 1 94.62 261 ASN B CA 1
ATOM 6246 C C . ASN B 1 261 ? 0.076 20.141 1.769 1 94.62 261 ASN B C 1
ATOM 6248 O O . ASN B 1 261 ? -0.225 21.344 1.852 1 94.62 261 ASN B O 1
ATOM 6252 N N . TYR B 1 262 ? 1.046 19.703 1.051 1 90.62 262 TYR B N 1
ATOM 6253 C CA . TYR B 1 262 ? 1.999 20.672 0.542 1 90.62 262 TYR B CA 1
ATOM 6254 C C . TYR B 1 262 ? 1.783 20.922 -0.947 1 90.62 262 TYR B C 1
ATOM 6256 O O . TYR B 1 262 ? 2.291 21.906 -1.499 1 90.62 262 TYR B O 1
ATOM 6264 N N . HIS B 1 263 ? 1.055 20.031 -1.575 1 88.62 263 HIS B N 1
ATOM 6265 C CA . HIS B 1 263 ? 0.864 20.203 -3.012 1 88.62 263 HIS B CA 1
ATOM 6266 C C . HIS B 1 263 ? -0.617 20.297 -3.363 1 88.62 263 HIS B C 1
ATOM 6268 O O . HIS B 1 263 ? -1.03 21.203 -4.098 1 88.62 263 HIS B O 1
ATOM 6274 N N . ALA B 1 264 ? -1.4 19.438 -2.861 1 93.25 264 ALA B N 1
ATOM 6275 C CA . ALA B 1 264 ? -2.803 19.359 -3.266 1 93.25 264 ALA B CA 1
ATOM 6276 C C . ALA B 1 264 ? -3.605 20.5 -2.654 1 93.25 264 ALA B C 1
ATOM 6278 O O . ALA B 1 264 ? -4.508 21.047 -3.295 1 93.25 264 ALA B O 1
ATOM 6279 N N . LEU B 1 265 ? -3.35 20.844 -1.41 1 96.06 265 LEU B N 1
ATOM 6280 C CA . LEU B 1 265 ? -4.039 21.938 -0.752 1 96.06 265 LEU B CA 1
ATOM 6281 C C . LEU B 1 265 ? -3.4 23.281 -1.118 1 96.06 265 LEU B C 1
ATOM 6283 O O . LEU B 1 265 ? -2.57 23.797 -0.37 1 96.06 265 LEU B O 1
ATOM 6287 N N . LYS B 1 266 ? -3.865 23.734 -2.203 1 92.69 266 LYS B N 1
ATOM 6288 C CA . LYS B 1 266 ? -3.404 25.031 -2.67 1 92.69 266 LYS B CA 1
ATOM 6289 C C . LYS B 1 266 ? -4.387 26.141 -2.281 1 92.69 266 LYS B C 1
ATOM 6291 O O . LYS B 1 266 ? -5.59 26.016 -2.52 1 92.69 266 LYS B O 1
ATOM 6296 N N . PHE B 1 267 ? -3.869 27.188 -1.658 1 95.31 267 PHE B N 1
ATOM 6297 C CA . PHE B 1 267 ? -4.715 28.328 -1.326 1 95.31 267 PHE B CA 1
ATOM 6298 C C . PHE B 1 267 ? -5.203 29.016 -2.59 1 95.31 267 PHE B C 1
ATOM 6300 O O . PHE B 1 267 ? -4.559 28.938 -3.639 1 95.31 267 PHE B O 1
ATOM 6307 N N . LEU B 1 268 ? -6.281 29.672 -2.482 1 92.12 268 LEU B N 1
ATOM 6308 C CA . LEU B 1 268 ? -6.805 30.453 -3.6 1 92.12 268 LEU B CA 1
ATOM 6309 C C . LEU B 1 268 ? -5.812 31.516 -4.027 1 92.12 268 LEU B C 1
ATOM 6311 O O . LEU B 1 268 ? -5.074 32.062 -3.199 1 92.12 268 LEU B O 1
ATOM 6315 N N . PRO B 1 269 ? -5.793 31.859 -5.309 1 87.69 269 PRO B N 1
ATOM 6316 C CA . PRO B 1 269 ? -4.809 32.781 -5.844 1 87.69 269 PRO B CA 1
ATOM 6317 C C . PRO B 1 269 ? -4.867 34.156 -5.168 1 87.69 269 PRO B C 1
ATOM 6319 O O . PRO B 1 269 ? -3.832 34.781 -4.941 1 87.69 269 PRO B O 1
ATOM 6322 N N . ASP B 1 270 ? -6.039 34.594 -4.855 1 92.38 270 ASP B N 1
ATOM 6323 C CA . ASP B 1 270 ? -6.164 35.906 -4.223 1 92.38 270 ASP B CA 1
ATOM 6324 C C . ASP B 1 270 ? -5.496 35.906 -2.85 1 92.38 270 ASP B C 1
ATOM 6326 O O . ASP B 1 270 ? -4.922 36.938 -2.441 1 92.38 270 ASP B O 1
ATOM 6330 N N . ILE B 1 271 ? -5.633 34.844 -2.148 1 94.38 271 ILE B N 1
ATOM 6331 C CA . ILE B 1 271 ? -4.996 34.719 -0.84 1 94.38 271 ILE B CA 1
ATOM 6332 C C . ILE B 1 271 ? -3.479 34.719 -1 1 94.38 271 ILE B C 1
ATOM 6334 O O . ILE B 1 271 ? -2.768 35.406 -0.262 1 94.38 271 ILE B O 1
ATOM 6338 N N . GLU B 1 272 ? -3.014 34.062 -1.984 1 93.19 272 GLU B N 1
ATOM 6339 C CA . GLU B 1 272 ? -1.582 33.969 -2.258 1 93.19 272 GLU B CA 1
ATOM 6340 C C . GLU B 1 272 ? -1.02 35.344 -2.656 1 93.19 272 GLU B C 1
ATOM 6342 O O . GLU B 1 272 ? 0.045 35.75 -2.182 1 93.19 272 GLU B O 1
ATOM 6347 N N . GLU B 1 273 ? -1.71 35.969 -3.482 1 91.5 273 GLU B N 1
ATOM 6348 C CA . GLU B 1 273 ? -1.265 37.281 -3.961 1 91.5 273 GLU B CA 1
ATOM 6349 C C . GLU B 1 273 ? -1.206 38.281 -2.822 1 91.5 273 GLU B C 1
ATOM 6351 O O . GLU B 1 273 ? -0.253 39.062 -2.727 1 91.5 273 GLU B O 1
ATOM 6356 N N . MET B 1 274 ? -2.238 38.281 -2.043 1 96.25 274 MET B N 1
ATOM 6357 C CA . MET B 1 274 ? -2.254 39.188 -0.909 1 96.25 274 MET B CA 1
ATOM 6358 C C . MET B 1 274 ? -1.116 38.875 0.058 1 96.25 274 MET B C 1
ATOM 6360 O O . MET B 1 274 ? -0.485 39.781 0.594 1 96.25 274 MET B O 1
ATOM 6364 N N . ALA B 1 275 ? -0.879 37.656 0.3 1 95.75 275 ALA B N 1
ATOM 6365 C CA . ALA B 1 275 ? 0.224 37.25 1.172 1 95.75 275 ALA B CA 1
ATOM 6366 C C . ALA B 1 275 ? 1.562 37.719 0.612 1 95.75 275 ALA B C 1
ATOM 6368 O O . ALA B 1 275 ? 2.43 38.188 1.36 1 95.75 275 ALA B O 1
ATOM 6369 N N . ASP B 1 276 ? 1.731 37.656 -0.667 1 92.69 276 ASP B N 1
ATOM 6370 C CA . ASP B 1 276 ? 2.953 38.125 -1.316 1 92.69 276 ASP B CA 1
ATOM 6371 C C . ASP B 1 276 ? 3.133 39.625 -1.133 1 92.69 276 ASP B C 1
ATOM 6373 O O . ASP B 1 276 ? 4.246 40.094 -0.899 1 92.69 276 ASP B O 1
ATOM 6377 N N . LYS B 1 277 ? 2.078 40.25 -1.264 1 95.06 277 LYS B N 1
ATOM 6378 C CA . LYS B 1 277 ? 2.113 41.719 -1.073 1 95.06 277 LYS B CA 1
ATOM 6379 C C . LYS B 1 277 ? 2.529 42.062 0.35 1 95.06 277 LYS B C 1
ATOM 6381 O O . LYS B 1 277 ? 3.365 42.938 0.555 1 95.06 277 LYS B O 1
ATOM 6386 N N . LEU B 1 278 ? 1.931 41.375 1.267 1 96.62 278 LEU B N 1
ATOM 6387 C CA . LEU B 1 278 ? 2.254 41.625 2.666 1 96.62 278 LEU B CA 1
ATOM 6388 C C . LEU B 1 278 ? 3.715 41.312 2.955 1 96.62 278 LEU B C 1
ATOM 6390 O O . LEU B 1 278 ? 4.402 42.062 3.637 1 96.62 278 LEU B O 1
ATOM 6394 N N . ALA B 1 279 ? 4.188 40.281 2.455 1 94.94 279 ALA B N 1
ATOM 6395 C CA . ALA B 1 279 ? 5.582 39.875 2.654 1 94.94 279 ALA B CA 1
ATOM 6396 C C . ALA B 1 279 ? 6.535 40.875 2.021 1 94.94 279 ALA B C 1
ATOM 6398 O O . ALA B 1 279 ? 7.574 41.219 2.598 1 94.94 279 ALA B O 1
ATOM 6399 N N . ALA B 1 280 ? 6.195 41.312 0.864 1 92.06 280 ALA B N 1
ATOM 6400 C CA . ALA B 1 280 ? 7.016 42.312 0.184 1 92.06 280 ALA B CA 1
ATOM 6401 C C . ALA B 1 280 ? 7.066 43.625 0.981 1 92.06 280 ALA B C 1
ATOM 6403 O O . ALA B 1 280 ? 8.117 44.25 1.071 1 92.06 280 ALA B O 1
ATOM 6404 N N . ARG B 1 281 ? 5.957 44 1.509 1 95.06 281 ARG B N 1
ATOM 6405 C CA . ARG B 1 281 ? 5.902 45.219 2.322 1 95.06 281 ARG B CA 1
ATOM 6406 C C . ARG B 1 281 ? 6.75 45.062 3.58 1 95.06 281 ARG B C 1
ATOM 6408 O O . ARG B 1 281 ? 7.395 46.031 4.016 1 95.06 281 ARG B O 1
ATOM 6415 N N . MET B 1 282 ? 6.723 43.844 4.141 1 95.19 282 MET B N 1
ATOM 6416 C CA . MET B 1 282 ? 7.566 43.594 5.301 1 95.19 282 MET B CA 1
ATOM 6417 C C . MET B 1 282 ? 9.039 43.781 4.957 1 95.19 282 MET B C 1
ATOM 6419 O O . MET B 1 282 ? 9.805 44.344 5.75 1 95.19 282 MET B O 1
ATOM 6423 N N . ARG B 1 283 ? 9.383 43.375 3.838 1 91 283 ARG B N 1
ATOM 6424 C CA . ARG B 1 283 ? 10.781 43.438 3.428 1 91 283 ARG B CA 1
ATOM 6425 C C . ARG B 1 283 ? 11.195 44.844 3.043 1 91 283 ARG B C 1
ATOM 6427 O O . ARG B 1 283 ? 12.375 45.188 3.133 1 91 283 ARG B O 1
ATOM 6434 N N . ASN B 1 284 ? 10.266 45.656 2.65 1 88.56 284 ASN B N 1
ATOM 6435 C CA . ASN B 1 284 ? 10.594 46.969 2.123 1 88.56 284 ASN B CA 1
ATOM 6436 C C . ASN B 1 284 ? 10.18 48.062 3.092 1 88.56 284 ASN B C 1
ATOM 6438 O O . ASN B 1 284 ? 10.055 49.219 2.697 1 88.56 284 ASN B O 1
ATOM 6442 N N . ARG B 1 285 ? 9.922 47.75 4.258 1 86.94 285 ARG B N 1
ATOM 6443 C CA . ARG B 1 285 ? 9.398 48.719 5.207 1 86.94 285 ARG B CA 1
ATOM 6444 C C . ARG B 1 285 ? 10.383 49.875 5.441 1 86.94 285 ARG B C 1
ATOM 6446 O O . ARG B 1 285 ? 9.992 51 5.762 1 86.94 285 ARG B O 1
ATOM 6453 N N . THR B 1 286 ? 11.664 49.562 5.395 1 80.5 286 THR B N 1
ATOM 6454 C CA . THR B 1 286 ? 12.672 50.594 5.691 1 80.5 286 THR B CA 1
ATOM 6455 C C . THR B 1 286 ? 13.328 51.094 4.41 1 80.5 286 THR B C 1
ATOM 6457 O O . THR B 1 286 ? 14.336 51.781 4.461 1 80.5 286 THR B O 1
ATOM 6460 N N . GLY B 1 287 ? 12.789 50.875 3.268 1 71.06 287 GLY B N 1
ATOM 6461 C CA . GLY B 1 287 ? 13.367 51.312 2.006 1 71.06 287 GLY B CA 1
ATOM 6462 C C . GLY B 1 287 ? 14.398 50.344 1.458 1 71.06 287 GLY B C 1
ATOM 6463 O O . GLY B 1 287 ? 14.648 50.312 0.251 1 71.06 287 GLY B O 1
ATOM 6464 N N . SER B 1 288 ? 15.156 49.625 2.336 1 71.5 288 SER B N 1
ATOM 6465 C CA . SER B 1 288 ? 16.094 48.594 1.914 1 71.5 288 SER B CA 1
ATOM 6466 C C . SER B 1 288 ? 15.539 47.219 2.213 1 71.5 288 SER B C 1
ATOM 6468 O O . SER B 1 288 ? 14.727 47.031 3.121 1 71.5 288 SER B O 1
ATOM 6470 N N . VAL B 1 289 ? 15.906 46.281 1.319 1 74 289 VAL B N 1
ATOM 6471 C CA . VAL B 1 289 ? 15.453 44.906 1.51 1 74 289 VAL B CA 1
ATOM 6472 C C . VAL B 1 289 ? 16.094 44.312 2.766 1 74 289 VAL B C 1
ATOM 6474 O O . VAL B 1 289 ? 17.312 44.156 2.832 1 74 289 VAL B O 1
ATOM 6477 N N . ASN B 1 290 ? 15.219 44.125 3.697 1 85 290 ASN B N 1
ATOM 6478 C CA . ASN B 1 290 ? 15.672 43.594 4.977 1 85 290 ASN B CA 1
ATOM 6479 C C . ASN B 1 290 ? 14.961 42.281 5.324 1 85 290 ASN B C 1
ATOM 6481 O O . ASN B 1 290 ? 13.82 42.062 4.914 1 85 290 ASN B O 1
ATOM 6485 N N . PRO B 1 291 ? 15.719 41.438 5.98 1 91.94 291 PRO B N 1
ATOM 6486 C CA . PRO B 1 291 ? 15.031 40.25 6.504 1 91.94 291 PRO B CA 1
ATOM 6487 C C . PRO B 1 291 ? 14.008 40.594 7.586 1 91.94 291 PRO B C 1
ATOM 6489 O O . PRO B 1 291 ? 14.102 41.656 8.211 1 91.94 291 PRO B O 1
ATOM 6492 N N . TYR B 1 292 ? 12.961 39.844 7.668 1 95.06 292 TYR B N 1
ATOM 6493 C CA . TYR B 1 292 ? 12 40.062 8.742 1 95.06 292 TYR B CA 1
ATOM 6494 C C . TYR B 1 292 ? 11.68 38.75 9.469 1 95.06 292 TYR B C 1
ATOM 6496 O O . TYR B 1 292 ? 11.883 37.656 8.93 1 95.06 292 TYR B O 1
ATOM 6504 N N . MET B 1 293 ? 11.258 38.969 10.727 1 96.38 293 MET B N 1
ATOM 6505 C CA . MET B 1 293 ? 10.859 37.875 11.602 1 96.38 293 MET B CA 1
ATOM 6506 C C . MET B 1 293 ? 9.344 37.781 11.703 1 96.38 293 MET B C 1
ATOM 6508 O O . MET B 1 293 ? 8.656 38.781 11.781 1 96.38 293 MET B O 1
ATOM 6512 N N . ALA B 1 294 ? 8.859 36.562 11.531 1 97.69 294 ALA B N 1
ATOM 6513 C CA . ALA B 1 294 ? 7.461 36.312 11.852 1 97.69 294 ALA B CA 1
ATOM 6514 C C . ALA B 1 294 ? 7.316 35.719 13.25 1 97.69 294 ALA B C 1
ATOM 6516 O O . ALA B 1 294 ? 7.953 34.719 13.57 1 97.69 294 ALA B O 1
ATOM 6517 N N . LEU B 1 295 ? 6.543 36.375 14.047 1 97.81 295 LEU B N 1
ATOM 6518 C CA . LEU B 1 295 ? 6.328 35.969 15.43 1 97.81 295 LEU B CA 1
ATOM 6519 C C . LEU B 1 295 ? 4.895 35.5 15.641 1 97.81 295 LEU B C 1
ATOM 6521 O O . LEU B 1 295 ? 3.949 36.25 15.477 1 97.81 295 LEU B O 1
ATOM 6525 N N . HIS B 1 296 ? 4.809 34.281 15.977 1 96.5 296 HIS B N 1
ATOM 6526 C CA . HIS B 1 296 ? 3.504 33.75 16.359 1 96.5 296 HIS B CA 1
ATOM 6527 C C . HIS B 1 296 ? 3.305 33.781 17.859 1 96.5 296 HIS B C 1
ATOM 6529 O O . HIS B 1 296 ? 3.666 32.844 18.578 1 96.5 296 HIS B O 1
ATOM 6535 N N . LEU B 1 297 ? 2.734 34.812 18.453 1 92.06 297 LEU B N 1
ATOM 6536 C CA . LEU B 1 297 ? 2.662 35.125 19.875 1 92.06 297 LEU B CA 1
ATOM 6537 C C . LEU B 1 297 ? 1.647 34.219 20.578 1 92.06 297 LEU B C 1
ATOM 6539 O O . LEU B 1 297 ? 1.766 33.969 21.766 1 92.06 297 LEU B O 1
ATOM 6543 N N . ARG B 1 298 ? 0.836 33.469 20.094 1 90.69 298 ARG B N 1
ATOM 6544 C CA . ARG B 1 298 ? -0.208 32.594 20.609 1 90.69 298 ARG B CA 1
ATOM 6545 C C . ARG B 1 298 ? -0.566 32.938 22.047 1 90.69 298 ARG B C 1
ATOM 6547 O O . ARG B 1 298 ? -0.535 32.094 22.922 1 90.69 298 ARG B O 1
ATOM 6554 N N . PHE B 1 299 ? -0.932 34.125 22.344 1 92.75 299 PHE B N 1
ATOM 6555 C CA . PHE B 1 299 ? -1.291 34.625 23.656 1 92.75 299 PHE B CA 1
ATOM 6556 C C . PHE B 1 299 ? -2.676 35.281 23.641 1 92.75 299 PHE B C 1
ATOM 6558 O O . PHE B 1 299 ? -2.863 36.375 24.156 1 92.75 299 PHE B O 1
ATOM 6565 N N . GLU B 1 300 ? -3.537 34.594 22.984 1 89.12 300 GLU B N 1
ATOM 6566 C CA . GLU B 1 300 ? -4.938 35 22.938 1 89.12 300 GLU B CA 1
ATOM 6567 C C . GLU B 1 300 ? -5.691 34.5 24.172 1 89.12 300 GLU B C 1
ATOM 6569 O O . GLU B 1 300 ? -5.258 33.531 24.828 1 89.12 300 GLU B O 1
ATOM 6574 N N . LYS B 1 301 ? -6.82 35.094 24.359 1 87.62 301 LYS B N 1
ATOM 6575 C CA . LYS B 1 301 ? -7.625 34.75 25.531 1 87.62 301 LYS B CA 1
ATOM 6576 C C . LYS B 1 301 ? -7.922 33.25 25.578 1 87.62 301 LYS B C 1
ATOM 6578 O O . LYS B 1 301 ? -7.828 32.656 26.641 1 87.62 301 LYS B O 1
ATOM 6583 N N . GLY B 1 302 ? -8.219 32.781 24.469 1 85.44 302 GLY B N 1
ATOM 6584 C CA . GLY B 1 302 ? -8.523 31.359 24.406 1 85.44 302 GLY B CA 1
ATOM 6585 C C . GLY B 1 302 ? -7.352 30.469 24.797 1 85.44 302 GLY B C 1
ATOM 6586 O O . GLY B 1 302 ? -7.512 29.516 25.547 1 85.44 302 GLY B O 1
ATOM 6587 N N . MET B 1 303 ? -6.262 30.75 24.312 1 88.12 303 MET B N 1
ATOM 6588 C CA . MET B 1 303 ? -5.066 29.953 24.594 1 88.12 303 MET B CA 1
ATOM 6589 C C . MET B 1 303 ? -4.641 30.125 26.047 1 88.12 303 MET B C 1
ATOM 6591 O O . MET B 1 303 ? -4.25 29.156 26.703 1 88.12 303 MET B O 1
ATOM 6595 N N . VAL B 1 304 ? -4.699 31.297 26.484 1 90 304 VAL B N 1
ATOM 6596 C CA . VAL B 1 304 ? -4.355 31.578 27.875 1 90 304 VAL B CA 1
ATOM 6597 C C . VAL B 1 304 ? -5.293 30.812 28.797 1 90 304 VAL B C 1
ATOM 6599 O O . VAL B 1 304 ? -4.848 30.219 29.781 1 90 304 VAL B O 1
ATOM 6602 N N . GLY B 1 305 ? -6.496 30.875 28.469 1 88.56 305 GLY B N 1
ATOM 6603 C CA . GLY B 1 305 ? -7.473 30.141 29.266 1 88.56 305 GLY B CA 1
ATOM 6604 C C . GLY B 1 305 ? -7.238 28.641 29.25 1 88.56 305 GLY B C 1
ATOM 6605 O O . GLY B 1 305 ? -7.238 28 30.297 1 88.56 305 GLY B O 1
ATOM 6606 N N . LEU B 1 306 ? -7.004 28.125 28.125 1 88.12 306 LEU B N 1
ATOM 6607 C CA . LEU B 1 306 ? -6.867 26.688 27.922 1 88.12 306 LEU B CA 1
ATOM 6608 C C . LEU B 1 306 ? -5.586 26.172 28.578 1 88.12 306 LEU B C 1
ATOM 6610 O O . LEU B 1 306 ? -5.52 25 28.969 1 88.12 306 LEU B O 1
ATOM 6614 N N . SER B 1 307 ? -4.605 26.938 28.656 1 89.25 307 SER B N 1
ATOM 6615 C CA . SER B 1 307 ? -3.307 26.5 29.156 1 89.25 307 SER B CA 1
ATOM 6616 C C . SER B 1 307 ? -3.369 26.203 30.656 1 89.25 307 SER B C 1
ATOM 6618 O O . SER B 1 307 ? -2.547 25.453 31.188 1 89.25 307 SER B O 1
ATOM 6620 N N . PHE B 1 308 ? -4.234 26.875 31.344 1 89.38 308 PHE B N 1
ATOM 6621 C CA . PHE B 1 308 ? -4.367 26.781 32.781 1 89.38 308 PHE B CA 1
ATOM 6622 C C . PHE B 1 308 ? -3.064 27.156 33.469 1 89.38 308 PHE B C 1
ATOM 6624 O O . PHE B 1 308 ? -2.746 26.625 34.531 1 89.38 308 PHE B O 1
ATOM 6631 N N . CYS B 1 309 ? -2.324 27.938 32.75 1 89.12 309 CYS B N 1
ATOM 6632 C CA . CYS B 1 309 ? -1.139 28.547 33.344 1 89.12 309 CYS B CA 1
ATOM 6633 C C . CYS B 1 309 ? -1.486 29.859 34.031 1 89.12 309 CYS B C 1
ATOM 6635 O O . CYS B 1 309 ? -2.562 30.406 33.812 1 89.12 309 CYS B O 1
ATOM 6637 N N . ASP B 1 310 ? -0.55 30.203 34.938 1 84.69 310 ASP B N 1
ATOM 6638 C CA . ASP B 1 310 ? -0.719 31.484 35.625 1 84.69 310 ASP B CA 1
ATOM 6639 C C . ASP B 1 310 ? 0.181 32.562 35 1 84.69 310 ASP B C 1
ATOM 6641 O O . ASP B 1 310 ? 1.373 32.312 34.812 1 84.69 310 ASP B O 1
ATOM 6645 N N . PHE B 1 311 ? -0.468 33.625 34.656 1 85.19 311 PHE B N 1
ATOM 6646 C CA . PHE B 1 311 ? 0.272 34.75 34.062 1 85.19 311 PHE B CA 1
ATOM 6647 C C . PHE B 1 311 ? 0.141 36 34.906 1 85.19 311 PHE B C 1
ATOM 6649 O O . PHE B 1 311 ? -0.746 36.094 35.75 1 85.19 311 PHE B O 1
ATOM 6656 N N . ALA B 1 312 ? 1.162 36.875 34.688 1 75.12 312 ALA B N 1
ATOM 6657 C CA . ALA B 1 312 ? 1.116 38.156 35.438 1 75.12 312 ALA B CA 1
ATOM 6658 C C . ALA B 1 312 ? -0.135 38.938 35.094 1 75.12 312 ALA B C 1
ATOM 6660 O O . ALA B 1 312 ? -0.612 38.875 33.938 1 75.12 312 ALA B O 1
ATOM 6661 N N . GLY B 1 313 ? -0.821 39.562 36.188 1 79.75 313 GLY B N 1
ATOM 6662 C CA . GLY B 1 313 ? -2.018 40.375 35.969 1 79.75 313 GLY B CA 1
ATOM 6663 C C . GLY B 1 313 ? -2.631 40.875 37.281 1 79.75 313 GLY B C 1
ATOM 6664 O O . GLY B 1 313 ? -2.23 40.469 38.375 1 79.75 313 GLY B O 1
ATOM 6665 N N . THR B 1 314 ? -3.514 41.781 36.969 1 83.62 314 THR B N 1
ATOM 6666 C CA . THR B 1 314 ? -4.215 42.344 38.125 1 83.62 314 THR B CA 1
ATOM 6667 C C . THR B 1 314 ? -5.168 41.344 38.75 1 83.62 314 THR B C 1
ATOM 6669 O O . THR B 1 314 ? -5.434 40.281 38.156 1 83.62 314 THR B O 1
ATOM 6672 N N . ARG B 1 315 ? -5.555 41.656 39.938 1 87.25 315 ARG B N 1
ATOM 6673 C CA . ARG B 1 315 ? -6.512 40.781 40.625 1 87.25 315 ARG B CA 1
ATOM 6674 C C . ARG B 1 315 ? -7.789 40.656 39.781 1 87.25 315 ARG B C 1
ATOM 6676 O O . ARG B 1 315 ? -8.359 39.562 39.719 1 87.25 315 ARG B O 1
ATOM 6683 N N . GLU B 1 316 ? -8.156 41.719 39.25 1 88.44 316 GLU B N 1
ATOM 6684 C CA . GLU B 1 316 ? -9.359 41.719 38.406 1 88.44 316 GLU B CA 1
ATOM 6685 C C . GLU B 1 316 ? -9.188 40.812 37.188 1 88.44 316 GLU B C 1
ATOM 6687 O O . GLU B 1 316 ? -10.094 40.062 36.812 1 88.44 316 GLU B O 1
ATOM 6692 N N . GLU B 1 317 ? -8.062 40.875 36.562 1 87.31 317 GLU B N 1
ATOM 6693 C CA . GLU B 1 317 ? -7.77 40.094 35.406 1 87.31 317 GLU B CA 1
ATOM 6694 C C . GLU B 1 317 ? -7.766 38.594 35.719 1 87.31 317 GLU B C 1
ATOM 6696 O O . GLU B 1 317 ? -8.242 37.781 34.938 1 87.31 317 GLU B O 1
ATOM 6701 N N . LYS B 1 318 ? -7.277 38.312 36.875 1 87.62 318 LYS B N 1
ATOM 6702 C CA . LYS B 1 318 ? -7.195 36.938 37.312 1 87.62 318 LYS B CA 1
ATOM 6703 C C . LYS B 1 318 ? -8.586 36.375 37.594 1 87.62 318 LYS B C 1
ATOM 6705 O O . LYS B 1 318 ? -8.867 35.188 37.312 1 87.62 318 LYS B O 1
ATOM 6710 N N . GLU B 1 319 ? -9.367 37.188 38.219 1 88.5 319 GLU B N 1
ATOM 6711 C CA . GLU B 1 319 ? -10.734 36.781 38.469 1 88.5 319 GLU B CA 1
ATOM 6712 C C . GLU B 1 319 ? -11.516 36.562 37.188 1 88.5 319 GLU B C 1
ATOM 6714 O O . GLU B 1 319 ? -12.297 35.594 37.062 1 88.5 319 GLU B O 1
ATOM 6719 N N . MET B 1 320 ? -11.273 37.406 36.281 1 90.81 320 MET B N 1
ATOM 6720 C CA . MET B 1 320 ? -11.938 37.281 35 1 90.81 320 MET B CA 1
ATOM 6721 C C . MET B 1 320 ? -11.523 36 34.281 1 90.81 320 MET B C 1
ATOM 6723 O O . MET B 1 320 ? -12.352 35.312 33.688 1 90.81 320 MET B O 1
ATOM 6727 N N . MET B 1 321 ? -10.32 35.656 34.312 1 90.25 321 MET B N 1
ATOM 6728 C CA . MET B 1 321 ? -9.805 34.438 33.688 1 90.25 321 MET B CA 1
ATOM 6729 C C . MET B 1 321 ? -10.32 33.188 34.406 1 90.25 321 MET B C 1
ATOM 6731 O O . MET B 1 321 ? -10.594 32.188 33.75 1 90.25 321 MET B O 1
ATOM 6735 N N . ALA B 1 322 ? -10.406 33.312 35.656 1 89.44 322 ALA B N 1
ATOM 6736 C CA . ALA B 1 322 ? -10.977 32.188 36.406 1 89.44 322 ALA B CA 1
ATOM 6737 C C . ALA B 1 322 ? -12.422 31.922 35.969 1 89.44 322 ALA B C 1
ATOM 6739 O O . ALA B 1 322 ? -12.82 30.766 35.812 1 89.44 322 ALA B O 1
ATOM 6740 N N . ALA B 1 323 ? -13.117 33 35.844 1 91.81 323 ALA B N 1
ATOM 6741 C CA . ALA B 1 323 ? -14.508 32.875 35.438 1 91.81 323 ALA B CA 1
ATOM 6742 C C . ALA B 1 323 ? -14.594 32.312 34 1 91.81 323 ALA B C 1
ATOM 6744 O O . ALA B 1 323 ? -15.484 31.5 33.719 1 91.81 323 ALA B O 1
ATOM 6745 N N . TYR B 1 324 ? -13.758 32.781 33.219 1 90.12 324 TYR B N 1
ATOM 6746 C CA . TYR B 1 324 ? -13.711 32.312 31.828 1 90.12 324 TYR B CA 1
ATOM 6747 C C . TYR B 1 324 ? -13.406 30.812 31.766 1 90.12 324 TYR B C 1
ATOM 6749 O O . TYR B 1 324 ? -14.031 30.078 31.016 1 90.12 324 TYR B O 1
ATOM 6757 N N . ARG B 1 325 ? -12.484 30.297 32.5 1 89.69 325 ARG B N 1
ATOM 6758 C CA . ARG B 1 325 ? -12.094 28.891 32.562 1 89.69 325 ARG B CA 1
ATOM 6759 C C . ARG B 1 325 ? -13.227 28.031 33.125 1 89.69 325 ARG B C 1
ATOM 6761 O O . ARG B 1 325 ? -13.461 26.922 32.656 1 89.69 325 ARG B O 1
ATOM 6768 N N . GLN B 1 326 ? -13.852 28.562 34.094 1 90.38 326 GLN B N 1
ATOM 6769 C CA . GLN B 1 326 ? -14.969 27.828 34.656 1 90.38 326 GLN B CA 1
ATOM 6770 C C . GLN B 1 326 ? -16.094 27.641 33.656 1 90.38 326 GLN B C 1
ATOM 6772 O O . GLN B 1 326 ? -16.766 26.609 33.625 1 90.38 326 GLN B O 1
ATOM 6777 N N . LYS B 1 327 ? -16.234 28.594 32.906 1 88.5 327 LYS B N 1
ATOM 6778 C CA . LYS B 1 327 ? -17.312 28.562 31.922 1 88.5 327 LYS B CA 1
ATOM 6779 C C . LYS B 1 327 ? -16.969 27.625 30.766 1 88.5 327 LYS B C 1
ATOM 6781 O O . LYS B 1 327 ? -17.781 26.812 30.359 1 88.5 327 LYS B O 1
ATOM 6786 N N . GLU B 1 328 ? -15.773 27.797 30.234 1 84.94 328 GLU B N 1
ATOM 6787 C CA . GLU B 1 328 ? -15.406 27.109 29 1 84.94 328 GLU B CA 1
ATOM 6788 C C . GLU B 1 328 ? -14.945 25.672 29.297 1 84.94 328 GLU B C 1
ATOM 6790 O O . GLU B 1 328 ? -15.133 24.781 28.469 1 84.94 328 GLU B O 1
ATOM 6795 N N . TRP B 1 329 ? -14.305 25.469 30.438 1 86.75 329 TRP B N 1
ATOM 6796 C CA . TRP B 1 329 ? -13.773 24.156 30.781 1 86.75 329 TRP B CA 1
ATOM 6797 C C . TRP B 1 329 ? -14.133 23.797 32.219 1 86.75 329 TRP B C 1
ATOM 6799 O O . TRP B 1 329 ? -13.25 23.547 33.031 1 86.75 329 TRP B O 1
ATOM 6809 N N . PRO B 1 330 ? -15.344 23.562 32.406 1 87.69 330 PRO B N 1
ATOM 6810 C CA . PRO B 1 330 ? -15.781 23.344 33.781 1 87.69 330 PRO B CA 1
ATOM 6811 C C . PRO B 1 330 ? -15.227 22.047 34.375 1 87.69 330 PRO B C 1
ATOM 6813 O O . PRO B 1 330 ? -14.891 22 35.562 1 87.69 330 PRO B O 1
ATOM 6816 N N . ARG B 1 331 ? -15.062 21.047 33.594 1 85.81 331 ARG B N 1
ATOM 6817 C CA . ARG B 1 331 ? -14.602 19.75 34.094 1 85.81 331 ARG B CA 1
ATOM 6818 C C . ARG B 1 331 ? -13.133 19.812 34.5 1 85.81 331 ARG B C 1
ATOM 6820 O O . ARG B 1 331 ? -12.711 19.109 35.406 1 85.81 331 ARG B O 1
ATOM 6827 N N . ARG B 1 332 ? -12.422 20.594 33.781 1 82.31 332 ARG B N 1
ATOM 6828 C CA . ARG B 1 332 ? -11 20.703 34.094 1 82.31 332 ARG B CA 1
ATOM 6829 C C . ARG B 1 332 ? -10.75 21.719 35.188 1 82.31 332 ARG B C 1
ATOM 6831 O O . ARG B 1 332 ? -9.828 21.547 36 1 82.31 332 ARG B O 1
ATOM 6838 N N . TYR B 1 333 ? -11.586 22.734 35.156 1 86.88 333 TYR B N 1
ATOM 6839 C CA . TYR B 1 333 ? -11.422 23.797 36.125 1 86.88 333 TYR B CA 1
ATOM 6840 C C . TYR B 1 333 ? -11.805 23.328 37.531 1 86.88 333 TYR B C 1
ATOM 6842 O O . TYR B 1 333 ? -11.172 23.719 38.5 1 86.88 333 TYR B O 1
ATOM 6850 N N . LYS B 1 334 ? -12.758 22.516 37.562 1 81.44 334 LYS B N 1
ATOM 6851 C CA . LYS B 1 334 ? -13.32 22.062 38.844 1 81.44 334 LYS B CA 1
ATOM 6852 C C . LYS B 1 334 ? -13.586 23.234 39.75 1 81.44 334 LYS B C 1
ATOM 6854 O O . LYS B 1 334 ? -14.453 24.078 39.5 1 81.44 334 LYS B O 1
ATOM 6859 N N . ASN B 1 335 ? -12.852 23.344 40.969 1 78.19 335 ASN B N 1
ATOM 6860 C CA . ASN B 1 335 ? -13.031 24.484 41.844 1 78.19 335 ASN B CA 1
ATOM 6861 C C . ASN B 1 335 ? -11.82 25.406 41.812 1 78.19 335 ASN B C 1
ATOM 6863 O O . ASN B 1 335 ? -11.766 26.406 42.562 1 78.19 335 ASN B O 1
ATOM 6867 N N . GLY B 1 336 ? -10.961 25.172 40.969 1 78.31 336 GLY B N 1
ATOM 6868 C CA . GLY B 1 336 ? -9.812 26.031 40.75 1 78.31 336 GLY B CA 1
ATOM 6869 C C . GLY B 1 336 ? -8.719 25.875 41.781 1 78.31 336 GLY B C 1
ATOM 6870 O O . GLY B 1 336 ? -7.66 26.5 41.656 1 78.31 336 GLY B O 1
ATOM 6871 N N . SER B 1 337 ? -8.883 25.188 42.781 1 72.62 337 SER B N 1
ATOM 6872 C CA . SER B 1 337 ? -7.961 25.125 43.906 1 72.62 337 SER B CA 1
ATOM 6873 C C . SER B 1 337 ? -6.645 24.469 43.5 1 72.62 337 SER B C 1
ATOM 6875 O O . SER B 1 337 ? -5.59 24.781 44.062 1 72.62 337 SER B O 1
ATOM 6877 N N . HIS B 1 338 ? -6.711 23.562 42.656 1 71.88 338 HIS B N 1
ATOM 6878 C CA . HIS B 1 338 ? -5.523 22.812 42.25 1 71.88 338 HIS B CA 1
ATOM 6879 C C . HIS B 1 338 ? -4.742 23.547 41.188 1 71.88 338 HIS B C 1
ATOM 6881 O O . HIS B 1 338 ? -3.637 23.141 40.812 1 71.88 338 HIS B O 1
ATOM 6887 N N . LEU B 1 339 ? -5.215 24.609 40.781 1 75.81 339 LEU B N 1
ATOM 6888 C CA . LEU B 1 339 ? -4.715 25.234 39.562 1 75.81 339 LEU B CA 1
ATOM 6889 C C . LEU B 1 339 ? -3.369 25.906 39.812 1 75.81 339 LEU B C 1
ATOM 6891 O O . LEU B 1 339 ? -2.477 25.844 38.969 1 75.81 339 LEU B O 1
ATOM 6895 N N . TRP B 1 340 ? -3.26 26.453 41.031 1 76.5 340 TRP B N 1
ATOM 6896 C CA . TRP B 1 340 ? -2.025 27.188 41.25 1 76.5 340 TRP B CA 1
ATOM 6897 C C . TRP B 1 340 ? -0.82 26.266 41.281 1 76.5 340 TRP B C 1
ATOM 6899 O O . TRP B 1 340 ? 0.159 26.484 40.562 1 76.5 340 TRP B O 1
ATOM 6909 N N . PRO B 1 341 ? -0.758 25.234 42.062 1 78.44 341 PRO B N 1
ATOM 6910 C CA . PRO B 1 341 ? 0.387 24.328 42.031 1 78.44 341 PRO B CA 1
ATOM 6911 C C . PRO B 1 341 ? 0.628 23.703 40.656 1 78.44 341 PRO B C 1
ATOM 6913 O O . PRO B 1 341 ? 1.778 23.516 40.25 1 78.44 341 PRO B O 1
ATOM 6916 N N . LEU B 1 342 ? -0.405 23.5 40.031 1 83.81 342 LEU B N 1
ATOM 6917 C CA . LEU B 1 342 ? -0.296 22.906 38.688 1 83.81 342 LEU B CA 1
ATOM 6918 C C . LEU B 1 342 ? 0.293 23.891 37.688 1 83.81 342 LEU B C 1
ATOM 6920 O O . LEU B 1 342 ? 1.084 23.516 36.812 1 83.81 342 LEU B O 1
ATOM 6924 N N . ALA B 1 343 ? -0.124 25.062 37.906 1 85.19 343 ALA B N 1
ATOM 6925 C CA . ALA B 1 343 ? 0.385 26.109 37 1 85.19 343 ALA B CA 1
ATOM 6926 C C . ALA B 1 343 ? 1.886 26.297 37.188 1 85.19 343 ALA B C 1
ATOM 6928 O O . ALA B 1 343 ? 2.619 26.5 36.219 1 85.19 343 ALA B O 1
ATOM 6929 N N . LEU B 1 344 ? 2.303 26.266 38.406 1 82.06 344 LEU B N 1
ATOM 6930 C CA . LEU B 1 344 ? 3.725 26.406 38.719 1 82.06 344 LEU B CA 1
ATOM 6931 C C . LEU B 1 344 ? 4.523 25.25 38.125 1 82.06 344 LEU B C 1
ATOM 6933 O O . LEU B 1 344 ? 5.609 25.453 37.594 1 82.06 344 LEU B O 1
ATOM 6937 N N . GLN B 1 345 ? 4.016 24.141 38.344 1 84.44 345 GLN B N 1
ATOM 6938 C CA . GLN B 1 345 ? 4.668 22.953 37.781 1 84.44 345 GLN B CA 1
ATOM 6939 C C . GLN B 1 345 ? 4.73 23.031 36.25 1 84.44 345 GLN B C 1
ATOM 6941 O O . GLN B 1 345 ? 5.766 22.719 35.656 1 84.44 345 GLN B O 1
ATOM 6946 N N . LYS B 1 346 ? 3.676 23.469 35.656 1 87.12 346 LYS B N 1
ATOM 6947 C CA . LYS B 1 346 ? 3.617 23.578 34.188 1 87.12 346 LYS B CA 1
ATOM 6948 C C . LYS B 1 346 ? 4.641 24.578 33.688 1 87.12 346 LYS B C 1
ATOM 6950 O O . LYS B 1 346 ? 5.266 24.359 32.656 1 87.12 346 LYS B O 1
ATOM 6955 N N . ARG B 1 34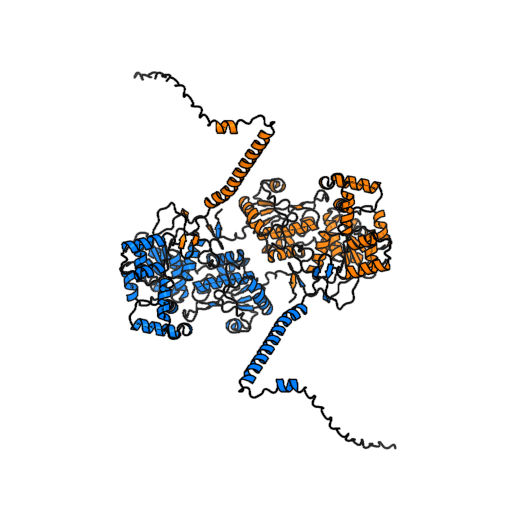7 ? 4.73 25.578 34.406 1 85.31 347 ARG B N 1
ATOM 6956 C CA . ARG B 1 347 ? 5.691 26.609 34 1 85.31 347 ARG B CA 1
ATOM 6957 C C . ARG B 1 347 ? 7.117 26.078 34.062 1 85.31 347 ARG B C 1
ATOM 6959 O O . ARG B 1 347 ? 7.922 26.328 33.188 1 85.31 347 ARG B O 1
ATOM 6966 N N . LYS B 1 348 ? 7.43 25.359 35.031 1 81.06 348 LYS B N 1
ATOM 6967 C CA . LYS B 1 348 ? 8.766 24.797 35.188 1 81.06 348 LYS B CA 1
ATOM 6968 C C . LYS B 1 348 ? 9.078 23.781 34.094 1 81.06 348 LYS B C 1
ATOM 6970 O O . LYS B 1 348 ? 10.234 23.641 33.688 1 81.06 348 LYS B O 1
ATOM 6975 N N . GLU B 1 349 ? 8.039 23.219 33.688 1 82.62 349 GLU B N 1
ATOM 6976 C CA . GLU B 1 349 ? 8.203 22.188 32.688 1 82.62 349 GLU B CA 1
ATOM 6977 C C . GLU B 1 349 ? 8.18 22.766 31.281 1 82.62 349 GLU B C 1
ATOM 6979 O O . GLU B 1 349 ? 8.336 22.047 30.297 1 82.62 349 GLU B O 1
ATOM 6984 N N . GLY B 1 350 ? 7.988 24.047 31.203 1 82.88 350 GLY B N 1
ATOM 6985 C CA . GLY B 1 350 ? 7.988 24.688 29.906 1 82.88 350 GLY B CA 1
ATOM 6986 C C . GLY B 1 350 ? 6.715 24.453 29.125 1 82.88 350 GLY B C 1
ATOM 6987 O O . GLY B 1 350 ? 6.734 24.422 27.891 1 82.88 350 GLY B O 1
ATOM 6988 N N . ARG B 1 351 ? 5.605 24.266 29.781 1 87.44 351 ARG B N 1
ATOM 6989 C CA . ARG B 1 351 ? 4.348 23.922 29.125 1 87.44 351 ARG B CA 1
ATOM 6990 C C . ARG B 1 351 ? 3.434 25.141 29.016 1 87.44 351 ARG B C 1
ATOM 6992 O O . ARG B 1 351 ? 2.305 25.031 28.531 1 87.44 351 ARG B O 1
ATOM 6999 N N . CYS B 1 352 ? 3.871 26.281 29.469 1 89.06 352 CYS B N 1
ATOM 7000 C CA . CYS B 1 352 ? 3.08 27.5 29.406 1 89.06 352 CYS B CA 1
ATOM 7001 C C . CYS B 1 352 ? 3.508 28.375 28.234 1 89.06 352 CYS B C 1
ATOM 7003 O O . CYS B 1 352 ? 4.695 28.453 27.922 1 89.06 352 CYS B O 1
ATOM 7005 N N . PRO B 1 353 ? 2.516 29.016 27.578 1 91.12 353 PRO B N 1
ATOM 7006 C CA . PRO B 1 353 ? 2.896 29.984 26.531 1 91.12 353 PRO B CA 1
ATOM 7007 C C . PRO B 1 353 ? 3.744 31.125 27.078 1 91.12 353 PRO B C 1
ATOM 7009 O O . PRO B 1 353 ? 3.574 31.531 28.234 1 91.12 353 PRO B O 1
ATOM 7012 N N . LEU B 1 354 ? 4.621 31.609 26.219 1 92.19 354 LEU B N 1
ATOM 7013 C CA . LEU B 1 354 ? 5.426 32.75 26.609 1 92.19 354 LEU B CA 1
ATOM 7014 C C . LEU B 1 354 ? 4.617 34.062 26.5 1 92.19 354 LEU B C 1
ATOM 7016 O O . LEU B 1 354 ? 3.85 34.219 25.547 1 92.19 354 LEU B O 1
ATOM 7020 N N . GLU B 1 355 ? 4.738 34.906 27.531 1 91.19 355 GLU B N 1
ATOM 7021 C CA . GLU B 1 355 ? 4.172 36.25 27.438 1 91.19 355 GLU B CA 1
ATOM 7022 C C . GLU B 1 355 ? 4.941 37.094 26.453 1 91.19 355 GLU B C 1
ATOM 7024 O O . GLU B 1 355 ? 6.121 36.875 26.188 1 91.19 355 GLU B O 1
ATOM 7029 N N . PRO B 1 356 ? 4.25 38.156 25.953 1 93.25 356 PRO B N 1
ATOM 7030 C CA . PRO B 1 356 ? 4.949 39.062 25.031 1 93.25 356 PRO B CA 1
ATOM 7031 C C . PRO B 1 356 ? 6.246 39.625 25.625 1 93.25 356 PRO B C 1
ATOM 7033 O O . PRO B 1 356 ? 7.25 39.719 24.922 1 93.25 356 PRO B O 1
ATOM 7036 N N . GLY B 1 357 ? 6.266 39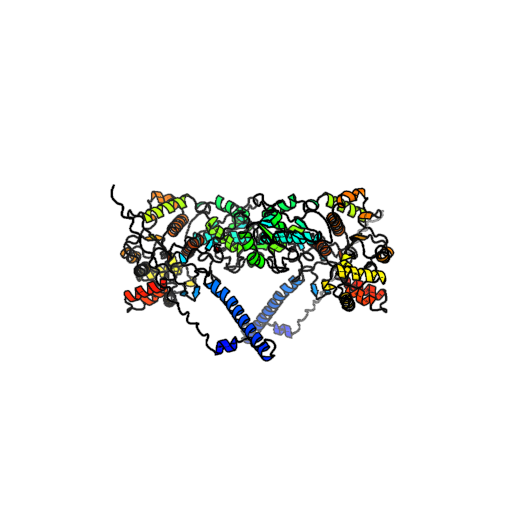.906 26.828 1 91.56 357 GLY B N 1
ATOM 7037 C CA . GLY B 1 357 ? 7.48 40.406 27.453 1 91.56 357 GLY B CA 1
ATOM 7038 C C . GLY B 1 357 ? 8.578 39.375 27.531 1 91.56 357 GLY B C 1
ATOM 7039 O O . GLY B 1 357 ? 9.758 39.688 27.391 1 91.56 357 GLY B O 1
ATOM 7040 N N . GLU B 1 358 ? 8.211 38.156 27.75 1 90.44 358 GLU B N 1
ATOM 7041 C CA . GLU B 1 358 ? 9.18 37.094 27.891 1 90.44 358 GLU B CA 1
ATOM 7042 C C . GLU B 1 358 ? 9.867 36.781 26.562 1 90.44 358 GLU B C 1
ATOM 7044 O O . GLU B 1 358 ? 11.086 36.594 26.516 1 90.44 358 GLU B O 1
ATOM 7049 N N . ILE B 1 359 ? 9.102 36.781 25.531 1 93.62 359 ILE B N 1
ATOM 7050 C CA . ILE B 1 359 ? 9.703 36.5 24.234 1 93.62 359 ILE B CA 1
ATOM 7051 C C . ILE B 1 359 ? 10.578 37.656 23.781 1 93.62 359 ILE B C 1
ATOM 7053 O O . ILE B 1 359 ? 11.617 37.469 23.141 1 93.62 359 ILE B O 1
ATOM 7057 N N . ALA B 1 360 ? 10.195 38.844 24.203 1 94.31 360 ALA B N 1
ATOM 7058 C CA . ALA B 1 360 ? 11.016 40 23.906 1 94.31 360 ALA B CA 1
ATOM 7059 C C . ALA B 1 360 ? 12.414 39.875 24.5 1 94.31 360 ALA B C 1
ATOM 7061 O O . ALA B 1 360 ? 13.414 40.125 23.812 1 94.31 360 ALA B O 1
ATOM 7062 N N . ILE B 1 361 ? 12.469 39.406 25.688 1 91.19 361 ILE B N 1
ATOM 7063 C CA . ILE B 1 361 ? 13.742 39.281 26.391 1 91.19 361 ILE B CA 1
ATOM 7064 C C . ILE B 1 361 ? 14.562 38.156 25.75 1 91.19 361 ILE B C 1
ATOM 7066 O O . ILE B 1 361 ? 15.781 38.281 25.609 1 91.19 361 ILE B O 1
ATOM 7070 N N . ILE B 1 362 ? 13.945 37.125 25.359 1 91.56 362 ILE B N 1
ATOM 7071 C CA . ILE B 1 362 ? 14.641 36 24.734 1 91.56 362 ILE B CA 1
ATOM 7072 C C . ILE B 1 362 ? 15.219 36.438 23.406 1 91.56 362 ILE B C 1
ATOM 7074 O O . ILE B 1 362 ? 16.375 36.125 23.094 1 91.56 362 ILE B O 1
ATOM 7078 N N . LEU B 1 363 ? 14.438 37.156 22.656 1 94.25 363 LEU B N 1
ATOM 7079 C CA . LEU B 1 363 ? 14.898 37.594 21.344 1 94.25 363 LEU B CA 1
ATOM 7080 C C . LEU B 1 363 ? 16.078 38.562 21.484 1 94.25 363 LEU B C 1
ATOM 7082 O O . LEU B 1 363 ? 17.031 38.5 20.703 1 94.25 363 LEU B O 1
ATOM 7086 N N . ARG B 1 364 ? 15.992 39.375 22.453 1 93.69 364 ARG B N 1
ATOM 7087 C CA . ARG B 1 364 ? 17.109 40.281 22.703 1 93.69 364 ARG B CA 1
ATOM 7088 C C . ARG B 1 364 ? 18.359 39.5 23.094 1 93.69 364 ARG B C 1
ATOM 7090 O O . ARG B 1 364 ? 19.469 39.844 22.688 1 93.69 364 ARG B O 1
ATOM 7097 N N . ALA B 1 365 ? 18.156 38.531 23.891 1 91.06 365 ALA B N 1
ATOM 7098 C CA . ALA B 1 365 ? 19.266 37.688 24.344 1 91.06 365 ALA B CA 1
ATOM 7099 C C . ALA B 1 365 ? 19.906 36.938 23.156 1 91.06 365 ALA B C 1
ATOM 7101 O O . ALA B 1 365 ? 21.109 36.688 23.156 1 91.06 365 ALA B O 1
ATOM 7102 N N . LEU B 1 366 ? 19.125 36.625 22.203 1 91.44 366 LEU B N 1
ATOM 7103 C CA . LEU B 1 366 ? 19.609 35.875 21.031 1 91.44 366 LEU B CA 1
ATOM 7104 C C . LEU B 1 366 ? 20.422 36.812 20.125 1 91.44 366 LEU B C 1
ATOM 7106 O O . LEU B 1 366 ? 21.188 36.312 19.266 1 91.44 366 LEU B O 1
ATOM 7110 N N . GLY B 1 367 ? 20.203 38.094 20.219 1 91.5 367 GLY B N 1
ATOM 7111 C CA . GLY B 1 367 ? 21.031 39.031 19.469 1 91.5 367 GLY B CA 1
ATOM 7112 C C . GLY B 1 367 ? 20.219 39.906 18.531 1 91.5 367 GLY B C 1
ATOM 7113 O O . GLY B 1 367 ? 20.781 40.75 17.812 1 91.5 367 GLY B O 1
ATOM 7114 N N . TYR B 1 368 ? 18.922 39.781 18.609 1 94.44 368 TYR B N 1
ATOM 7115 C CA . TYR B 1 368 ? 18.109 40.656 17.766 1 94.44 368 TYR B CA 1
ATOM 7116 C C . TYR B 1 368 ? 18.062 42.062 18.312 1 94.44 368 TYR B C 1
ATOM 7118 O O . TYR B 1 368 ? 17.984 42.25 19.531 1 94.44 368 TYR B O 1
ATOM 7126 N N . THR B 1 369 ? 18.031 43 17.391 1 94.5 369 THR B N 1
ATOM 7127 C CA . THR B 1 369 ? 18.156 44.406 17.828 1 94.5 369 THR B CA 1
ATOM 7128 C C . THR B 1 369 ? 16.812 45.094 17.734 1 94.5 369 THR B C 1
ATOM 7130 O O . THR B 1 369 ? 15.844 44.562 17.203 1 94.5 369 THR B O 1
ATOM 7133 N N . ARG B 1 370 ? 16.828 46.312 18.203 1 94.25 370 ARG B N 1
ATOM 7134 C CA . ARG B 1 370 ? 15.633 47.156 18.219 1 94.25 370 ARG B CA 1
ATOM 7135 C C . ARG B 1 370 ? 15.133 47.438 16.812 1 94.25 370 ARG B C 1
ATOM 7137 O O . ARG B 1 370 ? 13.945 47.688 16.609 1 94.25 370 ARG B O 1
ATOM 7144 N N . GLY B 1 371 ? 16.031 47.375 15.852 1 91.31 371 GLY B N 1
ATOM 7145 C CA . GLY B 1 371 ? 15.68 47.656 14.469 1 91.31 371 GLY B CA 1
ATOM 7146 C C . GLY B 1 371 ? 15.086 46.469 13.742 1 91.31 371 GLY B C 1
ATOM 7147 O O . GLY B 1 371 ? 14.664 46.562 12.586 1 91.31 371 GLY B O 1
ATOM 7148 N N . THR B 1 372 ? 14.945 45.344 14.438 1 94.25 372 THR B N 1
ATOM 7149 C CA . THR B 1 372 ? 14.43 44.125 13.82 1 94.25 372 THR B CA 1
ATOM 7150 C C . THR B 1 372 ? 12.984 44.312 13.383 1 94.25 372 THR B C 1
ATOM 7152 O O . THR B 1 372 ? 12.156 44.812 14.133 1 94.25 372 THR B O 1
ATOM 7155 N N . GLN B 1 373 ? 12.695 43.969 12.109 1 95.12 373 GLN B N 1
ATOM 7156 C CA . GLN B 1 373 ? 11.328 43.969 11.594 1 95.12 373 GLN B CA 1
ATOM 7157 C C . GLN B 1 373 ? 10.578 42.688 11.984 1 95.12 373 GLN B C 1
ATOM 7159 O O . GLN B 1 373 ? 11.008 41.594 11.641 1 95.12 373 GLN B O 1
ATOM 7164 N N . ILE B 1 374 ? 9.406 42.906 12.68 1 96.5 374 ILE B N 1
ATOM 7165 C CA . ILE B 1 374 ? 8.695 41.75 13.188 1 96.5 374 ILE B CA 1
ATOM 7166 C C . ILE B 1 374 ? 7.246 41.781 12.719 1 96.5 374 ILE B C 1
ATOM 7168 O O . ILE B 1 374 ? 6.535 42.75 12.938 1 96.5 374 ILE B O 1
ATOM 7172 N N . TYR B 1 375 ? 6.848 40.75 11.984 1 97.38 375 TYR B N 1
ATOM 7173 C CA . TYR B 1 375 ? 5.445 40.5 11.672 1 97.38 375 TYR B CA 1
ATOM 7174 C C . TYR B 1 375 ? 4.785 39.688 12.773 1 97.38 375 TYR B C 1
ATOM 7176 O O . TYR B 1 375 ? 5.215 38.562 13.07 1 97.38 375 TYR B O 1
ATOM 7184 N N . VAL B 1 376 ? 3.756 40.188 13.367 1 96.25 376 VAL B N 1
ATOM 7185 C CA . VAL B 1 376 ? 3.086 39.469 14.453 1 96.25 376 VAL B CA 1
ATOM 7186 C C . VAL B 1 376 ? 1.842 38.781 13.922 1 96.25 376 VAL B C 1
ATOM 7188 O O . VAL B 1 376 ? 0.885 39.406 13.492 1 96.25 376 VAL B O 1
ATOM 7191 N N . ALA B 1 377 ? 1.976 37.5 13.945 1 95.12 377 ALA B N 1
ATOM 7192 C CA . ALA B 1 377 ? 0.825 36.656 13.602 1 95.12 377 ALA B CA 1
ATOM 7193 C C . ALA B 1 377 ? 0.043 36.25 14.852 1 95.12 377 ALA B C 1
ATOM 7195 O O . ALA B 1 377 ? 0.428 35.312 15.555 1 95.12 377 ALA B O 1
ATOM 7196 N N . SER B 1 378 ? -0.979 36.906 15.125 1 87.31 378 SER B N 1
ATOM 7197 C CA . SER B 1 378 ? -1.767 36.656 16.328 1 87.31 378 SER B CA 1
ATOM 7198 C C . SER B 1 378 ? -3.162 37.25 16.203 1 87.31 378 SER B C 1
ATOM 7200 O O . SER B 1 378 ? -3.383 38.188 15.422 1 87.31 378 SER B O 1
ATOM 7202 N N . GLY B 1 379 ? -4.016 36.625 16.922 1 81.44 379 GLY B N 1
ATOM 7203 C CA . GLY B 1 379 ? -5.273 37.312 17.172 1 81.44 379 GLY B CA 1
ATOM 7204 C C . GLY B 1 379 ? -5.172 38.375 18.219 1 81.44 379 GLY B C 1
ATOM 7205 O O . GLY B 1 379 ? -4.105 38.969 18.406 1 81.44 379 GLY B O 1
ATOM 7206 N N . GLN B 1 380 ? -6.301 38.656 18.812 1 84.62 380 GLN B N 1
ATOM 7207 C CA . GLN B 1 380 ? -6.289 39.625 19.891 1 84.62 380 GLN B CA 1
ATOM 7208 C C . GLN B 1 380 ? -5.535 39.125 21.109 1 84.62 380 GLN B C 1
ATOM 7210 O O . GLN B 1 380 ? -5.902 38.094 21.688 1 84.62 380 GLN B O 1
ATOM 7215 N N . VAL B 1 381 ? -4.527 39.844 21.469 1 90 381 VAL B N 1
ATOM 7216 C CA . VAL B 1 381 ? -3.666 39.438 22.578 1 90 381 VAL B CA 1
ATOM 7217 C C . VAL B 1 381 ? -4.383 39.656 23.906 1 90 381 VAL B C 1
ATOM 7219 O O . VAL B 1 381 ? -5.043 40.688 24.094 1 90 381 VAL B O 1
ATOM 7222 N N . TYR B 1 382 ? -4.277 38.688 24.734 1 90.94 382 TYR B N 1
ATOM 7223 C CA . TYR B 1 382 ? -4.824 38.844 26.094 1 90.94 382 TYR B CA 1
ATOM 7224 C C . TYR B 1 382 ? -4.102 39.938 26.859 1 90.94 382 TYR B C 1
ATOM 7226 O O . TYR B 1 382 ? -2.873 39.938 26.938 1 90.94 382 TYR B O 1
ATOM 7234 N N . GLY B 1 383 ? -4.871 40.875 27.344 1 88.38 383 GLY B N 1
ATOM 7235 C CA . GLY B 1 383 ? -4.297 42 28.047 1 88.38 383 GLY B CA 1
ATOM 7236 C C . GLY B 1 383 ? -4.086 43.219 27.172 1 88.38 383 GLY B C 1
ATOM 7237 O O . GLY B 1 383 ? -3.721 44.281 27.656 1 88.38 383 GLY B O 1
ATOM 7238 N N . GLY B 1 384 ? -4.203 43.062 25.969 1 87.5 384 GLY B N 1
ATOM 7239 C CA . GLY B 1 384 ? -4.219 44.156 25.016 1 87.5 384 GLY B CA 1
ATOM 7240 C C . GLY B 1 384 ? -2.889 44.875 24.906 1 87.5 384 GLY B C 1
ATOM 7241 O O . GLY B 1 384 ? -1.833 44.219 24.906 1 87.5 384 GLY B O 1
ATOM 7242 N N . LYS B 1 385 ? -2.986 46.125 24.875 1 88.94 385 LYS B N 1
ATOM 7243 C CA . LYS B 1 385 ? -1.819 46.969 24.641 1 88.94 385 LYS B CA 1
ATOM 7244 C C . LYS B 1 385 ? -0.869 46.938 25.828 1 88.94 385 LYS B C 1
ATOM 7246 O O . LYS B 1 385 ? 0.35 47.031 25.656 1 88.94 385 LYS B O 1
ATOM 7251 N N . ASN B 1 386 ? -1.43 46.844 26.953 1 88.62 386 ASN B N 1
ATOM 7252 C CA . ASN B 1 386 ? -0.593 46.812 28.141 1 88.62 386 ASN B CA 1
ATOM 7253 C C . ASN B 1 386 ? 0.309 45.594 28.188 1 88.62 386 ASN B C 1
ATOM 7255 O O . ASN B 1 386 ? 1.478 45.688 28.562 1 88.62 386 ASN B O 1
ATOM 7259 N N . ARG B 1 387 ? -0.269 44.562 27.781 1 90.56 387 ARG B N 1
ATOM 7260 C CA . ARG B 1 387 ? 0.49 43.312 27.781 1 90.56 387 ARG B CA 1
ATOM 7261 C C . ARG B 1 387 ? 1.527 43.281 26.672 1 90.56 387 ARG B C 1
ATOM 7263 O O . ARG B 1 387 ? 2.6 42.688 26.812 1 90.56 387 ARG B O 1
ATOM 7270 N N . MET B 1 388 ? 1.233 44.031 25.641 1 93.88 388 MET B N 1
ATOM 7271 C CA . MET B 1 388 ? 2.104 44.062 24.469 1 93.88 388 MET B CA 1
ATOM 7272 C C . MET B 1 388 ? 3.211 45.094 24.641 1 93.88 388 MET B C 1
ATOM 7274 O O . MET B 1 388 ? 4.215 45.062 23.938 1 93.88 388 MET B O 1
ATOM 7278 N N . ALA B 1 389 ? 3.082 45.906 25.609 1 94.56 389 ALA B N 1
ATOM 7279 C CA . ALA B 1 389 ? 3.939 47.094 25.75 1 94.56 389 ALA B CA 1
ATOM 7280 C C . ALA B 1 389 ? 5.406 46.688 25.891 1 94.56 389 ALA B C 1
ATOM 7282 O O . ALA B 1 389 ? 6.277 47.25 25.234 1 94.56 389 ALA B O 1
ATOM 7283 N N . PRO B 1 390 ? 5.707 45.688 26.734 1 92.81 390 PRO B N 1
ATOM 7284 C CA . PRO B 1 390 ? 7.121 45.312 26.844 1 92.81 390 PRO B CA 1
ATOM 7285 C C . PRO B 1 390 ? 7.723 44.875 25.516 1 92.81 390 PRO B C 1
ATOM 7287 O O . PRO B 1 390 ? 8.867 45.219 25.203 1 92.81 390 PRO B O 1
ATOM 7290 N N . LEU B 1 391 ? 7 44.188 24.766 1 96 391 LEU B N 1
ATOM 7291 C CA . LEU B 1 391 ? 7.477 43.719 23.469 1 96 391 LEU B CA 1
ATOM 7292 C C . LEU B 1 391 ? 7.629 44.875 22.5 1 96 391 LEU B C 1
ATOM 7294 O O . LEU B 1 391 ? 8.633 44.969 21.797 1 96 391 LEU B O 1
ATOM 7298 N N . ARG B 1 392 ? 6.691 45.75 22.516 1 96.06 392 ARG B N 1
ATOM 7299 C CA . ARG B 1 392 ? 6.727 46.906 21.641 1 96.06 392 ARG B CA 1
ATOM 7300 C C . ARG B 1 392 ? 7.871 47.844 22 1 96.06 392 ARG B C 1
ATOM 7302 O O . ARG B 1 392 ? 8.477 48.469 21.125 1 96.06 392 ARG B O 1
ATOM 7309 N N . ASN B 1 393 ? 8.102 47.906 23.234 1 96.12 393 ASN B N 1
ATOM 7310 C CA . ASN B 1 393 ? 9.188 48.781 23.703 1 96.12 393 ASN B CA 1
ATOM 7311 C C . ASN B 1 393 ? 10.547 48.25 23.266 1 96.12 393 ASN B C 1
ATOM 7313 O O . ASN B 1 393 ? 11.438 49.031 22.906 1 96.12 393 ASN B O 1
ATOM 7317 N N . MET B 1 394 ? 10.719 47 23.328 1 95.81 394 MET B N 1
ATOM 7318 C CA . MET B 1 394 ? 12 46.406 22.953 1 95.81 394 MET B CA 1
ATOM 7319 C C . MET B 1 394 ? 12.141 46.281 21.438 1 95.81 394 MET B C 1
ATOM 7321 O O . MET B 1 394 ? 13.242 46.344 20.906 1 95.81 394 MET B O 1
ATOM 7325 N N . PHE B 1 395 ? 11.008 46.094 20.812 1 96.5 395 PHE B N 1
ATOM 7326 C CA . PHE B 1 395 ? 10.977 45.969 19.359 1 96.5 395 PHE B CA 1
ATOM 7327 C C . PHE B 1 395 ? 9.875 46.844 18.766 1 96.5 395 PHE B C 1
ATOM 7329 O O . PHE B 1 395 ? 8.781 46.375 18.484 1 96.5 395 PHE B O 1
ATOM 7336 N N . PRO B 1 396 ? 10.156 48.062 18.469 1 95.12 396 PRO B N 1
ATOM 7337 C CA . PRO B 1 396 ? 9.125 49.031 18.047 1 95.12 396 PRO B CA 1
ATOM 7338 C C . PRO B 1 396 ? 8.625 48.75 16.625 1 95.12 396 PRO B C 1
ATOM 7340 O O . PRO B 1 396 ? 7.559 49.25 16.25 1 95.12 396 PRO B O 1
ATOM 7343 N N . ASN B 1 397 ? 9.391 48 15.852 1 93.75 397 ASN B N 1
ATOM 7344 C CA . ASN B 1 397 ? 8.992 47.719 14.477 1 93.75 397 ASN B CA 1
ATOM 7345 C C . ASN B 1 397 ? 8.148 46.469 14.383 1 93.75 397 ASN B C 1
ATOM 7347 O O . ASN B 1 397 ? 8.43 45.594 13.57 1 93.75 397 ASN B O 1
ATOM 7351 N N . LEU B 1 398 ? 7.109 46.438 15.219 1 94.25 398 LEU B N 1
ATOM 7352 C CA . LEU B 1 398 ? 6.117 45.375 15.219 1 94.25 398 LEU B CA 1
ATOM 7353 C C . LEU B 1 398 ? 4.914 45.75 14.359 1 94.25 398 LEU B C 1
ATOM 7355 O O . LEU B 1 398 ? 4.363 46.844 14.492 1 94.25 398 LEU B O 1
ATOM 7359 N N . VAL B 1 399 ? 4.57 44.844 13.477 1 94.38 399 VAL B N 1
ATOM 7360 C CA . VAL B 1 399 ? 3.428 45.156 12.633 1 94.38 399 VAL B CA 1
ATOM 7361 C C . VAL B 1 399 ? 2.551 43.906 12.453 1 94.38 399 VAL B C 1
ATOM 7363 O O . VAL B 1 399 ? 3.041 42.781 12.508 1 94.38 399 VAL B O 1
ATOM 7366 N N . THR B 1 400 ? 1.28 44.125 12.359 1 92.62 400 THR B N 1
ATOM 7367 C CA . THR B 1 400 ? 0.307 43.062 12.039 1 92.62 400 THR B CA 1
ATOM 7368 C C . THR B 1 400 ? -0.2 43.219 10.609 1 92.62 400 THR B C 1
ATOM 7370 O O . THR B 1 400 ? 0.117 44.219 9.93 1 92.62 400 THR B O 1
ATOM 7373 N N . LYS B 1 401 ? -0.962 42.281 10.18 1 92.62 401 LYS B N 1
ATOM 7374 C CA . LYS B 1 401 ? -1.498 42.344 8.82 1 92.62 401 LYS B CA 1
ATOM 7375 C C . LYS B 1 401 ? -2.426 43.531 8.641 1 92.62 401 LYS B C 1
ATOM 7377 O O . LYS B 1 401 ? -2.477 44.125 7.566 1 92.62 401 LYS B O 1
ATOM 7382 N N . GLU B 1 402 ? -3.088 43.906 9.688 1 90.75 402 GLU B N 1
ATOM 7383 C CA . GLU B 1 402 ? -4.02 45.031 9.617 1 90.75 402 GLU B CA 1
ATOM 7384 C C . GLU B 1 402 ? -3.277 46.375 9.484 1 90.75 402 GLU B C 1
ATOM 7386 O O . GLU B 1 402 ? -3.836 47.344 8.992 1 90.75 402 GLU B O 1
ATOM 7391 N N . GLU B 1 403 ? -2.055 46.344 9.883 1 91.56 403 GLU B N 1
ATOM 7392 C CA . GLU B 1 403 ? -1.247 47.562 9.797 1 91.56 403 GLU B CA 1
ATOM 7393 C C . GLU B 1 403 ? -0.503 47.625 8.461 1 91.56 403 GLU B C 1
ATOM 7395 O O . GLU B 1 403 ? -0.123 48.719 8.016 1 91.56 403 GLU B O 1
ATOM 7400 N N . LEU B 1 404 ? -0.236 46.531 7.867 1 93.81 404 LEU B N 1
ATOM 7401 C CA . LEU B 1 404 ? 0.522 46.469 6.625 1 93.81 404 LEU B CA 1
ATOM 7402 C C . LEU B 1 404 ? -0.386 46.688 5.422 1 93.81 404 LEU B C 1
ATOM 7404 O O . LEU B 1 404 ? 0.088 47.031 4.34 1 93.81 404 LEU B O 1
ATOM 7408 N N . ALA B 1 405 ? -1.656 46.469 5.621 1 94 405 ALA B N 1
ATOM 7409 C CA . ALA B 1 405 ? -2.6 46.594 4.512 1 94 405 ALA B CA 1
ATOM 7410 C C . ALA B 1 405 ? -3.758 47.5 4.871 1 94 405 ALA B C 1
ATOM 7412 O O . ALA B 1 405 ? -4.145 47.625 6.039 1 94 405 ALA B O 1
ATOM 7413 N N . SER B 1 406 ? -4.32 48.156 3.857 1 93.94 406 SER B N 1
ATOM 7414 C CA . SER B 1 406 ? -5.477 49.031 4.066 1 93.94 406 SER B CA 1
ATOM 7415 C C . SER B 1 406 ? -6.734 48.219 4.344 1 93.94 406 SER B C 1
ATOM 7417 O O . SER B 1 406 ? -6.781 47 4.062 1 93.94 406 SER B O 1
ATOM 7419 N N . ALA B 1 407 ? -7.645 48.906 4.883 1 92.88 407 ALA B N 1
ATOM 7420 C CA . ALA B 1 407 ? -8.922 48.25 5.164 1 92.88 407 ALA B CA 1
ATOM 7421 C C . ALA B 1 407 ? -9.586 47.75 3.879 1 92.88 407 ALA B C 1
ATOM 7423 O O . ALA B 1 407 ? -10.234 46.719 3.867 1 92.88 407 ALA B O 1
ATOM 7424 N N . ALA B 1 408 ? -9.391 48.5 2.83 1 92.56 408 ALA B N 1
ATOM 7425 C CA . ALA B 1 408 ? -9.969 48.125 1.538 1 92.56 408 ALA B CA 1
ATOM 7426 C C . ALA B 1 408 ? -9.32 46.875 0.978 1 92.56 408 ALA B C 1
ATOM 7428 O O . ALA B 1 408 ? -10 46 0.404 1 92.56 408 ALA B O 1
ATOM 7429 N N . GLU B 1 409 ? -8.031 46.75 1.171 1 93.38 409 GLU B N 1
ATOM 7430 C CA . GLU B 1 409 ? -7.297 45.594 0.695 1 93.38 409 GLU B CA 1
ATOM 7431 C C . GLU B 1 409 ? -7.68 44.344 1.483 1 93.38 409 GLU B C 1
ATOM 7433 O O . GLU B 1 409 ? -7.699 43.25 0.935 1 93.38 409 GLU B O 1
ATOM 7438 N N . MET B 1 410 ? -8.039 44.562 2.764 1 93.88 410 MET B N 1
ATOM 7439 C CA . MET B 1 410 ? -8.281 43.438 3.662 1 93.88 410 MET B CA 1
ATOM 7440 C C . MET B 1 410 ? -9.75 43 3.637 1 93.88 410 MET B C 1
ATOM 7442 O O . MET B 1 410 ? -10.094 41.906 4.059 1 93.88 410 MET B O 1
ATOM 7446 N N . ALA B 1 411 ? -10.586 43.781 3.1 1 92.12 411 ALA B N 1
ATOM 7447 C CA . ALA B 1 411 ? -12.031 43.625 3.164 1 92.12 411 ALA B CA 1
ATOM 7448 C C . ALA B 1 411 ? -12.453 42.25 2.627 1 92.12 411 ALA B C 1
ATOM 7450 O O . ALA B 1 411 ? -13.258 41.562 3.246 1 92.12 411 ALA B O 1
ATOM 7451 N N . PRO B 1 412 ? -11.938 41.844 1.538 1 87.88 412 PRO B N 1
ATOM 7452 C CA . PRO B 1 412 ? -12.367 40.562 1.007 1 87.88 412 PRO B CA 1
ATOM 7453 C C . PRO B 1 412 ? -11.992 39.406 1.916 1 87.88 412 PRO B C 1
ATOM 7455 O O . PRO B 1 412 ? -12.641 38.344 1.88 1 87.88 412 PRO B O 1
ATOM 7458 N N . PHE B 1 413 ? -11.039 39.562 2.699 1 90.94 413 PHE B N 1
ATOM 7459 C CA . PHE B 1 413 ? -10.516 38.469 3.508 1 90.94 413 PHE B CA 1
ATOM 7460 C C . PHE B 1 413 ? -11.141 38.469 4.898 1 90.94 413 PHE B C 1
ATOM 7462 O O . PHE B 1 413 ? -11.078 37.469 5.617 1 90.94 413 PHE B O 1
ATOM 7469 N N . ARG B 1 414 ? -11.734 39.562 5.266 1 87.56 414 ARG B N 1
ATOM 7470 C CA . ARG B 1 414 ? -12.312 39.719 6.598 1 87.56 414 ARG B CA 1
ATOM 7471 C C . ARG B 1 414 ? -13.641 38.969 6.707 1 87.56 414 ARG B C 1
ATOM 7473 O O . ARG B 1 414 ? -14.133 38.719 7.809 1 87.56 414 ARG B O 1
ATOM 7480 N N . LYS B 1 415 ? -14.07 38.531 5.617 1 80.19 415 LYS B N 1
ATOM 7481 C CA . LYS B 1 415 ? -15.328 37.781 5.621 1 80.19 415 LYS B CA 1
ATOM 7482 C C . LYS B 1 415 ? -15.188 36.469 6.367 1 80.19 415 LYS B C 1
ATOM 7484 O O . LYS B 1 415 ? -16.156 35.969 6.965 1 80.19 415 LYS B O 1
ATOM 7489 N N . HIS B 1 416 ? -13.992 35.906 6.316 1 81.94 416 HIS B N 1
ATOM 7490 C CA . HIS B 1 416 ? -13.727 34.625 6.949 1 81.94 416 HIS B CA 1
ATOM 7491 C C . HIS B 1 416 ? -12.469 34.688 7.805 1 81.94 416 HIS B C 1
ATOM 7493 O O . HIS B 1 416 ? -11.391 35.031 7.309 1 81.94 416 HIS B O 1
ATOM 7499 N N . VAL B 1 417 ? -12.664 34.312 9.039 1 83.44 417 VAL B N 1
ATOM 7500 C CA . VAL B 1 417 ? -11.531 34.281 9.953 1 83.44 417 VAL B CA 1
ATOM 7501 C C . VAL B 1 417 ? -10.469 33.312 9.414 1 83.44 417 VAL B C 1
ATOM 7503 O O . VAL B 1 417 ? -9.273 33.531 9.586 1 83.44 417 VAL B O 1
ATOM 7506 N N . THR B 1 418 ? -10.883 32.406 8.734 1 88 418 THR B N 1
ATOM 7507 C CA . THR B 1 418 ? -9.984 31.391 8.18 1 88 418 THR B CA 1
ATOM 7508 C C . THR B 1 418 ? -9.117 31.969 7.074 1 88 418 THR B C 1
ATOM 7510 O O . THR B 1 418 ? -7.965 31.578 6.902 1 88 418 THR B O 1
ATOM 7513 N N . SER B 1 419 ? -9.688 32.875 6.359 1 89.12 419 SER B N 1
ATOM 7514 C CA . SER B 1 419 ? -8.898 33.531 5.328 1 89.12 419 SER B CA 1
ATOM 7515 C C . SER B 1 419 ? -7.785 34.375 5.941 1 89.12 419 SER B C 1
ATOM 7517 O O . SER B 1 419 ? -6.68 34.438 5.402 1 89.12 419 SER B O 1
ATOM 7519 N N . LEU B 1 420 ? -8.109 34.969 7.02 1 91.38 420 LEU B N 1
ATOM 7520 C CA . LEU B 1 420 ? -7.102 35.75 7.727 1 91.38 420 LEU B CA 1
ATOM 7521 C C . LEU B 1 420 ? -5.996 34.875 8.273 1 91.38 420 LEU B C 1
ATOM 7523 O O . LEU B 1 420 ? -4.82 35.219 8.242 1 91.38 420 LEU B O 1
ATOM 7527 N N . ALA B 1 421 ? -6.426 33.75 8.758 1 92 421 ALA B N 1
ATOM 7528 C CA . ALA B 1 421 ? -5.457 32.781 9.234 1 92 421 ALA B CA 1
ATOM 7529 C C . ALA B 1 421 ? -4.555 32.281 8.102 1 92 421 ALA B C 1
ATOM 7531 O O . ALA B 1 421 ? -3.365 32.031 8.312 1 92 421 ALA B O 1
ATOM 7532 N N . ALA B 1 422 ? -5.148 32.156 6.953 1 94.5 422 ALA B N 1
ATOM 7533 C CA . ALA B 1 422 ? -4.375 31.734 5.789 1 94.5 422 ALA B CA 1
ATOM 7534 C C . ALA B 1 422 ? -3.324 32.781 5.422 1 94.5 422 ALA B C 1
ATOM 7536 O O . ALA B 1 422 ? -2.193 32.438 5.07 1 94.5 422 ALA B O 1
ATOM 7537 N N . LEU B 1 423 ? -3.701 34 5.488 1 95.69 423 LEU B N 1
ATOM 7538 C CA . LEU B 1 423 ? -2.756 35.094 5.227 1 95.69 423 LEU B CA 1
ATOM 7539 C C . LEU B 1 423 ? -1.604 35.062 6.227 1 95.69 423 LEU B C 1
ATOM 7541 O O . LEU B 1 423 ? -0.437 35.156 5.836 1 95.69 423 LEU B O 1
ATOM 7545 N N . ASP B 1 424 ? -1.938 34.938 7.449 1 96.12 424 ASP B N 1
ATOM 7546 C CA . ASP B 1 424 ? -0.902 34.844 8.477 1 96.12 424 ASP B CA 1
ATOM 7547 C C . ASP B 1 424 ? 0.047 33.688 8.195 1 96.12 424 ASP B C 1
ATOM 7549 O O . ASP B 1 424 ? 1.266 33.812 8.32 1 96.12 424 ASP B O 1
ATOM 7553 N N . PHE B 1 425 ? -0.538 32.625 7.863 1 96.5 425 PHE B N 1
ATOM 7554 C CA . PHE B 1 425 ? 0.267 31.422 7.598 1 96.5 425 PHE B CA 1
ATOM 7555 C C . PHE B 1 425 ? 1.272 31.688 6.484 1 96.5 425 PHE B C 1
ATOM 7557 O O . PHE B 1 425 ? 2.461 31.406 6.633 1 96.5 425 PHE B O 1
ATOM 7564 N N . LEU B 1 426 ? 0.795 32.188 5.398 1 96.06 426 LEU B N 1
ATOM 7565 C CA . LEU B 1 426 ? 1.632 32.375 4.219 1 96.06 426 LEU B CA 1
ATOM 7566 C C . LEU B 1 426 ? 2.688 33.469 4.461 1 96.06 426 LEU B C 1
ATOM 7568 O O . LEU B 1 426 ? 3.834 33.312 4.031 1 96.06 426 LEU B O 1
ATOM 7572 N N . VAL B 1 427 ? 2.35 34.469 5.164 1 97.12 427 VAL B N 1
ATOM 7573 C CA . VAL B 1 427 ? 3.307 35.531 5.461 1 97.12 427 VAL B CA 1
ATOM 7574 C C . VAL B 1 427 ? 4.395 35 6.395 1 97.12 427 VAL B C 1
ATOM 7576 O O . VAL B 1 427 ? 5.57 35.344 6.246 1 97.12 427 VAL B O 1
ATOM 7579 N N . CYS B 1 428 ? 3.967 34.188 7.348 1 97.12 428 CYS B N 1
ATOM 7580 C CA . CYS B 1 428 ? 4.934 33.531 8.242 1 97.12 428 CYS B CA 1
ATOM 7581 C C . CYS B 1 428 ? 5.848 32.594 7.469 1 97.12 428 CYS B C 1
ATOM 7583 O O . CYS B 1 428 ? 7.055 32.562 7.723 1 97.12 428 CYS B O 1
ATOM 7585 N N . LEU B 1 429 ? 5.297 31.922 6.594 1 94.81 429 LEU B N 1
ATOM 7586 C CA . LEU B 1 429 ? 6.059 30.969 5.797 1 94.81 429 LEU B CA 1
ATOM 7587 C C . LEU B 1 429 ? 7.137 31.672 4.98 1 94.81 429 LEU B C 1
ATOM 7589 O O . LEU B 1 429 ? 8.219 31.109 4.762 1 94.81 429 LEU B O 1
ATOM 7593 N N . ARG B 1 430 ? 6.906 32.844 4.594 1 92.19 430 ARG B N 1
ATOM 7594 C CA . ARG B 1 430 ? 7.805 33.594 3.715 1 92.19 430 ARG B CA 1
ATOM 7595 C C . ARG B 1 430 ? 8.836 34.375 4.523 1 92.19 430 ARG B C 1
ATOM 7597 O O . ARG B 1 430 ? 9.75 34.969 3.955 1 92.19 430 ARG B O 1
ATOM 7604 N N . SER B 1 431 ? 8.766 34.312 5.797 1 95.81 431 SER B N 1
ATOM 7605 C CA . SER B 1 431 ? 9.68 35.062 6.656 1 95.81 431 SER B CA 1
ATOM 7606 C C . SER B 1 431 ? 11.062 34.438 6.676 1 95.81 431 SER B C 1
ATOM 7608 O O . SER B 1 431 ? 11.219 33.25 6.316 1 95.81 431 SER B O 1
ATOM 7610 N N . ASP B 1 432 ? 12 35.188 7.066 1 93.06 432 ASP B N 1
ATOM 7611 C CA . ASP B 1 432 ? 13.359 34.688 7.195 1 93.06 432 ASP B CA 1
ATOM 7612 C C . ASP B 1 432 ? 13.539 33.906 8.508 1 93.06 432 ASP B C 1
ATOM 7614 O O . ASP B 1 432 ? 14.242 32.906 8.555 1 93.06 432 ASP B O 1
ATOM 7618 N N . ALA B 1 433 ? 12.953 34.438 9.469 1 94.38 433 ALA B N 1
ATOM 7619 C CA . ALA B 1 433 ? 12.945 33.75 10.766 1 94.38 433 ALA B CA 1
ATOM 7620 C C . ALA B 1 433 ? 11.523 33.625 11.312 1 94.38 433 ALA B C 1
ATOM 7622 O O . ALA B 1 433 ? 10.789 34.625 11.359 1 94.38 433 ALA B O 1
ATOM 7623 N N . PHE B 1 434 ? 11.164 32.469 11.68 1 96 434 PHE B N 1
ATOM 7624 C CA . PHE B 1 434 ? 9.875 32.188 12.297 1 96 434 PHE B CA 1
ATOM 7625 C C . PHE B 1 434 ? 10.039 31.828 13.766 1 96 434 PHE B C 1
ATOM 7627 O O . PHE B 1 434 ? 10.812 30.938 14.102 1 96 434 PHE B O 1
ATOM 7634 N N . VAL B 1 435 ? 9.305 32.531 14.602 1 95.62 435 VAL B N 1
ATOM 7635 C CA . VAL B 1 435 ? 9.391 32.281 16.031 1 95.62 435 VAL B CA 1
ATOM 7636 C C . VAL B 1 435 ? 8.008 31.906 16.578 1 95.62 435 VAL B C 1
ATOM 7638 O O . VAL B 1 435 ? 7.023 32.594 16.312 1 95.62 435 VAL B O 1
ATOM 7641 N N . MET B 1 436 ? 8.016 30.859 17.266 1 93.75 436 MET B N 1
ATOM 7642 C CA . MET B 1 436 ? 6.777 30.484 17.938 1 93.75 436 MET B CA 1
ATOM 7643 C C . MET B 1 436 ? 6.914 30.656 19.453 1 93.75 436 MET B C 1
ATOM 7645 O O . MET B 1 436 ? 7.98 30.422 20.016 1 93.75 436 MET B O 1
ATOM 7649 N N . THR B 1 437 ? 5.852 31.078 20.062 1 93.19 437 THR B N 1
ATOM 7650 C CA . THR B 1 437 ? 5.898 31.25 21.5 1 93.19 437 THR B CA 1
ATOM 7651 C C . THR B 1 437 ? 5.312 30.031 22.219 1 93.19 437 THR B C 1
ATOM 7653 O O . THR B 1 437 ? 5.52 29.844 23.406 1 93.19 437 THR B O 1
ATOM 7656 N N . HIS B 1 438 ? 4.535 29.328 21.469 1 91.19 438 HIS B N 1
ATOM 7657 C CA . HIS B 1 438 ? 3.939 28.094 21.969 1 91.19 438 HIS B CA 1
ATOM 7658 C C . HIS B 1 438 ? 3.635 27.141 20.828 1 91.19 438 HIS B C 1
ATOM 7660 O O . HIS B 1 438 ? 3.398 27.562 19.703 1 91.19 438 HIS B O 1
ATOM 7666 N N . GLY B 1 439 ? 3.676 25.906 21.219 1 86.44 439 GLY B N 1
ATOM 7667 C CA . GLY B 1 439 ? 3.447 24.891 20.203 1 86.44 439 GLY B CA 1
ATOM 7668 C C . GLY B 1 439 ? 2.016 24.859 19.703 1 86.44 439 GLY B C 1
ATOM 7669 O O . GLY B 1 439 ? 1.117 25.406 20.328 1 86.44 439 GLY B O 1
ATOM 7670 N N . GLY B 1 440 ? 1.764 24.219 18.547 1 89.19 440 GLY B N 1
ATOM 7671 C CA . GLY B 1 440 ? 0.477 24.047 17.891 1 89.19 440 GLY B CA 1
ATOM 7672 C C . GLY B 1 440 ? 0.599 23.641 16.438 1 89.19 440 GLY B C 1
ATOM 7673 O O . GLY B 1 440 ? 1.704 23.578 15.898 1 89.19 440 GLY B O 1
ATOM 7674 N N . ASN B 1 441 ? -0.589 23.469 15.914 1 91.31 441 ASN B N 1
ATOM 7675 C CA . ASN B 1 441 ? -0.596 23 14.539 1 91.31 441 ASN B CA 1
ATOM 7676 C C . ASN B 1 441 ? -0.065 24.047 13.578 1 91.31 441 ASN B C 1
ATOM 7678 O O . ASN B 1 441 ? 0.588 23.719 12.586 1 91.31 441 ASN B O 1
ATOM 7682 N N . PHE B 1 442 ? -0.302 25.297 13.914 1 93.88 442 PHE B N 1
ATOM 7683 C CA . PHE B 1 442 ? 0.187 26.391 13.094 1 93.88 442 PHE B CA 1
ATOM 7684 C C . PHE B 1 442 ? 1.706 26.344 12.977 1 93.88 442 PHE B C 1
ATOM 7686 O O . PHE B 1 442 ? 2.248 26.312 11.867 1 93.88 442 PHE B O 1
ATOM 7693 N N . ALA B 1 443 ? 2.316 26.328 14.039 1 93.19 443 ALA B N 1
ATOM 7694 C CA . ALA B 1 443 ? 3.777 26.328 14.07 1 93.19 443 ALA B CA 1
ATOM 7695 C C . ALA B 1 443 ? 4.336 25.047 13.461 1 93.19 443 ALA B C 1
ATOM 7697 O O . ALA B 1 443 ? 5.332 25.078 12.734 1 93.19 443 ALA B O 1
ATOM 7698 N N . LYS B 1 444 ? 3.688 24 13.742 1 91.25 444 LYS B N 1
ATOM 7699 C CA . LYS B 1 444 ? 4.133 22.719 13.203 1 91.25 444 LYS B CA 1
ATOM 7700 C C . LYS B 1 444 ? 4.129 22.734 11.68 1 91.25 444 LYS B C 1
ATOM 7702 O O . LYS B 1 444 ? 5.094 22.281 11.047 1 91.25 444 LYS B O 1
ATOM 7707 N N . LEU B 1 445 ? 3.084 23.219 11.188 1 94.19 445 LEU B N 1
ATOM 7708 C CA . LEU B 1 445 ? 2.928 23.188 9.734 1 94.19 445 LEU B CA 1
ATOM 7709 C C . LEU B 1 445 ? 3.885 24.172 9.07 1 94.19 445 LEU B C 1
ATOM 7711 O O . LEU B 1 445 ? 4.371 23.906 7.961 1 94.19 445 LEU B O 1
ATOM 7715 N N . ILE B 1 446 ? 4.176 25.266 9.727 1 93.94 446 ILE B N 1
ATOM 7716 C CA . ILE B 1 446 ? 5.152 26.203 9.188 1 93.94 446 ILE B CA 1
ATOM 7717 C C . ILE B 1 446 ? 6.531 25.547 9.148 1 93.94 446 ILE B C 1
ATOM 7719 O O . ILE B 1 446 ? 7.207 25.578 8.117 1 93.94 446 ILE B O 1
ATOM 7723 N N . MET B 1 447 ? 6.906 25 10.219 1 89.75 447 MET B N 1
ATOM 7724 C CA . MET B 1 447 ? 8.219 24.359 10.297 1 89.75 447 MET B CA 1
ATOM 7725 C C . MET B 1 447 ? 8.312 23.188 9.32 1 89.75 447 MET B C 1
ATOM 7727 O O . MET B 1 447 ? 9.328 23.016 8.641 1 89.75 447 MET B O 1
ATOM 7731 N N . GLY B 1 448 ? 7.262 22.453 9.32 1 89.88 448 GLY B N 1
ATOM 7732 C CA . GLY B 1 448 ? 7.234 21.344 8.383 1 89.88 448 GLY B CA 1
ATOM 7733 C C . GLY B 1 448 ? 7.316 21.781 6.934 1 89.88 448 GLY B C 1
ATOM 7734 O O . GLY B 1 448 ? 8.008 21.156 6.129 1 89.88 448 GLY B O 1
ATOM 7735 N N . ALA B 1 449 ? 6.586 22.797 6.594 1 90.25 449 ALA B N 1
ATOM 7736 C CA . ALA B 1 449 ? 6.602 23.312 5.227 1 90.25 449 ALA B CA 1
ATOM 7737 C C . ALA B 1 449 ? 7.996 23.781 4.832 1 90.25 449 ALA B C 1
ATOM 7739 O O . ALA B 1 449 ? 8.445 23.562 3.703 1 90.25 449 ALA B O 1
ATOM 7740 N N . ARG B 1 450 ? 8.617 24.422 5.711 1 88.69 450 ARG B N 1
ATOM 7741 C CA . ARG B 1 450 ? 9.977 24.906 5.461 1 88.69 450 ARG B CA 1
ATOM 7742 C C . ARG B 1 450 ? 10.938 23.734 5.246 1 88.69 450 ARG B C 1
ATOM 7744 O O . ARG B 1 450 ? 11.797 23.797 4.363 1 88.69 450 ARG B O 1
ATOM 7751 N N . ARG B 1 451 ? 10.75 22.766 6.008 1 83.44 451 ARG B N 1
ATOM 7752 C CA . ARG B 1 451 ? 11.609 21.594 5.883 1 83.44 451 ARG B CA 1
ATOM 7753 C C . ARG B 1 451 ? 11.305 20.828 4.602 1 83.44 451 ARG B C 1
ATOM 7755 O O . ARG B 1 451 ? 12.219 20.438 3.873 1 83.44 451 ARG B O 1
ATOM 7762 N N . TYR B 1 452 ? 10.078 20.609 4.309 1 85.31 452 TYR B N 1
ATOM 7763 C CA . TYR B 1 452 ? 9.641 19.844 3.148 1 85.31 452 TYR B CA 1
ATOM 7764 C C . TYR B 1 452 ? 9.992 20.578 1.854 1 85.31 452 TYR B C 1
ATOM 7766 O O . TYR B 1 452 ? 10.375 19.938 0.867 1 85.31 452 TYR B O 1
ATOM 7774 N N . GLY B 1 453 ? 9.828 21.828 1.872 1 78.12 453 GLY B N 1
ATOM 7775 C CA . GLY B 1 453 ? 10.016 22.625 0.669 1 78.12 453 GLY B CA 1
ATOM 7776 C C . GLY B 1 453 ? 11.469 22.938 0.386 1 78.12 453 GLY B C 1
ATOM 7777 O O . GLY B 1 453 ? 11.781 23.672 -0.562 1 78.12 453 GLY B O 1
ATOM 7778 N N . GLY B 1 454 ? 12.344 22.438 1.114 1 71.12 454 GLY B N 1
ATOM 7779 C CA . GLY B 1 454 ? 13.758 22.656 0.875 1 71.12 454 GLY B CA 1
ATOM 7780 C C . GLY B 1 454 ? 14.227 24.031 1.299 1 71.12 454 GLY B C 1
ATOM 7781 O O . GLY B 1 454 ? 15.227 24.547 0.789 1 71.12 454 GLY B O 1
ATOM 7782 N N . ARG B 1 455 ? 13.422 24.672 2.039 1 74.81 455 ARG B N 1
ATOM 7783 C CA . ARG B 1 455 ? 13.797 25.984 2.551 1 74.81 455 ARG B CA 1
ATOM 7784 C C . ARG B 1 455 ? 14.43 25.875 3.932 1 74.81 455 ARG B C 1
ATOM 7786 O O . ARG B 1 455 ? 14.039 26.578 4.863 1 74.81 455 ARG B O 1
ATOM 7793 N N . HIS B 1 456 ? 15.391 24.984 3.971 1 70.38 456 HIS B N 1
ATOM 7794 C CA . HIS B 1 456 ? 16.016 24.625 5.238 1 70.38 456 HIS B CA 1
ATOM 7795 C C . HIS B 1 456 ? 16.859 25.781 5.777 1 70.38 456 HIS B C 1
ATOM 7797 O O . HIS B 1 456 ? 17.172 25.828 6.973 1 70.38 456 HIS B O 1
ATOM 7803 N N . ARG B 1 457 ? 17.078 26.703 4.867 1 77.5 457 ARG B N 1
ATOM 7804 C CA . ARG B 1 457 ? 17.891 27.812 5.305 1 77.5 457 ARG B CA 1
ATOM 7805 C C . ARG B 1 457 ? 17.078 28.797 6.148 1 77.5 457 ARG B C 1
ATOM 7807 O O . ARG B 1 457 ? 17.641 29.547 6.945 1 77.5 457 ARG B O 1
ATOM 7814 N N . LEU B 1 458 ? 15.812 28.688 5.941 1 85.94 458 LEU B N 1
ATOM 7815 C CA . LEU B 1 458 ? 14.961 29.547 6.746 1 85.94 458 LEU B CA 1
ATOM 7816 C C . LEU B 1 458 ? 14.93 29.094 8.195 1 85.94 458 LEU B C 1
ATOM 7818 O O . LEU B 1 458 ? 14.797 27.891 8.477 1 85.94 458 LEU B O 1
ATOM 7822 N N . LYS B 1 459 ? 15.055 30.031 9.023 1 89.25 459 LYS B N 1
ATOM 7823 C CA . LYS B 1 459 ? 15.219 29.719 10.438 1 89.25 459 LYS B CA 1
ATOM 7824 C C . LYS B 1 459 ? 13.875 29.641 11.148 1 89.25 459 LYS B C 1
ATOM 7826 O O . LYS B 1 459 ? 12.984 30.453 10.883 1 89.25 459 LYS B O 1
ATOM 7831 N N . SER B 1 460 ? 13.766 28.641 11.977 1 89.69 460 SER B N 1
ATOM 7832 C CA . SER B 1 460 ? 12.633 28.5 12.891 1 89.69 460 SER B CA 1
ATOM 7833 C C . SER B 1 460 ? 13.109 28.359 14.336 1 89.69 460 SER B C 1
ATOM 7835 O O . SER B 1 460 ? 13.93 27.5 14.641 1 89.69 460 SER B O 1
ATOM 7837 N N . ILE B 1 461 ? 12.609 29.219 15.164 1 90.69 461 ILE B N 1
ATOM 7838 C CA . ILE B 1 461 ? 13.078 29.266 16.547 1 90.69 461 ILE B CA 1
ATOM 7839 C C . ILE B 1 461 ? 11.961 28.797 17.469 1 90.69 461 ILE B C 1
ATOM 7841 O O . ILE B 1 461 ? 10.867 29.359 17.484 1 90.69 461 ILE B O 1
ATOM 7845 N N . LYS B 1 462 ? 12.32 27.797 18.203 1 87.56 462 LYS B N 1
ATOM 7846 C CA . LYS B 1 462 ? 11.484 27.312 19.297 1 87.56 462 LYS B CA 1
ATOM 7847 C C . LYS B 1 462 ? 12.117 27.625 20.656 1 87.56 462 LYS B C 1
ATOM 7849 O O . LYS B 1 462 ? 12.938 26.859 21.156 1 87.56 462 LYS B O 1
ATOM 7854 N N . PRO B 1 463 ? 11.609 28.594 21.188 1 88.25 463 PRO B N 1
ATOM 7855 C CA . PRO B 1 463 ? 12.242 28.969 22.453 1 88.25 463 PRO B CA 1
ATOM 7856 C C . PRO B 1 463 ? 12.086 27.891 23.531 1 88.25 463 PRO B C 1
ATOM 7858 O O . PRO B 1 463 ? 11.039 27.25 23.609 1 88.25 463 PRO B O 1
ATOM 7861 N N . ASP B 1 464 ? 13.141 27.766 24.266 1 83 464 ASP B N 1
ATOM 7862 C CA . ASP B 1 464 ? 13.055 26.922 25.453 1 83 464 ASP B CA 1
ATOM 7863 C C . ASP B 1 464 ? 12.289 27.625 26.578 1 83 464 ASP B C 1
ATOM 7865 O O . ASP B 1 464 ? 12.852 28.469 27.281 1 83 464 ASP B O 1
ATOM 7869 N N . LYS B 1 465 ? 11.172 27.172 26.844 1 84.88 465 LYS B N 1
ATOM 7870 C CA . LYS B 1 465 ? 10.289 27.859 27.781 1 84.88 465 LYS B CA 1
ATOM 7871 C C . LYS B 1 465 ? 10.688 27.547 29.234 1 84.88 465 LYS B C 1
ATOM 7873 O O . LYS B 1 465 ? 10.344 28.297 30.141 1 84.88 465 LYS B O 1
ATOM 7878 N N . GLY B 1 466 ? 11.398 26.469 29.422 1 78.19 466 GLY B N 1
ATOM 7879 C CA . GLY B 1 466 ? 11.859 26.125 30.75 1 78.19 466 GLY B CA 1
ATOM 7880 C C . GLY B 1 466 ? 12.961 27.047 31.25 1 78.19 466 GLY B C 1
ATOM 7881 O O . GLY B 1 466 ? 13.109 27.25 32.469 1 78.19 466 GLY B O 1
ATOM 7882 N N . LEU B 1 467 ? 13.719 27.531 30.328 1 76.06 467 LEU B N 1
ATOM 7883 C CA . LEU B 1 467 ? 14.805 28.438 30.688 1 76.06 467 LEU B CA 1
ATOM 7884 C C . LEU B 1 467 ? 14.258 29.719 31.297 1 76.06 467 LEU B C 1
ATOM 7886 O O . LEU B 1 467 ? 14.867 30.281 32.219 1 76.06 467 LEU B O 1
ATOM 7890 N N . MET B 1 468 ? 13.164 30.172 30.766 1 76 468 MET B N 1
ATOM 7891 C CA . MET B 1 468 ? 12.562 31.391 31.312 1 76 468 MET B CA 1
ATOM 7892 C C . MET B 1 468 ? 12.133 31.172 32.75 1 76 468 MET B C 1
ATOM 7894 O O . MET B 1 468 ? 12.297 32.062 33.594 1 76 468 MET B O 1
ATOM 7898 N N . SER B 1 469 ? 11.625 29.984 32.906 1 74.12 469 SER B N 1
ATOM 7899 C CA . SER B 1 469 ? 11.211 29.688 34.281 1 74.12 469 SER B CA 1
ATOM 7900 C C . SER B 1 469 ? 12.398 29.703 35.25 1 74.12 469 SER B C 1
ATOM 7902 O O . SER B 1 469 ? 12.289 30.172 36.375 1 74.12 469 SER B O 1
ATOM 7904 N N . LYS B 1 470 ? 13.469 29.141 34.812 1 74.06 470 LYS B N 1
ATOM 7905 C CA . LYS B 1 470 ? 14.672 29.109 35.625 1 74.06 470 LYS B CA 1
ATOM 7906 C C . LYS B 1 470 ? 15.203 30.516 35.875 1 74.06 470 LYS B C 1
ATOM 7908 O O . LYS B 1 470 ? 15.625 30.859 36.969 1 74.06 470 LYS B O 1
ATOM 7913 N N . SER B 1 471 ? 15.148 31.281 34.875 1 73.31 471 SER B N 1
ATOM 7914 C CA . SER B 1 471 ? 15.688 32.625 34.969 1 73.31 471 SER B CA 1
ATOM 7915 C C . SER B 1 471 ? 14.812 33.531 35.844 1 73.31 471 SER B C 1
ATOM 7917 O O . SER B 1 471 ? 15.32 34.375 36.562 1 73.31 471 SER B O 1
ATOM 7919 N N . LEU B 1 472 ? 13.547 33.312 35.656 1 65.69 472 LEU B N 1
ATOM 7920 C CA . LEU B 1 472 ? 12.625 34.125 36.438 1 65.69 472 LEU B CA 1
ATOM 7921 C C . LEU B 1 472 ? 12.68 33.719 37.906 1 65.69 472 LEU B C 1
ATOM 7923 O O . LEU B 1 472 ? 12.406 34.562 38.781 1 65.69 472 LEU B O 1
ATOM 7927 N N . GLY B 1 473 ? 13.016 32.531 38.125 1 61.97 473 GLY B N 1
ATOM 7928 C CA . GLY B 1 473 ? 13.07 32.062 39.469 1 61.97 473 GLY B CA 1
ATOM 7929 C C . GLY B 1 473 ? 14.375 32.375 40.188 1 61.97 473 GLY B C 1
ATOM 7930 O O . GLY B 1 473 ? 14.469 32.281 41.406 1 61.97 473 GLY B O 1
ATOM 7931 N N . ASP B 1 474 ? 15.367 32.719 39.406 1 68.06 474 ASP B N 1
ATOM 7932 C CA . ASP B 1 474 ? 16.656 33.031 40 1 68.06 474 ASP B CA 1
ATOM 7933 C C . ASP B 1 474 ? 16.906 34.531 40.031 1 68.06 474 ASP B C 1
ATOM 7935 O O . ASP B 1 474 ? 17.375 35.094 39.031 1 68.06 474 ASP B O 1
ATOM 7939 N N . PRO B 1 475 ? 16.562 35.156 41.125 1 68.81 475 PRO B N 1
ATOM 7940 C CA . PRO B 1 475 ? 16.734 36.625 41.219 1 68.81 475 PRO B CA 1
ATOM 7941 C C . PRO B 1 475 ? 18.188 37.062 41.062 1 68.81 475 PRO B C 1
ATOM 7943 O O . PRO B 1 475 ? 18.453 38.25 40.812 1 68.81 475 PRO B O 1
ATOM 7946 N N . HIS B 1 476 ? 19.062 36.125 41.156 1 75 476 HIS B N 1
ATOM 7947 C CA . HIS B 1 476 ? 20.469 36.469 41.125 1 75 476 HIS B CA 1
ATOM 7948 C C . HIS B 1 476 ? 21.047 36.281 39.719 1 75 476 HIS B C 1
ATOM 7950 O O . HIS B 1 476 ? 22.219 36.594 39.5 1 75 476 HIS B O 1
ATOM 7956 N N . MET B 1 477 ? 20.266 35.875 38.875 1 78.69 477 MET B N 1
ATOM 7957 C CA . MET B 1 477 ? 20.781 35.688 37.531 1 78.69 477 MET B CA 1
ATOM 7958 C C . MET B 1 477 ? 20.906 37 36.781 1 78.69 477 MET B C 1
ATOM 7960 O O . MET B 1 477 ? 19.922 37.719 36.562 1 78.69 477 MET B O 1
ATOM 7964 N N . GLY B 1 478 ? 22.234 37.375 36.5 1 81.25 478 GLY B N 1
ATOM 7965 C CA . GLY B 1 478 ? 22.469 38.594 35.719 1 81.25 478 GLY B CA 1
ATOM 7966 C C . GLY B 1 478 ? 22.172 38.406 34.25 1 81.25 478 GLY B C 1
ATOM 7967 O O . GLY B 1 478 ? 22.016 37.281 33.75 1 81.25 478 GLY B O 1
ATOM 7968 N N . TRP B 1 479 ? 22 39.531 33.562 1 86.44 479 TRP B N 1
ATOM 7969 C CA . TRP B 1 479 ? 21.688 39.531 32.125 1 86.44 479 TRP B CA 1
ATOM 7970 C C . TRP B 1 479 ? 22.703 38.75 31.344 1 86.44 479 TRP B C 1
ATOM 7972 O O . TRP B 1 479 ? 22.344 37.969 30.453 1 86.44 479 TRP B O 1
ATOM 7982 N N . ALA B 1 480 ? 23.969 38.938 31.625 1 88.25 480 ALA B N 1
ATOM 7983 C CA . ALA B 1 480 ? 25.031 38.281 30.875 1 88.25 480 ALA B CA 1
ATOM 7984 C C . ALA B 1 480 ? 24.922 36.75 30.969 1 88.25 480 ALA B C 1
ATOM 7986 O O . ALA B 1 480 ? 25.078 36.031 29.969 1 88.25 480 ALA B O 1
ATOM 7987 N N . ALA B 1 481 ? 24.656 36.312 32.156 1 85.56 481 ALA B N 1
ATOM 7988 C CA . ALA B 1 481 ? 24.516 34.875 32.344 1 85.56 481 ALA B CA 1
ATOM 7989 C C . ALA B 1 481 ? 23.266 34.344 31.641 1 85.56 481 ALA B C 1
ATOM 7991 O O . ALA B 1 481 ? 23.312 33.281 31.047 1 85.56 481 ALA B O 1
ATOM 7992 N N . PHE B 1 482 ? 22.188 35.094 31.75 1 87.62 482 PHE B N 1
ATOM 7993 C CA . PHE B 1 482 ? 20.953 34.688 31.078 1 87.62 482 PHE B CA 1
ATOM 7994 C C . PHE B 1 482 ? 21.141 34.625 29.578 1 87.62 482 PHE B C 1
ATOM 7996 O O . PHE B 1 482 ? 20.734 33.656 28.922 1 87.62 482 PHE B O 1
ATOM 8003 N N . SER B 1 483 ? 21.734 35.656 29.094 1 89.44 483 SER B N 1
ATOM 8004 C CA . SER B 1 483 ? 21.953 35.75 27.656 1 89.44 483 SER B CA 1
ATOM 8005 C C . SER B 1 483 ? 22.812 34.594 27.156 1 89.44 483 SER B C 1
ATOM 8007 O O . SER B 1 483 ? 22.547 34 26.109 1 89.44 483 SER B O 1
ATOM 8009 N N . ASP B 1 484 ? 23.797 34.281 27.891 1 87.19 484 ASP B N 1
ATOM 8010 C CA . ASP B 1 484 ? 24.672 33.156 27.516 1 87.19 484 ASP B CA 1
ATOM 8011 C C . ASP B 1 484 ? 23.906 31.859 27.5 1 87.19 484 ASP B C 1
ATOM 8013 O O . ASP B 1 484 ? 24.078 31.031 26.609 1 87.19 484 ASP B O 1
ATOM 8017 N N . ASP B 1 485 ? 23.047 31.75 28.469 1 84.75 485 ASP B N 1
ATOM 8018 C CA . ASP B 1 485 ? 22.25 30.531 28.547 1 84.75 485 ASP B CA 1
ATOM 8019 C C . ASP B 1 485 ? 21.312 30.406 27.359 1 84.75 485 ASP B C 1
ATOM 8021 O O . ASP B 1 485 ? 21.109 29.328 26.828 1 84.75 485 ASP B O 1
ATOM 8025 N N . VAL B 1 486 ? 20.656 31.5 27.016 1 87.81 486 VAL B N 1
ATOM 8026 C CA . VAL B 1 486 ? 19.719 31.531 25.891 1 87.81 486 VAL B CA 1
ATOM 8027 C C . VAL B 1 486 ? 20.438 31.172 24.594 1 87.81 486 VAL B C 1
ATOM 8029 O O . VAL B 1 486 ? 19.953 30.344 23.812 1 87.81 486 VAL B O 1
ATOM 8032 N N . VAL B 1 487 ? 21.547 31.719 24.406 1 85.94 487 VAL B N 1
ATOM 8033 C CA . VAL B 1 487 ? 22.312 31.5 23.172 1 85.94 487 VAL B CA 1
ATOM 8034 C C . VAL B 1 487 ? 22.75 30.047 23.078 1 85.94 487 VAL B C 1
ATOM 8036 O O . VAL B 1 487 ? 22.609 29.406 22.031 1 85.94 487 VAL B O 1
ATOM 8039 N N . ILE B 1 488 ? 23.234 29.516 24.094 1 79.81 488 ILE B N 1
ATOM 8040 C CA . ILE B 1 488 ? 23.75 28.141 24.109 1 79.81 488 ILE B CA 1
ATOM 8041 C C . ILE B 1 488 ? 22.609 27.156 23.891 1 79.81 488 ILE B C 1
ATOM 8043 O O . ILE B 1 488 ? 22.734 26.219 23.109 1 79.81 488 ILE B O 1
ATOM 8047 N N . THR B 1 489 ? 21.516 27.438 24.516 1 78.62 489 THR B N 1
ATOM 8048 C CA . THR B 1 489 ? 20.391 26.531 24.453 1 78.62 489 THR B CA 1
ATOM 8049 C C . THR B 1 489 ? 19.75 26.547 23.062 1 78.62 489 THR B C 1
ATOM 8051 O O . THR B 1 489 ? 19.281 25.516 22.578 1 78.62 489 THR B O 1
ATOM 8054 N N . HIS B 1 490 ? 19.734 27.688 22.438 1 82.06 490 HIS B N 1
ATOM 8055 C CA . HIS B 1 490 ? 18.984 27.812 21.188 1 82.06 490 HIS B CA 1
ATOM 8056 C C . HIS B 1 490 ? 19.875 27.531 19.984 1 82.06 490 HIS B C 1
ATOM 8058 O O . HIS B 1 490 ? 19.406 27.516 18.844 1 82.06 490 HIS B O 1
ATOM 8064 N N . GLN B 1 491 ? 21.094 27.312 20.234 1 74.31 491 GLN B N 1
ATOM 8065 C CA . GLN B 1 491 ? 21.984 26.922 19.156 1 74.31 491 GLN B CA 1
ATOM 8066 C C . GLN B 1 491 ? 21.5 25.656 18.469 1 74.31 491 GLN B C 1
ATOM 8068 O O . GLN B 1 491 ? 21.594 25.531 17.234 1 74.31 491 GLN B O 1
ATOM 8073 N N . THR B 1 492 ? 20.859 24.828 19.266 1 71.75 492 THR B N 1
ATOM 8074 C CA . THR B 1 492 ? 20.438 23.547 18.719 1 71.75 492 THR B CA 1
ATOM 8075 C C . THR B 1 492 ? 18.938 23.531 18.453 1 71.75 492 THR B C 1
ATOM 8077 O O . THR B 1 492 ? 18.391 22.547 17.969 1 71.75 492 THR B O 1
ATOM 8080 N N . ARG B 1 493 ? 18.281 24.688 18.719 1 73 493 ARG B N 1
ATOM 8081 C CA . ARG B 1 493 ? 16.828 24.719 18.594 1 73 493 ARG B CA 1
ATOM 8082 C C . ARG B 1 493 ? 16.391 25.656 17.469 1 73 493 ARG B C 1
ATOM 8084 O O . ARG B 1 493 ? 15.266 26.156 17.453 1 73 493 ARG B O 1
ATOM 8091 N N . ALA B 1 494 ? 17.297 25.844 16.531 1 74.69 494 ALA B N 1
ATOM 8092 C CA . ALA B 1 494 ? 17.031 26.828 15.484 1 74.69 494 ALA B CA 1
ATOM 8093 C C . ALA B 1 494 ? 16.484 26.172 14.219 1 74.69 494 ALA B C 1
ATOM 8095 O O . ALA B 1 494 ? 16.781 26.594 13.109 1 74.69 494 ALA B O 1
ATOM 8096 N N . GLY B 1 495 ? 15.586 25.078 14.438 1 73.56 495 GLY B N 1
ATOM 8097 C CA . GLY B 1 495 ? 14.812 24.516 13.352 1 73.56 495 GLY B CA 1
ATOM 8098 C C . GLY B 1 495 ? 15.641 23.625 12.43 1 73.56 495 GLY B C 1
ATOM 8099 O O . GLY B 1 495 ? 15.234 23.344 11.305 1 73.56 495 GLY B O 1
ATOM 8100 N N . LEU B 1 496 ? 16.734 23.203 12.789 1 77.31 496 LEU B N 1
ATOM 8101 C CA . LEU B 1 496 ? 17.578 22.297 12.008 1 77.31 496 LEU B CA 1
ATOM 8102 C C . LEU B 1 496 ? 16.859 20.969 11.766 1 77.31 496 LEU B C 1
ATOM 8104 O O . LEU B 1 496 ? 15.953 20.609 12.516 1 77.31 496 LEU B O 1
ATOM 8108 N N . PRO B 1 497 ? 17.234 20.406 10.633 1 75.56 497 PRO B N 1
ATOM 8109 C CA . PRO B 1 497 ? 16.547 19.156 10.289 1 75.56 497 PRO B CA 1
ATOM 8110 C C . PRO B 1 497 ? 16.672 18.094 11.383 1 75.56 497 PRO B C 1
ATOM 8112 O O . PRO B 1 497 ? 17.734 17.953 12 1 75.56 497 PRO B O 1
ATOM 8115 N N . GLU B 1 498 ? 15.469 17.547 11.625 1 76.56 498 GLU B N 1
ATOM 8116 C CA . GLU B 1 498 ? 15.406 16.469 12.617 1 76.56 498 GLU B CA 1
ATOM 8117 C C . GLU B 1 498 ? 14.719 15.234 12.039 1 76.56 498 GLU B C 1
ATOM 8119 O O . GLU B 1 498 ? 13.836 15.352 11.188 1 76.56 498 GLU B O 1
ATOM 8124 N N . PRO B 1 499 ? 15.258 14.055 12.398 1 71 499 PRO B N 1
ATOM 8125 C CA . PRO B 1 499 ? 14.477 12.867 12.039 1 71 499 PRO B CA 1
ATOM 8126 C C . PRO B 1 499 ? 13.156 12.773 12.812 1 71 499 PRO B C 1
ATOM 8128 O O . PRO B 1 499 ? 13.047 13.312 13.914 1 71 499 PRO B O 1
ATOM 8131 N N . THR B 1 500 ? 12.242 12.266 12.016 1 69.25 500 THR B N 1
ATOM 8132 C CA . THR B 1 500 ? 11.023 11.977 12.766 1 69.25 500 THR B CA 1
ATOM 8133 C C . THR B 1 500 ? 11.258 10.852 13.766 1 69.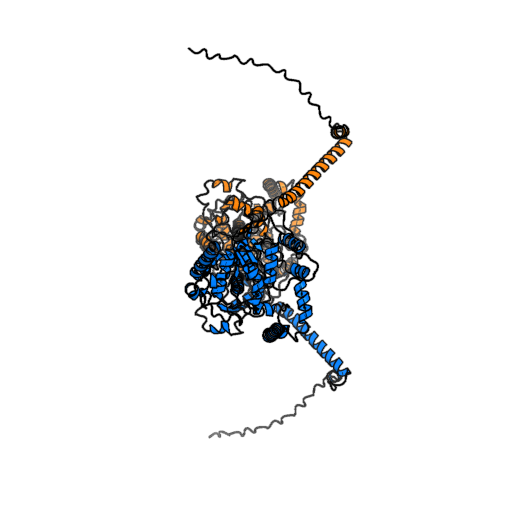25 500 THR B C 1
ATOM 8135 O O . THR B 1 500 ? 11.922 9.867 13.453 1 69.25 500 THR B O 1
ATOM 8138 N N . PHE B 1 501 ? 11 11.102 14.961 1 65.75 501 PHE B N 1
ATOM 8139 C CA . PHE B 1 501 ? 11.133 10.07 15.977 1 65.75 501 PHE B CA 1
ATOM 8140 C C . PHE B 1 501 ? 9.797 9.375 16.219 1 65.75 501 PHE B C 1
ATOM 8142 O O . PHE B 1 501 ? 8.742 9.898 15.867 1 65.75 501 PHE B O 1
ATOM 8149 N N . PRO B 1 502 ? 9.922 8.188 16.719 1 59.97 502 PRO B N 1
ATOM 8150 C CA . PRO B 1 502 ? 8.68 7.469 17 1 59.97 502 PRO B CA 1
ATOM 8151 C C . PRO B 1 502 ? 7.664 8.305 17.766 1 59.97 502 PRO B C 1
ATOM 8153 O O . PRO B 1 502 ? 8.039 9.055 18.672 1 59.97 502 PRO B O 1
ATOM 8156 N N . ASN B 1 503 ? 6.426 8.289 17.328 1 58.66 503 ASN B N 1
ATOM 8157 C CA . ASN B 1 503 ? 5.285 8.961 17.938 1 58.66 503 ASN B CA 1
ATOM 8158 C C . ASN B 1 503 ? 5.301 10.461 17.672 1 58.66 503 ASN B C 1
ATOM 8160 O O . ASN B 1 503 ? 4.645 11.234 18.375 1 58.66 503 ASN B O 1
ATOM 8164 N N . TYR B 1 504 ? 6.191 10.719 16.75 1 65.94 504 TYR B N 1
ATOM 8165 C CA . TYR B 1 504 ? 6.234 12.125 16.375 1 65.94 504 TYR B CA 1
ATOM 8166 C C . TYR B 1 504 ? 5.383 12.391 15.141 1 65.94 504 TYR B C 1
ATOM 8168 O O . TYR B 1 504 ? 5.27 11.531 14.258 1 65.94 504 TYR B O 1
ATOM 8176 N N . ASP B 1 505 ? 4.887 13.547 15.195 1 77.69 505 ASP B N 1
ATOM 8177 C CA . ASP B 1 505 ? 3.973 13.906 14.117 1 77.69 505 ASP B CA 1
ATOM 8178 C C . ASP B 1 505 ? 4.734 14.203 12.828 1 77.69 505 ASP B C 1
ATOM 8180 O O . ASP B 1 505 ? 5.844 14.742 12.867 1 77.69 505 ASP B O 1
ATOM 8184 N N . LEU B 1 506 ? 4.344 13.836 11.781 1 86.69 506 LEU B N 1
ATOM 8185 C CA . LEU B 1 506 ? 4.965 14 10.469 1 86.69 506 LEU B CA 1
ATOM 8186 C C . LEU B 1 506 ? 4.828 15.438 9.977 1 86.69 506 LEU B C 1
ATOM 8188 O O . LEU B 1 506 ? 5.512 15.844 9.039 1 86.69 506 LEU B O 1
ATOM 8192 N N . TRP B 1 507 ? 4.027 16.281 10.734 1 90.19 507 TRP B N 1
ATOM 8193 C CA . TRP B 1 507 ? 3.727 17.625 10.258 1 90.19 507 TRP B CA 1
ATOM 8194 C C . TRP B 1 507 ? 4.879 18.578 10.562 1 90.19 507 TRP B C 1
ATOM 8196 O O . TRP B 1 507 ? 5.199 19.453 9.75 1 90.19 507 TRP B O 1
ATOM 8206 N N . GLU B 1 508 ? 5.492 18.359 11.688 1 87.81 508 GLU B N 1
ATOM 8207 C CA . GLU B 1 508 ? 6.629 19.203 12.062 1 87.81 508 GLU B CA 1
ATOM 8208 C C . GLU B 1 508 ? 7.918 18.703 11.422 1 87.81 508 GLU B C 1
ATOM 8210 O O . GLU B 1 508 ? 8.797 19.5 11.078 1 87.81 508 GLU B O 1
ATOM 8215 N N . ASN B 1 509 ? 8.055 17.422 11.383 1 84.19 509 ASN B N 1
ATOM 8216 C CA . ASN B 1 509 ? 9.266 16.812 10.844 1 84.19 509 ASN B CA 1
ATOM 8217 C C . ASN B 1 509 ? 8.945 15.773 9.773 1 84.19 509 ASN B C 1
ATOM 8219 O O . ASN B 1 509 ? 9.047 14.57 10.016 1 84.19 509 ASN B O 1
ATOM 8223 N N . PRO B 1 510 ? 8.75 16.25 8.586 1 85 510 PRO B N 1
ATOM 8224 C CA . PRO B 1 510 ? 8.367 15.344 7.504 1 85 510 PRO B CA 1
ATOM 8225 C C . PRO B 1 510 ? 9.562 14.617 6.891 1 85 510 PRO B C 1
ATOM 8227 O O . PRO B 1 510 ? 9.398 13.852 5.941 1 85 510 PRO B O 1
ATOM 8230 N N . LEU B 1 511 ? 10.688 14.688 7.293 1 78.06 511 LEU B N 1
ATOM 8231 C CA . LEU B 1 511 ? 11.898 14.211 6.629 1 78.06 511 LEU B CA 1
ATOM 8232 C C . LEU B 1 511 ? 11.859 12.695 6.453 1 78.06 511 LEU B C 1
ATOM 8234 O O . LEU B 1 511 ? 11.867 12.203 5.324 1 78.06 511 LEU B O 1
ATOM 8238 N N . THR B 1 512 ? 11.703 11.898 7.406 1 72.88 512 THR B N 1
ATOM 8239 C CA . THR B 1 512 ? 11.812 10.445 7.324 1 72.88 512 THR B CA 1
ATOM 8240 C C . THR B 1 512 ? 10.531 9.836 6.766 1 72.88 512 THR B C 1
ATOM 8242 O O . THR B 1 512 ? 10.578 8.898 5.965 1 72.88 512 THR B O 1
ATOM 8245 N N . PRO B 1 513 ? 9.461 10.5 7.133 1 75.88 513 PRO B N 1
ATOM 8246 C CA . PRO B 1 513 ? 8.242 9.859 6.648 1 75.88 513 PRO B CA 1
ATOM 8247 C C . PRO B 1 513 ? 7.848 10.312 5.242 1 75.88 513 PRO B C 1
ATOM 8249 O O . PRO B 1 513 ? 7.137 9.602 4.535 1 75.88 513 PRO B O 1
ATOM 8252 N N . CYS B 1 514 ? 8.281 11.484 4.887 1 81.62 514 CYS B N 1
ATOM 8253 C CA . CYS B 1 514 ? 7.707 12.07 3.682 1 81.62 514 CYS B CA 1
ATOM 8254 C C . CYS B 1 514 ? 8.789 12.352 2.645 1 81.62 514 CYS B C 1
ATOM 8256 O O . CYS B 1 514 ? 8.484 12.555 1.467 1 81.62 514 CYS B O 1
ATOM 8258 N N . MET B 1 515 ? 9.992 12.469 3.082 1 75.31 515 MET B N 1
ATOM 8259 C CA . MET B 1 515 ? 11.07 12.922 2.203 1 75.31 515 MET B CA 1
ATOM 8260 C C . MET B 1 515 ? 12.062 11.797 1.938 1 75.31 515 MET B C 1
ATOM 8262 O O . MET B 1 515 ? 12 10.742 2.568 1 75.31 515 MET B O 1
ATOM 8266 N N . CYS B 1 516 ? 12.805 11.891 0.822 1 66.25 516 CYS B N 1
ATOM 8267 C CA . CYS B 1 516 ? 13.859 10.945 0.468 1 66.25 516 CYS B CA 1
ATOM 8268 C C . CYS B 1 516 ? 15.203 11.656 0.317 1 66.25 516 CYS B C 1
ATOM 8270 O O . CYS B 1 516 ? 15.25 12.867 0.087 1 66.25 516 CYS B O 1
ATOM 8272 N N . PRO B 1 517 ? 16.297 10.914 0.638 1 63.22 517 PRO B N 1
ATOM 8273 C CA . PRO B 1 517 ? 17.609 11.539 0.454 1 63.22 517 PRO B CA 1
ATOM 8274 C C . PRO B 1 517 ? 17.859 11.977 -0.988 1 63.22 517 PRO B C 1
ATOM 8276 O O . PRO B 1 517 ? 17.406 11.312 -1.925 1 63.22 517 PRO B O 1
ATOM 8279 N N . THR B 1 518 ? 18.328 13.156 -1.024 1 56.28 518 THR B N 1
ATOM 8280 C CA . THR B 1 518 ? 18.703 13.617 -2.357 1 56.28 518 THR B CA 1
ATOM 8281 C C . THR B 1 518 ? 19.797 12.727 -2.949 1 56.28 518 THR B C 1
ATOM 8283 O O . THR B 1 518 ? 20.75 12.359 -2.26 1 56.28 518 THR B O 1
ATOM 8286 N N . ALA B 1 519 ? 19.547 11.852 -3.973 1 50 519 ALA B N 1
ATOM 8287 C CA . ALA B 1 519 ? 20.578 11.055 -4.633 1 50 519 ALA B CA 1
ATOM 8288 C C . ALA B 1 519 ? 21.766 11.914 -5.02 1 50 519 ALA B C 1
ATOM 8290 O O . ALA B 1 519 ? 21.609 13.102 -5.332 1 50 519 ALA B O 1
#

pLDDT: mean 80.15, std 17.42, range [18.19, 97.81]

Foldseek 3Di:
DDDPDPPPPPPPPPPPPPPPPPPPPDDPVVVVLVVCPPCPDPVSVVSVVVVVVVVVVVVVVCVVVVVVVVCVVPPAQDWDDDPPDTRTDDDPDDDDPVDDGPSRPPPDDDDPVPDLDFLFEEEEEQEAADLSSLLLVLVQLLLCLLLVHEYEQYAYDYDPVFPFRDGLVLWFDPVLLQVVCVVRHHYDHDDDPVPPPPCCQVDPPLQEDEDQDAQHASVCCNVPPSVSCNVVRYHYYPPRGRRHHDPRYDLVSLQSSVCSNQPSGHTDPLLVVLLVLLLVCLLCVPPHGDFAEEEAQAQDLVQQLVLLADDDDDPVLVVVSLVVNCVPPVPVCPVVPCSHVVNLVCLLVLSHFDFLLRVLLLCVLQPDALAHAYEYDYDQHVPHCVSNVNNCVRHVNYDYSPRSDDPVSCVSQVSGPNSSVSSSLSNNLSGQEYEYRHDDSSLQQSLQNCVVVVVQNRWYWYFRSNLSSVVVPDPPDDSVNSSVVSNVVGVPRGSHQDDADPRRDCNNHVPVSNHDDDD/DPPPPPPPPDPPPPDPPPPPPPPPPPDPVVVVLVVQPPCPPPVSVVSVVVVVVVVVVVVVVCVVVVVVVVCVVPPAQDWDDDPPDTRTDDDPDDDDPVDDDPSRPPPDDDDPVPDLDFLFEEEEEQEAADLSSLLLVLVQLLLCLLLVHEYEQYAYDYDPVFPFRDGLVLWFDPVLLQVVCVVRHHYDHDDDPVPPPPCCQVDPPLQEDEDQDAQHASVCCNVPPSVSCNVVRYHYYPPRGRRHHDPRYDLVSLQSSVCSNQPSGHTDPLLVVLLVLLLVCLLCVPPHGDFAEEEAQAQDLVQQLVLLADDDDDPVLVVVSLVVNCVPPVPVCPVVPCSHVVNLVCQLVLSHFDFLLRVLLLCVLQPDALAHAYEYDDDQHVPHCVSNVNNCVRHVNYDYSPRSDDCVSCVSQVSGPNSSVSSSLSNNLSGQEYEYRHDDSSLQQSLQNCVVVVVQNRWYWYFRSNLSSVVVPDPPDDSVNSSVVSNVVGVVRGSHADDADPRRDCNNHVPVSNHDDDD

Secondary structure (DSSP, 8-state):
---------------------------HHHHHHH----TTSHHHHHHHHHHHHHHHHHHHHHHHHHHHHHHHHT-----EEETTEEE-PPPSSPP-SSB--GGGTTTEEE----SS--S-EEEEEEESSHHHHHHHHHHHHHHHHHTTPEEEPPEEE--TTT-----GGGTB-HHHHHHHTTTT--EESS--TT---TTHHHH-STTEE--PPTT--HHHIIIIIHHHHHHHSEEEE-S-TT-S-STTS-HHHHHHHHHIIIII-PBPHHHHHHHHHHHHHHHTTTSS---EEEEE---BHHHHHHHT------HHHHHHHHHHHHHH-HHHHTTSTTHHHHHHHHHHTT-SPPPHHHHHHHHHHHT--TT-EEEE--SSBTTHHHHHHHHHHH---EE-HHHHS-HHHHHHHHT-HHHHHHHHHHHHHTSSEEEESS-SHHHHHHHHHHHHTT-TTBEEE---HHHHHHHHH-TT--HHHHHHHHHHHHTS-SS---PPPTT--TTT--HHHHEEE--/---------------------------HHHHHHH----TTSHHHHHHHHHHHHHHHHHHHHHHHHHHHHHHHHT-----EEETTEEE-PPPSSPP-SSB--GGGTTTEEE----SS--S-EEEEEEESSHHHHHHHHHHHHHHHHHTTPEEEPPEEE--TTT-----GGGTB-HHHHHHHTTTT--EESS--TT---TTHHHH-STTEE--PPTT--HHHIIIIIHHHHHHHSEEEE-S-TT-S-STTS-HHHHHHHHHIIIII-PBPHHHHHHHHHHHHHHHTTTSS---EEEEE---BHHHHHHHT------HHHHHHHHHHHHHH-HHHHTTSTTHHHHHHHHHHTT-SPPPHHHHHHHHHHHT--TT-EEEE--SSBTTHHHHHHHHHHH---EE-HHHHS-HHHHHHHHT-HHHHHHHHHHHHHTSSEEEESS-SHHHHHHHHHHHHTT-TTBEEE---HHHHHHHHH-TT--HHHHHHHHHHHHTT-S----PPPTT--TTT--HHHHEEE--

Nearest PDB structures (foldseek):
  3zy2-assembly1_A-2  TM=5.556E-01  e=2.542E-09  Caenorhabditis elegans
  3zy3-assembly2_B  TM=5.440E-01  e=3.340E-09  Caenorhabditis elegans
  3zy5-assembly1_A-2  TM=5.186E-01  e=5.170E-09  Caenorhabditis elegans
  6l7h-assembly1_A  TM=3.280E-01  e=4.276E+00  Glycyrrhiza glabra
  3zy2-assembly1_A-2  TM=5.592E-01  e=1.595E-09  Caenorhabditis elegans

InterPro domains:
  IPR019378 GDP-fucose protein O-fucosyltransferase [PF10250] (121-452)
  IPR024709 Putative O-fucosyltransferase, plant [PIRSF009360] (96-516)
  IPR024709 Putative O-fucosyltransferase, plant [cd11299] (121-457)
  IPR052272 GT106 glycosyltransferase [PTHR31933] (24-516)

Solvent-accessible surface area (backbone atoms only — not comparable to full-atom values): 56335 Å² total; per-residue (Å²): 131,91,77,81,75,77,75,80,78,77,78,77,76,75,80,80,74,82,77,79,75,76,74,79,71,70,60,63,72,59,46,59,68,61,50,71,57,68,68,84,42,74,69,42,44,52,51,48,49,50,50,50,49,51,50,48,48,52,50,49,52,46,53,57,45,41,54,53,47,48,44,61,71,65,42,65,55,47,31,43,75,56,91,90,45,52,51,55,76,86,68,92,57,74,89,48,96,51,34,33,54,69,84,43,38,74,51,51,37,58,52,62,71,56,58,100,45,54,45,20,32,40,36,43,51,22,48,50,52,62,52,48,22,51,51,33,49,26,47,49,53,38,50,21,43,75,49,46,21,24,31,32,56,55,41,49,36,38,40,86,85,59,75,39,89,49,47,51,72,75,46,27,38,58,65,54,31,41,61,67,34,50,88,69,34,51,59,38,81,56,80,57,78,88,56,75,65,59,66,36,60,78,69,35,68,91,30,37,51,61,84,71,51,72,44,26,38,58,64,51,42,53,70,66,44,38,61,53,25,52,70,62,36,52,32,16,41,46,87,43,77,59,44,58,38,61,84,58,32,59,56,70,48,45,29,47,29,45,44,34,58,74,59,28,60,34,63,31,66,69,54,51,51,51,20,50,51,50,42,50,48,60,24,43,68,78,77,48,87,41,78,31,31,19,34,34,49,63,42,24,54,66,50,49,46,71,58,54,48,79,71,94,69,53,71,68,55,51,52,52,47,50,52,50,28,43,67,78,36,41,83,78,35,66,87,50,76,67,39,59,68,49,14,54,52,32,34,55,68,33,68,41,62,43,49,51,45,55,51,41,53,51,44,42,40,65,64,55,54,53,82,44,40,33,39,46,44,62,75,68,48,50,69,45,66,71,42,38,40,54,25,40,71,57,28,65,46,59,39,39,69,75,72,75,41,54,70,77,75,42,49,81,39,66,78,27,66,55,46,48,50,49,33,43,49,49,33,37,62,70,30,32,24,32,36,41,40,47,88,50,57,62,54,26,45,44,49,12,47,31,53,47,69,56,39,34,41,42,21,31,37,56,69,65,43,32,55,52,38,53,52,70,68,34,88,80,63,48,69,69,59,50,26,50,50,50,40,64,62,41,68,48,36,38,52,61,46,43,63,53,48,92,91,43,61,56,51,47,27,29,45,66,55,28,29,39,70,55,127,124,85,80,78,76,75,75,79,78,77,81,76,77,75,81,79,74,81,78,78,75,75,74,79,72,71,58,63,71,58,45,60,68,61,51,72,57,65,70,80,42,75,69,43,45,51,50,48,49,49,48,49,49,49,49,49,49,51,50,49,50,46,53,58,46,42,55,52,47,46,44,64,70,64,44,69,57,48,33,44,78,54,89,90,44,59,51,51,74,86,68,93,58,74,90,49,96,50,35,32,52,66,85,43,39,72,53,48,36,55,51,62,70,58,58,101,46,53,45,19,33,41,37,43,52,22,48,50,52,61,53,46,21,50,53,31,51,23,47,48,53,38,50,20,42,75,50,46,21,24,31,31,56,54,40,49,36,41,39,88,84,60,73,39,90,49,46,53,71,75,46,30,39,58,67,55,30,41,62,69,34,52,88,70,35,50,60,38,78,56,81,58,79,88,55,74,66,59,64,37,58,77,70,35,67,91,30,37,51,62,83,70,51,73,43,27,37,55,62,51,42,54,71,65,44,38,61,52,26,52,70,63,36,50,31,14,43,47,86,44,77,59,43,59,36,60,82,57,33,60,56,69,48,45,30,46,28,46,43,33,57,75,59,28,59,34,63,31,67,69,56,52,51,52,20,50,51,53,44,51,48,59,24,43,69,78,76,49,89,41,79,33,32,18,35,32,47,63,42,25,56,66,51,48,46,71,59,52,46,79,71,93,71,51,72,66,54,50,53,51,48,51,54,50,28,43,68,76,36,41,84,78,34,68,88,51,75,67,41,60,66,47,16,55,53,34,33,56,67,33,66,41,63,42,50,51,44,54,50,40,54,51,44,44,39,65,65,53,54,52,83,44,39,32,40,46,43,62,74,67,48,50,68,44,66,71,44,38,40,54,24,40,69,58,27,64,45,62,41,39,69,76,74,73,40,53,70,79,76,43,48,80,38,66,79,28,67,56,46,48,50,49,34,43,49,50,34,37,61,69,29,32,23,32,35,42,40,46,89,51,59,61,56,26,44,44,49,11,48,32,55,48,69,57,38,37,41,42,22,30,39,56,70,66,43,32,56,52,39,52,52,70,68,33,88,78,64,48,67,67,59,50,26,51,50,49,41,62,60,43,66,45,32,38,53,64,46,40,63,50,47,93,91,42,61,54,50,47,27,29,45,65,54,30,29,39,71,54,128